Protein 1T7L (pdb70)

B-factor: mean 27.23, std 9.25, range [9.88, 67.85]

CATH classification: 3.20.20.210 (+1 more: 3.20.20.210)

InterPro domains:
  IPR002629 Cobalamin-independent methionine synthase MetE, C-terminal/archaeal [PF01717] (404-726)
  IPR002629 Cobalamin-independent methionine synthase MetE, C-terminal/archaeal [cd03311] (405-727)
  IPR006276 Cobalamin-independent methionine synthase [MF_00172] (1-731)
  IPR006276 Cobalamin-independent methionine synthase [PIRSF000382] (1-733)
  IPR006276 Cobalamin-independent methionine synthase [TIGR01371] (6-731)
  IPR013215 Cobalamin-independent methionine synthase MetE, N-terminal [PF08267] (4-302)
  IPR038071 UROD/MetE-like superfamily [G3DSA:3.20.20.210] (6-497)
  IPR038071 UROD/MetE-like superfamily [G3DSA:3.20.20.210] (364-729)
  IPR038071 UROD/MetE-like superfamily [SSF51726] (6-355)
  IPR038071 UROD/MetE-like superfamily [SSF51726] (371-730)

GO terms:
  GO:0008270 zinc ion binding (F, IDA)

Structure (mmCIF, N/CA/C/O backbone):
data_1T7L
#
_entry.id   1T7L
#
_cell.length_a   163.565
_cell.length_b   158.763
_cell.length_c   64.162
_cell.angle_alpha   90.00
_cell.angle_beta   90.00
_cell.angle_gamma   90.00
#
_symmetry.space_group_name_H-M   'P 21 21 2'
#
loop_
_entity.id
_entity.type
_entity.pdbx_description
1 polymer '5-methyltetrahydropteroyltriglutamate--homocysteine methyltransferase'
2 non-polymer 'SULFATE ION'
3 non-polymer MESO-ERYTHRITOL
4 water water
#
loop_
_atom_site.group_PDB
_atom_site.id
_atom_site.type_symbol
_atom_site.label_atom_id
_atom_site.label_alt_id
_atom_site.label_comp_id
_atom_site.label_asym_id
_atom_site.label_entity_id
_atom_site.label_seq_id
_atom_site.pdbx_PDB_ins_code
_atom_site.Cartn_x
_atom_site.Cartn_y
_atom_site.Cartn_z
_atom_site.occupancy
_atom_site.B_iso_or_equiv
_atom_site.auth_seq_id
_atom_site.auth_comp_id
_atom_site.auth_asym_id
_atom_site.auth_atom_id
_atom_site.pdbx_PDB_model_num
ATOM 1 N N . PHE A 1 32 ? 187.282 59.172 26.241 1.00 43.53 0 PHE A N 1
ATOM 2 C CA . PHE A 1 32 ? 186.398 58.159 26.888 1.00 44.40 0 PHE A CA 1
ATOM 3 C C . PHE A 1 32 ? 185.128 57.902 26.083 1.00 43.44 0 PHE A C 1
ATOM 4 O O . PHE A 1 32 ? 184.408 58.835 25.719 1.00 43.60 0 PHE A O 1
ATOM 12 N N . THR A 1 33 ? 184.863 56.631 25.802 1.00 41.01 1 THR A N 1
ATOM 13 C CA . THR A 1 33 ? 183.661 56.243 25.073 1.00 39.13 1 THR A CA 1
ATOM 14 C C . THR A 1 33 ? 182.842 55.341 25.982 1.00 37.27 1 THR A C 1
ATOM 15 O O . THR A 1 33 ? 183.221 54.195 26.237 1.00 37.74 1 THR A O 1
ATOM 19 N N . LYS A 1 34 ? 181.732 55.870 26.488 1.00 33.26 2 LYS A N 1
ATOM 20 C CA . LYS A 1 34 ? 180.859 55.105 27.367 1.00 29.56 2 LYS A CA 1
ATOM 21 C C . LYS A 1 34 ? 180.177 54.043 26.506 1.00 28.09 2 LYS A C 1
ATOM 22 O O . LYS A 1 34 ? 179.544 54.366 25.501 1.00 26.81 2 LYS A O 1
ATOM 28 N N . ALA A 1 35 ? 180.322 52.775 26.881 1.00 25.10 3 ALA A N 1
ATOM 29 C CA . ALA A 1 35 ? 179.702 51.699 26.111 1.00 22.64 3 ALA A CA 1
ATOM 30 C C . ALA A 1 35 ? 178.517 51.083 26.852 1.00 21.59 3 ALA A C 1
ATOM 31 O O . ALA A 1 35 ? 178.606 50.801 28.047 1.00 21.02 3 ALA A O 1
ATOM 33 N N . TYR A 1 36 ? 177.414 50.887 26.127 1.00 21.80 4 TYR A N 1
ATOM 34 C CA . TYR A 1 36 ? 176.186 50.290 26.671 1.00 19.47 4 TYR A CA 1
ATOM 35 C C . TYR A 1 36 ? 175.950 48.954 25.979 1.00 18.98 4 TYR A C 1
ATOM 36 O O . TYR A 1 36 ? 176.516 48.676 24.927 1.00 18.19 4 TYR A O 1
ATOM 45 N N . ALA A 1 37 ? 175.076 48.146 26.567 1.00 19.31 5 ALA A N 1
ATOM 46 C CA . ALA A 1 37 ? 174.692 46.868 25.993 1.00 17.22 5 ALA A CA 1
ATOM 47 C C . ALA A 1 37 ? 173.412 46.489 26.703 1.00 17.35 5 ALA A C 1
ATOM 48 O O . ALA A 1 37 ? 173.250 46.789 27.882 1.00 18.94 5 ALA A O 1
ATOM 50 N N . PHE A 1 38 ? 172.491 45.851 25.993 1.00 16.83 6 PHE A N 1
ATOM 51 C CA . PHE A 1 38 ? 171.241 45.459 26.624 1.00 17.59 6 PHE A CA 1
ATOM 52 C C . PHE A 1 38 ? 170.599 44.297 25.895 1.00 15.67 6 PHE A C 1
ATOM 53 O O . PHE A 1 38 ? 170.854 44.071 24.708 1.00 15.69 6 PHE A O 1
ATOM 61 N N . GLY A 1 39 ? 169.765 43.561 26.618 1.00 16.10 7 GLY A N 1
ATOM 62 C CA . GLY A 1 39 ? 169.087 42.424 26.030 1.00 15.85 7 GLY A CA 1
ATOM 63 C C . GLY A 1 39 ? 169.924 41.159 25.958 1.00 16.33 7 GLY A C 1
ATOM 64 O O . GLY A 1 39 ? 169.566 40.231 25.235 1.00 16.23 7 GLY A O 1
ATOM 65 N N . PHE A 1 40 ? 171.031 41.099 26.694 1.00 17.26 8 PHE A N 1
ATOM 66 C CA . PHE A 1 40 ? 171.849 39.890 26.656 1.00 17.69 8 PHE A CA 1
ATOM 67 C C . PHE A 1 40 ? 170.946 38.714 27.021 1.00 17.24 8 PHE A C 1
ATOM 68 O O . PHE A 1 40 ? 170.136 38.808 27.940 1.00 17.42 8 PHE A O 1
ATOM 76 N N . PRO A 1 41 ? 171.065 37.595 26.291 1.00 17.34 9 PRO A N 1
ATOM 77 C CA . PRO A 1 41 ? 170.246 36.403 26.542 1.00 17.91 9 PRO A CA 1
ATOM 78 C C . PRO A 1 41 ? 170.213 35.998 28.015 1.00 19.26 9 PRO A C 1
ATOM 79 O O . PRO A 1 41 ? 171.216 36.066 28.714 1.00 19.14 9 PRO A O 1
ATOM 83 N N . LYS A 1 42 ? 169.048 35.575 28.481 1.00 20.42 10 LYS A N 1
ATOM 84 C CA . LYS A 1 42 ? 168.890 35.178 29.874 1.00 22.58 10 LYS A CA 1
ATOM 85 C C . LYS A 1 42 ? 168.875 33.660 30.025 1.00 22.57 10 LYS A C 1
ATOM 86 O O . LYS A 1 42 ? 169.022 33.142 31.130 1.00 19.72 10 LYS A O 1
ATOM 92 N N . ILE A 1 43 ? 168.701 32.958 28.908 1.00 21.64 11 ILE A N 1
ATOM 93 C CA . ILE A 1 43 ? 168.601 31.503 28.933 1.00 23.16 11 ILE A CA 1
ATOM 94 C C . ILE A 1 43 ? 169.826 30.735 29.419 1.00 23.90 11 ILE A C 1
ATOM 95 O O . ILE A 1 43 ? 169.697 29.602 29.885 1.00 23.25 11 ILE A O 1
ATOM 100 N N . GLY A 1 44 ? 171.005 31.338 29.313 1.00 23.25 12 GLY A N 1
ATOM 101 C CA . GLY A 1 44 ? 172.208 30.665 29.770 1.00 23.84 12 GLY A CA 1
ATOM 102 C C . GLY A 1 44 ? 172.824 29.747 28.732 1.00 23.46 12 GLY A C 1
ATOM 103 O O . GLY A 1 44 ? 172.128 29.181 27.890 1.00 22.41 12 GLY A O 1
ATOM 104 N N . GLU A 1 45 ? 174.141 29.593 28.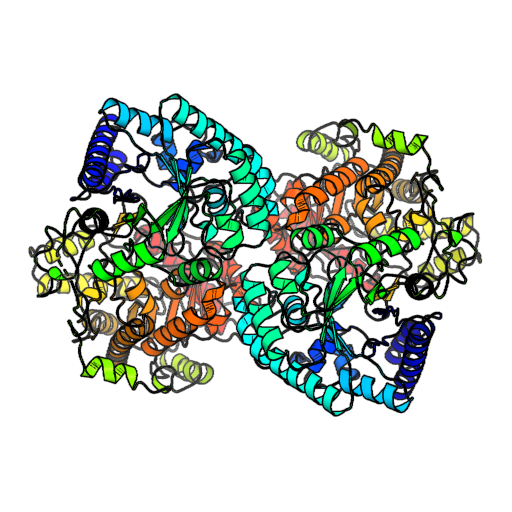810 1.00 25.77 13 GLU A N 1
ATOM 105 C CA . GLU A 1 45 ? 174.892 28.749 27.883 1.00 27.39 13 GLU A CA 1
ATOM 106 C C . GLU A 1 45 ? 174.458 27.294 27.926 1.00 28.74 13 GLU A C 1
ATOM 107 O O . GLU A 1 45 ? 174.584 26.566 26.938 1.00 28.47 13 GLU A O 1
ATOM 113 N N . LYS A 1 46 ? 173.949 26.869 29.073 1.00 28.27 14 LYS A N 1
ATOM 114 C CA . LYS A 1 46 ? 173.528 25.487 29.236 1.00 30.67 14 LYS A CA 1
ATOM 115 C C . LYS A 1 46 ? 172.016 25.401 29.317 1.00 30.07 14 LYS A C 1
ATOM 116 O O . LYS A 1 46 ? 171.458 24.388 29.738 1.00 27.76 14 LYS A O 1
ATOM 122 N N . ARG A 1 47 ? 171.359 26.475 28.892 1.00 29.41 15 ARG A N 1
ATOM 123 C CA . ARG A 1 47 ? 169.909 26.545 28.917 1.00 28.93 15 ARG A CA 1
ATOM 124 C C . ARG A 1 47 ? 169.408 26.283 30.340 1.00 26.85 15 ARG A C 1
ATOM 125 O O . ARG A 1 47 ? 168.405 25.602 30.548 1.00 28.63 15 ARG A O 1
ATOM 133 N N . GLU A 1 48 ? 170.126 26.829 31.315 1.00 25.04 16 GLU A N 1
ATOM 134 C CA . GLU A 1 48 ? 169.769 26.674 32.719 1.00 23.10 16 GLU A CA 1
ATOM 135 C C . GLU A 1 48 ? 168.385 27.267 32.990 1.00 23.40 16 GLU A C 1
ATOM 136 O O . GLU A 1 48 ? 167.635 26.768 33.834 1.00 19.94 16 GLU A O 1
ATOM 142 N N . PHE A 1 49 ? 168.047 28.328 32.262 1.00 21.61 17 PHE A N 1
ATOM 143 C CA . PHE A 1 49 ? 166.763 29.003 32.432 1.00 21.38 17 PHE A CA 1
ATOM 144 C C . PHE A 1 49 ? 165.579 28.105 32.097 1.00 20.54 17 PHE A C 1
ATOM 145 O O . PHE A 1 49 ? 164.610 28.026 32.857 1.00 20.77 17 PHE A O 1
ATOM 153 N N . LYS A 1 50 ? 165.665 27.433 30.955 1.00 21.84 18 LYS A N 1
ATOM 154 C CA . LYS A 1 50 ? 164.617 26.531 30.485 1.00 21.60 18 LYS A CA 1
ATOM 155 C C . LYS A 1 50 ? 164.390 25.365 31.453 1.00 23.10 18 LYS A C 1
ATOM 156 O O . LYS A 1 50 ? 163.251 24.995 31.749 1.00 23.52 18 LYS A O 1
ATOM 162 N N . LYS A 1 51 ? 165.483 24.782 31.930 1.00 22.59 19 LYS A N 1
ATOM 163 C CA . LYS A 1 51 ? 165.408 23.658 32.856 1.00 24.75 19 LYS A CA 1
ATOM 164 C C . LYS A 1 51 ? 164.846 24.100 34.209 1.00 25.17 19 LYS A C 1
ATOM 165 O O . LYS A 1 51 ? 164.065 23.385 34.836 1.00 25.95 19 LYS A O 1
ATOM 167 N N . ALA A 1 52 ? 165.243 25.282 34.659 1.00 26.53 20 ALA A N 1
ATOM 168 C CA . ALA A 1 52 ? 164.769 25.787 35.940 1.00 27.80 20 ALA A CA 1
ATOM 169 C C . ALA A 1 52 ? 163.256 25.993 35.887 1.00 28.75 20 ALA A C 1
ATOM 170 O O . ALA A 1 52 ? 162.519 25.540 36.765 1.00 29.55 20 ALA A O 1
ATOM 172 N N . LEU A 1 53 ? 162.801 26.672 34.843 1.00 28.01 21 LEU A N 1
ATOM 173 C CA . LEU A 1 53 ? 161.385 26.950 34.660 1.00 29.39 21 LEU A CA 1
ATOM 174 C C . LEU A 1 53 ? 160.589 25.642 34.573 1.00 30.03 21 LEU A C 1
ATOM 175 O O . LEU A 1 53 ? 159.573 25.473 35.257 1.00 29.00 21 LEU A O 1
ATOM 180 N N . GLU A 1 54 ? 161.058 24.713 33.743 1.00 29.01 22 GLU A N 1
ATOM 181 C CA . GLU A 1 54 ? 160.371 23.436 33.571 1.00 30.07 22 GLU A CA 1
ATOM 182 C C . GLU A 1 54 ? 160.426 22.525 34.801 1.00 31.50 22 GLU A C 1
ATOM 183 O O . GLU A 1 54 ? 159.438 21.863 35.117 1.00 32.61 22 GLU A O 1
ATOM 189 N N . ASP A 1 55 ? 161.560 22.486 35.497 1.00 31.71 23 ASP A N 1
ATOM 190 C CA . ASP A 1 55 ? 161.650 21.654 36.696 1.00 32.36 23 ASP A CA 1
ATOM 191 C C . ASP A 1 55 ? 160.684 22.191 37.744 1.00 33.58 23 ASP A C 1
ATOM 192 O O . ASP A 1 55 ? 160.003 21.424 38.425 1.00 32.79 23 ASP A O 1
ATOM 197 N N . PHE A 1 56 ? 160.627 23.513 37.868 1.00 32.84 24 PHE A N 1
ATOM 198 C CA . PHE A 1 56 ? 159.735 24.143 38.828 1.00 33.90 24 PHE A CA 1
ATOM 199 C C . PHE A 1 56 ? 158.264 23.871 38.504 1.00 34.77 24 PHE A C 1
ATOM 200 O O . PHE A 1 56 ? 157.470 23.599 39.406 1.00 34.13 24 PHE A O 1
ATOM 208 N N . TRP A 1 57 ? 157.897 23.951 37.224 1.00 35.82 25 TRP A N 1
ATOM 209 C CA . TRP A 1 57 ? 156.513 23.702 36.821 1.00 36.83 25 TRP A CA 1
ATOM 210 C C . TRP A 1 57 ? 156.105 22.257 37.061 1.00 38.51 25 TRP A C 1
ATOM 211 O O . TRP A 1 57 ? 154.947 21.975 37.370 1.00 38.63 25 TRP A O 1
ATOM 222 N N . LYS A 1 58 ? 157.059 21.345 36.904 1.00 39.22 26 LYS A N 1
ATOM 223 C CA . LYS A 1 58 ? 156.798 19.925 37.092 1.00 40.18 26 LYS A CA 1
ATOM 224 C C . LYS A 1 58 ? 156.820 19.540 38.570 1.00 40.46 26 LYS A C 1
ATOM 225 O O . LYS A 1 58 ? 156.436 18.428 38.936 1.00 41.08 26 LYS A O 1
ATOM 227 N N . GLY A 1 59 ? 157.269 20.465 39.413 1.00 39.75 27 GLY A N 1
ATOM 228 C CA . GLY A 1 59 ? 157.329 20.202 40.839 1.00 39.64 27 GLY A CA 1
ATOM 229 C C . GLY A 1 59 ? 158.642 19.587 41.286 1.00 40.29 27 GLY A C 1
ATOM 230 O O . GLY A 1 59 ? 158.788 19.223 42.453 1.00 40.83 27 GLY A O 1
ATOM 231 N N . LYS A 1 60 ? 159.597 19.477 40.362 1.00 39.33 28 LYS A N 1
ATOM 232 C CA . LYS A 1 60 ? 160.907 18.897 40.654 1.00 38.59 28 LYS A CA 1
ATOM 233 C C . LYS A 1 60 ? 161.708 19.730 41.655 1.00 37.97 28 LYS A C 1
ATOM 234 O O . LYS A 1 60 ? 162.420 19.183 42.491 1.00 37.21 28 LYS A O 1
ATOM 236 N N . ILE A 1 61 ? 161.602 21.052 41.562 1.00 37.06 29 ILE A N 1
ATOM 237 C CA . ILE A 1 61 ? 162.311 21.929 42.490 1.00 36.58 29 ILE A CA 1
ATOM 238 C C . ILE A 1 61 ? 161.324 22.888 43.144 1.00 36.64 29 ILE A C 1
ATOM 239 O O . ILE A 1 61 ? 160.196 23.050 42.674 1.00 37.47 29 ILE A O 1
ATOM 244 N N . THR A 1 62 ? 161.749 23.516 44.233 1.00 35.98 30 THR A N 1
ATOM 245 C CA . THR A 1 62 ? 160.896 24.453 44.950 1.00 36.89 30 THR A CA 1
ATOM 246 C C . THR A 1 62 ? 161.059 25.855 44.379 1.00 37.00 30 THR A C 1
ATOM 247 O O . THR A 1 62 ? 161.877 26.080 43.487 1.00 35.99 30 THR A O 1
ATOM 251 N N . GLU A 1 63 ? 160.278 26.796 44.902 1.00 37.54 31 GLU A N 1
ATOM 252 C CA . GLU A 1 63 ? 160.348 28.176 44.450 1.00 38.13 31 GLU A CA 1
ATOM 253 C C . GLU A 1 63 ? 161.677 28.761 44.899 1.00 38.72 31 GLU A C 1
ATOM 254 O O . GLU A 1 63 ? 162.277 29.574 44.197 1.00 37.22 31 GLU A O 1
ATOM 256 N N . GLU A 1 64 ? 162.140 28.332 46.071 1.00 39.89 32 GLU A N 1
ATOM 257 C CA . GLU A 1 64 ? 163.411 28.810 46.609 1.00 40.72 32 GLU A CA 1
ATOM 258 C C . GLU A 1 64 ? 164.549 28.318 45.726 1.00 39.86 32 GLU A C 1
ATOM 259 O O . GLU A 1 64 ? 165.524 29.032 45.501 1.00 38.92 32 GLU A O 1
ATOM 265 N N . GLN A 1 65 ? 164.421 27.090 45.234 1.00 39.40 33 GLN A N 1
ATOM 266 C CA . GLN A 1 65 ? 165.438 26.510 44.366 1.00 38.48 33 GLN A CA 1
ATOM 267 C C . GLN A 1 65 ? 165.377 27.188 43.003 1.00 37.29 33 GLN A C 1
ATOM 268 O O . GLN A 1 65 ? 166.406 27.457 42.387 1.00 36.52 33 GLN A O 1
ATOM 274 N N . PHE A 1 66 ? 164.162 27.455 42.537 1.00 36.60 34 PHE A N 1
ATOM 275 C CA . PHE A 1 66 ? 163.969 28.131 41.262 1.00 36.70 34 PHE A CA 1
ATOM 276 C C . PHE A 1 66 ? 164.704 29.470 41.349 1.00 36.79 34 PHE A C 1
ATOM 277 O O . PHE A 1 66 ? 165.512 29.805 40.484 1.00 36.27 34 PHE A O 1
ATOM 285 N N . GLU A 1 67 ? 164.427 30.218 42.413 1.00 37.62 35 GLU A N 1
ATOM 286 C CA . GLU A 1 67 ? 165.054 31.517 42.650 1.00 38.76 35 GLU A CA 1
ATOM 287 C C . GLU A 1 67 ? 166.579 31.463 42.655 1.00 39.48 35 GLU A C 1
ATOM 288 O O . GLU A 1 67 ? 167.237 32.294 42.023 1.00 38.86 35 GLU A O 1
ATOM 294 N N . GLU A 1 68 ? 167.141 30.497 43.379 1.00 39.43 36 GLU A N 1
ATOM 295 C CA . GLU A 1 68 ? 168.593 30.372 43.460 1.00 38.40 36 GLU A CA 1
ATOM 296 C C . GLU A 1 68 ? 169.199 30.212 42.077 1.00 36.17 36 GLU A C 1
ATOM 297 O O . GLU A 1 68 ? 170.236 30.797 41.777 1.00 34.84 36 GLU A O 1
ATOM 303 N N . GLU A 1 69 ? 168.548 29.422 41.232 1.00 34.13 37 GLU A N 1
ATOM 304 C CA . GLU A 1 69 ? 169.036 29.209 39.878 1.00 33.91 37 GLU A CA 1
ATOM 305 C C . GLU A 1 69 ? 168.979 30.522 39.093 1.00 33.06 37 GLU A C 1
ATOM 306 O O . GLU A 1 69 ? 169.899 30.849 38.342 1.00 32.05 37 GLU A O 1
ATOM 312 N N . MET A 1 70 ? 167.898 31.275 39.276 1.00 31.76 38 MET A N 1
ATOM 313 C CA . MET A 1 70 ? 167.745 32.551 38.589 1.00 31.92 38 MET A CA 1
ATOM 314 C C . MET A 1 70 ? 168.856 33.521 38.992 1.00 31.35 38 MET A C 1
ATOM 315 O O . MET A 1 70 ? 169.396 34.234 38.149 1.00 30.92 38 MET A O 1
ATOM 320 N N . ASN A 1 71 ? 169.208 33.549 40.276 1.00 30.40 39 ASN A N 1
ATOM 321 C CA . ASN A 1 71 ? 170.263 34.451 40.724 1.00 31.09 39 ASN A CA 1
ATOM 322 C C . ASN A 1 71 ? 171.619 34.094 40.118 1.00 32.35 39 ASN A C 1
ATOM 323 O O . ASN A 1 71 ? 172.459 34.970 39.901 1.00 30.82 39 ASN A O 1
ATOM 328 N N . LYS A 1 72 ? 171.839 32.810 39.851 1.00 31.77 40 LYS A N 1
ATOM 329 C CA . LYS A 1 72 ? 173.096 32.383 39.248 1.00 32.73 40 LYS A CA 1
ATOM 330 C C . LYS A 1 72 ? 173.139 33.008 37.854 1.00 31.49 40 LYS A C 1
ATOM 331 O O . LYS A 1 72 ? 174.155 33.559 37.434 1.00 30.80 40 LYS A O 1
ATOM 337 N N . LEU A 1 73 ? 172.020 32.923 37.145 1.00 31.82 41 LEU A N 1
ATOM 338 C CA . LEU A 1 73 ? 171.927 33.493 35.807 1.00 31.94 41 LEU A CA 1
ATOM 339 C C . LEU A 1 73 ? 172.137 35.003 35.865 1.00 32.54 41 LEU A C 1
ATOM 340 O O . LEU A 1 73 ? 172.812 35.574 35.009 1.00 33.53 41 LEU A O 1
ATOM 345 N N . ARG A 1 74 ? 171.571 35.645 36.883 1.00 32.89 42 ARG A N 1
ATOM 346 C CA . ARG A 1 74 ? 171.725 37.087 37.043 1.00 33.31 42 ARG A CA 1
ATOM 347 C C . ARG A 1 74 ? 173.199 37.447 37.056 1.00 34.22 42 ARG A C 1
ATOM 348 O O . ARG A 1 74 ? 173.629 38.357 36.347 1.00 33.89 42 ARG A O 1
ATOM 356 N N . MET A 1 75 ? 173.972 36.720 37.860 1.00 34.38 43 MET A N 1
ATOM 357 C CA . MET A 1 75 ? 175.402 36.971 37.964 1.00 34.35 43 MET A CA 1
ATOM 358 C C . MET A 1 75 ? 176.142 36.682 36.660 1.00 33.05 43 MET A C 1
ATOM 359 O O . MET A 1 75 ? 177.066 37.411 36.299 1.00 32.94 43 MET A O 1
ATOM 364 N N . TYR A 1 76 ? 175.741 35.630 35.951 1.00 33.14 44 TYR A N 1
ATOM 365 C CA . TYR A 1 76 ? 176.387 35.300 34.681 1.00 34.12 44 TYR A CA 1
ATOM 366 C C . TYR A 1 76 ? 176.184 36.448 33.697 1.00 32.08 44 TYR A C 1
ATOM 367 O O . TYR A 1 76 ? 177.095 36.830 32.961 1.00 31.39 44 TYR A O 1
ATOM 376 N N . MET A 1 77 ? 174.975 36.993 33.694 1.00 29.63 45 MET A N 1
ATOM 377 C CA . MET A 1 77 ? 174.635 38.093 32.810 1.00 25.74 45 MET A CA 1
ATOM 378 C C . MET A 1 77 ? 175.467 39.339 33.078 1.00 24.49 45 MET A C 1
ATOM 379 O O . MET A 1 77 ? 176.142 39.834 32.176 1.00 23.05 45 MET A O 1
ATOM 384 N N . VAL A 1 78 ? 175.434 39.848 34.307 1.00 25.14 46 VAL A N 1
ATOM 385 C CA . VAL A 1 78 ? 176.197 41.054 34.623 1.00 26.38 46 VAL A CA 1
ATOM 386 C C . VAL A 1 78 ? 177.696 40.811 34.515 1.00 27.28 46 VAL A C 1
ATOM 387 O O . VAL A 1 78 ? 178.469 41.749 34.320 1.00 28.47 46 VAL A O 1
ATOM 391 N N . GLU A 1 79 ? 178.105 39.552 34.638 1.00 29.27 47 GLU A N 1
ATOM 392 C CA . GLU A 1 79 ? 179.513 39.204 34.520 1.00 31.27 47 GLU A CA 1
ATOM 393 C C . GLU A 1 79 ? 179.917 39.443 33.066 1.00 29.75 47 GLU A C 1
ATOM 394 O O . GLU A 1 79 ? 180.940 40.073 32.792 1.00 29.32 47 GLU A O 1
ATOM 400 N N . ASN A 1 80 ? 179.105 38.939 32.137 1.00 26.16 48 ASN A N 1
ATOM 401 C CA . ASN A 1 80 ? 179.373 39.128 30.716 1.00 27.13 48 ASN A CA 1
ATOM 402 C C . ASN A 1 80 ? 179.412 40.620 30.384 1.00 25.81 48 ASN A C 1
ATOM 403 O O . ASN A 1 80 ? 180.299 41.080 29.664 1.00 25.01 48 ASN A O 1
ATOM 408 N N . TYR A 1 81 ? 178.452 41.372 30.917 1.00 24.04 49 TYR A N 1
ATOM 409 C CA . TYR A 1 81 ? 178.393 42.810 30.685 1.00 24.43 49 TYR A CA 1
ATOM 410 C C . TYR A 1 81 ? 179.625 43.532 31.241 1.00 25.53 49 TYR A C 1
ATOM 411 O O . TYR A 1 81 ? 180.272 44.309 30.538 1.00 26.21 49 TYR A O 1
ATOM 420 N N . ARG A 1 82 ? 179.941 43.278 32.507 1.00 27.10 50 ARG A N 1
ATOM 421 C CA . ARG A 1 82 ? 181.072 43.933 33.162 1.00 29.85 50 ARG A CA 1
ATOM 422 C C . ARG A 1 82 ? 182.388 43.801 32.406 1.00 29.91 50 ARG A C 1
ATOM 423 O O . ARG A 1 82 ? 183.173 44.747 32.351 1.00 29.44 50 ARG A O 1
ATOM 431 N N . LYS A 1 83 ? 182.624 42.637 31.814 1.00 29.05 51 LYS A N 1
ATOM 432 C CA . LYS A 1 83 ? 183.863 42.406 31.081 1.00 29.17 51 LYS A CA 1
ATOM 433 C C . LYS A 1 83 ? 183.959 43.183 29.778 1.00 28.25 51 LYS A C 1
ATOM 434 O O . LYS A 1 83 ? 185.056 43.375 29.254 1.00 29.78 51 LYS A O 1
ATOM 440 N N . ASN A 1 84 ? 182.828 43.660 29.266 1.00 26.20 52 ASN A N 1
ATOM 441 C CA . ASN A 1 84 ? 182.832 44.348 27.979 1.00 24.89 52 ASN A CA 1
ATOM 442 C C . ASN A 1 84 ? 182.320 45.776 27.872 1.00 24.23 52 ASN A C 1
ATOM 443 O O . ASN A 1 84 ? 182.806 46.545 27.038 1.00 23.24 52 ASN A O 1
ATOM 448 N N . VAL A 1 85 ? 181.335 46.138 28.685 1.00 24.14 53 VAL A N 1
ATOM 449 C CA . VAL A 1 85 ? 180.790 47.483 28.599 1.00 24.69 53 VAL A CA 1
ATOM 450 C C . VAL A 1 85 ? 180.822 48.213 29.930 1.00 26.06 53 VAL A C 1
ATOM 451 O O . VAL A 1 85 ? 181.107 47.615 30.971 1.00 26.23 53 VAL A O 1
ATOM 455 N N . ASP A 1 86 ? 180.520 49.505 29.886 1.00 25.19 54 ASP A N 1
ATOM 456 C CA . ASP A 1 86 ? 180.543 50.346 31.075 1.00 26.38 54 ASP A CA 1
ATOM 457 C C . ASP A 1 86 ? 179.261 50.347 31.895 1.00 26.19 54 ASP A C 1
ATOM 458 O O . ASP A 1 86 ? 179.310 50.301 33.119 1.00 27.47 54 ASP A O 1
ATOM 463 N N . VAL A 1 87 ? 178.117 50.406 31.222 1.00 25.29 55 VAL A N 1
ATOM 464 C CA . VAL A 1 87 ? 176.834 50.424 31.913 1.00 23.34 55 VAL A CA 1
ATOM 465 C C . VAL A 1 87 ? 176.259 49.019 32.003 1.00 22.04 55 VAL A C 1
ATOM 466 O O . VAL A 1 87 ? 176.055 48.350 30.988 1.00 19.41 55 VAL A O 1
ATOM 470 N N . ILE A 1 88 ? 175.995 48.589 33.233 1.00 21.67 56 ILE A N 1
ATOM 471 C CA . ILE A 1 88 ? 175.469 47.257 33.514 1.00 22.41 56 ILE A CA 1
ATOM 472 C C . ILE A 1 88 ? 173.962 47.277 33.764 1.00 20.69 56 ILE A C 1
ATOM 473 O O . ILE A 1 88 ? 173.505 47.830 34.758 1.00 21.58 56 ILE A O 1
ATOM 478 N N . PRO A 1 89 ? 173.173 46.659 32.871 1.00 20.46 57 PRO A N 1
ATOM 479 C CA . PRO A 1 89 ? 171.717 46.652 33.067 1.00 19.52 57 PRO A CA 1
ATOM 480 C C . PRO A 1 89 ? 171.259 45.664 34.141 1.00 18.22 57 PRO A C 1
ATOM 481 O O . PRO A 1 89 ? 171.937 44.676 34.415 1.00 19.86 57 PRO A O 1
ATOM 485 N N . SER A 1 90 ? 170.111 45.949 34.750 1.00 18.37 58 SER A N 1
ATOM 486 C CA . SER A 1 90 ? 169.500 45.054 35.732 1.00 19.52 58 SER A CA 1
ATOM 487 C C . SER A 1 90 ? 168.014 45.001 35.348 1.00 19.29 58 SER A C 1
ATOM 488 O O . SER A 1 90 ? 167.598 45.690 34.415 1.00 19.93 58 SER A O 1
ATOM 491 N N . ASN A 1 91 ? 167.225 44.186 36.044 1.00 17.84 59 ASN A N 1
ATOM 492 C CA . ASN A 1 91 ? 165.793 44.042 35.757 1.00 19.83 59 ASN A CA 1
ATOM 493 C C . ASN A 1 91 ? 165.549 43.362 34.400 1.00 19.83 59 ASN A C 1
ATOM 494 O O . ASN A 1 91 ? 164.473 43.493 33.812 1.00 20.20 59 ASN A O 1
ATOM 499 N N . GLU A 1 92 ? 166.539 42.619 33.913 1.00 19.30 60 GLU A N 1
ATOM 500 C CA . GLU A 1 92 ? 166.404 41.938 32.624 1.00 18.93 60 GLU A CA 1
ATOM 501 C C . GLU A 1 92 ? 166.003 40.477 32.730 1.00 19.78 60 GLU A C 1
ATOM 502 O O . GLU A 1 92 ? 165.412 39.920 31.800 1.00 18.44 60 GLU A O 1
ATOM 508 N N . LEU A 1 93 ? 166.331 39.844 33.851 1.00 20.90 61 LEU A N 1
ATOM 509 C CA . LEU A 1 93 ? 165.991 38.442 34.014 1.00 21.53 61 LEU A CA 1
ATOM 510 C C . LEU A 1 93 ? 164.521 38.235 34.365 1.00 22.32 61 LEU A C 1
ATOM 511 O O . LEU A 1 93 ? 164.147 38.119 35.538 1.00 23.35 61 LEU A O 1
ATOM 516 N N . SER A 1 94 ? 163.691 38.176 33.329 1.00 20.76 62 SER A N 1
ATOM 517 C CA . SER A 1 94 ? 162.265 37.969 33.493 1.00 21.19 62 SER A CA 1
ATOM 518 C C . SER A 1 94 ? 161.992 36.477 33.635 1.00 20.44 62 SER A C 1
ATOM 519 O O . SER A 1 94 ? 162.618 35.660 32.966 1.00 19.80 62 SER A O 1
ATOM 522 N N . TYR A 1 95 ? 161.051 36.118 34.501 1.00 19.41 63 TYR A N 1
ATOM 523 C CA . TYR A 1 95 ? 160.732 34.712 34.709 1.00 20.39 63 TYR A CA 1
ATOM 524 C C . TYR A 1 95 ? 159.803 34.140 33.643 1.00 19.23 63 TYR A C 1
ATOM 525 O O . TYR A 1 95 ? 159.492 32.954 33.649 1.00 19.00 63 TYR A O 1
ATOM 534 N N . TYR A 1 96 ? 159.350 34.992 32.729 1.00 17.83 64 TYR A N 1
ATOM 535 C CA . TYR A 1 96 ? 158.521 34.540 31.618 1.00 16.14 64 TYR A CA 1
ATOM 536 C C . TYR A 1 96 ? 158.471 35.608 30.532 1.00 16.76 64 TYR A C 1
ATOM 537 O O . TYR A 1 96 ? 158.814 35.341 29.386 1.00 15.99 64 TYR A O 1
ATOM 546 N N . ASP A 1 97 ? 158.053 36.818 30.893 1.00 15.12 65 ASP A N 1
ATOM 547 C CA . ASP A 1 97 ? 157.983 37.901 29.916 1.00 15.05 65 ASP A CA 1
ATOM 548 C C . ASP A 1 97 ? 158.156 39.255 30.580 1.00 13.50 65 ASP A C 1
ATOM 549 O O . ASP A 1 97 ? 157.542 39.528 31.611 1.00 13.74 65 ASP A O 1
ATOM 554 N N . PHE A 1 98 ? 158.981 40.109 29.983 1.00 13.17 66 PHE A N 1
ATOM 555 C CA . PHE A 1 98 ? 159.208 41.433 30.538 1.00 13.71 66 PHE A CA 1
ATOM 556 C C . PHE A 1 98 ? 158.005 42.375 30.401 1.00 13.82 66 PHE A C 1
ATOM 557 O O . PHE A 1 98 ? 157.855 43.296 31.200 1.00 16.50 66 PHE A O 1
ATOM 565 N N . VAL A 1 99 ? 157.139 42.159 29.412 1.00 13.53 67 VAL A N 1
ATOM 566 C CA . VAL A 1 99 ? 155.967 43.025 29.301 1.00 14.20 67 VAL A CA 1
ATOM 567 C C . VAL A 1 99 ? 155.016 42.627 30.438 1.00 15.49 67 VAL A C 1
ATOM 568 O O . VAL A 1 99 ? 154.422 43.484 31.087 1.00 15.08 67 VAL A O 1
ATOM 572 N N . LEU A 1 100 ? 154.881 41.327 30.684 1.00 15.91 68 LEU A N 1
ATOM 573 C CA . LEU A 1 100 ? 154.038 40.871 31.792 1.00 17.12 68 LEU A CA 1
ATOM 574 C C . LEU A 1 100 ? 154.609 41.469 33.081 1.00 16.44 68 LEU A C 1
ATOM 575 O O . LEU A 1 100 ? 153.855 41.940 33.931 1.00 17.85 68 LEU A O 1
ATOM 580 N N . ASP A 1 101 ? 155.939 41.461 33.219 1.00 17.37 69 ASP A N 1
ATOM 581 C CA . ASP A 1 101 ? 156.581 42.022 34.413 1.00 16.28 69 ASP A CA 1
ATOM 582 C C . ASP A 1 101 ? 156.178 43.477 34.594 1.00 16.47 69 ASP A C 1
ATOM 583 O O . ASP A 1 101 ? 155.972 43.935 35.720 1.00 16.25 69 ASP A O 1
ATOM 588 N N . THR A 1 102 ? 156.099 44.207 33.483 1.00 14.50 70 THR A N 1
ATOM 589 C CA . THR A 1 102 ? 155.737 45.621 33.529 1.00 15.98 70 THR A CA 1
ATOM 590 C C . THR A 1 102 ? 154.300 45.789 34.025 1.00 14.67 70 THR A C 1
ATOM 591 O O . THR A 1 102 ? 154.024 46.664 34.835 1.00 17.99 70 THR A O 1
ATOM 595 N N . ALA A 1 103 ? 153.394 44.945 33.536 1.00 15.55 71 ALA A N 1
ATOM 596 C CA . ALA A 1 103 ? 151.989 44.988 33.940 1.00 16.00 71 ALA A CA 1
ATOM 597 C C . ALA A 1 103 ? 151.866 44.720 35.444 1.00 17.04 71 ALA A C 1
ATOM 598 O O . ALA A 1 103 ? 151.152 45.430 36.161 1.00 17.13 71 ALA A O 1
ATOM 600 N N . VAL A 1 104 ? 152.565 43.697 35.922 1.00 17.36 72 VAL A N 1
ATOM 601 C CA . VAL A 1 104 ? 152.524 43.370 37.346 1.00 17.91 72 VAL A CA 1
ATOM 602 C C . VAL A 1 104 ? 153.024 44.558 38.156 1.00 18.10 72 VAL A C 1
ATOM 603 O O . VAL A 1 104 ? 152.476 44.879 39.208 1.00 22.03 72 VAL A O 1
ATOM 607 N N . MET A 1 105 ? 154.064 45.218 37.660 1.00 19.36 73 MET A N 1
ATOM 608 C CA . MET A 1 105 ? 154.624 46.371 38.352 1.00 19.37 73 MET A CA 1
ATOM 609 C C . MET A 1 105 ? 153.617 47.492 38.560 1.00 20.12 73 MET A C 1
ATOM 610 O O . MET A 1 105 ? 153.624 48.158 39.602 1.00 18.63 73 MET A O 1
ATOM 615 N N . VAL A 1 106 ? 152.759 47.711 37.570 1.00 17.50 74 VAL A N 1
ATOM 616 C CA . VAL A 1 106 ? 151.778 48.777 37.671 1.00 18.04 74 VAL A CA 1
ATOM 617 C C . VAL A 1 106 ? 150.382 48.305 38.069 1.00 18.33 74 VAL A C 1
ATOM 618 O O . VAL A 1 106 ? 149.405 49.027 37.907 1.00 17.13 74 VAL A O 1
ATOM 622 N N . GLY A 1 107 ? 150.303 47.090 38.601 1.00 20.32 75 GLY A N 1
ATOM 623 C CA . GLY A 1 107 ? 149.036 46.552 39.069 1.00 20.24 75 GLY A CA 1
ATOM 624 C C . GLY A 1 107 ? 148.043 46.050 38.044 1.00 21.08 75 GLY A C 1
ATOM 625 O O . GLY A 1 107 ? 146.910 45.726 38.391 1.00 22.74 75 GLY A O 1
ATOM 626 N N . ALA A 1 108 ? 148.453 45.972 36.786 1.00 19.50 76 ALA A N 1
ATOM 627 C CA . ALA A 1 108 ? 147.556 45.503 35.743 1.00 20.05 76 ALA A CA 1
ATOM 628 C C . ALA A 1 108 ? 147.391 43.982 35.776 1.00 19.42 76 ALA A C 1
ATOM 629 O O . ALA A 1 108 ? 147.938 43.259 34.941 1.00 16.70 76 ALA A O 1
ATOM 631 N N . VAL A 1 109 ? 146.631 43.504 36.758 1.00 19.15 77 VAL A N 1
ATOM 632 C CA . VAL A 1 109 ? 146.363 42.079 36.894 1.00 21.34 77 VAL A CA 1
ATOM 633 C C . VAL A 1 109 ? 144.854 41.877 36.793 1.00 21.39 77 VAL A C 1
ATOM 634 O O . VAL A 1 109 ? 144.105 42.300 37.674 1.00 21.62 77 VAL A O 1
ATOM 638 N N . PRO A 1 110 ? 144.389 41.245 35.706 1.00 20.62 78 PRO A N 1
ATOM 639 C CA . PRO A 1 110 ? 142.959 40.999 35.499 1.00 21.25 78 PRO A CA 1
ATOM 640 C C . PRO A 1 110 ? 142.269 40.373 36.710 1.00 23.48 78 PRO A C 1
ATOM 641 O O . PRO A 1 110 ? 142.867 39.597 37.456 1.00 21.66 78 PRO A O 1
ATOM 645 N N . GLU A 1 111 ? 141.003 40.727 36.894 1.00 24.26 79 GLU A N 1
ATOM 646 C CA . GLU A 1 111 ? 140.213 40.231 38.009 1.00 25.19 79 GLU A CA 1
ATOM 647 C C . GLU A 1 111 ? 140.132 38.706 38.087 1.00 25.84 79 GLU A C 1
ATOM 648 O O . GLU A 1 111 ? 140.060 38.139 39.180 1.00 25.42 79 GLU A O 1
ATOM 650 N N . ARG A 1 112 ? 140.151 38.036 36.941 1.00 26.10 80 ARG A N 1
ATOM 651 C CA . ARG A 1 112 ? 140.039 36.583 36.944 1.00 26.94 80 ARG A CA 1
ATOM 652 C C . ARG A 1 112 ? 141.166 35.865 37.679 1.00 27.57 80 ARG A C 1
ATOM 653 O O . ARG A 1 112 ? 141.077 34.661 37.942 1.00 27.55 80 ARG A O 1
ATOM 661 N N . PHE A 1 113 ? 142.214 36.601 38.025 1.00 27.27 81 PHE A N 1
ATOM 662 C CA . PHE A 1 113 ? 143.351 36.020 38.727 1.00 28.87 81 PHE A CA 1
ATOM 663 C C . PHE A 1 113 ? 143.274 36.209 40.231 1.00 29.46 81 PHE A C 1
ATOM 664 O O . PHE A 1 113 ? 144.066 35.632 40.975 1.00 30.43 81 PHE A O 1
ATOM 672 N N . GLY A 1 114 ? 142.319 37.013 40.679 1.00 29.96 82 GLY A N 1
ATOM 673 C CA . GLY A 1 114 ? 142.197 37.262 42.101 1.00 30.51 82 GLY A CA 1
ATOM 674 C C . GLY A 1 114 ? 143.392 38.072 42.561 1.00 31.53 82 GLY A C 1
ATOM 675 O O . GLY A 1 114 ? 144.108 38.640 41.735 1.00 32.82 82 GLY A O 1
ATOM 676 N N . GLU A 1 115 ? 143.618 38.131 43.870 1.00 31.87 83 GLU A N 1
ATOM 677 C CA . GLU A 1 115 ? 144.743 38.887 44.401 1.00 32.17 83 GLU A CA 1
ATOM 678 C C . GLU A 1 115 ? 146.042 38.281 43.908 1.00 31.05 83 GLU A C 1
ATOM 679 O O . GLU A 1 115 ? 146.184 37.057 43.847 1.00 32.68 83 GLU A O 1
ATOM 681 N N . TYR A 1 116 ? 146.983 39.144 43.546 1.00 29.50 84 TYR A N 1
ATOM 682 C CA . TYR A 1 116 ? 148.280 38.703 43.061 1.00 28.76 84 TYR A CA 1
ATOM 683 C C . TYR A 1 116 ? 149.038 38.103 44.243 1.00 29.69 84 TYR A C 1
ATOM 684 O O . TYR A 1 116 ? 149.261 38.776 45.251 1.00 30.44 84 TYR A O 1
ATOM 693 N N . ARG A 1 117 ? 149.422 36.837 44.118 1.00 29.58 85 ARG A N 1
ATOM 694 C CA . ARG A 1 117 ? 150.143 36.134 45.177 1.00 31.63 85 ARG A CA 1
ATOM 695 C C . ARG A 1 117 ? 151.654 36.180 44.975 1.00 33.68 85 ARG A C 1
ATOM 696 O O . ARG A 1 117 ? 152.424 36.300 45.934 1.00 34.82 85 ARG A O 1
ATOM 704 N N . GLY A 1 118 ? 152.063 36.079 43.716 1.00 32.66 86 GLY A N 1
ATOM 705 C CA . GLY A 1 118 ? 153.470 36.088 43.376 1.00 32.55 86 GLY A CA 1
ATOM 706 C C . GLY A 1 118 ? 153.671 35.161 42.196 1.00 31.89 86 GLY A C 1
ATOM 707 O O . GLY A 1 118 ? 152.873 35.178 41.257 1.00 33.38 86 GLY A O 1
ATOM 708 N N . LEU A 1 119 ? 154.717 34.341 42.243 1.00 30.63 87 LEU A N 1
ATOM 709 C CA . LEU A 1 119 ? 155.001 33.409 41.157 1.00 29.77 87 LEU A CA 1
ATOM 710 C C . LEU A 1 119 ? 153.786 32.602 40.721 1.00 28.76 87 LEU A C 1
ATOM 711 O O . LEU A 1 119 ? 153.524 32.465 39.522 1.00 27.21 87 LEU A O 1
ATOM 716 N N . SER A 1 120 ? 153.049 32.065 41.690 1.00 26.28 88 SER A N 1
ATOM 717 C CA . SER A 1 120 ? 151.861 31.275 41.389 1.00 25.98 88 SER A CA 1
ATOM 718 C C . SER A 1 120 ? 150.928 32.033 40.447 1.00 25.39 88 SER A C 1
ATOM 719 O O . SER A 1 120 ? 150.522 31.513 39.408 1.00 24.13 88 SER A O 1
ATOM 722 N N . THR A 1 121 ? 150.598 33.269 40.806 1.00 25.31 89 THR A N 1
ATOM 723 C CA . THR A 1 121 ? 149.715 34.083 39.978 1.00 24.62 89 THR A CA 1
ATOM 724 C C . THR A 1 121 ? 150.401 34.431 38.657 1.00 22.72 89 THR A C 1
ATOM 725 O O . THR A 1 121 ? 149.790 34.363 37.589 1.00 24.38 89 THR A O 1
ATOM 729 N N . TYR A 1 122 ? 151.674 34.801 38.747 1.00 22.93 90 TYR A N 1
ATOM 730 C CA . TYR A 1 122 ? 152.480 35.174 37.582 1.00 21.14 90 TYR A CA 1
ATOM 731 C C . TYR A 1 122 ? 152.410 34.117 36.477 1.00 21.48 90 TYR A C 1
ATOM 732 O O . TYR A 1 122 ? 152.092 34.424 35.329 1.00 19.09 90 TYR A O 1
ATOM 741 N N . PHE A 1 123 ? 152.687 32.865 36.821 1.00 20.65 91 PHE A N 1
ATOM 742 C CA . PHE A 1 123 ? 152.642 31.809 35.824 1.00 21.99 91 PHE A CA 1
ATOM 743 C C . PHE A 1 123 ? 151.223 31.503 35.350 1.00 23.68 91 PHE A C 1
ATOM 744 O O . PHE A 1 123 ? 151.034 30.978 34.248 1.00 23.82 91 PHE A O 1
ATOM 752 N N . ASP A 1 124 ? 150.220 31.833 36.162 1.00 23.95 92 ASP A N 1
ATOM 753 C CA . ASP A 1 124 ? 148.841 31.604 35.743 1.00 23.85 92 ASP A CA 1
ATOM 754 C C . ASP A 1 124 ? 148.502 32.635 34.675 1.00 22.87 92 ASP A C 1
ATOM 755 O O . ASP A 1 124 ? 147.738 32.364 33.753 1.00 22.13 92 ASP A O 1
ATOM 760 N N . MET A 1 125 ? 149.070 33.826 34.810 1.00 21.62 93 MET A N 1
ATOM 761 C CA . MET A 1 125 ? 148.837 34.881 33.825 1.00 22.99 93 MET A CA 1
ATOM 762 C C . MET A 1 125 ? 149.626 34.548 32.552 1.00 23.88 93 MET A C 1
ATOM 763 O O . MET A 1 125 ? 149.237 34.930 31.442 1.00 23.60 93 MET A O 1
ATOM 768 N N . ALA A 1 126 ? 150.726 33.816 32.728 1.00 23.04 94 ALA A N 1
ATOM 769 C CA . ALA A 1 126 ? 151.611 33.441 31.621 1.00 23.24 94 ALA A CA 1
ATOM 770 C C . ALA A 1 126 ? 151.181 32.218 30.819 1.00 24.63 94 ALA A C 1
ATOM 771 O O . ALA A 1 126 ? 151.219 32.229 29.586 1.00 23.92 94 ALA A O 1
ATOM 773 N N . ARG A 1 127 ? 150.783 31.160 31.514 1.00 24.83 95 ARG A N 1
ATOM 774 C CA . ARG A 1 127 ? 150.378 29.934 30.848 1.00 26.32 95 ARG A CA 1
ATOM 775 C C . ARG A 1 127 ? 149.157 29.325 31.529 1.00 28.48 95 ARG A C 1
ATOM 776 O O . ARG A 1 127 ? 148.884 29.592 32.697 1.00 29.46 95 ARG A O 1
ATOM 778 N N . GLY A 1 128 ? 148.416 28.502 30.801 1.00 30.71 96 GLY A N 1
ATOM 779 C CA . GLY A 1 128 ? 147.241 27.896 31.397 1.00 31.81 96 GLY A CA 1
ATOM 780 C C . GLY A 1 128 ? 145.947 28.376 30.775 1.00 32.51 96 GLY A C 1
ATOM 781 O O . GLY A 1 128 ? 145.954 29.209 29.870 1.00 31.34 96 GLY A O 1
ATOM 782 N N . GLY A 1 129 ? 144.832 27.857 31.280 1.00 31.96 97 GLY A N 1
ATOM 783 C CA . GLY A 1 129 ? 143.529 28.211 30.746 1.00 33.35 97 GLY A CA 1
ATOM 784 C C . GLY A 1 129 ? 143.025 29.629 30.937 1.00 32.28 97 GLY A C 1
ATOM 785 O O . GLY A 1 129 ? 142.030 30.007 30.325 1.00 34.35 97 GLY A O 1
ATOM 786 N N . LYS A 1 130 ? 143.689 30.420 31.772 1.00 31.22 98 LYS A N 1
ATOM 787 C CA . LYS A 1 130 ? 143.247 31.794 32.003 1.00 30.80 98 LYS A CA 1
ATOM 788 C C . LYS A 1 130 ? 144.312 32.818 31.603 1.00 29.64 98 LYS A C 1
ATOM 789 O O . LYS A 1 130 ? 144.108 34.023 31.744 1.00 28.27 98 LYS A O 1
ATOM 791 N N . ALA A 1 131 ? 145.436 32.321 31.094 1.00 26.08 99 ALA A N 1
ATOM 792 C CA . ALA A 1 131 ? 146.569 33.151 30.697 1.00 24.78 99 ALA A CA 1
ATOM 793 C C . ALA A 1 131 ? 146.256 34.290 29.741 1.00 23.49 99 ALA A C 1
ATOM 794 O O . ALA A 1 131 ? 145.291 34.242 28.978 1.00 23.07 99 ALA A O 1
ATOM 796 N N . LEU A 1 132 ? 147.096 35.318 29.792 1.00 23.76 100 LEU A N 1
ATOM 797 C CA . LEU A 1 132 ? 146.960 36.468 28.910 1.00 21.62 100 LEU A CA 1
ATOM 798 C C . LEU A 1 132 ? 147.245 35.983 27.496 1.00 22.10 100 LEU A C 1
ATOM 799 O O . LEU A 1 132 ? 147.830 34.916 27.308 1.00 19.39 100 LEU A O 1
ATOM 804 N N . GLU A 1 133 ? 146.821 36.764 26.508 1.00 22.73 101 GLU A N 1
ATOM 805 C CA . GLU A 1 133 ? 147.071 36.434 25.112 1.00 22.23 101 GLU A CA 1
ATOM 806 C C . GLU A 1 133 ? 148.576 36.582 24.863 1.00 22.62 101 GLU A C 1
ATOM 807 O O . GLU A 1 133 ? 149.231 37.442 25.460 1.00 21.85 101 GLU A O 1
ATOM 813 N N . MET A 1 134 ? 149.126 35.737 23.998 1.00 23.07 102 MET A N 1
ATOM 814 C CA . MET A 1 134 ? 150.543 35.815 23.657 1.00 22.53 102 MET A CA 1
ATOM 815 C C . MET A 1 134 ? 150.616 36.269 22.198 1.00 22.71 102 MET A C 1
ATOM 816 O O . MET A 1 134 ? 149.828 35.828 21.361 1.00 19.35 102 MET A O 1
ATOM 821 N N . THR A 1 135 ? 151.553 37.155 21.886 1.00 20.69 103 THR A N 1
ATOM 822 C CA . THR A 1 135 ? 151.657 37.636 20.517 1.00 20.27 103 THR A CA 1
ATOM 823 C C . THR A 1 135 ? 153.093 38.057 20.212 1.00 19.66 103 THR A C 1
ATOM 824 O O . THR A 1 135 ? 153.916 38.211 21.123 1.00 18.07 103 THR A O 1
ATOM 828 N N . LYS A 1 136 ? 153.403 38.234 18.934 1.00 18.64 104 LYS A N 1
ATOM 829 C CA . LYS A 1 136 ? 154.753 38.619 18.557 1.00 18.82 104 LYS A CA 1
ATOM 830 C C . LYS A 1 136 ? 155.140 40.008 19.048 1.00 16.65 104 LYS A C 1
ATOM 831 O O . LYS A 1 136 ? 154.335 40.943 19.041 1.00 14.84 104 LYS A O 1
ATOM 837 N N . PHE A 1 137 ? 156.380 40.112 19.514 1.00 15.42 105 PHE A N 1
ATOM 838 C CA . PHE A 1 137 ? 156.939 41.367 20.007 1.00 15.29 105 PHE A CA 1
ATOM 839 C C . PHE A 1 137 ? 157.469 42.083 18.769 1.00 16.25 105 PHE A C 1
ATOM 840 O O . PHE A 1 137 ? 158.526 41.728 18.238 1.00 15.55 105 PHE A O 1
ATOM 848 N N . PHE A 1 138 ? 156.716 43.071 18.300 1.00 18.01 106 PHE A N 1
ATOM 849 C CA . PHE A 1 138 ? 157.088 43.818 17.106 1.00 17.40 106 PHE A CA 1
ATOM 850 C C . PHE A 1 138 ? 157.307 42.859 15.929 1.00 18.87 106 PHE A C 1
ATOM 851 O O . PHE A 1 138 ? 156.522 41.936 15.736 1.00 19.68 106 PHE A O 1
ATOM 859 N N . ASN A 1 139 ? 158.351 43.051 15.139 1.00 20.00 107 ASN A N 1
ATOM 860 C CA . ASN A 1 139 ? 158.549 42.144 14.009 1.00 25.62 107 ASN A CA 1
ATOM 861 C C . ASN A 1 139 ? 159.602 41.086 14.320 1.00 25.46 107 ASN A C 1
ATOM 862 O O . ASN A 1 139 ? 160.403 40.737 13.450 1.00 27.10 107 ASN A O 1
ATOM 867 N N . THR A 1 140 ? 159.604 40.566 15.547 1.00 21.64 108 THR A N 1
ATOM 868 C CA . THR A 1 140 ? 160.617 39.581 15.912 1.00 19.34 108 THR A CA 1
ATOM 869 C C . THR A 1 140 ? 160.044 38.221 16.260 1.00 19.71 108 THR A C 1
ATOM 870 O O . THR A 1 140 ? 158.828 38.025 16.267 1.00 19.20 108 THR A O 1
ATOM 874 N N . ASN A 1 141 ? 160.931 37.279 16.550 1.00 17.92 109 ASN A N 1
ATOM 875 C CA . ASN A 1 141 ? 160.497 35.939 16.889 1.00 20.13 109 ASN A CA 1
ATOM 876 C C . ASN A 1 141 ? 160.298 35.715 18.383 1.00 19.97 109 ASN A C 1
ATOM 877 O O . ASN A 1 141 ? 160.106 34.584 18.828 1.00 20.05 109 ASN A O 1
ATOM 882 N N . TYR A 1 142 ? 160.349 36.794 19.156 1.00 18.45 110 TYR A N 1
ATOM 883 C CA . TYR A 1 142 ? 160.093 36.691 20.589 1.00 19.56 110 TYR A CA 1
ATOM 884 C C . TYR A 1 142 ? 158.617 37.044 20.769 1.00 19.17 110 TYR A C 1
ATOM 885 O O . TYR A 1 142 ? 158.105 37.945 20.097 1.00 17.11 110 TYR A O 1
ATOM 894 N N . HIS A 1 143 ? 157.936 36.343 21.672 1.00 17.03 111 HIS A N 1
ATOM 895 C CA . HIS A 1 143 ? 156.522 36.597 21.908 1.00 16.59 111 HIS A CA 1
ATOM 896 C C . HIS A 1 143 ? 156.284 37.061 23.336 1.00 15.68 111 HIS A C 1
ATOM 897 O O . HIS A 1 143 ? 156.804 36.470 24.281 1.00 16.21 111 HIS A O 1
ATOM 904 N N . TYR A 1 144 ? 155.507 38.133 23.485 1.00 16.91 112 TYR A N 1
ATOM 905 C CA . TYR A 1 144 ? 155.209 38.677 24.803 1.00 17.20 112 TYR A CA 1
ATOM 906 C C . TYR A 1 144 ? 153.752 38.426 25.156 1.00 17.74 112 TYR A C 1
ATOM 907 O O . TYR A 1 144 ? 152.968 37.955 24.329 1.00 17.96 112 TYR A O 1
ATOM 916 N N . LEU A 1 145 ? 153.397 38.748 26.395 1.00 18.20 113 LEU A N 1
ATOM 917 C CA . LEU A 1 145 ? 152.037 38.562 26.888 1.00 17.07 113 LEU A CA 1
ATOM 918 C C . LEU A 1 145 ? 151.315 39.909 26.896 1.00 15.97 113 LEU A C 1
ATOM 919 O O . LEU A 1 145 ? 151.807 40.893 27.453 1.00 16.98 113 LEU A O 1
ATOM 924 N N . VAL A 1 146 ? 150.147 39.940 26.265 1.00 17.77 114 VAL A N 1
ATOM 925 C CA . VAL A 1 146 ? 149.362 41.163 26.149 1.00 17.39 114 VAL A CA 1
ATOM 926 C C . VAL A 1 146 ? 148.621 41.558 27.417 1.00 17.68 114 VAL A C 1
ATOM 927 O O . VAL A 1 146 ? 147.683 40.874 27.837 1.00 17.66 114 VAL A O 1
ATOM 931 N N . PRO A 1 147 ? 149.034 42.673 28.046 1.00 16.13 115 PRO A N 1
ATOM 932 C CA . PRO A 1 147 ? 148.372 43.138 29.269 1.00 16.97 115 PRO A CA 1
ATOM 933 C C . PRO A 1 147 ? 146.930 43.519 28.926 1.00 17.72 115 PRO A C 1
ATOM 934 O O . PRO A 1 147 ? 146.669 44.055 27.847 1.00 17.40 115 PRO A O 1
ATOM 938 N N . GLU A 1 148 ? 146.010 43.221 29.839 1.00 17.98 116 GLU A N 1
ATOM 939 C CA . GLU A 1 148 ? 144.593 43.540 29.684 1.00 20.21 116 GLU A CA 1
ATOM 940 C C . GLU A 1 148 ? 144.287 44.612 30.727 1.00 21.94 116 GLU A C 1
ATOM 941 O O . GLU A 1 148 ? 144.316 44.341 31.927 1.00 23.16 116 GLU A O 1
ATOM 947 N N . ILE A 1 149 ? 144.007 45.828 30.272 1.00 21.22 117 ILE A N 1
ATOM 948 C CA . ILE A 1 149 ? 143.732 46.936 31.181 1.00 22.44 117 ILE A CA 1
ATOM 949 C C . ILE A 1 149 ? 142.254 46.991 31.558 1.00 23.33 117 ILE A C 1
ATOM 950 O O . ILE A 1 149 ? 141.421 47.428 30.766 1.00 23.95 117 ILE A O 1
ATOM 955 N N . GLU A 1 150 ? 141.932 46.554 32.772 1.00 24.24 118 GLU A N 1
ATOM 956 C CA . GLU A 1 150 ? 140.543 46.553 33.230 1.00 25.57 118 GLU A CA 1
ATOM 957 C C . GLU A 1 150 ? 140.169 47.782 34.055 1.00 28.23 118 GLU A C 1
ATOM 958 O O . GLU A 1 150 ? 138.991 48.127 34.161 1.00 30.56 118 GLU A O 1
ATOM 964 N N . THR A 1 151 ? 141.166 48.452 34.624 1.00 29.96 119 THR A N 1
ATOM 965 C CA . THR A 1 151 ? 140.920 49.641 35.437 1.00 33.11 119 THR A CA 1
ATOM 966 C C . THR A 1 151 ? 141.593 50.876 34.843 1.00 34.47 119 THR A C 1
ATOM 967 O O . THR A 1 151 ? 142.551 50.766 34.085 1.00 36.36 119 THR A O 1
ATOM 971 N N . GLU A 1 152 ? 141.099 52.054 35.203 1.00 35.06 120 GLU A N 1
ATOM 972 C CA . GLU A 1 152 ? 141.667 53.294 34.687 1.00 36.13 120 GLU A CA 1
ATOM 973 C C . GLU A 1 152 ? 142.749 53.850 35.605 1.00 35.26 120 GLU A C 1
ATOM 974 O O . GLU A 1 152 ? 143.372 54.860 35.289 1.00 37.91 120 GLU A O 1
ATOM 976 N N . GLU A 1 153 ? 142.976 53.188 36.734 1.00 33.20 121 GLU A N 1
ATOM 977 C CA . GLU A 1 153 ? 143.975 53.642 37.692 1.00 32.76 121 GLU A CA 1
ATOM 978 C C . GLU A 1 153 ? 145.055 52.603 37.985 1.00 32.23 121 GLU A C 1
ATOM 979 O O . GLU A 1 153 ? 144.777 51.525 38.504 1.00 33.61 121 GLU A O 1
ATOM 981 N N . PHE A 1 154 ? 146.295 52.943 37.651 1.00 29.37 122 PHE A N 1
ATOM 982 C CA . PHE A 1 154 ? 147.424 52.060 37.894 1.00 26.60 122 PHE A CA 1
ATOM 983 C C . PHE A 1 154 ? 147.967 52.351 39.296 1.00 25.34 122 PHE A C 1
ATOM 984 O O . PHE A 1 154 ? 147.713 53.415 39.855 1.00 24.38 122 PHE A O 1
ATOM 992 N N . TYR A 1 155 ? 148.697 51.403 39.867 1.00 24.28 123 TYR A N 1
ATOM 993 C CA . TYR A 1 155 ? 149.292 51.601 41.186 1.00 25.00 123 TYR A CA 1
ATOM 994 C C . TYR A 1 155 ? 150.542 50.732 41.305 1.00 24.61 123 TYR A C 1
ATOM 995 O O . TYR A 1 155 ? 150.688 49.749 40.578 1.00 24.37 123 TYR A O 1
ATOM 1004 N N . LEU A 1 156 ? 151.447 51.090 42.211 1.00 25.29 124 LEU A N 1
ATOM 1005 C CA . LEU A 1 156 ? 152.672 50.311 42.374 1.00 26.67 124 LEU A CA 1
ATOM 1006 C C . LEU A 1 156 ? 152.397 49.004 43.112 1.00 27.79 124 LEU A C 1
ATOM 1007 O O . LEU A 1 156 ? 152.361 48.971 44.345 1.00 29.02 124 LEU A O 1
ATOM 1012 N N . LEU A 1 157 ? 152.195 47.929 42.358 1.00 25.57 125 LEU A N 1
ATOM 1013 C CA . LEU A 1 157 ? 151.938 46.627 42.955 1.00 25.61 125 LEU A CA 1
ATOM 1014 C C . LEU A 1 157 ? 153.249 46.038 43.451 1.00 28.72 125 LEU A C 1
ATOM 1015 O O . LEU A 1 157 ? 153.367 45.675 44.619 1.00 28.54 125 LEU A O 1
ATOM 1020 N N . GLU A 1 158 ? 154.235 45.947 42.562 1.00 28.29 126 GLU A N 1
ATOM 1021 C CA . GLU A 1 158 ? 155.543 45.409 42.927 1.00 30.32 126 GLU A CA 1
ATOM 1022 C C . GLU A 1 158 ? 156.647 46.207 42.238 1.00 28.98 126 GLU A C 1
ATOM 1023 O O . GLU A 1 158 ? 156.553 46.509 41.048 1.00 27.17 126 GLU A O 1
ATOM 1029 N N . ASN A 1 159 ? 157.689 46.548 42.990 1.00 27.59 127 ASN A N 1
ATOM 1030 C CA . ASN A 1 159 ? 158.796 47.326 42.446 1.00 26.84 127 ASN A CA 1
ATOM 1031 C C . ASN A 1 159 ? 159.996 46.441 42.099 1.00 26.11 127 ASN A C 1
ATOM 1032 O O . ASN A 1 159 ? 161.044 46.524 42.740 1.00 23.93 127 ASN A O 1
ATOM 1037 N N . LYS A 1 160 ? 159.840 45.598 41.082 1.00 24.90 128 LYS A N 1
ATOM 1038 C CA . LYS A 1 160 ? 160.917 44.710 40.656 1.00 25.40 128 LYS A CA 1
ATOM 1039 C C . LYS A 1 160 ? 162.187 45.464 40.273 1.00 25.65 128 LYS A C 1
ATOM 1040 O O . LYS A 1 160 ? 163.290 45.002 40.555 1.00 25.67 128 LYS A O 1
ATOM 1046 N N . PRO A 1 161 ? 162.054 46.629 39.612 1.00 25.38 129 PRO A N 1
ATOM 1047 C CA . PRO A 1 161 ? 163.277 47.350 39.256 1.00 24.27 129 PRO A CA 1
ATOM 1048 C C . PRO A 1 161 ? 164.122 47.618 40.503 1.00 23.88 129 PRO A C 1
ATOM 1049 O O . PRO A 1 161 ? 165.330 47.409 40.493 1.00 21.82 129 PRO A O 1
ATOM 1053 N N . LEU A 1 162 ? 163.478 48.064 41.579 1.00 24.12 130 LEU A N 1
ATOM 1054 C CA . LEU A 1 162 ? 164.185 48.339 42.829 1.00 24.45 130 LEU A CA 1
ATOM 1055 C C . LEU A 1 162 ? 164.766 47.048 43.411 1.00 23.82 130 LEU A C 1
ATOM 1056 O O . LEU A 1 162 ? 165.904 47.020 43.875 1.00 20.95 130 LEU A O 1
ATOM 1061 N N . GLU A 1 163 ? 163.971 45.984 43.380 1.00 24.49 131 GLU A N 1
ATOM 1062 C CA . GLU A 1 163 ? 164.397 44.685 43.888 1.00 26.61 131 GLU A CA 1
ATOM 1063 C C . GLU A 1 163 ? 165.702 44.235 43.239 1.00 26.59 131 GLU A C 1
ATOM 1064 O O . GLU A 1 163 ? 166.638 43.825 43.923 1.00 25.76 131 GLU A O 1
ATOM 1070 N N . ASP A 1 164 ? 165.758 44.315 41.912 1.00 25.46 132 ASP A N 1
ATOM 1071 C CA . ASP A 1 164 ? 166.948 43.890 41.193 1.00 24.86 132 ASP A CA 1
ATOM 1072 C C . ASP A 1 164 ? 168.102 44.849 41.414 1.00 23.91 132 ASP A C 1
ATOM 1073 O O . ASP A 1 164 ? 169.255 44.430 41.510 1.00 23.43 132 ASP A O 1
ATOM 1078 N N . TYR A 1 165 ? 167.794 46.139 41.497 1.00 23.47 133 TYR A N 1
ATOM 1079 C CA . TYR A 1 165 ? 168.833 47.131 41.714 1.00 24.01 133 TYR A CA 1
ATOM 1080 C C . TYR A 1 165 ? 169.532 46.870 43.050 1.00 24.94 133 TYR A C 1
ATOM 1081 O O . TYR A 1 165 ? 170.760 46.891 43.137 1.00 24.57 133 TYR A O 1
ATOM 1090 N N . LEU A 1 166 ? 168.741 46.631 44.089 1.00 24.81 134 LEU A N 1
ATOM 1091 C CA . LEU A 1 166 ? 169.289 46.377 45.416 1.00 27.23 134 LEU A CA 1
ATOM 1092 C C . LEU A 1 166 ? 170.032 45.048 45.478 1.00 28.00 134 LEU A C 1
ATOM 1093 O O . LEU A 1 166 ? 171.064 44.945 46.142 1.00 30.21 134 LEU A O 1
ATOM 1098 N N . PHE A 1 167 ? 169.513 44.032 44.793 1.00 26.96 135 PHE A N 1
ATOM 1099 C CA . PHE A 1 167 ? 170.168 42.730 44.780 1.00 27.76 135 PHE A CA 1
ATOM 1100 C C . PHE A 1 167 ? 171.602 42.857 44.272 1.00 27.97 135 PHE A C 1
ATOM 1101 O O . PHE A 1 167 ? 172.529 42.315 44.875 1.00 28.57 135 PHE A O 1
ATOM 1109 N N . PHE A 1 168 ? 171.793 43.575 43.170 1.00 26.48 136 PHE A N 1
ATOM 1110 C CA . PHE A 1 168 ? 173.136 43.750 42.629 1.00 25.34 136 PHE A CA 1
ATOM 1111 C C . PHE A 1 168 ? 173.989 44.676 43.490 1.00 26.43 136 PHE A C 1
ATOM 1112 O O . PHE A 1 168 ? 175.198 44.482 43.607 1.00 27.28 136 PHE A O 1
ATOM 1120 N N . LYS A 1 169 ? 173.369 45.684 44.094 1.00 27.50 137 LYS A N 1
ATOM 1121 C CA . LYS A 1 169 ? 174.117 46.587 44.959 1.00 30.12 137 LYS A CA 1
ATOM 1122 C C . LYS A 1 169 ? 174.691 45.777 46.120 1.00 29.55 137 LYS A C 1
ATOM 1123 O O . LYS A 1 169 ? 175.819 46.008 46.550 1.00 31.46 137 LYS A O 1
ATOM 1129 N N . SER A 1 170 ? 173.913 44.819 46.615 1.00 29.61 138 SER A N 1
ATOM 1130 C CA . SER A 1 170 ? 174.356 43.983 47.726 1.00 31.16 138 SER A CA 1
ATOM 1131 C C . SER A 1 170 ? 175.537 43.101 47.316 1.00 31.65 138 SER A C 1
ATOM 1132 O O . SER A 1 170 ? 176.155 42.455 48.154 1.00 33.13 138 SER A O 1
ATOM 1135 N N . LYS A 1 171 ? 175.837 43.070 46.024 1.00 31.44 139 LYS A N 1
ATOM 1136 C CA . LYS A 1 171 ? 176.963 42.292 45.520 1.00 30.87 139 LYS A CA 1
ATOM 1137 C C . LYS A 1 171 ? 178.048 43.282 45.095 1.00 31.17 139 LYS A C 1
ATOM 1138 O O . LYS A 1 171 ? 179.049 42.905 44.486 1.00 30.57 139 LYS A O 1
ATOM 1140 N N . GLY A 1 172 ? 177.828 44.556 45.424 1.00 30.66 140 GLY A N 1
ATOM 1141 C CA . GLY A 1 172 ? 178.776 45.604 45.087 1.00 27.69 140 GLY A CA 1
ATOM 1142 C C . GLY A 1 172 ? 178.789 45.954 43.611 1.00 27.92 140 GLY A C 1
ATOM 1143 O O . GLY A 1 172 ? 179.814 46.381 43.072 1.00 25.38 140 GLY A O 1
ATOM 1144 N N . ILE A 1 173 ? 177.648 45.783 42.952 1.00 26.73 141 ILE A N 1
ATOM 1145 C CA . ILE A 1 173 ? 177.551 46.071 41.527 1.00 25.93 141 ILE A CA 1
ATOM 1146 C C . ILE A 1 173 ? 176.487 47.123 41.213 1.00 24.89 141 ILE A C 1
ATOM 1147 O O . ILE A 1 173 ? 175.305 46.925 41.491 1.00 23.87 141 ILE A O 1
ATOM 1152 N N . GLU A 1 174 ? 176.925 48.246 40.651 1.00 25.36 142 GLU A N 1
ATOM 1153 C CA . GLU A 1 174 ? 176.026 49.338 40.271 1.00 26.59 142 GLU A CA 1
ATOM 1154 C C . GLU A 1 174 ? 175.371 48.996 38.942 1.00 23.97 142 GLU A C 1
ATOM 1155 O O . GLU A 1 174 ? 176.069 48.762 37.956 1.00 21.97 142 GLU A O 1
ATOM 1161 N N . THR A 1 175 ? 174.040 48.984 38.910 1.00 24.13 143 THR A N 1
ATOM 1162 C CA . THR A 1 175 ? 173.322 48.664 37.681 1.00 22.93 143 THR A CA 1
ATOM 1163 C C . THR A 1 175 ? 172.300 49.722 37.266 1.00 22.65 143 THR A C 1
ATOM 1164 O O . THR A 1 175 ? 171.886 50.569 38.059 1.00 21.72 143 THR A O 1
ATOM 1168 N N . ALA A 1 176 ? 171.898 49.655 36.004 1.00 20.77 144 ALA A N 1
ATOM 1169 C CA . ALA A 1 176 ? 170.916 50.583 35.462 1.00 20.41 144 ALA A CA 1
ATOM 1170 C C . ALA A 1 176 ? 169.684 49.776 35.079 1.00 18.89 144 ALA A C 1
ATOM 1171 O O . ALA A 1 176 ? 169.698 49.031 34.101 1.00 17.86 144 ALA A O 1
ATOM 1173 N N . PRO A 1 177 ? 168.612 49.890 35.872 1.00 18.17 145 PRO A N 1
ATOM 1174 C CA . PRO A 1 177 ? 167.369 49.163 35.600 1.00 19.09 145 PRO A CA 1
ATOM 1175 C C . PRO A 1 177 ? 166.884 49.332 34.155 1.00 17.80 145 PRO A C 1
ATOM 1176 O O . PRO A 1 177 ? 166.825 50.440 33.629 1.00 18.53 145 PRO A O 1
ATOM 1180 N N . TRP A 1 178 ? 166.547 48.208 33.533 1.00 18.63 146 TRP A N 1
ATOM 1181 C CA . TRP A 1 178 ? 166.062 48.155 32.158 1.00 17.77 146 TRP A CA 1
ATOM 1182 C C . TRP A 1 178 ? 164.541 47.992 32.254 1.00 18.54 146 TRP A C 1
ATOM 1183 O O . TRP A 1 178 ? 164.051 46.965 32.733 1.00 19.26 146 TRP A O 1
ATOM 1194 N N . VAL A 1 179 ? 163.797 49.008 31.816 1.00 18.57 147 VAL A N 1
ATOM 1195 C CA . VAL A 1 179 ? 162.336 48.960 31.884 1.00 16.65 147 VAL A CA 1
ATOM 1196 C C . VAL A 1 179 ? 161.675 49.338 30.576 1.00 15.77 147 VAL A C 1
ATOM 1197 O O . VAL A 1 179 ? 162.257 50.049 29.758 1.00 17.27 147 VAL A O 1
ATOM 1201 N N . ILE A 1 180 ? 160.455 48.853 30.383 1.00 14.62 148 ILE A N 1
ATOM 1202 C CA . ILE A 1 180 ? 159.689 49.174 29.187 1.00 14.44 148 ILE A CA 1
ATOM 1203 C C . ILE A 1 180 ? 159.035 50.528 29.477 1.00 15.90 148 ILE A C 1
ATOM 1204 O O . ILE A 1 180 ? 158.382 50.694 30.505 1.00 15.93 148 ILE A O 1
ATOM 1209 N N . GLY A 1 181 ? 159.222 51.493 28.580 1.00 14.91 149 GLY A N 1
ATOM 1210 C CA . GLY A 1 181 ? 158.639 52.813 28.776 1.00 14.36 149 GLY A CA 1
ATOM 1211 C C . GLY A 1 181 ? 157.120 52.828 28.844 1.00 14.73 149 GLY A C 1
ATOM 1212 O O . GLY A 1 181 ? 156.467 51.914 28.344 1.00 14.48 149 GLY A O 1
ATOM 1213 N N . PRO A 1 182 ? 156.524 53.867 29.450 1.00 15.06 150 PRO A N 1
ATOM 1214 C CA . PRO A 1 182 ? 155.065 53.961 29.567 1.00 14.90 150 PRO A CA 1
ATOM 1215 C C . PRO A 1 182 ? 154.279 54.019 28.256 1.00 14.82 150 PRO A C 1
ATOM 1216 O O . PRO A 1 182 ? 153.174 53.475 28.170 1.00 14.31 150 PRO A O 1
ATOM 1220 N N . PHE A 1 183 ? 154.830 54.663 27.232 1.00 13.33 151 PHE A N 1
ATOM 1221 C CA . PHE A 1 183 ? 154.106 54.743 25.969 1.00 12.95 151 PHE A CA 1
ATOM 1222 C C . PHE A 1 183 ? 154.061 53.364 25.318 1.00 14.36 151 PHE A C 1
ATOM 1223 O O . PHE A 1 183 ? 152.993 52.880 24.935 1.00 13.74 151 PHE A O 1
ATOM 1231 N N . THR A 1 184 ? 155.223 52.728 25.208 1.00 13.76 152 THR A N 1
ATOM 1232 C CA . THR A 1 184 ? 155.299 51.405 24.604 1.00 14.22 152 THR A CA 1
ATOM 1233 C C . THR A 1 184 ? 154.459 50.400 25.390 1.00 13.72 152 THR A C 1
ATOM 1234 O O . THR A 1 184 ? 153.794 49.552 24.802 1.00 13.86 152 THR A O 1
ATOM 1238 N N . PHE A 1 185 ? 154.470 50.497 26.715 1.00 11.75 153 PHE A N 1
ATOM 1239 C CA . PHE A 1 185 ? 153.676 49.557 27.508 1.00 13.73 153 PHE A CA 1
ATOM 1240 C C . PHE A 1 185 ? 152.200 49.570 27.091 1.00 14.04 153 PHE A C 1
ATOM 1241 O O . PHE A 1 185 ? 151.607 48.528 26.807 1.00 15.28 153 PHE A O 1
ATOM 1249 N N . LEU A 1 186 ? 151.610 50.756 27.068 1.00 15.21 154 LEU A N 1
ATOM 1250 C CA . LEU A 1 186 ? 150.206 50.903 26.700 1.00 17.17 154 LEU A CA 1
ATOM 1251 C C . LEU A 1 186 ? 149.996 50.510 25.248 1.00 15.92 154 LEU A C 1
ATOM 1252 O O . LEU A 1 186 ? 148.974 49.923 24.893 1.00 16.21 154 LEU A O 1
ATOM 1257 N N . TYR A 1 187 ? 150.979 50.828 24.413 1.00 15.21 155 TYR A N 1
ATOM 1258 C CA . TYR A 1 187 ? 150.911 50.520 22.998 1.00 15.89 155 TYR A CA 1
ATOM 1259 C C . TYR A 1 187 ? 150.872 49.020 22.722 1.00 15.85 155 TYR A C 1
ATOM 1260 O O . TYR A 1 187 ? 150.351 48.592 21.690 1.00 15.19 155 TYR A O 1
ATOM 1269 N N . LEU A 1 188 ? 151.415 48.228 23.643 1.00 12.16 156 LEU A N 1
ATOM 1270 C CA . LEU A 1 188 ? 151.432 46.771 23.500 1.00 14.48 156 LEU A CA 1
ATOM 1271 C C . LEU A 1 188 ? 150.270 46.106 24.247 1.00 15.19 156 LEU A C 1
ATOM 1272 O O . LEU A 1 188 ? 150.126 44.884 24.220 1.00 14.59 156 LEU A O 1
ATOM 1277 N N . SER A 1 189 ? 149.440 46.921 24.895 1.00 14.25 157 SER A N 1
ATOM 1278 C CA . SER A 1 189 ? 148.312 46.425 25.679 1.00 15.19 157 SER A CA 1
ATOM 1279 C C . SER A 1 189 ? 146.938 46.576 25.031 1.00 17.43 157 SER A C 1
ATOM 1280 O O . SER A 1 189 ? 146.766 47.282 24.030 1.00 15.33 157 SER A O 1
ATOM 1283 N N . LYS A 1 190 ? 145.955 45.913 25.634 1.00 18.15 158 LYS A N 1
ATOM 1284 C CA . LYS A 1 190 ? 144.581 45.958 25.153 1.00 18.12 158 LYS A CA 1
ATOM 1285 C C . LYS A 1 190 ? 143.611 46.321 26.274 1.00 20.69 158 LYS A C 1
ATOM 1286 O O . LYS A 1 190 ? 143.854 46.034 27.455 1.00 16.34 158 LYS A O 1
ATOM 1292 N N . ARG A 1 191 ? 142.518 46.966 25.884 1.00 21.81 159 ARG A N 1
ATOM 1293 C CA . ARG A 1 191 ? 141.461 47.344 26.810 1.00 24.87 159 ARG A CA 1
ATOM 1294 C C . ARG A 1 191 ? 140.176 46.900 26.118 1.00 27.10 159 ARG A C 1
ATOM 1295 O O . ARG A 1 191 ? 139.888 47.316 24.990 1.00 26.20 159 ARG A O 1
ATOM 1303 N N . ASN A 1 192 ? 139.419 46.040 26.787 1.00 27.94 160 ASN A N 1
ATOM 1304 C CA . ASN A 1 192 ? 138.184 45.519 26.229 1.00 29.24 160 ASN A CA 1
ATOM 1305 C C . ASN A 1 192 ? 138.367 44.921 24.838 1.00 29.04 160 ASN A C 1
ATOM 1306 O O . ASN A 1 192 ? 137.582 45.183 23.926 1.00 29.65 160 ASN A O 1
ATOM 1311 N N . GLY A 1 193 ? 139.418 44.121 24.689 1.00 29.24 161 GLY A N 1
ATOM 1312 C CA . GLY A 1 193 ? 139.689 43.454 23.428 1.00 28.56 161 GLY A CA 1
ATOM 1313 C C . GLY A 1 193 ? 140.340 44.240 22.307 1.00 27.65 161 GLY A C 1
ATOM 1314 O O . GLY A 1 193 ? 140.648 43.667 21.266 1.00 29.40 161 GLY A O 1
ATOM 1315 N N . GLU A 1 194 ? 140.562 45.535 22.503 1.00 27.85 162 GLU A N 1
ATOM 1316 C CA . GLU A 1 194 ? 141.169 46.358 21.462 1.00 25.44 162 GLU A CA 1
ATOM 1317 C C . GLU A 1 194 ? 142.487 46.974 21.910 1.00 24.83 162 GLU A C 1
ATOM 1318 O O . GLU A 1 194 ? 142.693 47.214 23.097 1.00 22.99 162 GLU A O 1
ATOM 1320 N N . TRP A 1 195 ? 143.375 47.228 20.951 1.00 21.99 163 TRP A N 1
ATOM 1321 C CA . TRP A 1 195 ? 144.673 47.833 21.248 1.00 20.92 163 TRP A CA 1
ATOM 1322 C C . TRP A 1 195 ? 144.458 49.252 21.756 1.00 20.24 163 TRP A C 1
ATOM 1323 O O . TRP A 1 195 ? 143.574 49.950 21.276 1.00 21.28 163 TRP A O 1
ATOM 1334 N N . ILE A 1 196 ? 145.276 49.678 22.713 1.00 20.84 164 ILE A N 1
ATOM 1335 C CA . ILE A 1 196 ? 145.181 51.028 23.261 1.00 22.56 164 ILE A CA 1
ATOM 1336 C C . ILE A 1 196 ? 146.202 51.842 22.470 1.00 24.76 164 ILE A C 1
ATOM 1337 O O . ILE A 1 196 ? 147.247 52.225 23.008 1.00 25.21 164 ILE A O 1
ATOM 1342 N N . ARG A 1 197 ? 145.905 52.110 21.201 1.00 22.63 165 ARG A N 1
ATOM 1343 C CA . ARG A 1 197 ? 146.862 52.823 20.368 1.00 24.07 165 ARG A CA 1
ATOM 1344 C C . ARG A 1 197 ? 146.531 54.225 19.883 1.00 23.95 165 ARG A C 1
ATOM 1345 O O . ARG A 1 197 ? 147.432 54.954 19.479 1.00 26.90 165 ARG A O 1
ATOM 1353 N N . ARG A 1 198 ? 145.263 54.613 19.910 1.00 23.16 166 ARG A N 1
ATOM 1354 C CA . ARG A 1 198 ? 144.915 55.970 19.488 1.00 23.46 166 ARG A CA 1
ATOM 1355 C C . ARG A 1 198 ? 145.234 56.918 20.639 1.00 19.49 166 ARG A C 1
ATOM 1356 O O . ARG A 1 198 ? 145.127 56.540 21.808 1.00 19.89 166 ARG A O 1
ATOM 1364 N N . PRO A 1 199 ? 145.625 58.164 20.328 1.00 20.13 167 PRO A N 1
ATOM 1365 C CA . PRO A 1 199 ? 145.941 59.119 21.391 1.00 19.45 167 PRO A CA 1
ATOM 1366 C C . PRO A 1 199 ? 144.808 59.259 22.405 1.00 19.44 167 PRO A C 1
ATOM 1367 O O . PRO A 1 199 ? 145.050 59.253 23.615 1.00 18.98 167 PRO A O 1
ATOM 1371 N N . ASN A 1 200 ? 143.569 59.369 21.920 1.00 19.01 168 ASN A N 1
ATOM 1372 C CA . ASN A 1 200 ? 142.437 59.528 22.834 1.00 18.92 168 ASN A CA 1
ATOM 1373 C C . ASN A 1 200 ? 142.249 58.321 23.745 1.00 18.44 168 ASN A C 1
ATOM 1374 O O . ASN A 1 200 ? 141.740 58.462 24.844 1.00 19.98 168 ASN A O 1
ATOM 1379 N N . GLN A 1 201 ? 142.653 57.137 23.290 1.00 17.48 169 GLN A N 1
ATOM 1380 C CA . GLN A 1 201 ? 142.534 55.927 24.110 1.00 19.60 169 GLN A CA 1
ATOM 1381 C C . GLN A 1 201 ? 143.644 55.872 25.154 1.00 19.42 169 GLN A C 1
ATOM 1382 O O . GLN A 1 201 ? 143.474 55.295 26.225 1.00 21.35 169 GLN A O 1
ATOM 1388 N N . MET A 1 202 ? 144.784 56.473 24.824 1.00 19.34 170 MET A N 1
ATOM 1389 C CA . MET A 1 202 ? 145.952 56.481 25.698 1.00 20.82 170 MET A CA 1
ATOM 1390 C C . MET A 1 202 ? 146.024 57.630 26.703 1.00 21.02 170 MET A C 1
ATOM 1391 O O . MET A 1 202 ? 146.400 57.423 27.849 1.00 19.80 170 MET A O 1
ATOM 1396 N N . GLU A 1 203 ? 145.672 58.837 26.265 1.00 22.48 171 GLU A N 1
ATOM 1397 C CA . GLU A 1 203 ? 145.774 60.028 27.109 1.00 25.30 171 GLU A CA 1
ATOM 1398 C C . GLU A 1 203 ? 145.481 59.890 28.600 1.00 25.15 171 GLU A C 1
ATOM 1399 O O . GLU A 1 203 ? 146.373 60.101 29.425 1.00 26.73 171 GLU A O 1
ATOM 1405 N N . LYS A 1 204 ? 144.248 59.543 28.952 1.00 24.20 172 LYS A N 1
ATOM 1406 C CA . LYS A 1 204 ? 143.883 59.421 30.361 1.00 26.40 172 LYS A CA 1
ATOM 1407 C C . LYS A 1 204 ? 144.734 58.402 31.125 1.00 26.10 172 LYS A C 1
ATOM 1408 O O . LYS A 1 204 ? 145.335 58.726 32.156 1.00 24.98 172 LYS A O 1
ATOM 1410 N N . LEU A 1 205 ? 144.786 57.176 30.616 1.00 23.83 173 LEU A N 1
ATOM 1411 C CA . LEU A 1 205 ? 145.561 56.115 31.253 1.00 23.45 173 LEU A CA 1
ATOM 1412 C C . LEU A 1 205 ? 147.014 56.508 31.499 1.00 24.25 173 LEU A C 1
ATOM 1413 O O . LEU A 1 205 ? 147.595 56.140 32.518 1.00 24.17 173 LEU A O 1
ATOM 1418 N N . LEU A 1 206 ? 147.599 57.263 30.574 1.00 24.88 174 LEU A N 1
ATOM 1419 C CA . LEU A 1 206 ? 148.993 57.678 30.706 1.00 25.55 174 LEU A CA 1
ATOM 1420 C C . LEU A 1 206 ? 149.310 58.511 31.934 1.00 26.71 174 LEU A C 1
ATOM 1421 O O . LEU A 1 206 ? 150.331 58.288 32.582 1.00 28.58 174 LEU A O 1
ATOM 1426 N N . GLU A 1 207 ? 148.451 59.469 32.264 1.00 29.01 175 GLU A N 1
ATOM 1427 C CA . GLU A 1 207 ? 148.697 60.309 33.430 1.00 29.62 175 GLU A CA 1
ATOM 1428 C C . GLU A 1 207 ? 148.789 59.418 34.660 1.00 29.96 175 GLU A C 1
ATOM 1429 O O . GLU A 1 207 ? 149.667 59.593 35.510 1.00 30.76 175 GLU A O 1
ATOM 1431 N N . SER A 1 208 ? 147.883 58.451 34.741 1.00 27.46 176 SER A N 1
ATOM 1432 C CA . SER A 1 208 ? 147.855 57.520 35.859 1.00 25.48 176 SER A CA 1
ATOM 1433 C C . SER A 1 208 ? 149.079 56.596 35.814 1.00 24.14 176 SER A C 1
ATOM 1434 O O . SER A 1 208 ? 149.724 56.345 36.836 1.00 23.55 176 SER A O 1
ATOM 1437 N N . LEU A 1 209 ? 149.399 56.103 34.622 1.00 22.03 177 LEU A N 1
ATOM 1438 C CA . LEU A 1 209 ? 150.535 55.204 34.446 1.00 20.99 177 LEU A CA 1
ATOM 1439 C C . LEU A 1 209 ? 151.876 55.855 34.788 1.00 20.27 177 LEU A C 1
ATOM 1440 O O . LEU A 1 209 ? 152.688 55.272 35.503 1.00 21.88 177 LEU A O 1
ATOM 1445 N N . VAL A 1 210 ? 152.113 57.057 34.279 1.00 22.06 178 VAL A N 1
ATOM 1446 C CA . VAL A 1 210 ? 153.373 57.734 34.548 1.00 23.71 178 VAL A CA 1
ATOM 1447 C C . VAL A 1 210 ? 153.577 57.994 36.032 1.00 24.96 178 VAL A C 1
ATOM 1448 O O . VAL A 1 210 ? 154.709 57.969 36.509 1.00 25.05 178 VAL A O 1
ATOM 1452 N N . SER A 1 211 ? 152.489 58.231 36.764 1.00 23.96 179 SER A N 1
ATOM 1453 C CA . SER A 1 211 ? 152.590 58.478 38.199 1.00 25.73 179 SER A CA 1
ATOM 1454 C C . SER A 1 211 ? 153.283 57.305 38.877 1.00 25.21 179 SER A C 1
ATOM 1455 O O . SER A 1 211 ? 154.105 57.499 39.771 1.00 23.43 179 SER A O 1
ATOM 1458 N N . VAL A 1 212 ? 152.949 56.089 38.451 1.00 22.53 180 VAL A N 1
ATOM 1459 C CA . VAL A 1 212 ? 153.560 54.901 39.032 1.00 22.95 180 VAL A CA 1
ATOM 1460 C C . VAL A 1 212 ? 155.034 54.837 38.632 1.00 22.08 180 VAL A C 1
ATOM 1461 O O . VAL A 1 212 ? 155.897 54.526 39.456 1.00 22.23 180 VAL A O 1
ATOM 1465 N N . TYR A 1 213 ? 155.321 55.139 37.370 1.00 22.56 181 TYR A N 1
ATOM 1466 C CA . TYR A 1 213 ? 156.700 55.135 36.887 1.00 21.37 181 TYR A CA 1
ATOM 1467 C C . TYR A 1 213 ? 157.503 56.134 37.716 1.00 23.80 181 TYR A C 1
ATOM 1468 O O . TYR A 1 213 ? 158.648 55.877 38.088 1.00 24.18 181 TYR A O 1
ATOM 1477 N N . LYS A 1 214 ? 156.886 57.274 38.007 1.00 24.36 182 LYS A N 1
ATOM 1478 C CA . LYS A 1 214 ? 157.525 58.325 38.797 1.00 26.67 182 LYS A CA 1
ATOM 1479 C C . LYS A 1 214 ? 157.864 57.798 40.194 1.00 25.66 182 LYS A C 1
ATOM 1480 O O . LYS A 1 214 ? 158.921 58.100 40.743 1.00 25.73 182 LYS A O 1
ATOM 1486 N N . GLU A 1 215 ? 156.963 57.005 40.759 1.00 26.68 183 GLU A N 1
ATOM 1487 C CA . GLU A 1 215 ? 157.181 56.433 42.084 1.00 27.68 183 GLU A CA 1
ATOM 1488 C C . GLU A 1 215 ? 158.348 55.444 42.036 1.00 25.92 183 GLU A C 1
ATOM 1489 O O . GLU A 1 215 ? 159.232 55.465 42.894 1.00 25.47 183 GLU A O 1
ATOM 1495 N N . VAL A 1 216 ? 158.347 54.586 41.021 1.00 23.76 184 VAL A N 1
ATOM 1496 C CA . VAL A 1 216 ? 159.409 53.602 40.855 1.00 22.26 184 VAL A CA 1
ATOM 1497 C C . VAL A 1 216 ? 160.769 54.277 40.697 1.00 21.83 184 VAL A C 1
ATOM 1498 O O . VAL A 1 216 ? 161.738 53.895 41.358 1.00 20.91 184 VAL A O 1
ATOM 1502 N N . PHE A 1 217 ? 160.830 55.277 39.820 1.00 22.10 185 PHE A N 1
ATOM 1503 C CA . PHE A 1 217 ? 162.066 56.008 39.559 1.00 22.00 185 PHE A CA 1
ATOM 1504 C C . PHE A 1 217 ? 162.556 56.765 40.794 1.00 23.76 185 PHE A C 1
ATOM 1505 O O . PHE A 1 217 ? 163.756 56.789 41.082 1.00 21.84 185 PHE A O 1
ATOM 1513 N N . GLU A 1 218 ? 161.628 57.389 41.518 1.00 23.55 186 GLU A N 1
ATOM 1514 C CA . GLU A 1 218 ? 161.990 58.142 42.712 1.00 24.53 186 GLU A CA 1
ATOM 1515 C C . GLU A 1 218 ? 162.678 57.230 43.724 1.00 24.44 186 GLU A C 1
ATOM 1516 O O . GLU A 1 218 ? 163.719 57.585 44.278 1.00 25.33 186 GLU A O 1
ATOM 1518 N N . LYS A 1 219 ? 162.088 56.057 43.955 1.00 23.60 187 LYS A N 1
ATOM 1519 C CA . LYS A 1 219 ? 162.627 55.079 44.897 1.00 23.31 187 LYS A CA 1
ATOM 1520 C C . LYS A 1 219 ? 164.014 54.597 44.468 1.00 25.66 187 LYS A C 1
ATOM 1521 O O . LYS A 1 219 ? 164.901 54.391 45.307 1.00 23.72 187 LYS A O 1
ATOM 1523 N N . LEU A 1 220 ? 164.201 54.407 43.163 1.00 25.20 188 LEU A N 1
ATOM 1524 C CA . LEU A 1 220 ? 165.493 53.968 42.653 1.00 24.35 188 LEU A CA 1
ATOM 1525 C C . LEU A 1 220 ? 166.528 55.038 42.981 1.00 26.71 188 LEU A C 1
ATOM 1526 O O . LEU A 1 220 ? 167.558 54.747 43.589 1.00 27.29 188 LEU A O 1
ATOM 1531 N N . VAL A 1 221 ? 166.241 56.280 42.593 1.00 27.35 189 VAL A N 1
ATOM 1532 C CA . VAL A 1 221 ? 167.154 57.392 42.846 1.00 28.21 189 VAL A CA 1
ATOM 1533 C C . VAL A 1 221 ? 167.458 57.552 44.334 1.00 28.77 189 VAL A C 1
ATOM 1534 O O . VAL A 1 221 ? 168.604 57.790 44.715 1.00 29.99 189 VAL A O 1
ATOM 1538 N N . GLU A 1 222 ? 166.440 57.417 45.174 1.00 29.12 190 GLU A N 1
ATOM 1539 C CA . GLU A 1 222 ? 166.637 57.536 46.615 1.00 30.09 190 GLU A CA 1
ATOM 1540 C C . GLU A 1 222 ? 167.627 56.484 47.099 1.00 30.06 190 GLU A C 1
ATOM 1541 O O . GLU A 1 222 ? 168.296 56.669 48.115 1.00 29.41 190 GLU A O 1
ATOM 1547 N N . ASN A 1 223 ? 167.719 55.379 46.366 1.00 27.91 191 ASN A N 1
ATOM 1548 C CA . ASN A 1 223 ? 168.618 54.298 46.736 1.00 27.42 191 ASN A CA 1
ATOM 1549 C C . ASN A 1 223 ? 169.983 54.342 46.061 1.00 26.89 191 ASN A C 1
ATOM 1550 O O . ASN A 1 223 ? 170.776 53.412 46.193 1.00 25.39 191 ASN A O 1
ATOM 1555 N N . GLY A 1 224 ? 170.256 55.423 45.339 1.00 25.66 192 GLY A N 1
ATOM 1556 C CA . GLY A 1 224 ? 171.546 55.562 44.688 1.00 25.65 192 GLY A CA 1
ATOM 1557 C C . GLY A 1 224 ? 171.607 55.286 43.201 1.00 24.87 192 GLY A C 1
ATOM 1558 O O . GLY A 1 224 ? 172.660 55.462 42.588 1.00 25.07 192 GLY A O 1
ATOM 1559 N N . CYS A 1 225 ? 170.493 54.868 42.606 1.00 25.47 193 CYS A N 1
ATOM 1560 C CA . CYS A 1 225 ? 170.484 54.576 41.175 1.00 24.25 193 CYS A CA 1
ATOM 1561 C C . CYS A 1 225 ? 170.905 55.793 40.360 1.00 25.48 193 CYS A C 1
ATOM 1562 O O . CYS A 1 225 ? 170.307 56.865 40.473 1.00 26.29 193 CYS A O 1
ATOM 1565 N N . LYS A 1 226 ? 171.929 55.613 39.531 1.00 24.14 194 LYS A N 1
ATOM 1566 C CA . LYS A 1 226 ? 172.464 56.693 38.710 1.00 26.70 194 LYS A CA 1
ATOM 1567 C C . LYS A 1 226 ? 171.925 56.760 37.285 1.00 24.55 194 LYS A C 1
ATOM 1568 O O . LYS A 1 226 ? 172.005 57.805 36.644 1.00 25.20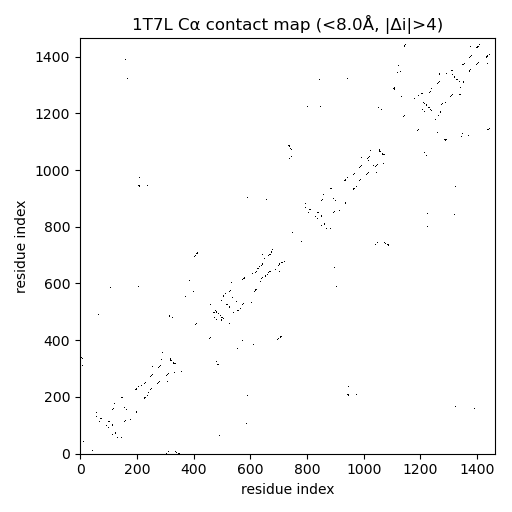 194 LYS A O 1
ATOM 1574 N N . GLU A 1 227 ? 171.393 55.657 36.774 1.00 23.19 195 GLU A N 1
ATOM 1575 C CA . GLU A 1 227 ? 170.881 55.665 35.405 1.00 22.78 195 GLU A CA 1
ATOM 1576 C C . GLU A 1 227 ? 169.790 54.621 35.224 1.00 21.36 195 GLU A C 1
ATOM 1577 O O . GLU A 1 227 ? 169.824 53.557 35.838 1.00 19.19 195 GLU A O 1
ATOM 1583 N N . ILE A 1 228 ? 168.815 54.947 34.382 1.00 21.07 196 ILE A N 1
ATOM 1584 C CA . ILE A 1 228 ? 167.687 54.068 34.113 1.00 18.96 196 ILE A CA 1
ATOM 1585 C C . ILE A 1 228 ? 167.524 53.936 32.607 1.00 19.13 196 ILE A C 1
ATOM 1586 O O . ILE A 1 228 ? 167.446 54.938 31.892 1.00 18.27 196 ILE A O 1
ATOM 1591 N N . LEU A 1 229 ? 167.481 52.698 32.125 1.00 18.10 197 LEU A N 1
ATOM 1592 C CA . LEU A 1 229 ? 167.352 52.453 30.697 1.00 18.58 197 LEU A CA 1
ATOM 1593 C C . LEU A 1 229 ? 165.886 52.217 30.348 1.00 17.60 197 LEU A C 1
ATOM 1594 O O . LEU A 1 229 ? 165.318 51.175 30.670 1.00 16.93 197 LEU A O 1
ATOM 1599 N N . VAL A 1 230 ? 165.286 53.204 29.692 1.00 16.29 198 VAL A N 1
ATOM 1600 C CA . VAL A 1 230 ? 163.881 53.146 29.308 1.00 16.17 198 VAL A CA 1
ATOM 1601 C C . VAL A 1 230 ? 163.726 52.763 27.840 1.00 16.24 198 VAL A C 1
ATOM 1602 O O . VAL A 1 230 ? 164.238 53.429 26.942 1.00 15.78 198 VAL A O 1
ATOM 1606 N N . ASN A 1 231 ? 163.005 51.676 27.607 1.00 14.75 199 ASN A N 1
ATOM 1607 C CA . ASN A 1 231 ? 162.808 51.165 26.264 1.00 15.35 199 ASN A CA 1
ATOM 1608 C C . ASN A 1 231 ? 161.494 51.631 25.639 1.00 14.93 199 ASN A C 1
ATOM 1609 O O . ASN A 1 231 ? 160.413 51.347 26.155 1.00 14.87 199 ASN A O 1
ATOM 1614 N N . GLU A 1 232 ? 161.596 52.350 24.525 1.00 15.13 200 GLU A N 1
ATOM 1615 C CA . GLU A 1 232 ? 160.410 52.854 23.839 1.00 13.11 200 GLU A CA 1
ATOM 1616 C C . GLU A 1 232 ? 160.392 52.481 22.359 1.00 14.29 200 GLU A C 1
ATOM 1617 O O . GLU A 1 232 ? 160.317 53.353 21.483 1.00 15.50 200 GLU A O 1
ATOM 1623 N N . PRO A 1 233 ? 160.455 51.177 22.052 1.00 13.64 201 PRO A N 1
ATOM 1624 C CA . PRO A 1 233 ? 160.439 50.773 20.646 1.00 12.24 201 PRO A CA 1
ATOM 1625 C C . PRO A 1 233 ? 159.175 51.185 19.890 1.00 13.03 201 PRO A C 1
ATOM 1626 O O . PRO A 1 233 ? 159.195 51.265 18.668 1.00 13.50 201 PRO A O 1
ATOM 1630 N N . ALA A 1 234 ? 158.082 51.446 20.607 1.00 12.59 202 ALA A N 1
ATOM 1631 C CA . ALA A 1 234 ? 156.843 51.851 19.938 1.00 13.67 202 ALA A CA 1
ATOM 1632 C C . ALA A 1 234 ? 157.048 53.156 19.161 1.00 13.27 202 ALA A C 1
ATOM 1633 O O . ALA A 1 234 ? 156.268 53.474 18.265 1.00 13.09 202 ALA A O 1
ATOM 1635 N N . PHE A 1 235 ? 158.098 53.899 19.505 1.00 13.30 203 PHE A N 1
ATOM 1636 C CA . PHE A 1 235 ? 158.420 55.155 18.816 1.00 15.04 203 PHE A CA 1
ATOM 1637 C C . PHE A 1 235 ? 158.720 54.928 17.331 1.00 15.33 203 PHE A C 1
ATOM 1638 O O . PHE A 1 235 ? 158.700 55.876 16.542 1.00 16.62 203 PHE A O 1
ATOM 1646 N N . VAL A 1 236 ? 159.016 53.686 16.953 1.00 14.49 204 VAL A N 1
ATOM 1647 C CA . VAL A 1 236 ? 159.342 53.385 15.562 1.00 13.60 204 VAL A CA 1
ATOM 1648 C C . VAL A 1 236 ? 158.131 52.965 14.732 1.00 15.61 204 VAL A C 1
ATOM 1649 O O . VAL A 1 236 ? 158.252 52.708 13.532 1.00 14.75 204 VAL A O 1
ATOM 1653 N N . CYS A 1 237 ? 156.965 52.887 15.373 1.00 15.68 205 CYS A N 1
ATOM 1654 C CA . CYS A 1 237 ? 155.732 52.554 14.663 1.00 16.47 205 CYS A CA 1
ATOM 1655 C C . CYS A 1 237 ? 155.312 53.827 13.913 1.00 16.15 205 CYS A C 1
ATOM 1656 O O . CYS A 1 237 ? 155.861 54.900 14.165 1.00 13.66 205 CYS A O 1
ATOM 1659 N N . ASP A 1 238 ? 154.356 53.701 12.994 1.00 16.34 206 ASP A N 1
ATOM 1660 C CA . ASP A 1 238 ? 153.844 54.843 12.228 1.00 19.06 206 ASP A CA 1
ATOM 1661 C C . ASP A 1 238 ? 152.975 55.689 13.153 1.00 17.33 206 ASP A C 1
ATOM 1662 O O . ASP A 1 238 ? 151.753 55.599 13.101 1.00 20.03 206 ASP A O 1
ATOM 1667 N N . LEU A 1 239 ? 153.588 56.517 13.985 1.00 16.34 207 LEU A N 1
ATOM 1668 C CA . LEU A 1 239 ? 152.798 57.315 14.916 1.00 14.89 207 LEU A CA 1
ATOM 1669 C C . LEU A 1 239 ? 152.257 58.609 14.324 1.00 15.60 207 LEU A C 1
ATOM 1670 O O . LEU A 1 239 ? 152.735 59.082 13.299 1.00 12.59 207 LEU A O 1
ATOM 1675 N N . GLU A 1 240 ? 151.247 59.162 14.991 1.00 14.56 208 GLU A N 1
ATOM 1676 C CA . GLU A 1 240 ? 150.622 60.418 14.585 1.00 17.43 208 GLU A CA 1
ATOM 1677 C C . GLU A 1 240 ? 151.332 61.529 15.346 1.00 16.75 208 GLU A C 1
ATOM 1678 O O . GLU A 1 240 ? 151.917 61.286 16.403 1.00 14.70 208 GLU A O 1
ATOM 1684 N N . LYS A 1 241 ? 151.307 62.741 14.810 1.00 15.52 209 LYS A N 1
ATOM 1685 C CA . LYS A 1 241 ? 151.932 63.848 15.512 1.00 16.29 209 LYS A CA 1
ATOM 1686 C C . LYS A 1 241 ? 151.255 63.934 16.884 1.00 15.02 209 LYS A C 1
ATOM 1687 O O . LYS A 1 241 ? 151.872 64.333 17.864 1.00 15.11 209 LYS A O 1
ATOM 1693 N N . ALA A 1 242 ? 149.979 63.544 16.945 1.00 16.37 210 ALA A N 1
ATOM 1694 C CA . ALA A 1 242 ? 149.217 63.591 18.197 1.00 16.02 210 ALA A CA 1
ATOM 1695 C C . ALA A 1 242 ? 149.810 62.645 19.244 1.00 15.25 210 ALA A C 1
ATOM 1696 O O . ALA A 1 242 ? 149.699 62.887 20.451 1.00 13.84 210 ALA A O 1
ATOM 1698 N N . HIS A 1 243 ? 150.426 61.562 18.777 1.00 13.60 211 HIS A N 1
ATOM 1699 C CA . HIS A 1 243 ? 151.069 60.609 19.676 1.00 14.95 211 HIS A CA 1
ATOM 1700 C C . HIS A 1 243 ? 152.267 61.312 20.309 1.00 15.18 211 HIS A C 1
ATOM 1701 O O . HIS A 1 243 ? 152.461 61.270 21.529 1.00 16.93 211 HIS A O 1
ATOM 1708 N N . TRP A 1 244 ? 153.061 61.970 19.470 1.00 14.87 212 TRP A N 1
ATOM 1709 C CA . TRP A 1 244 ? 154.243 62.667 19.951 1.00 16.83 212 TRP A CA 1
ATOM 1710 C C . TRP A 1 244 ? 153.914 63.786 20.935 1.00 17.72 212 TRP A C 1
ATOM 1711 O O . TRP A 1 244 ? 154.698 64.061 21.844 1.00 17.54 212 TRP A O 1
ATOM 1722 N N . ASP A 1 245 ? 152.759 64.428 20.771 1.00 18.14 213 ASP A N 1
ATOM 1723 C CA . ASP A 1 245 ? 152.373 65.473 21.716 1.00 19.13 213 ASP A CA 1
ATOM 1724 C C . ASP A 1 245 ? 152.209 64.827 23.091 1.00 19.06 213 ASP A C 1
ATOM 1725 O O . ASP A 1 245 ? 152.624 65.375 24.112 1.00 19.80 213 ASP A O 1
ATOM 1730 N N . LEU A 1 246 ? 151.599 63.646 23.094 1.00 18.75 214 LEU A N 1
ATOM 1731 C CA . LEU A 1 246 ? 151.346 62.888 24.315 1.00 19.69 214 LEU A CA 1
ATOM 1732 C C . LEU A 1 246 ? 152.660 62.410 24.940 1.00 19.67 214 LEU A C 1
ATOM 1733 O O . LEU A 1 246 ? 152.851 62.478 26.155 1.00 20.12 214 LEU A O 1
ATOM 1738 N N . ILE A 1 247 ? 153.564 61.931 24.094 1.00 18.52 215 ILE A N 1
ATOM 1739 C CA . ILE A 1 247 ? 154.863 61.437 24.539 1.00 17.03 215 ILE A CA 1
ATOM 1740 C C . ILE A 1 247 ? 155.701 62.553 25.177 1.00 18.21 215 ILE A C 1
ATOM 1741 O O . ILE A 1 247 ? 156.373 62.334 26.189 1.00 15.22 215 ILE A O 1
ATOM 1746 N N . LEU A 1 248 ? 155.658 63.743 24.583 1.00 17.08 216 LEU A N 1
ATOM 1747 C CA . LEU A 1 248 ? 156.388 64.891 25.115 1.00 18.42 216 LEU A CA 1
ATOM 1748 C C . LEU A 1 248 ? 155.901 65.201 26.537 1.00 20.97 216 LEU A C 1
ATOM 1749 O O . LEU A 1 248 ? 156.701 65.418 27.458 1.00 19.21 216 LEU A O 1
ATOM 1754 N N . ASN A 1 249 ? 154.585 65.217 26.717 1.00 22.16 217 ASN A N 1
ATOM 1755 C CA . ASN A 1 249 ? 154.027 65.491 28.034 1.00 24.49 217 ASN A CA 1
ATOM 1756 C C . ASN A 1 249 ? 154.408 64.408 29.029 1.00 23.50 217 ASN A C 1
ATOM 1757 O O . ASN A 1 249 ? 154.605 64.692 30.207 1.00 24.48 217 ASN A O 1
ATOM 1762 N N . VAL A 1 250 ? 154.521 63.168 28.559 1.00 23.75 218 VAL A N 1
ATOM 1763 C CA . VAL A 1 250 ? 154.888 62.064 29.443 1.00 22.87 218 VAL A CA 1
ATOM 1764 C C . VAL A 1 250 ? 156.294 62.255 29.997 1.00 22.56 218 VAL A C 1
ATOM 1765 O O . VAL A 1 250 ? 156.519 62.180 31.210 1.00 23.58 218 VAL A O 1
ATOM 1769 N N . TYR A 1 251 ? 157.244 62.495 29.107 1.00 19.75 219 TYR A N 1
ATOM 1770 C CA . TYR A 1 251 ? 158.616 62.664 29.535 1.00 21.35 219 TYR A CA 1
ATOM 1771 C C . TYR A 1 251 ? 158.915 63.972 30.261 1.00 22.41 219 TYR A C 1
ATOM 1772 O O . TYR A 1 251 ? 159.894 64.057 31.010 1.00 21.35 219 TYR A O 1
ATOM 1781 N N . ARG A 1 252 ? 158.069 64.979 30.071 1.00 22.51 220 ARG A N 1
ATOM 1782 C CA . ARG A 1 252 ? 158.264 66.239 30.780 1.00 25.28 220 ARG A CA 1
ATOM 1783 C C . ARG A 1 252 ? 158.016 65.947 32.259 1.00 24.79 220 ARG A C 1
ATOM 1784 O O . ARG A 1 252 ? 158.682 66.487 33.139 1.00 26.29 220 ARG A O 1
ATOM 1792 N N . GLU A 1 253 ? 157.062 65.065 32.522 1.00 25.80 221 GLU A N 1
ATOM 1793 C CA . GLU A 1 253 ? 156.717 64.699 33.889 1.00 27.54 221 GLU A CA 1
ATOM 1794 C C . GLU A 1 253 ? 157.773 63.810 34.533 1.00 27.19 221 GLU A C 1
ATOM 1795 O O . GLU A 1 253 ? 157.783 63.632 35.750 1.00 27.10 221 GLU A O 1
ATOM 1801 N N . LEU A 1 254 ? 158.666 63.261 33.715 1.00 25.99 222 LEU A N 1
ATOM 1802 C CA . LEU A 1 254 ? 159.724 62.378 34.209 1.00 25.11 222 LEU A CA 1
ATOM 1803 C C . LEU A 1 254 ? 161.105 62.990 33.994 1.00 24.16 222 LEU A C 1
ATOM 1804 O O . LEU A 1 254 ? 162.119 62.308 34.155 1.00 22.74 222 LEU A O 1
ATOM 1809 N N . SER A 1 255 ? 161.145 64.269 33.634 1.00 23.62 223 SER A N 1
ATOM 1810 C CA . SER A 1 255 ? 162.412 64.943 33.355 1.00 25.31 223 SER A CA 1
ATOM 1811 C C . SER A 1 255 ? 163.407 65.010 34.503 1.00 25.24 223 SER A C 1
ATOM 1812 O O . SER A 1 255 ? 164.599 65.184 34.267 1.00 27.54 223 SER A O 1
ATOM 1815 N N . GLU A 1 256 ? 162.934 64.863 35.734 1.00 26.93 224 GLU A N 1
ATOM 1816 C CA . GLU A 1 256 ? 163.817 64.939 36.897 1.00 29.13 224 GLU A CA 1
ATOM 1817 C C . GLU A 1 256 ? 164.601 63.658 37.160 1.00 29.58 224 GLU A C 1
ATOM 1818 O O . GLU A 1 256 ? 165.454 63.620 38.046 1.00 30.30 224 GLU A O 1
ATOM 1824 N N . PHE A 1 257 ? 164.318 62.610 36.398 1.00 28.17 225 PHE A N 1
ATOM 1825 C CA . PHE A 1 257 ? 165.006 61.342 36.599 1.00 26.15 225 PHE A CA 1
ATOM 1826 C C . PHE A 1 257 ? 166.114 61.119 35.571 1.00 24.80 225 PHE A C 1
ATOM 1827 O O . PHE A 1 257 ? 166.066 61.661 34.468 1.00 23.81 225 PHE A O 1
ATOM 1835 N N . PRO A 1 258 ? 167.136 60.321 35.933 1.00 24.16 226 PRO A N 1
ATOM 1836 C CA . PRO A 1 258 ? 168.289 59.991 35.087 1.00 23.78 226 PRO A CA 1
ATOM 1837 C C . PRO A 1 258 ? 167.934 58.943 34.037 1.00 24.00 226 PRO A C 1
ATOM 1838 O O . PRO A 1 258 ? 168.389 57.800 34.098 1.00 23.36 226 PRO A O 1
ATOM 1842 N N . LEU A 1 259 ? 167.124 59.349 33.068 1.00 22.15 227 LEU A N 1
ATOM 1843 C CA . LEU A 1 259 ? 166.676 58.451 32.017 1.00 21.83 227 LEU A CA 1
ATOM 1844 C C . LEU A 1 259 ? 167.498 58.477 30.738 1.00 21.20 227 LEU A C 1
ATOM 1845 O O . LEU A 1 259 ? 168.018 59.511 30.328 1.00 21.86 227 LEU A O 1
ATOM 1850 N N . THR A 1 260 ? 167.591 57.311 30.114 1.00 17.96 228 THR A N 1
ATOM 1851 C CA . THR A 1 260 ? 168.272 57.144 28.842 1.00 18.99 228 THR A CA 1
ATOM 1852 C C . THR A 1 260 ? 167.256 56.334 28.044 1.00 17.88 228 THR A C 1
ATOM 1853 O O . THR A 1 260 ? 166.987 55.183 28.369 1.00 18.65 228 THR A O 1
ATOM 1857 N N . VAL A 1 261 ? 166.673 56.948 27.018 1.00 19.80 229 VAL A N 1
ATOM 1858 C CA . VAL A 1 261 ? 165.651 56.292 26.198 1.00 16.83 229 VAL A CA 1
ATOM 1859 C C . VAL A 1 261 ? 166.225 55.575 24.983 1.00 18.74 229 VAL A C 1
ATOM 1860 O O . VAL A 1 261 ? 167.015 56.147 24.234 1.00 19.50 229 VAL A O 1
ATOM 1864 N N . PHE A 1 262 ? 165.805 54.326 24.794 1.00 15.80 230 PHE A N 1
ATOM 1865 C CA . PHE A 1 262 ? 166.247 53.507 23.671 1.00 16.79 230 PHE A CA 1
ATOM 1866 C C . PHE A 1 262 ? 165.110 53.248 22.688 1.00 16.10 230 PHE A C 1
ATOM 1867 O O . PHE A 1 262 ? 163.973 53.027 23.093 1.00 16.02 230 PHE A O 1
ATOM 1875 N N . THR A 1 263 ? 165.425 53.274 21.397 1.00 15.83 231 THR A N 1
ATOM 1876 C CA . THR A 1 263 ? 164.436 52.994 20.363 1.00 17.07 231 THR A CA 1
ATOM 1877 C C . THR A 1 263 ? 165.114 52.031 19.395 1.00 16.49 231 THR A C 1
ATOM 1878 O O . THR A 1 263 ? 166.309 52.161 19.130 1.00 17.84 231 THR A O 1
ATOM 1882 N N . TYR A 1 264 ? 164.370 51.058 18.880 1.00 15.02 232 TYR A N 1
ATOM 1883 C CA . TYR A 1 264 ? 164.962 50.095 17.965 1.00 16.35 232 TYR A CA 1
ATOM 1884 C C . TYR A 1 264 ? 163.973 49.301 17.127 1.00 15.84 232 TYR A C 1
ATOM 1885 O O . TYR A 1 264 ? 162.767 49.335 17.366 1.00 15.77 232 TYR A O 1
ATOM 1894 N N . TYR A 1 265 ? 164.530 48.595 16.141 1.00 15.77 233 TYR A N 1
ATOM 1895 C CA . TYR A 1 265 ? 163.823 47.759 15.182 1.00 15.09 233 TYR A CA 1
ATOM 1896 C C . TYR A 1 265 ? 163.549 48.546 13.908 1.00 15.83 233 TYR A C 1
ATOM 1897 O O . TYR A 1 265 ? 163.256 47.968 12.871 1.00 16.31 233 TYR A O 1
ATOM 1906 N N . ASP A 1 266 ? 163.646 49.870 13.999 1.00 16.34 234 ASP A N 1
ATOM 1907 C CA . ASP A 1 266 ? 163.466 50.751 12.844 1.00 16.77 234 ASP A CA 1
ATOM 1908 C C . ASP A 1 266 ? 163.700 52.208 13.256 1.00 17.63 234 ASP A C 1
ATOM 1909 O O . ASP A 1 266 ? 163.998 52.496 14.415 1.00 16.07 234 ASP A O 1
ATOM 1914 N N . SER A 1 267 ? 163.569 53.125 12.304 1.00 16.92 235 SER A N 1
ATOM 1915 C CA . SER A 1 267 ? 163.791 54.540 12.576 1.00 17.10 235 SER A CA 1
ATOM 1916 C C . SER A 1 267 ? 162.635 55.147 13.361 1.00 16.46 235 SER A C 1
ATOM 1917 O O . SER A 1 267 ? 161.489 54.737 13.191 1.00 17.25 235 SER A O 1
ATOM 1920 N N . VAL A 1 268 ? 162.925 56.126 14.215 1.00 16.76 236 VAL A N 1
ATOM 1921 C CA . VAL A 1 268 ? 161.854 56.767 14.969 1.00 18.23 236 VAL A CA 1
ATOM 1922 C C . VAL A 1 268 ? 160.953 57.503 13.976 1.00 19.57 236 VAL A C 1
ATOM 1923 O O . VAL A 1 268 ? 161.431 58.082 12.995 1.00 18.24 236 VAL A O 1
ATOM 1927 N N . SER A 1 269 ? 159.653 57.478 14.240 1.00 19.25 237 SER A N 1
ATOM 1928 C CA . SER A 1 269 ? 158.661 58.085 13.354 1.00 20.60 237 SER A CA 1
ATOM 1929 C C . SER A 1 269 ? 158.682 59.607 13.210 1.00 20.82 237 SER A C 1
ATOM 1930 O O . SER A 1 269 ? 158.241 60.133 12.193 1.00 25.22 237 SER A O 1
ATOM 1933 N N . ASP A 1 270 ? 159.172 60.316 14.218 1.00 20.98 238 ASP A N 1
ATOM 1934 C CA . ASP A 1 270 ? 159.261 61.778 14.149 1.00 20.26 238 ASP A CA 1
ATOM 1935 C C . ASP A 1 270 ? 160.578 62.178 14.800 1.00 17.73 238 ASP A C 1
ATOM 1936 O O . ASP A 1 270 ? 160.641 62.383 16.008 1.00 17.27 238 ASP A O 1
ATOM 1941 N N . TYR A 1 271 ? 161.630 62.292 13.998 1.00 19.94 239 TYR A N 1
ATOM 1942 C CA . TYR A 1 271 ? 162.945 62.627 14.539 1.00 18.67 239 TYR A CA 1
ATOM 1943 C C . TYR A 1 271 ? 162.999 63.909 15.361 1.00 19.01 239 TYR A C 1
ATOM 1944 O O . TYR A 1 271 ? 163.429 63.895 16.518 1.00 17.99 239 TYR A O 1
ATOM 1953 N N . GLU A 1 272 ? 162.570 65.018 14.769 1.00 18.07 240 GLU A N 1
ATOM 1954 C CA . GLU A 1 272 ? 162.592 66.290 15.475 1.00 19.88 240 GLU A CA 1
ATOM 1955 C C . GLU A 1 272 ? 161.831 66.201 16.799 1.00 19.15 240 GLU A C 1
ATOM 1956 O O . GLU A 1 272 ? 162.318 66.665 17.827 1.00 17.81 240 GLU A O 1
ATOM 1958 N N . ALA A 1 273 ? 160.647 65.591 16.791 1.00 17.65 241 ALA A N 1
ATOM 1959 C CA . ALA A 1 273 ? 159.884 65.473 18.033 1.00 16.24 241 ALA A CA 1
ATOM 1960 C C . ALA A 1 273 ? 160.638 64.612 19.039 1.00 15.88 241 ALA A C 1
ATOM 1961 O O . ALA A 1 273 ? 160.697 64.930 20.228 1.00 16.81 241 ALA A O 1
ATOM 1963 N N . CYS A 1 274 ? 161.220 63.518 18.562 1.00 16.81 242 CYS A N 1
ATOM 1964 C CA . CYS A 1 274 ? 161.950 62.617 19.448 1.00 17.45 242 CYS A CA 1
ATOM 1965 C C . CYS A 1 274 ? 163.159 63.284 20.114 1.00 18.39 242 CYS A C 1
ATOM 1966 O O . CYS A 1 274 ? 163.301 63.239 21.337 1.00 18.89 242 CYS A O 1
ATOM 1969 N N . VAL A 1 275 ? 164.027 63.915 19.324 1.00 19.72 243 VAL A N 1
ATOM 1970 C CA . VAL A 1 275 ? 165.206 64.550 19.906 1.00 22.14 243 VAL A CA 1
ATOM 1971 C C . VAL A 1 275 ? 164.873 65.768 20.752 1.00 23.86 243 VAL A C 1
ATOM 1972 O O . VAL A 1 275 ? 165.727 66.263 21.486 1.00 25.05 243 VAL A O 1
ATOM 1976 N N . SER A 1 276 ? 163.636 66.250 20.659 1.00 24.35 244 SER A N 1
ATOM 1977 C CA . SER A 1 276 ? 163.233 67.406 21.455 1.00 26.24 244 SER A CA 1
ATOM 1978 C C . SER A 1 276 ? 162.693 66.964 22.819 1.00 25.45 244 SER A C 1
ATOM 1979 O O . SER A 1 276 ? 162.358 67.789 23.657 1.00 25.60 244 SER A O 1
ATOM 1982 N N . LEU A 1 277 ? 162.617 65.657 23.037 1.00 25.62 245 LEU A N 1
ATOM 1983 C CA . LEU A 1 277 ? 162.134 65.124 24.305 1.00 25.38 245 LEU A CA 1
ATOM 1984 C C . LEU A 1 277 ? 163.096 65.525 25.431 1.00 25.30 245 LEU A C 1
ATOM 1985 O O . LEU A 1 277 ? 164.310 65.552 25.236 1.00 25.62 245 LEU A O 1
ATOM 1990 N N . PRO A 1 278 ? 162.561 65.846 26.622 1.00 23.39 246 PRO A N 1
ATOM 1991 C CA . PRO A 1 278 ? 163.387 66.249 27.763 1.00 23.14 246 PRO A CA 1
ATOM 1992 C C . PRO A 1 278 ? 164.116 65.123 28.495 1.00 22.03 246 PRO A C 1
ATOM 1993 O O . PRO A 1 278 ? 163.846 64.851 29.667 1.00 20.36 246 PRO A O 1
ATOM 1997 N N . VAL A 1 279 ? 165.034 64.470 27.790 1.00 22.33 247 VAL A N 1
ATOM 1998 C CA . VAL A 1 279 ? 165.843 63.399 28.364 1.00 23.16 247 VAL A CA 1
ATOM 1999 C C . VAL A 1 279 ? 167.286 63.775 28.043 1.00 23.37 247 VAL A C 1
ATOM 2000 O O . VAL A 1 279 ? 167.557 64.329 26.983 1.00 24.98 247 VAL A O 1
ATOM 2004 N N . LYS A 1 280 ? 168.204 63.488 28.961 1.00 24.65 248 LYS A N 1
ATOM 2005 C CA . LYS A 1 280 ? 169.610 63.835 28.775 1.00 24.06 248 LYS A CA 1
ATOM 2006 C C . LYS A 1 280 ? 170.356 62.920 27.802 1.00 25.08 248 LYS A C 1
ATOM 2007 O O . LYS A 1 280 ? 171.284 63.364 27.115 1.00 25.63 248 LYS A O 1
ATOM 2009 N N . ARG A 1 281 ? 169.953 61.652 27.739 1.00 22.83 249 ARG A N 1
ATOM 2010 C CA . ARG A 1 281 ? 170.587 60.686 26.843 1.00 21.64 249 ARG A CA 1
ATOM 2011 C C . ARG A 1 281 ? 169.541 60.004 25.965 1.00 20.59 249 ARG A C 1
ATOM 2012 O O . ARG A 1 281 ? 168.471 59.607 26.444 1.00 19.56 249 ARG A O 1
ATOM 2020 N N . LEU A 1 282 ? 169.858 59.860 24.683 1.00 19.95 250 LEU A N 1
ATOM 2021 C CA . LEU A 1 282 ? 168.934 59.252 23.731 1.00 21.60 250 LEU A CA 1
ATOM 2022 C C . LEU A 1 282 ? 169.652 58.278 22.799 1.00 21.40 250 LEU A C 1
ATOM 2023 O O . LEU A 1 282 ? 170.657 58.625 22.184 1.00 21.77 250 LEU A O 1
ATOM 2028 N N . HIS A 1 283 ? 169.123 57.062 22.689 1.00 20.76 251 HIS A N 1
ATOM 2029 C CA . HIS A 1 283 ? 169.715 56.036 21.830 1.00 18.63 251 HIS A CA 1
ATOM 2030 C C . HIS A 1 283 ? 168.914 55.837 20.551 1.00 19.76 251 HIS A C 1
ATOM 2031 O O . HIS A 1 283 ? 167.684 55.885 20.567 1.00 18.85 251 HIS A O 1
ATOM 2038 N N . PHE A 1 284 ? 169.622 55.618 19.447 1.00 18.51 252 PHE A N 1
ATOM 2039 C CA . PHE A 1 284 ? 168.993 55.357 18.159 1.00 20.37 252 PHE A CA 1
ATOM 2040 C C . PHE A 1 284 ? 169.569 54.082 17.557 1.00 19.86 252 PHE A C 1
ATOM 2041 O O . PHE A 1 284 ? 170.740 53.751 17.753 1.00 21.46 252 PHE A O 1
ATOM 2049 N N . ASP A 1 285 ? 168.732 53.375 16.820 1.00 18.58 253 ASP A N 1
ATOM 2050 C CA . ASP A 1 285 ? 169.132 52.163 16.136 1.00 20.01 253 ASP A CA 1
ATOM 2051 C C . ASP A 1 285 ? 169.611 52.646 14.761 1.00 19.80 253 ASP A C 1
ATOM 2052 O O . ASP A 1 285 ? 168.816 53.140 13.963 1.00 19.49 253 ASP A O 1
ATOM 2057 N N . PHE A 1 286 ? 170.913 52.539 14.503 1.00 19.60 254 PHE A N 1
ATOM 2058 C CA . PHE A 1 286 ? 171.472 52.964 13.221 1.00 19.54 254 PHE A CA 1
ATOM 2059 C C . PHE A 1 286 ? 171.758 51.770 12.316 1.00 21.04 254 PHE A C 1
ATOM 2060 O O . PHE A 1 286 ? 172.415 51.906 11.281 1.00 20.11 254 PHE A O 1
ATOM 2068 N N . VAL A 1 287 ? 171.244 50.603 12.693 1.00 18.28 255 VAL A N 1
ATOM 2069 C CA . VAL A 1 287 ? 171.479 49.380 11.935 1.00 18.60 255 VAL A CA 1
ATOM 2070 C C . VAL A 1 287 ? 170.331 48.891 11.053 1.00 19.10 255 VAL A C 1
ATOM 2071 O O . VAL A 1 287 ? 170.530 48.595 9.873 1.00 20.47 255 VAL A O 1
ATOM 2075 N N . SER A 1 288 ? 169.136 48.798 11.629 1.00 18.66 256 SER A N 1
ATOM 2076 C CA . SER A 1 288 ? 167.960 48.301 10.923 1.00 17.48 256 SER A CA 1
ATOM 2077 C C . SER A 1 288 ? 167.355 49.278 9.926 1.00 20.41 256 SER A C 1
ATOM 2078 O O . SER A 1 288 ? 166.406 48.939 9.215 1.00 19.35 256 SER A O 1
ATOM 2081 N N . ASN A 1 289 ? 167.898 50.481 9.858 1.00 19.69 257 ASN A N 1
ATOM 2082 C CA . ASN A 1 289 ? 167.319 51.475 8.974 1.00 22.78 257 ASN A CA 1
ATOM 2083 C C . ASN A 1 289 ? 168.346 52.532 8.647 1.00 23.51 257 ASN A C 1
ATOM 2084 O O . ASN A 1 289 ? 169.350 52.665 9.338 1.00 23.08 257 ASN A O 1
ATOM 2089 N N . GLU A 1 290 ? 168.058 53.300 7.605 1.00 25.56 258 GLU A N 1
ATOM 2090 C CA . GLU A 1 290 ? 168.935 54.370 7.165 1.00 27.42 258 GLU A CA 1
ATOM 2091 C C . GLU A 1 290 ? 168.325 55.740 7.483 1.00 26.92 258 GLU A C 1
ATOM 2092 O O . GLU A 1 290 ? 169.026 56.751 7.462 1.00 25.62 258 GLU A O 1
ATOM 2098 N N . GLU A 1 291 ? 167.028 55.774 7.794 1.00 25.05 259 GLU A N 1
ATOM 2099 C CA . GLU A 1 291 ? 166.360 57.042 8.089 1.00 25.87 259 GLU A CA 1
ATOM 2100 C C . GLU A 1 291 ? 166.856 57.791 9.329 1.00 23.19 259 GLU A C 1
ATOM 2101 O O . GLU A 1 291 ? 166.936 59.016 9.306 1.00 23.89 259 GLU A O 1
ATOM 2107 N N . ASN A 1 292 ? 167.167 57.084 10.415 1.00 22.51 260 ASN A N 1
ATOM 2108 C CA . ASN A 1 292 ? 167.656 57.771 11.613 1.00 20.03 260 ASN A CA 1
ATOM 2109 C C . ASN A 1 292 ? 168.908 58.588 11.293 1.00 21.85 260 ASN A C 1
ATOM 2110 O O . ASN A 1 292 ? 169.034 59.737 11.715 1.00 20.36 260 ASN A O 1
ATOM 2115 N N . LEU A 1 293 ? 169.835 57.987 10.552 1.00 22.02 261 LEU A N 1
ATOM 2116 C CA . LEU A 1 293 ? 171.078 58.670 10.195 1.00 23.71 261 LEU A CA 1
ATOM 2117 C C . LEU A 1 293 ? 170.810 59.854 9.272 1.00 22.02 261 LEU A C 1
ATOM 2118 O O . LEU A 1 293 ? 171.272 60.959 9.533 1.00 23.51 261 LEU A O 1
ATOM 2123 N N . LYS A 1 294 ? 170.068 59.621 8.196 1.00 23.08 262 LYS A N 1
ATOM 2124 C CA . LYS A 1 294 ? 169.756 60.700 7.262 1.00 25.37 262 LYS A CA 1
ATOM 2125 C C . LYS A 1 294 ? 169.117 61.868 8.011 1.00 24.52 262 LYS A C 1
ATOM 2126 O O . LYS A 1 294 ? 169.509 63.021 7.834 1.00 23.65 262 LYS A O 1
ATOM 2132 N N . ASN A 1 295 ? 168.140 61.568 8.862 1.00 23.94 263 ASN A N 1
ATOM 2133 C CA . ASN A 1 295 ? 167.477 62.613 9.628 1.00 23.02 263 ASN A CA 1
ATOM 2134 C C . ASN A 1 295 ? 168.427 63.353 10.564 1.00 23.32 263 ASN A C 1
ATOM 2135 O O . ASN A 1 295 ? 168.320 64.569 10.732 1.00 21.89 263 ASN A O 1
ATOM 2140 N N . LEU A 1 296 ? 169.351 62.625 11.183 1.00 22.24 264 LEU A N 1
ATOM 2141 C CA . LEU A 1 296 ? 170.301 63.255 12.088 1.00 22.63 264 LEU A CA 1
ATOM 2142 C C . LEU A 1 296 ? 171.263 64.149 11.311 1.00 23.62 264 LEU A C 1
ATOM 2143 O O . LEU A 1 296 ? 171.634 65.221 11.779 1.00 23.91 264 LEU A O 1
ATOM 2148 N N . GLU A 1 297 ? 171.662 63.712 10.123 1.00 24.20 265 GLU A N 1
ATOM 2149 C CA . GLU A 1 297 ? 172.589 64.509 9.329 1.00 28.14 265 GLU A CA 1
ATOM 2150 C C . GLU A 1 297 ? 171.905 65.775 8.834 1.00 30.37 265 GLU A C 1
ATOM 2151 O O . GLU A 1 297 ? 172.518 66.841 8.780 1.00 31.41 265 GLU A O 1
ATOM 2157 N N . LYS A 1 298 ? 170.622 65.659 8.504 1.00 32.62 266 LYS A N 1
ATOM 2158 C CA . LYS A 1 298 ? 169.854 66.793 8.009 1.00 32.17 266 LYS A CA 1
ATOM 2159 C C . LYS A 1 298 ? 169.397 67.787 9.072 1.00 31.61 266 LYS A C 1
ATOM 2160 O O . LYS A 1 298 ? 169.477 68.994 8.861 1.00 31.78 266 LYS A O 1
ATOM 2166 N N . HIS A 1 299 ? 168.923 67.294 10.211 1.00 29.18 267 HIS A N 1
ATOM 2167 C CA . HIS A 1 299 ? 168.432 68.184 11.254 1.00 28.96 267 HIS A CA 1
ATOM 2168 C C . HIS A 1 299 ? 169.351 68.333 12.453 1.00 27.69 267 HIS A C 1
ATOM 2169 O O . HIS A 1 299 ? 169.052 69.088 13.379 1.00 25.81 267 HIS A O 1
ATOM 2176 N N . GLY A 1 300 ? 170.469 67.615 12.434 1.00 27.48 268 GLY A N 1
ATOM 2177 C CA . GLY A 1 300 ? 171.404 67.687 13.539 1.00 24.94 268 GLY A CA 1
ATOM 2178 C C . GLY A 1 300 ? 170.881 66.980 14.773 1.00 24.98 268 GLY A C 1
ATOM 2179 O O . GLY A 1 300 ? 169.827 66.346 14.745 1.00 24.10 268 GLY A O 1
ATOM 2180 N N . PHE A 1 301 ? 171.629 67.088 15.861 1.00 24.87 269 PHE A N 1
ATOM 2181 C CA . PHE A 1 301 ? 171.260 66.471 17.125 1.00 25.67 269 PHE A CA 1
ATOM 2182 C C . PHE A 1 301 ? 171.516 67.527 18.192 1.00 25.99 269 PHE A C 1
ATOM 2183 O O . PHE A 1 301 ? 172.569 68.161 18.205 1.00 26.66 269 PHE A O 1
ATOM 2191 N N . PRO A 1 302 ? 170.551 67.729 19.101 1.00 26.84 270 PRO A N 1
ATOM 2192 C CA . PRO A 1 302 ? 170.629 68.712 20.185 1.00 28.29 270 PRO A CA 1
ATOM 2193 C C . PRO A 1 302 ? 171.903 68.686 21.022 1.00 30.57 270 PRO A C 1
ATOM 2194 O O . PRO A 1 302 ? 172.415 67.616 21.364 1.00 28.94 270 PRO A O 1
ATOM 2198 N N . GLU A 1 303 ? 172.398 69.879 21.351 1.00 30.94 271 GLU A N 1
ATOM 2199 C CA . GLU A 1 303 ? 173.592 70.036 22.174 1.00 32.99 271 GLU A CA 1
ATOM 2200 C C . GLU A 1 303 ? 173.250 69.746 23.637 1.00 33.32 271 GLU A C 1
ATOM 2201 O O . GLU A 1 303 ? 174.117 69.382 24.427 1.00 33.50 271 GLU A O 1
ATOM 2207 N N . ASP A 1 304 ? 171.982 69.912 23.998 1.00 34.03 272 ASP A N 1
ATOM 2208 C CA . ASP A 1 304 ? 171.559 69.677 25.375 1.00 35.37 272 ASP A CA 1
ATOM 2209 C C . ASP A 1 304 ? 171.424 68.202 25.770 1.00 33.82 272 ASP A C 1
ATOM 2210 O O . ASP A 1 304 ? 171.116 67.895 26.920 1.00 35.09 272 ASP A O 1
ATOM 2215 N N . LYS A 1 305 ? 171.654 67.289 24.831 1.00 31.74 273 LYS A N 1
ATOM 2216 C CA . LYS A 1 305 ? 171.562 65.863 25.145 1.00 30.84 273 LYS A CA 1
ATOM 2217 C C . LYS A 1 305 ? 172.676 65.050 24.484 1.00 30.31 273 LYS A C 1
ATOM 2218 O O . LYS A 1 305 ? 173.287 65.494 23.513 1.00 30.60 273 LYS A O 1
ATOM 2224 N N . LYS A 1 306 ? 172.944 63.865 25.025 1.00 28.59 274 LYS A N 1
ATOM 2225 C CA . LYS A 1 306 ? 173.994 63.002 24.497 1.00 28.69 274 LYS A CA 1
ATOM 2226 C C . LYS A 1 306 ? 173.431 61.866 23.660 1.00 27.45 274 LYS A C 1
ATOM 2227 O O . LYS A 1 306 ? 172.413 61.268 24.004 1.00 26.92 274 LYS A O 1
ATOM 2233 N N . LEU A 1 307 ? 174.117 61.557 22.567 1.00 25.52 275 LEU A N 1
ATOM 2234 C CA . LEU A 1 307 ? 173.689 60.490 21.677 1.00 25.98 275 LEU A CA 1
ATOM 2235 C C . LEU A 1 307 ? 174.348 59.163 22.037 1.00 25.86 275 LEU A C 1
ATOM 2236 O O . LEU A 1 307 ? 175.540 59.114 22.359 1.00 25.62 275 LEU A O 1
ATOM 2241 N N . VAL A 1 308 ? 173.557 58.095 21.999 1.00 23.30 276 VAL A N 1
ATOM 2242 C CA . VAL A 1 308 ? 174.062 56.748 22.259 1.00 22.80 276 VAL A CA 1
ATOM 2243 C C . VAL A 1 308 ? 173.838 56.043 20.930 1.00 21.61 276 VAL A C 1
ATOM 2244 O O . VAL A 1 308 ? 172.700 55.779 20.545 1.00 22.75 276 VAL A O 1
ATOM 2248 N N . ALA A 1 309 ? 174.921 55.756 20.219 1.00 21.46 277 ALA A N 1
ATOM 2249 C CA . ALA A 1 309 ? 174.810 55.129 18.912 1.00 20.80 277 ALA A CA 1
ATOM 2250 C C . ALA A 1 309 ? 174.661 53.609 18.906 1.00 20.85 277 ALA A C 1
ATOM 2251 O O . ALA A 1 309 ? 175.598 52.882 19.229 1.00 20.94 277 ALA A O 1
ATOM 2253 N N . GLY A 1 310 ? 173.469 53.138 18.543 1.00 19.88 278 GLY A N 1
ATOM 2254 C CA . GLY A 1 310 ? 173.235 51.706 18.455 1.00 19.48 278 GLY A CA 1
ATOM 2255 C C . GLY A 1 310 ? 173.829 51.277 17.122 1.00 19.58 278 GLY A C 1
ATOM 2256 O O . GLY A 1 310 ? 173.181 51.398 16.083 1.00 17.76 278 GLY A O 1
ATOM 2257 N N . VAL A 1 311 ? 175.062 50.777 17.146 1.00 19.65 279 VAL A N 1
ATOM 2258 C CA . VAL A 1 311 ? 175.743 50.390 15.912 1.00 19.06 279 VAL A CA 1
ATOM 2259 C C . VAL A 1 311 ? 176.119 48.926 15.710 1.00 20.58 279 VAL A C 1
ATOM 2260 O O . VAL A 1 311 ? 176.679 48.569 14.665 1.00 18.73 279 VAL A O 1
ATOM 2264 N N . ILE A 1 312 ? 175.839 48.080 16.696 1.00 20.73 280 ILE A N 1
ATOM 2265 C CA . ILE A 1 312 ? 176.138 46.651 16.572 1.00 21.24 280 ILE A CA 1
ATOM 2266 C C . ILE A 1 312 ? 174.803 45.919 16.553 1.00 20.84 280 ILE A C 1
ATOM 2267 O O . ILE A 1 312 ? 174.051 45.948 17.525 1.00 21.40 280 ILE A O 1
ATOM 2272 N N . ASN A 1 313 ? 174.516 45.274 15.430 1.00 20.31 281 ASN A N 1
ATOM 2273 C CA . ASN A 1 313 ? 173.258 44.569 15.231 1.00 20.82 281 ASN A CA 1
ATOM 2274 C C . ASN A 1 313 ? 172.951 43.480 16.264 1.00 21.44 281 ASN A C 1
ATOM 2275 O O . ASN A 1 313 ? 173.828 42.710 16.656 1.00 18.46 281 ASN A O 1
ATOM 2280 N N . GLY A 1 314 ? 171.693 43.427 16.696 1.00 20.62 282 GLY A N 1
ATOM 2281 C CA . GLY A 1 314 ? 171.275 42.414 17.650 1.00 21.47 282 GLY A CA 1
ATOM 2282 C C . GLY A 1 314 ? 170.369 41.380 16.997 1.00 22.03 282 GLY A C 1
ATOM 2283 O O . GLY A 1 314 ? 170.010 40.384 17.626 1.00 24.19 282 GLY A O 1
ATOM 2284 N N . ARG A 1 315 ? 170.017 41.610 15.731 1.00 22.57 283 ARG A N 1
ATOM 2285 C CA . ARG A 1 315 ? 169.120 40.729 14.967 1.00 22.90 283 ARG A CA 1
ATOM 2286 C C . ARG A 1 315 ? 169.852 39.742 14.048 1.00 21.28 283 ARG A C 1
ATOM 2287 O O . ARG A 1 315 ? 169.260 38.765 13.593 1.00 19.96 283 ARG A O 1
ATOM 2295 N N . GLN A 1 316 ? 171.117 40.017 13.740 1.00 20.45 284 GLN A N 1
ATOM 2296 C CA . GLN A 1 316 ? 171.887 39.147 12.846 1.00 18.25 284 GLN A CA 1
ATOM 2297 C C . GLN A 1 316 ? 173.228 38.766 13.481 1.00 16.29 284 GLN A C 1
ATOM 2298 O O . GLN A 1 316 ? 173.809 39.544 14.233 1.00 17.35 284 GLN A O 1
ATOM 2304 N N . PRO A 1 317 ? 173.746 37.569 13.158 1.00 17.14 285 PRO A N 1
ATOM 2305 C CA . PRO A 1 317 ? 175.006 37.050 13.701 1.00 16.55 285 PRO A CA 1
ATOM 2306 C C . PRO A 1 317 ? 176.280 37.253 12.892 1.00 19.63 285 PRO A C 1
ATOM 2307 O O . PRO A 1 317 ? 177.161 36.399 12.929 1.00 18.62 285 PRO A O 1
ATOM 2311 N N . TRP A 1 318 ? 176.401 38.361 12.171 1.00 19.68 286 TRP A N 1
ATOM 2312 C CA . TRP A 1 318 ? 177.606 38.556 11.376 1.00 21.34 286 TRP A CA 1
ATOM 2313 C C . TRP A 1 318 ? 178.637 39.475 12.007 1.00 22.44 286 TRP A C 1
ATOM 2314 O O . TRP A 1 318 ? 178.291 40.489 12.617 1.00 20.77 286 TRP A O 1
ATOM 2325 N N . LYS A 1 319 ? 179.909 39.107 11.878 1.00 23.94 287 LYS A N 1
ATOM 2326 C CA . LYS A 1 319 ? 180.977 39.960 12.382 1.00 26.66 287 LYS A CA 1
ATOM 2327 C C . LYS A 1 319 ? 180.915 41.182 11.480 1.00 26.96 287 LYS A C 1
ATOM 2328 O O . LYS A 1 319 ? 180.508 41.077 10.323 1.00 26.32 287 LYS A O 1
ATOM 2334 N N . VAL A 1 320 ? 181.315 42.335 11.999 1.00 28.01 288 VAL A N 1
ATOM 2335 C CA . VAL A 1 320 ? 181.302 43.555 11.205 1.00 30.89 288 VAL A CA 1
ATOM 2336 C C . VAL A 1 320 ? 182.681 44.205 11.240 1.00 30.92 288 VAL A C 1
ATOM 2337 O O . VAL A 1 320 ? 183.469 43.956 12.152 1.00 31.26 288 VAL A O 1
ATOM 2341 N N . ASP A 1 321 ? 182.976 45.024 10.236 1.00 32.67 289 ASP A N 1
ATOM 2342 C CA . ASP A 1 321 ? 184.253 45.723 10.177 1.00 31.77 289 ASP A CA 1
ATOM 2343 C C . ASP A 1 321 ? 184.139 46.861 11.179 1.00 31.45 289 ASP A C 1
ATOM 2344 O O . ASP A 1 321 ? 183.477 47.865 10.918 1.00 33.30 289 ASP A O 1
ATOM 2349 N N . LEU A 1 322 ? 184.775 46.697 12.332 1.00 30.59 290 LEU A N 1
ATOM 2350 C CA . LEU A 1 322 ? 184.699 47.698 13.383 1.00 31.45 290 LEU A CA 1
ATOM 2351 C C . LEU A 1 322 ? 185.343 49.034 13.031 1.00 33.60 290 LEU A C 1
ATOM 2352 O O . LEU A 1 322 ? 185.125 50.032 13.723 1.00 32.19 290 LEU A O 1
ATOM 2357 N N . ARG A 1 323 ? 186.134 49.057 11.960 1.00 33.19 291 ARG A N 1
ATOM 2358 C CA . ARG A 1 323 ? 186.771 50.295 11.523 1.00 33.29 291 ARG A CA 1
ATOM 2359 C C . ARG A 1 323 ? 185.690 51.127 10.837 1.00 32.85 291 ARG A C 1
ATOM 2360 O O . ARG A 1 323 ? 185.657 52.355 10.954 1.00 32.18 291 ARG A O 1
ATOM 2362 N N . LYS A 1 324 ? 184.806 50.442 10.118 1.00 32.07 292 LYS A N 1
ATOM 2363 C CA . LYS A 1 324 ? 183.707 51.100 9.430 1.00 31.45 292 LYS A CA 1
ATOM 2364 C C . LYS A 1 324 ? 182.724 51.623 10.475 1.00 30.20 292 LYS A C 1
ATOM 2365 O O . LYS A 1 324 ? 182.279 52.769 10.403 1.00 29.86 292 LYS A O 1
ATOM 2371 N N . VAL A 1 325 ? 182.384 50.779 11.444 1.00 27.16 293 VAL A N 1
ATOM 2372 C CA . VAL A 1 325 ? 181.471 51.185 12.506 1.00 24.88 293 VAL A CA 1
ATOM 2373 C C . VAL A 1 325 ? 182.091 52.381 13.207 1.00 24.87 293 VAL A C 1
ATOM 2374 O O . VAL A 1 325 ? 181.417 53.375 13.493 1.00 23.14 293 VAL A O 1
ATOM 2378 N N . ALA A 1 326 ? 183.389 52.274 13.467 1.00 23.28 294 ALA A N 1
ATOM 2379 C CA . ALA A 1 326 ? 184.138 53.326 14.138 1.00 24.95 294 ALA A CA 1
ATOM 2380 C C . ALA A 1 326 ? 184.015 54.658 13.414 1.00 23.39 294 ALA A C 1
ATOM 2381 O O . ALA A 1 326 ? 183.900 55.700 14.054 1.00 24.35 294 ALA A O 1
ATOM 2383 N N . SER A 1 327 ? 184.031 54.629 12.085 1.00 25.78 295 SER A N 1
ATOM 2384 C CA . SER A 1 327 ? 183.932 55.871 11.323 1.00 27.43 295 SER A CA 1
ATOM 2385 C C . SER A 1 327 ? 182.553 56.510 11.493 1.00 26.65 295 SER A C 1
ATOM 2386 O O . SER A 1 327 ? 182.433 57.733 11.545 1.00 25.30 295 SER A O 1
ATOM 2389 N N . LEU A 1 328 ? 181.517 55.684 11.596 1.00 25.40 296 LEU A N 1
ATOM 2390 C CA . LEU A 1 328 ? 180.167 56.202 11.778 1.00 24.73 296 LEU A CA 1
ATOM 2391 C C . LEU A 1 328 ? 180.080 56.921 13.117 1.00 23.77 296 LEU A C 1
ATOM 2392 O O . LEU A 1 328 ? 179.556 58.028 13.204 1.00 24.10 296 LEU A O 1
ATOM 2397 N N . VAL A 1 329 ? 180.611 56.283 14.155 1.00 23.06 297 VAL A N 1
ATOM 2398 C CA . VAL A 1 329 ? 180.604 56.839 15.499 1.00 23.66 297 VAL A CA 1
ATOM 2399 C C . VAL A 1 329 ? 181.388 58.150 15.554 1.00 25.93 297 VAL A C 1
ATOM 2400 O O . VAL A 1 329 ? 180.994 59.092 16.243 1.00 23.26 297 VAL A O 1
ATOM 2404 N N . GLU A 1 330 ? 182.495 58.202 14.818 1.00 25.93 298 GLU A N 1
ATOM 2405 C CA . GLU A 1 330 ? 183.337 59.389 14.788 1.00 27.40 298 GLU A CA 1
ATOM 2406 C C . GLU A 1 330 ? 182.651 60.536 14.047 1.00 26.66 298 GLU A C 1
ATOM 2407 O O . GLU A 1 330 ? 182.674 61.675 14.507 1.00 27.73 298 GLU A O 1
ATOM 2413 N N . LYS A 1 331 ? 182.030 60.236 12.913 1.00 27.64 299 LYS A N 1
ATOM 2414 C CA . LYS A 1 331 ? 181.331 61.267 12.155 1.00 30.34 299 LYS A CA 1
ATOM 2415 C C . LYS A 1 331 ? 180.221 61.846 13.021 1.00 30.45 299 LYS A C 1
ATOM 2416 O O . LYS A 1 331 ? 180.026 63.062 13.072 1.00 31.26 299 LYS A O 1
ATOM 2422 N N . LEU A 1 332 ? 179.490 60.960 13.693 1.00 29.54 300 LEU A N 1
ATOM 2423 C CA . LEU A 1 332 ? 178.388 61.357 14.565 1.00 29.20 300 LEU A CA 1
ATOM 2424 C C . LEU A 1 332 ? 178.891 62.049 15.823 1.00 29.33 300 LEU A C 1
ATOM 2425 O O . LEU A 1 332 ? 178.119 62.678 16.544 1.00 29.47 300 LEU A O 1
ATOM 2430 N N . GLY A 1 333 ? 180.187 61.933 16.088 1.00 27.19 301 GLY A N 1
ATOM 2431 C CA . GLY A 1 333 ? 180.731 62.547 17.280 1.00 28.69 301 GLY A CA 1
ATOM 2432 C C . GLY A 1 333 ? 179.989 62.036 18.504 1.00 28.94 301 GLY A C 1
ATOM 2433 O O . GLY A 1 333 ? 179.865 62.745 19.501 1.00 28.45 301 GLY A O 1
ATOM 2434 N N . ALA A 1 334 ? 179.499 60.800 18.422 1.00 28.45 302 ALA A N 1
ATOM 2435 C CA . ALA A 1 334 ? 178.751 60.179 19.513 1.00 29.09 302 ALA A CA 1
ATOM 2436 C C . ALA A 1 334 ? 179.632 59.870 20.714 1.00 29.64 302 ALA A C 1
ATOM 2437 O O . ALA A 1 334 ? 180.726 59.332 20.574 1.00 30.52 302 ALA A O 1
ATOM 2439 N N . SER A 1 335 ? 179.136 60.200 21.900 1.00 30.98 303 SER A N 1
ATOM 2440 C CA . SER A 1 335 ? 179.872 59.971 23.135 1.00 32.11 303 SER A CA 1
ATOM 2441 C C . SER A 1 335 ? 179.704 58.546 23.663 1.00 29.83 303 SER A C 1
ATOM 2442 O O . SER A 1 335 ? 180.441 58.109 24.548 1.00 27.43 303 SER A O 1
ATOM 2445 N N . ALA A 1 336 ? 178.730 57.823 23.125 1.00 28.73 304 ALA A N 1
ATOM 2446 C CA . ALA A 1 336 ? 178.482 56.463 23.579 1.00 26.51 304 ALA A CA 1
ATOM 2447 C C . ALA A 1 336 ? 178.067 55.544 22.446 1.00 25.55 304 ALA A C 1
ATOM 2448 O O . ALA A 1 336 ? 177.623 55.992 21.387 1.00 21.87 304 ALA A O 1
ATOM 2450 N N . ILE A 1 337 ? 178.212 54.247 22.688 1.00 23.83 305 ILE A N 1
ATOM 2451 C CA . ILE A 1 337 ? 177.859 53.234 21.710 1.00 22.43 305 ILE A CA 1
ATOM 2452 C C . ILE A 1 337 ? 177.115 52.103 22.413 1.00 21.16 305 ILE A C 1
ATOM 2453 O O . ILE A 1 337 ? 177.071 52.052 23.645 1.00 22.62 305 ILE A O 1
ATOM 2458 N N . SER A 1 338 ? 176.532 51.205 21.623 1.00 21.32 306 SER A N 1
ATOM 2459 C CA . SER A 1 338 ? 175.810 50.050 22.151 1.00 19.94 306 SER A CA 1
ATOM 2460 C C . SER A 1 338 ? 175.255 49.243 20.991 1.00 18.25 306 SER A C 1
ATOM 2461 O O . SER A 1 338 ? 175.422 49.612 19.828 1.00 18.25 306 SER A O 1
ATOM 2464 N N . ASN A 1 339 ? 174.608 48.127 21.303 1.00 17.92 307 ASN A N 1
ATOM 2465 C CA . ASN A 1 339 ? 174.011 47.330 20.253 1.00 16.70 307 ASN A CA 1
ATOM 2466 C C . ASN A 1 339 ? 172.793 48.120 19.768 1.00 17.46 307 ASN A C 1
ATOM 2467 O O . ASN A 1 339 ? 172.283 48.986 20.481 1.00 18.32 307 ASN A O 1
ATOM 2472 N N . SER A 1 340 ? 172.350 47.834 18.550 1.00 18.91 308 SER A N 1
ATOM 2473 C CA . SER A 1 340 ? 171.213 48.524 17.950 1.00 19.71 308 SER A CA 1
A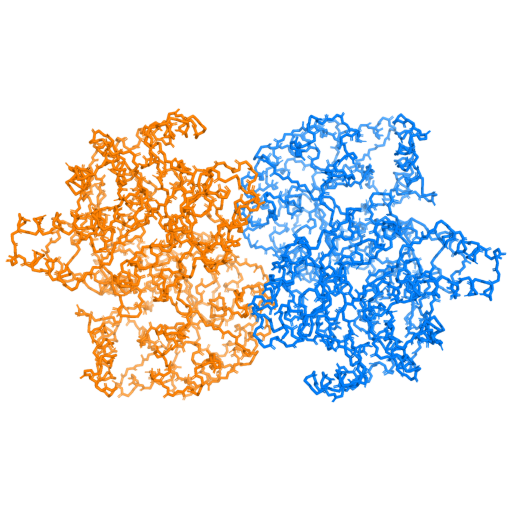TOM 2474 C C . SER A 1 340 ? 169.879 48.122 18.574 1.00 20.66 308 SER A C 1
ATOM 2475 O O . SER A 1 340 ? 169.064 48.981 18.912 1.00 21.59 308 SER A O 1
ATOM 2478 N N . CYS A 1 341 ? 169.660 46.818 18.711 1.00 19.32 309 CYS A N 1
ATOM 2479 C CA . CYS A 1 341 ? 168.433 46.293 19.300 1.00 18.81 309 CYS A CA 1
ATOM 2480 C C . CYS A 1 341 ? 168.822 45.204 20.295 1.00 18.81 309 CYS A C 1
ATOM 2481 O O . CYS A 1 341 ? 169.968 44.757 20.306 1.00 21.62 309 CYS A O 1
ATOM 2484 N N . PRO A 1 342 ? 167.874 44.760 21.140 1.00 18.43 310 PRO A N 1
ATOM 2485 C CA . PRO A 1 342 ? 168.144 43.720 22.141 1.00 17.07 310 PRO A CA 1
ATOM 2486 C C . PRO A 1 342 ? 168.926 42.527 21.609 1.00 16.97 310 PRO A C 1
ATOM 2487 O O . PRO A 1 342 ? 168.616 41.974 20.545 1.00 13.15 310 PRO A O 1
ATOM 2491 N N . LEU A 1 343 ? 169.947 42.136 22.363 1.00 15.33 311 LEU A N 1
ATOM 2492 C CA . LEU A 1 343 ? 170.780 41.009 21.976 1.00 17.25 311 LEU A CA 1
ATOM 2493 C C . LEU A 1 343 ? 170.081 39.658 22.144 1.00 16.53 311 LEU A C 1
ATOM 2494 O O . LEU A 1 343 ? 170.608 38.642 21.690 1.00 16.00 311 LEU A O 1
ATOM 2499 N N . PHE A 1 344 ? 168.907 39.625 22.781 1.00 16.46 312 PHE A N 1
ATOM 2500 C CA . PHE A 1 344 ? 168.258 38.330 22.980 1.00 16.33 312 PHE A CA 1
ATOM 2501 C C . PHE A 1 344 ? 167.680 37.672 21.730 1.00 17.22 312 PHE A C 1
ATOM 2502 O O . PHE A 1 344 ? 167.146 36.565 21.795 1.00 16.23 312 PHE A O 1
ATOM 2510 N N . HIS A 1 345 ? 167.824 38.338 20.584 1.00 15.08 313 HIS A N 1
ATOM 2511 C CA . HIS A 1 345 ? 167.367 37.774 19.314 1.00 14.46 313 HIS A CA 1
ATOM 2512 C C . HIS A 1 345 ? 168.504 36.906 18.749 1.00 13.53 313 HIS A C 1
ATOM 2513 O O . HIS A 1 345 ? 168.379 36.298 17.684 1.00 13.02 313 HIS A O 1
ATOM 2520 N N . LEU A 1 346 ? 169.608 36.839 19.487 1.00 13.11 314 LEU A N 1
ATOM 2521 C CA . LEU A 1 346 ? 170.771 36.041 19.077 1.00 14.01 314 LEU A CA 1
ATOM 2522 C C . LEU A 1 346 ? 171.069 34.956 20.107 1.00 14.39 314 LEU A C 1
ATOM 2523 O O . LEU A 1 346 ? 170.667 35.072 21.263 1.00 13.23 314 LEU A O 1
ATOM 2528 N N . PRO A 1 347 ? 171.784 33.887 19.699 1.00 14.41 315 PRO A N 1
ATOM 2529 C CA . PRO A 1 347 ? 172.129 32.807 20.631 1.00 15.27 315 PRO A CA 1
ATOM 2530 C C . PRO A 1 347 ? 173.161 33.376 21.605 1.00 17.40 315 PRO A C 1
ATOM 2531 O O . PRO A 1 347 ? 173.717 34.455 21.363 1.00 15.93 315 PRO A O 1
ATOM 2535 N N . VAL A 1 348 ? 173.440 32.657 22.690 1.00 18.47 316 VAL A N 1
ATOM 2536 C CA . VAL A 1 348 ? 174.401 33.143 23.679 1.00 19.15 316 VAL A CA 1
ATOM 2537 C C . VAL A 1 348 ? 175.868 33.184 23.234 1.00 19.93 316 VAL A C 1
ATOM 2538 O O . VAL A 1 348 ? 176.524 34.222 23.367 1.00 18.66 316 VAL A O 1
ATOM 2542 N N . THR A 1 349 ? 176.387 32.070 22.715 1.00 20.53 317 THR A N 1
ATOM 2543 C CA . THR A 1 349 ? 177.795 32.024 22.303 1.00 21.84 317 THR A CA 1
ATOM 2544 C C . THR A 1 349 ? 178.118 31.131 21.118 1.00 20.13 317 THR A C 1
ATOM 2545 O O . THR A 1 349 ? 177.603 30.029 20.993 1.00 19.27 317 THR A O 1
ATOM 2549 N N . LEU A 1 350 ? 179.027 31.611 20.282 1.00 21.30 318 LEU A N 1
ATOM 2550 C CA . LEU A 1 350 ? 179.466 30.891 19.098 1.00 23.36 318 LEU A CA 1
ATOM 2551 C C . LEU A 1 350 ? 180.586 29.909 19.458 1.00 22.28 318 LEU A C 1
ATOM 2552 O O . LEU A 1 350 ? 180.893 29.002 18.691 1.00 22.58 318 LEU A O 1
ATOM 2557 N N . GLU A 1 351 ? 181.168 30.093 20.640 1.00 22.78 319 GLU A N 1
ATOM 2558 C CA . GLU A 1 351 ? 182.289 29.285 21.127 1.00 24.44 319 GLU A CA 1
ATOM 2559 C C . GLU A 1 351 ? 182.371 27.805 20.738 1.00 25.48 319 GLU A C 1
ATOM 2560 O O . GLU A 1 351 ? 183.360 27.373 20.141 1.00 25.47 319 GLU A O 1
ATOM 2562 N N . LEU A 1 352 ? 181.349 27.030 21.079 1.00 24.11 320 LEU A N 1
ATOM 2563 C CA . LEU A 1 352 ? 181.359 25.597 20.796 1.00 24.82 320 LEU A CA 1
ATOM 2564 C C . LEU A 1 352 ? 180.814 25.157 19.432 1.00 24.44 320 LEU A C 1
ATOM 2565 O O . LEU A 1 352 ? 180.687 23.962 19.175 1.00 24.55 320 LEU A O 1
ATOM 2570 N N . GLU A 1 353 ? 180.499 26.105 18.556 1.00 24.00 321 GLU A N 1
ATOM 2571 C CA . GLU A 1 353 ? 179.963 25.758 17.241 1.00 23.71 321 GLU A CA 1
ATOM 2572 C C . GLU A 1 353 ? 181.086 25.355 16.290 1.00 26.47 321 GLU A C 1
ATOM 2573 O O . GLU A 1 353 ? 181.466 26.111 15.391 1.00 24.15 321 GLU A O 1
ATOM 2579 N N . ASN A 1 354 ? 181.600 24.144 16.487 1.00 26.95 322 ASN A N 1
ATOM 2580 C CA . ASN A 1 354 ? 182.700 23.645 15.677 1.00 29.04 322 ASN A CA 1
ATOM 2581 C C . ASN A 1 354 ? 182.344 22.643 14.582 1.00 29.37 322 ASN A C 1
ATOM 2582 O O . ASN A 1 354 ? 183.224 21.944 14.068 1.00 31.28 322 ASN A O 1
ATOM 2587 N N . ASN A 1 355 ? 181.071 22.567 14.210 1.00 28.93 323 ASN A N 1
ATOM 2588 C CA . ASN A 1 355 ? 180.668 21.650 13.152 1.00 28.13 323 ASN A CA 1
ATOM 2589 C C . ASN A 1 355 ? 179.961 22.378 12.007 1.00 26.44 323 ASN A C 1
ATOM 2590 O O . ASN A 1 355 ? 179.211 21.769 11.244 1.00 23.60 323 ASN A O 1
ATOM 2595 N N . LEU A 1 356 ? 180.196 23.682 11.904 1.00 23.80 324 LEU A N 1
ATOM 2596 C CA . LEU A 1 356 ? 179.602 24.500 10.843 1.00 23.41 324 LEU A CA 1
ATOM 2597 C C . LEU A 1 356 ? 180.410 24.328 9.554 1.00 23.02 324 LEU A C 1
ATOM 2598 O O . LEU A 1 356 ? 181.572 23.938 9.597 1.00 20.27 324 LEU A O 1
ATOM 2603 N N . PRO A 1 357 ? 179.800 24.611 8.391 1.00 23.31 325 PRO A N 1
ATOM 2604 C CA . PRO A 1 357 ? 180.539 24.468 7.131 1.00 24.43 325 PRO A CA 1
ATOM 2605 C C . PRO A 1 357 ? 181.854 25.245 7.193 1.00 24.86 325 PRO A C 1
ATOM 2606 O O . PRO A 1 357 ? 181.954 26.258 7.888 1.00 24.58 325 PRO A O 1
ATOM 2610 N N . GLY A 1 358 ? 182.861 24.763 6.472 1.00 25.02 326 GLY A N 1
ATOM 2611 C CA . GLY A 1 358 ? 184.149 25.430 6.472 1.00 23.85 326 GLY A CA 1
ATOM 2612 C C . GLY A 1 358 ? 184.087 26.929 6.245 1.00 23.30 326 GLY A C 1
ATOM 2613 O O . GLY A 1 358 ? 183.400 27.406 5.343 1.00 24.96 326 GLY A O 1
ATOM 2614 N N . GLY A 1 359 ? 184.799 27.675 7.084 1.00 22.89 327 GLY A N 1
ATOM 2615 C CA . GLY A 1 359 ? 184.841 29.120 6.951 1.00 24.34 327 GLY A CA 1
ATOM 2616 C C . GLY A 1 359 ? 183.716 29.924 7.580 1.00 23.13 327 GLY A C 1
ATOM 2617 O O . GLY A 1 359 ? 183.885 31.115 7.824 1.00 24.40 327 GLY A O 1
ATOM 2618 N N . LEU A 1 360 ? 182.577 29.301 7.854 1.00 23.09 328 LEU A N 1
ATOM 2619 C CA . LEU A 1 360 ? 181.459 30.049 8.434 1.00 22.02 328 LEU A CA 1
ATOM 2620 C C . LEU A 1 360 ? 181.682 30.586 9.847 1.00 22.68 328 LEU A C 1
ATOM 2621 O O . LEU A 1 360 ? 181.417 31.757 10.108 1.00 22.98 328 LEU A O 1
ATOM 2626 N N . LYS A 1 361 ? 182.177 29.750 10.757 1.00 23.01 329 LYS A N 1
ATOM 2627 C CA . LYS A 1 361 ? 182.388 30.184 12.139 1.00 24.05 329 LYS A CA 1
ATOM 2628 C C . LYS A 1 361 ? 183.171 31.485 12.304 1.00 25.09 329 LYS A C 1
ATOM 2629 O O . LYS A 1 361 ? 182.844 32.311 13.166 1.00 24.04 329 LYS A O 1
ATOM 2635 N N . GLU A 1 362 ? 184.206 31.661 11.485 1.00 24.52 330 GLU A N 1
ATOM 2636 C CA . GLU A 1 362 ? 185.053 32.850 11.556 1.00 25.24 330 GLU A CA 1
ATOM 2637 C C . GLU A 1 362 ? 184.358 34.137 11.123 1.00 23.64 330 GLU A C 1
ATOM 2638 O O . GLU A 1 362 ? 184.859 35.236 11.372 1.00 23.73 330 GLU A O 1
ATOM 2644 N N . LYS A 1 363 ? 183.207 34.002 10.477 1.00 20.44 331 LYS A N 1
ATOM 2645 C CA . LYS A 1 363 ? 182.470 35.172 10.013 1.00 21.51 331 LYS A CA 1
ATOM 2646 C C . LYS A 1 363 ? 181.257 35.463 10.897 1.00 20.79 331 LYS A C 1
ATOM 2647 O O . LYS A 1 363 ? 180.524 36.427 10.663 1.00 19.97 331 LYS A O 1
ATOM 2653 N N . LEU A 1 364 ? 181.071 34.640 11.926 1.00 19.44 332 LEU A N 1
ATOM 2654 C CA . LEU A 1 364 ? 179.942 34.788 12.836 1.00 19.75 332 LEU A CA 1
ATOM 2655 C C . LEU A 1 364 ? 180.283 35.414 14.182 1.00 21.44 332 LEU A C 1
ATOM 2656 O O . LEU A 1 364 ? 181.454 35.520 14.576 1.00 20.40 332 LEU A O 1
ATOM 2661 N N . ALA A 1 365 ? 179.233 35.826 14.887 1.00 20.48 333 ALA A N 1
ATOM 2662 C CA . ALA A 1 365 ? 179.366 36.437 16.198 1.00 18.31 333 ALA A CA 1
ATOM 2663 C C . ALA A 1 365 ? 178.003 36.407 16.876 1.00 18.49 333 ALA A C 1
ATOM 2664 O O . ALA A 1 365 ? 177.047 37.007 16.378 1.00 16.51 333 ALA A O 1
ATOM 2666 N N . PHE A 1 366 ? 177.900 35.690 17.993 1.00 18.36 334 PHE A N 1
ATOM 2667 C CA . PHE A 1 366 ? 176.635 35.631 18.721 1.00 16.74 334 PHE A CA 1
ATOM 2668 C C . PHE A 1 366 ? 176.627 36.668 19.847 1.00 16.69 334 PHE A C 1
ATOM 2669 O O . PHE A 1 366 ? 177.482 37.565 19.878 1.00 15.00 334 PHE A O 1
ATOM 2677 N N . ALA A 1 367 ? 175.666 36.564 20.763 1.00 17.89 335 ALA A N 1
ATOM 2678 C CA . ALA A 1 367 ? 175.538 37.550 21.838 1.00 17.99 335 ALA A CA 1
ATOM 2679 C C . ALA A 1 367 ? 176.822 37.903 22.577 1.00 18.60 335 ALA A C 1
ATOM 2680 O O . ALA A 1 367 ? 177.170 39.076 22.698 1.00 18.79 335 ALA A O 1
ATOM 2682 N N . LYS A 1 368 ? 177.525 36.895 23.077 1.00 19.01 336 LYS A N 1
ATOM 2683 C CA . LYS A 1 368 ? 178.760 37.142 23.814 1.00 18.12 336 LYS A CA 1
ATOM 2684 C C . LYS A 1 368 ? 179.793 37.854 22.954 1.00 17.46 336 LYS A C 1
ATOM 2685 O O . LYS A 1 368 ? 180.474 38.769 23.419 1.00 18.27 336 LYS A O 1
ATOM 2691 N N . GLU A 1 369 ? 179.907 37.431 21.700 1.00 20.33 337 GLU A N 1
ATOM 2692 C CA . GLU A 1 369 ? 180.855 38.035 20.770 1.00 21.16 337 GLU A CA 1
ATOM 2693 C C . GLU A 1 369 ? 180.441 39.463 20.377 1.00 22.49 337 GLU A C 1
ATOM 2694 O O . GLU A 1 369 ? 181.289 40.289 20.035 1.00 22.31 337 GLU A O 1
ATOM 2700 N N . LYS A 1 370 ? 179.140 39.752 20.414 1.00 20.90 338 LYS A N 1
ATOM 2701 C CA . LYS A 1 370 ? 178.661 41.095 20.087 1.00 20.53 338 LYS A CA 1
ATOM 2702 C C . LYS A 1 370 ? 179.129 42.041 21.191 1.00 20.40 338 LYS A C 1
ATOM 2703 O O . LYS A 1 370 ? 179.538 43.173 20.930 1.00 21.05 338 LYS A O 1
ATOM 2709 N N . LEU A 1 371 ? 179.066 41.560 22.428 1.00 19.72 339 LEU A N 1
ATOM 2710 C CA . LEU A 1 371 ? 179.510 42.322 23.591 1.00 20.23 339 LEU A CA 1
ATOM 2711 C C . LEU A 1 371 ? 181.017 42.597 23.465 1.00 22.11 339 LEU A C 1
ATOM 2712 O O . LEU A 1 371 ? 181.500 43.692 23.772 1.00 21.85 339 LEU A O 1
ATOM 2717 N N . GLU A 1 372 ? 181.758 41.588 23.021 1.00 21.19 340 GLU A N 1
ATOM 2718 C CA . GLU A 1 372 ? 183.198 41.724 22.849 1.00 22.50 340 GLU A CA 1
ATOM 2719 C C . GLU A 1 372 ? 183.501 42.701 21.722 1.00 22.90 340 GLU A C 1
ATOM 2720 O O . GLU A 1 372 ? 184.505 43.409 21.758 1.00 24.80 340 GLU A O 1
ATOM 2726 N N . GLU A 1 373 ? 182.625 42.756 20.727 1.00 22.98 341 GLU A N 1
ATOM 2727 C CA . GLU A 1 373 ? 182.821 43.694 19.631 1.00 24.20 341 GLU A CA 1
ATOM 2728 C C . GLU A 1 373 ? 182.678 45.119 20.170 1.00 24.20 341 GLU A C 1
ATOM 2729 O O . GLU A 1 373 ? 183.431 46.017 19.792 1.00 24.36 341 GLU A O 1
ATOM 2735 N N . LEU A 1 374 ? 181.707 45.325 21.053 1.00 22.43 342 LEU A N 1
ATOM 2736 C CA . LEU A 1 374 ? 181.500 46.640 21.640 1.00 21.71 342 LEU A CA 1
ATOM 2737 C C . LEU A 1 374 ? 182.750 47.023 22.434 1.00 23.50 342 LEU A C 1
ATOM 2738 O O . LEU A 1 374 ? 183.153 48.184 22.446 1.00 24.23 342 LEU A O 1
ATOM 2743 N N . LYS A 1 375 ? 183.371 46.047 23.089 1.00 23.14 343 LYS A N 1
ATOM 2744 C CA . LYS A 1 375 ? 184.581 46.331 23.859 1.00 24.21 343 LYS A CA 1
ATOM 2745 C C . LYS A 1 375 ? 185.727 46.741 22.935 1.00 24.22 343 LYS A C 1
ATOM 2746 O O . LYS A 1 375 ? 186.465 47.680 23.235 1.00 23.95 343 LYS A O 1
ATOM 2752 N N . MET A 1 376 ? 185.872 46.037 21.813 1.00 25.42 344 MET A N 1
ATOM 2753 C CA . MET A 1 376 ? 186.922 46.344 20.845 1.00 27.84 344 MET A CA 1
ATOM 2754 C C . MET A 1 376 ? 186.728 47.764 20.318 1.00 29.24 344 MET A C 1
ATOM 2755 O O . MET A 1 376 ? 187.671 48.561 20.247 1.00 28.08 344 MET A O 1
ATOM 2760 N N . LEU A 1 377 ? 185.489 48.065 19.946 1.00 27.84 345 LEU A N 1
ATOM 2761 C CA . LEU A 1 377 ? 185.130 49.373 19.418 1.00 27.20 345 LEU A CA 1
ATOM 2762 C C . LEU A 1 377 ? 185.405 50.456 20.454 1.00 27.15 345 LEU A C 1
ATOM 2763 O O . LEU A 1 377 ? 185.937 51.519 20.130 1.00 27.56 345 LEU A O 1
ATOM 2768 N N . LYS A 1 378 ? 185.044 50.188 21.702 1.00 26.67 346 LYS A N 1
ATOM 2769 C CA . LYS A 1 378 ? 185.280 51.150 22.767 1.00 29.29 346 LYS A CA 1
ATOM 2770 C C . LYS A 1 378 ? 186.782 51.416 22.898 1.00 30.97 346 LYS A C 1
ATOM 2771 O O . LYS A 1 378 ? 187.224 52.564 22.881 1.00 31.43 346 LYS A O 1
ATOM 2777 N N . ASP A 1 379 ? 187.566 50.349 23.022 1.00 33.25 347 ASP A N 1
ATOM 2778 C CA . ASP A 1 379 ? 189.012 50.493 23.167 1.00 34.03 347 ASP A CA 1
ATOM 2779 C C . ASP A 1 379 ? 189.644 51.229 21.993 1.00 34.17 347 ASP A C 1
ATOM 2780 O O . ASP A 1 379 ? 190.485 52.108 22.184 1.00 35.39 347 ASP A O 1
ATOM 2785 N N . PHE A 1 380 ? 189.240 50.879 20.778 1.00 33.15 348 PHE A N 1
ATOM 2786 C CA . PHE A 1 380 ? 189.782 51.542 19.605 1.00 34.77 348 PHE A CA 1
ATOM 2787 C C . PHE A 1 380 ? 189.441 53.032 19.630 1.00 36.44 348 PHE A C 1
ATOM 2788 O O . PHE A 1 380 ? 190.320 53.882 19.474 1.00 36.93 348 PHE A O 1
ATOM 2796 N N . LEU A 1 381 ? 188.163 53.343 19.836 1.00 35.73 349 LEU A N 1
ATOM 2797 C CA . LEU A 1 381 ? 187.706 54.729 19.870 1.00 35.53 349 LEU A CA 1
ATOM 2798 C C . LEU A 1 381 ? 188.402 55.581 20.931 1.00 37.29 349 LEU A C 1
ATOM 2799 O O . LEU A 1 381 ? 188.452 56.803 20.806 1.00 38.15 349 LEU A O 1
ATOM 2804 N N . GLU A 1 382 ? 188.936 54.949 21.972 1.00 38.74 350 GLU A N 1
ATOM 2805 C CA . GLU A 1 382 ? 189.616 55.695 23.027 1.00 40.28 350 GLU A CA 1
ATOM 2806 C C . GLU A 1 382 ? 191.130 55.734 22.833 1.00 41.50 350 GLU A C 1
ATOM 2807 O O . GLU A 1 382 ? 191.858 56.188 23.713 1.00 40.41 350 GLU A O 1
ATOM 2813 N N . GLY A 1 383 ? 191.597 55.253 21.687 1.00 43.06 351 GLY A N 1
ATOM 2814 C CA . GLY A 1 383 ? 193.023 55.255 21.415 1.00 46.00 351 GLY A CA 1
ATOM 2815 C C . GLY A 1 383 ? 193.826 54.253 22.228 1.00 48.44 351 GLY A C 1
ATOM 2816 O O . GLY A 1 383 ? 195.057 54.305 22.235 1.00 49.01 351 GLY A O 1
ATOM 2817 N N . LYS A 1 384 ? 193.146 53.343 22.919 1.00 49.48 352 LYS A N 1
ATOM 2818 C CA . LYS A 1 384 ? 193.838 52.333 23.716 1.00 49.66 352 LYS A CA 1
ATOM 2819 C C . LYS A 1 384 ? 194.404 51.252 22.797 1.00 50.01 352 LYS A C 1
ATOM 2820 O O . LYS A 1 384 ? 195.309 50.506 23.175 1.00 50.29 352 LYS A O 1
ATOM 2826 N N . THR A 1 385 ? 193.857 51.179 21.587 1.00 49.10 353 THR A N 1
ATOM 2827 C CA . THR A 1 385 ? 194.305 50.230 20.576 1.00 49.83 353 THR A CA 1
ATOM 2828 C C . THR A 1 385 ? 194.250 50.977 19.249 1.00 51.13 353 THR A C 1
ATOM 2829 O O . THR A 1 385 ? 193.462 51.909 19.093 1.00 52.74 353 THR A O 1
ATOM 2833 N N . PHE A 1 386 ? 195.086 50.585 18.295 1.00 52.32 354 PHE A N 1
ATOM 2834 C CA . PHE A 1 386 ? 195.108 51.264 17.004 1.00 53.14 354 PHE A CA 1
ATOM 2835 C C . PHE A 1 386 ? 194.818 50.318 15.849 1.00 53.68 354 PHE A C 1
ATOM 2836 O O . PHE A 1 386 ? 194.945 50.693 14.683 1.00 53.99 354 PHE A O 1
ATOM 2838 N N . ASP A 1 387 ? 194.425 49.093 16.174 1.00 54.14 355 ASP A N 1
ATOM 2839 C CA . ASP A 1 387 ? 194.122 48.106 15.148 1.00 54.43 355 ASP A CA 1
ATOM 2840 C C . ASP A 1 387 ? 192.805 47.387 15.419 1.00 54.14 355 ASP A C 1
ATOM 2841 O O . ASP A 1 387 ? 192.411 47.193 16.570 1.00 54.54 355 ASP A O 1
ATOM 2843 N N . LEU A 1 388 ? 192.129 47.004 14.341 1.00 53.61 356 LEU A N 1
ATOM 2844 C CA . LEU A 1 388 ? 190.863 46.284 14.419 1.00 52.22 356 LEU A CA 1
ATOM 2845 C C . LEU A 1 388 ? 190.872 45.206 13.344 1.00 52.19 356 LEU A C 1
ATOM 2846 O O . LEU A 1 388 ? 191.258 45.461 12.201 1.00 52.93 356 LEU A O 1
ATOM 2851 N N . PRO A 1 389 ? 190.452 43.980 13.695 1.00 51.70 357 PRO A N 1
ATOM 2852 C CA . PRO A 1 389 ? 190.426 42.879 12.730 1.00 50.60 357 PRO A CA 1
ATOM 2853 C C . PRO A 1 389 ? 189.731 43.277 11.433 1.00 49.89 357 PRO A C 1
ATOM 2854 O O . PRO A 1 389 ? 188.747 44.012 11.450 1.00 49.78 357 PRO A O 1
ATOM 2858 N N . ASN A 1 390 ? 190.258 42.801 10.310 1.00 49.49 358 ASN A N 1
ATOM 2859 C CA . ASN A 1 390 ? 189.676 43.103 9.006 1.00 48.74 358 ASN A CA 1
ATOM 2860 C C . ASN A 1 390 ? 188.498 42.161 8.782 1.00 47.90 358 ASN A C 1
ATOM 2861 O O . ASN A 1 390 ? 188.566 40.985 9.141 1.00 47.49 358 ASN A O 1
ATOM 2863 N N . VAL A 1 391 ? 187.419 42.674 8.198 1.00 46.23 359 VAL A N 1
ATOM 2864 C CA . VAL A 1 391 ? 186.240 41.850 7.950 1.00 45.16 359 VAL A CA 1
ATOM 2865 C C . VAL A 1 391 ? 185.664 42.093 6.559 1.00 45.23 359 VAL A C 1
ATOM 2866 O O . VAL A 1 391 ? 185.209 43.195 6.253 1.00 46.28 359 VAL A O 1
ATOM 2870 N N . SER A 1 392 ? 185.683 41.057 5.723 1.00 44.65 360 SER A N 1
ATOM 2871 C CA . SER A 1 392 ? 185.163 41.154 4.360 1.00 44.01 360 SER A CA 1
ATOM 2872 C C . SER A 1 392 ? 185.019 39.771 3.737 1.00 43.09 360 SER A C 1
ATOM 2873 O O . SER A 1 392 ? 186.012 39.069 3.538 1.00 44.49 360 SER A O 1
ATOM 2875 N N . PHE A 1 393 ? 183.784 39.383 3.425 1.00 41.33 361 PHE A N 1
ATOM 2876 C CA . PHE A 1 393 ? 183.529 38.075 2.829 1.00 38.61 361 PHE A CA 1
ATOM 2877 C C . PHE A 1 393 ? 182.398 38.069 1.805 1.00 36.67 361 PHE A C 1
ATOM 2878 O O . PHE A 1 393 ? 181.608 37.130 1.752 1.00 35.56 361 PHE A O 1
ATOM 2886 N N . GLU A 1 394 ? 182.338 39.104 0.973 1.00 35.72 362 GLU A N 1
ATOM 2887 C CA . GLU A 1 394 ? 181.284 39.212 -0.032 1.00 35.36 362 GLU A CA 1
ATOM 2888 C C . GLU A 1 394 ? 181.161 38.015 -0.976 1.00 35.26 362 GLU A C 1
ATOM 2889 O O . GLU A 1 394 ? 180.052 37.656 -1.370 1.00 35.45 362 GLU A O 1
ATOM 2891 N N . ASP A 1 395 ? 182.284 37.402 -1.345 1.00 34.58 363 ASP A N 1
ATOM 2892 C CA . ASP A 1 395 ? 182.258 36.257 -2.261 1.00 33.15 363 ASP A CA 1
ATOM 2893 C C . ASP A 1 395 ? 182.038 34.912 -1.565 1.00 32.17 363 ASP A C 1
ATOM 2894 O O . ASP A 1 395 ? 181.785 33.894 -2.217 1.00 29.85 363 ASP A O 1
ATOM 2899 N N . PHE A 1 396 ? 182.134 34.910 -0.242 1.00 31.46 364 PHE A N 1
ATOM 2900 C CA . PHE A 1 396 ? 181.969 33.683 0.529 1.00 31.17 364 PHE A CA 1
ATOM 2901 C C . PHE A 1 396 ? 180.676 32.921 0.253 1.00 30.61 364 PHE A C 1
ATOM 2902 O O . PHE A 1 396 ? 179.574 33.474 0.344 1.00 29.55 364 PHE A O 1
ATOM 2910 N N . ALA A 1 397 ? 180.830 31.642 -0.075 1.00 27.78 365 ALA A N 1
ATOM 2911 C CA . ALA A 1 397 ? 179.708 30.754 -0.352 1.00 29.27 365 ALA A CA 1
ATOM 2912 C C . ALA A 1 397 ? 178.743 31.291 -1.406 1.00 29.68 365 ALA A C 1
ATOM 2913 O O . ALA A 1 397 ? 177.565 30.939 -1.407 1.00 29.67 365 ALA A O 1
ATOM 2915 N N . VAL A 1 398 ? 179.245 32.131 -2.307 1.00 29.79 366 VAL A N 1
ATOM 2916 C CA . VAL A 1 398 ? 178.413 32.693 -3.366 1.00 32.26 366 VAL A CA 1
ATOM 2917 C C . VAL A 1 398 ? 178.489 31.846 -4.638 1.00 33.03 366 VAL A C 1
ATOM 2918 O O . VAL A 1 398 ? 179.566 31.655 -5.205 1.00 34.43 366 VAL A O 1
ATOM 2922 N N . ASP A 1 399 ? 177.338 31.342 -5.073 1.00 33.78 367 ASP A N 1
ATOM 2923 C CA . ASP A 1 399 ? 177.239 30.521 -6.279 1.00 35.80 367 ASP A CA 1
ATOM 2924 C C . ASP A 1 399 ? 176.687 31.366 -7.435 1.00 37.59 367 ASP A C 1
ATOM 2925 O O . ASP A 1 399 ? 175.481 31.370 -7.704 1.00 37.10 367 ASP A O 1
ATOM 2930 N N . LEU A 1 400 ? 177.590 32.068 -8.118 1.00 39.22 368 LEU A N 1
ATOM 2931 C CA . LEU A 1 400 ? 177.242 32.953 -9.229 1.00 40.09 368 LEU A CA 1
ATOM 2932 C C . LEU A 1 400 ? 176.252 32.376 -10.233 1.00 40.43 368 LEU A C 1
ATOM 2933 O O . LEU A 1 400 ? 175.300 33.048 -10.630 1.00 39.71 368 LEU A O 1
ATOM 2938 N N . GLN A 1 401 ? 176.478 31.136 -10.647 1.00 41.04 369 GLN A N 1
ATOM 2939 C CA . GLN A 1 401 ? 175.601 30.494 -11.617 1.00 41.21 369 GLN A CA 1
ATOM 2940 C C . GLN A 1 401 ? 174.154 30.445 -11.121 1.00 40.15 369 GLN A C 1
ATOM 2941 O O . GLN A 1 401 ? 173.219 30.597 -11.908 1.00 40.87 369 GLN A O 1
ATOM 2947 N N . ALA A 1 402 ? 173.964 30.244 -9.818 1.00 37.33 370 ALA A N 1
ATOM 2948 C CA . ALA A 1 402 ? 172.616 30.192 -9.250 1.00 33.99 370 ALA A CA 1
ATOM 2949 C C . ALA A 1 402 ? 172.096 31.612 -9.014 1.00 31.31 370 ALA A C 1
ATOM 2950 O O . ALA A 1 402 ? 170.899 31.880 -9.126 1.00 28.67 370 ALA A O 1
ATOM 2952 N N . VAL A 1 403 ? 173.014 32.517 -8.691 1.00 29.53 371 VAL A N 1
ATOM 2953 C CA . VAL A 1 403 ? 172.680 33.915 -8.451 1.00 29.97 371 VAL A CA 1
ATOM 2954 C C . VAL A 1 403 ? 172.090 34.553 -9.703 1.00 31.54 371 VAL A C 1
ATOM 2955 O O . VAL A 1 403 ? 171.011 35.138 -9.664 1.00 30.81 371 VAL A O 1
ATOM 2959 N N . GLU A 1 404 ? 172.806 34.448 -10.815 1.00 33.64 372 GLU A N 1
ATOM 2960 C CA . GLU A 1 404 ? 172.314 35.027 -12.051 1.00 36.37 372 GLU A CA 1
ATOM 2961 C C . GLU A 1 404 ? 171.051 34.305 -12.492 1.00 37.65 372 GLU A C 1
ATOM 2962 O O . GLU A 1 404 ? 170.176 34.899 -13.126 1.00 36.31 372 GLU A O 1
ATOM 2968 N N . ARG A 1 405 ? 170.949 33.028 -12.136 1.00 39.36 373 ARG A N 1
ATOM 2969 C CA . ARG A 1 405 ? 169.769 32.248 -12.480 1.00 43.28 373 ARG A CA 1
ATOM 2970 C C . ARG A 1 405 ? 168.558 32.983 -11.926 1.00 43.01 373 ARG A C 1
ATOM 2971 O O . ARG A 1 405 ? 167.458 32.873 -12.459 1.00 44.50 373 ARG A O 1
ATOM 2979 N N . VAL A 1 406 ? 168.784 33.751 -10.862 1.00 42.61 374 VAL A N 1
ATOM 2980 C CA . VAL A 1 406 ? 167.732 34.522 -10.209 1.00 41.26 374 VAL A CA 1
ATOM 2981 C C . VAL A 1 406 ? 167.740 35.998 -10.617 1.00 41.23 374 VAL A C 1
ATOM 2982 O O . VAL A 1 406 ? 166.695 36.647 -10.642 1.00 41.09 374 VAL A O 1
ATOM 2986 N N . ARG A 1 407 ? 168.916 36.525 -10.938 1.00 40.40 375 ARG A N 1
ATOM 2987 C CA . ARG A 1 407 ? 169.043 37.931 -11.314 1.00 39.98 375 ARG A CA 1
ATOM 2988 C C . ARG A 1 407 ? 168.417 38.283 -12.666 1.00 41.08 375 ARG A C 1
ATOM 2989 O O . ARG A 1 407 ? 167.962 39.412 -12.868 1.00 40.16 375 ARG A O 1
ATOM 2991 N N . ASN A 1 408 ? 168.396 37.323 -13.585 1.00 40.44 376 ASN A N 1
ATOM 2992 C CA . ASN A 1 408 ? 167.838 37.554 -14.915 1.00 42.04 376 ASN A CA 1
ATOM 2993 C C . ASN A 1 408 ? 166.391 37.098 -14.995 1.00 42.87 376 ASN A C 1
ATOM 2994 O O . ASN A 1 408 ? 165.858 36.870 -16.082 1.00 41.82 376 ASN A O 1
ATOM 2999 N N . LEU A 1 409 ? 165.761 36.976 -13.832 1.00 44.09 377 LEU A N 1
ATOM 3000 C CA . LEU A 1 409 ? 164.378 36.523 -13.735 1.00 45.27 377 LEU A CA 1
ATOM 3001 C C . LEU A 1 409 ? 163.394 37.196 -14.688 1.00 46.04 377 LEU A C 1
ATOM 3002 O O . LEU A 1 409 ? 163.164 38.405 -14.618 1.00 44.61 377 LEU A O 1
ATOM 3004 N N . PRO A 1 410 ? 162.822 36.417 -15.617 1.00 47.45 378 PRO A N 1
ATOM 3005 C CA . PRO A 1 410 ? 161.848 36.947 -16.575 1.00 49.13 378 PRO A CA 1
ATOM 3006 C C . PRO A 1 410 ? 160.463 36.795 -15.939 1.00 49.78 378 PRO A C 1
ATOM 3007 O O . PRO A 1 410 ? 160.191 35.788 -15.279 1.00 51.22 378 PRO A O 1
ATOM 3011 N N . GLU A 1 411 ? 159.601 37.787 -16.133 1.00 50.27 379 GLU A N 1
ATOM 3012 C CA . GLU A 1 411 ? 158.250 37.779 -15.568 1.00 50.57 379 GLU A CA 1
ATOM 3013 C C . GLU A 1 411 ? 157.559 36.412 -15.467 1.00 50.40 379 GLU A C 1
ATOM 3014 O O . GLU A 1 411 ? 157.005 36.068 -14.425 1.00 50.02 379 GLU A O 1
ATOM 3016 N N . ASP A 1 412 ? 157.598 35.637 -16.546 1.00 50.98 380 ASP A N 1
ATOM 3017 C CA . ASP A 1 412 ? 156.943 34.330 -16.583 1.00 50.91 380 ASP A CA 1
ATOM 3018 C C . ASP A 1 412 ? 157.177 33.395 -15.399 1.00 49.50 380 ASP A C 1
ATOM 3019 O O . ASP A 1 412 ? 156.405 32.457 -15.185 1.00 47.49 380 ASP A O 1
ATOM 3024 N N . SER A 1 413 ? 158.237 33.637 -14.636 1.00 47.62 381 SER A N 1
ATOM 3025 C CA . SER A 1 413 ? 158.523 32.795 -13.481 1.00 45.17 381 SER A CA 1
ATOM 3026 C C . SER A 1 413 ? 157.736 33.291 -12.270 1.00 42.01 381 SER A C 1
ATOM 3027 O O . SER A 1 413 ? 157.713 32.638 -11.228 1.00 42.84 381 SER A O 1
ATOM 3029 N N . PHE A 1 414 ? 157.087 34.443 -12.418 1.00 38.58 382 PHE A N 1
ATOM 3030 C CA . PHE A 1 414 ? 156.302 35.032 -11.336 1.00 35.81 382 PHE A CA 1
ATOM 3031 C C . PHE A 1 414 ? 154.796 34.901 -11.536 1.00 33.72 382 PHE A C 1
ATOM 3032 O O . PHE A 1 414 ? 154.019 35.098 -10.601 1.00 31.71 382 PHE A O 1
ATOM 3040 N N . ARG A 1 415 ? 154.384 34.569 -12.754 1.00 31.19 383 ARG A N 1
ATOM 3041 C CA . ARG A 1 415 ? 152.966 34.412 -13.049 1.00 28.90 383 ARG A CA 1
ATOM 3042 C C . ARG A 1 415 ? 152.718 33.057 -13.698 1.00 26.82 383 ARG A C 1
ATOM 3043 O O . ARG A 1 415 ? 153.379 32.692 -14.669 1.00 26.50 383 ARG A O 1
ATOM 3045 N N . ARG A 1 416 ? 151.761 32.315 -13.157 1.00 24.88 384 ARG A N 1
ATOM 3046 C CA . ARG A 1 416 ? 151.424 30.999 -13.682 1.00 24.36 384 ARG A CA 1
ATOM 3047 C C . ARG A 1 416 ? 150.861 31.079 -15.098 1.00 25.20 384 ARG A C 1
ATOM 3048 O O . ARG A 1 416 ? 150.226 32.062 -15.472 1.00 23.93 384 ARG A O 1
ATOM 3056 N N . GLU A 1 417 ? 151.107 30.022 -15.863 1.00 26.09 385 GLU A N 1
ATOM 3057 C CA . GLU A 1 417 ? 150.700 29.896 -17.258 1.00 29.66 385 GLU A CA 1
ATOM 3058 C C . GLU A 1 417 ? 149.290 30.350 -17.618 1.00 29.51 385 GLU A C 1
ATOM 3059 O O . GLU A 1 417 ? 149.102 31.051 -18.615 1.00 31.29 385 GLU A O 1
ATOM 3065 N N . LYS A 1 418 ? 148.306 29.929 -16.832 1.00 25.80 386 LYS A N 1
ATOM 3066 C CA . LYS A 1 418 ? 146.913 30.290 -17.076 1.00 26.29 386 LYS A CA 1
ATOM 3067 C C . LYS A 1 418 ? 146.301 30.943 -15.841 1.00 25.96 386 LYS A C 1
ATOM 3068 O O . LYS A 1 418 ? 146.762 30.716 -14.720 1.00 25.08 386 LYS A O 1
ATOM 3074 N N . GLU A 1 419 ? 145.264 31.749 -16.050 1.00 25.77 387 GLU A N 1
ATOM 3075 C CA . GLU A 1 419 ? 144.600 32.434 -14.946 1.00 26.29 387 GLU A CA 1
ATOM 3076 C C . GLU A 1 419 ? 143.729 31.472 -14.148 1.00 24.90 387 GLU A C 1
ATOM 3077 O O . GLU A 1 419 ? 143.362 30.397 -14.629 1.00 22.81 387 GLU A O 1
ATOM 3083 N N . TYR A 1 420 ? 143.392 31.876 -12.929 1.00 22.75 388 TYR A N 1
ATOM 3084 C CA . TYR A 1 420 ? 142.598 31.043 -12.039 1.00 23.53 388 TYR A CA 1
ATOM 3085 C C . TYR A 1 420 ? 141.401 30.322 -12.655 1.00 23.69 388 TYR A C 1
ATOM 3086 O O . TYR A 1 420 ? 141.313 29.101 -12.576 1.00 24.74 388 TYR A O 1
ATOM 3095 N N . THR A 1 421 ? 140.476 31.069 -13.246 1.00 24.16 389 THR A N 1
ATOM 3096 C CA . THR A 1 421 ? 139.285 30.461 -13.832 1.00 26.62 389 THR A CA 1
ATOM 3097 C C . THR A 1 421 ? 139.610 29.278 -14.740 1.00 26.24 389 THR A C 1
ATOM 3098 O O . THR A 1 421 ? 138.944 28.247 -14.677 1.00 26.23 389 THR A O 1
ATOM 3102 N N . GLU A 1 422 ? 140.631 29.424 -15.579 1.00 25.95 390 GLU A N 1
ATOM 3103 C CA . GLU A 1 422 ? 141.033 28.343 -16.477 1.00 26.62 390 GLU A CA 1
ATOM 3104 C C . GLU A 1 422 ? 141.642 27.191 -15.684 1.00 24.37 390 GLU A C 1
ATOM 3105 O O . GLU A 1 422 ? 141.338 26.029 -15.932 1.00 25.66 390 GLU A O 1
ATOM 3111 N N . ARG A 1 423 ? 142.501 27.515 -14.725 1.00 22.54 391 ARG A N 1
ATOM 3112 C CA . ARG A 1 423 ? 143.134 26.490 -13.904 1.00 22.62 391 ARG A CA 1
ATOM 3113 C C . ARG A 1 423 ? 142.079 25.728 -13.111 1.00 22.89 391 ARG A C 1
ATOM 3114 O O . ARG A 1 423 ? 142.140 24.506 -13.000 1.00 21.70 391 ARG A O 1
ATOM 3122 N N . ASP A 1 424 ? 141.126 26.473 -12.554 1.00 23.65 392 ASP A N 1
ATOM 3123 C CA . ASP A 1 424 ? 140.043 25.915 -11.750 1.00 23.28 392 ASP A CA 1
ATOM 3124 C C . ASP A 1 424 ? 139.300 24.836 -12.531 1.00 24.58 392 ASP A C 1
ATOM 3125 O O . ASP A 1 424 ? 139.068 23.735 -12.021 1.00 24.41 392 ASP A O 1
ATOM 3130 N N . ARG A 1 425 ? 138.927 25.155 -13.768 1.00 24.61 393 ARG A N 1
ATOM 3131 C CA . ARG A 1 425 ? 138.212 24.207 -14.618 1.00 25.95 393 ARG A CA 1
ATOM 3132 C C . ARG A 1 425 ? 139.002 22.908 -14.752 1.00 26.53 393 ARG A C 1
ATOM 3133 O O . ARG A 1 425 ? 138.469 21.819 -14.539 1.00 26.32 393 ARG A O 1
ATOM 3135 N N . ILE A 1 426 ? 140.281 23.038 -15.093 1.00 26.62 394 ILE A N 1
ATOM 3136 C CA . ILE A 1 426 ? 141.169 21.897 -15.273 1.00 26.66 394 ILE A CA 1
ATOM 3137 C C . ILE A 1 426 ? 141.382 21.077 -14.005 1.00 27.26 394 ILE A C 1
ATOM 3138 O O . ILE A 1 426 ? 141.350 19.844 -14.035 1.00 24.83 394 ILE A O 1
ATOM 3143 N N . GLN A 1 427 ? 141.606 21.765 -12.891 1.00 26.67 395 GLN A N 1
ATOM 3144 C CA . GLN A 1 427 ? 141.831 21.087 -11.619 1.00 25.22 395 GLN A CA 1
ATOM 3145 C C . GLN A 1 427 ? 140.610 20.302 -11.147 1.00 25.12 395 GLN A C 1
ATOM 3146 O O . GLN A 1 427 ? 140.724 19.139 -10.772 1.00 23.33 395 GLN A O 1
ATOM 3152 N N . ARG A 1 428 ? 139.442 20.931 -11.172 1.00 25.87 396 ARG A N 1
ATOM 3153 C CA . ARG A 1 428 ? 138.232 20.258 -10.718 1.00 27.91 396 ARG A CA 1
ATOM 3154 C C . ARG A 1 428 ? 137.922 18.987 -11.525 1.00 28.46 396 ARG A C 1
ATOM 3155 O O . ARG A 1 428 ? 137.509 17.975 -10.961 1.00 26.73 396 ARG A O 1
ATOM 3163 N N . GLU A 1 429 ? 138.132 19.034 -12.838 1.00 27.50 397 GLU A N 1
ATOM 3164 C CA . GLU A 1 429 ? 137.876 17.867 -13.672 1.00 28.41 397 GLU A CA 1
ATOM 3165 C C . GLU A 1 429 ? 138.903 16.784 -13.357 1.00 28.79 397 GLU A C 1
ATOM 3166 O O . GLU A 1 429 ? 138.649 15.599 -13.548 1.00 29.54 397 GLU A O 1
ATOM 3168 N N . ARG A 1 430 ? 140.064 17.200 -12.863 1.00 28.21 398 ARG A N 1
ATOM 3169 C CA . ARG A 1 430 ? 141.126 16.260 -12.536 1.00 28.20 398 ARG A CA 1
ATOM 3170 C C . ARG A 1 430 ? 140.953 15.650 -11.146 1.00 28.51 398 ARG A C 1
ATOM 3171 O O . ARG A 1 430 ? 141.173 14.455 -10.957 1.00 27.37 398 ARG A O 1
ATOM 3179 N N . LEU A 1 431 ? 140.558 16.476 -10.181 1.00 26.77 399 LEU A N 1
ATOM 3180 C CA . LEU A 1 431 ? 140.387 16.032 -8.799 1.00 26.97 399 LEU A CA 1
ATOM 3181 C C . LEU A 1 431 ? 139.107 15.238 -8.521 1.00 26.63 399 LEU A C 1
ATOM 3182 O O . LEU A 1 431 ? 139.105 14.344 -7.676 1.00 25.15 399 LEU A O 1
ATOM 3187 N N . ASN A 1 432 ? 138.023 15.571 -9.216 1.00 26.14 400 ASN A N 1
ATOM 3188 C CA . ASN A 1 432 ? 136.753 14.862 -9.028 1.00 28.29 400 ASN A CA 1
ATOM 3189 C C . ASN A 1 432 ? 136.333 14.835 -7.560 1.00 26.83 400 ASN A C 1
ATOM 3190 O O . ASN A 1 432 ? 136.061 13.771 -7.004 1.00 26.22 400 ASN A O 1
ATOM 3195 N N . LEU A 1 433 ? 136.280 16.012 -6.943 1.00 24.91 401 LEU A N 1
ATOM 3196 C CA . LEU A 1 433 ? 135.912 16.137 -5.538 1.00 25.08 401 LEU A CA 1
ATOM 3197 C C . LEU A 1 433 ? 134.451 16.530 -5.361 1.00 23.80 401 LEU A C 1
ATOM 3198 O O . LEU A 1 433 ? 133.855 17.146 -6.239 1.00 24.58 401 LEU A O 1
ATOM 3203 N N . PRO A 1 434 ? 133.854 16.174 -4.214 1.00 23.64 402 PRO A N 1
ATOM 3204 C CA . PRO A 1 434 ? 132.452 16.508 -3.946 1.00 24.66 402 PRO A CA 1
ATOM 3205 C C . PRO A 1 434 ? 132.328 17.959 -3.496 1.00 25.16 402 PRO A C 1
ATOM 3206 O O . PRO A 1 434 ? 133.337 18.659 -3.348 1.00 24.79 402 PRO A O 1
ATOM 3210 N N . LEU A 1 435 ? 131.096 18.409 -3.285 1.00 23.26 403 LEU A N 1
ATOM 3211 C CA . LEU A 1 435 ? 130.873 19.765 -2.800 1.00 24.83 403 LEU A CA 1
ATOM 3212 C C . LEU A 1 435 ? 131.419 19.710 -1.376 1.00 23.62 403 LEU A C 1
ATOM 3213 O O . LEU A 1 435 ? 131.417 18.648 -0.751 1.00 23.98 403 LEU A O 1
ATOM 3218 N N . PHE A 1 436 ? 131.888 20.840 -0.865 1.00 22.66 404 PHE A N 1
ATOM 3219 C CA . PHE A 1 436 ? 132.435 20.890 0.484 1.00 21.22 404 PHE A CA 1
ATOM 3220 C C . PHE A 1 436 ? 133.428 19.766 0.765 1.00 21.30 404 PHE A C 1
ATOM 3221 O O . PHE A 1 436 ? 133.210 18.946 1.660 1.00 21.08 404 PHE A O 1
ATOM 3229 N N . PRO A 1 437 ? 134.533 19.705 0.002 1.00 20.61 405 PRO A N 1
ATOM 3230 C CA . PRO A 1 437 ? 135.530 18.653 0.229 1.00 20.18 405 PRO A CA 1
ATOM 3231 C C . PRO A 1 437 ? 136.246 18.847 1.570 1.00 20.77 405 PRO A C 1
ATOM 3232 O O . PRO A 1 437 ? 136.496 19.976 1.997 1.00 19.51 405 PRO A O 1
ATOM 3236 N N . THR A 1 438 ? 136.579 17.742 2.227 1.00 18.38 406 THR A N 1
ATOM 3237 C CA . THR A 1 438 ? 137.260 17.797 3.511 1.00 19.40 406 THR A CA 1
ATOM 3238 C C . THR A 1 438 ? 138.732 17.451 3.381 1.00 20.74 406 THR A C 1
ATOM 3239 O O . THR A 1 438 ? 139.134 16.701 2.487 1.00 21.64 406 THR A O 1
ATOM 3243 N N . THR A 1 439 ? 139.534 17.998 4.284 1.00 20.13 407 THR A N 1
ATOM 3244 C CA . THR A 1 439 ? 140.965 17.731 4.299 1.00 18.84 407 THR A CA 1
ATOM 3245 C C . THR A 1 439 ? 141.523 18.255 5.614 1.00 18.01 407 THR A C 1
ATOM 3246 O O . THR A 1 439 ? 140.774 18.733 6.458 1.00 17.34 407 THR A O 1
ATOM 3250 N N . THR A 1 440 ? 142.830 18.131 5.799 1.00 19.00 408 THR A N 1
ATOM 3251 C CA . THR A 1 440 ? 143.481 18.637 6.998 1.00 18.78 408 THR A CA 1
ATOM 3252 C C . THR A 1 440 ? 144.609 19.510 6.477 1.00 20.80 408 THR A C 1
ATOM 3253 O O . THR A 1 440 ? 144.991 19.413 5.307 1.00 18.56 408 THR A O 1
ATOM 3257 N N . ILE A 1 441 ? 145.167 20.358 7.325 1.00 24.41 409 ILE A N 1
ATOM 3258 C CA . ILE A 1 441 ? 146.174 21.265 6.808 1.00 28.37 409 ILE A CA 1
ATOM 3259 C C . ILE A 1 441 ? 147.502 21.350 7.535 1.00 30.47 409 ILE A C 1
ATOM 3260 O O . ILE A 1 441 ? 148.167 22.387 7.486 1.00 30.99 409 ILE A O 1
ATOM 3265 N N . GLY A 1 442 ? 147.899 20.265 8.191 1.00 31.12 410 GLY A N 1
ATOM 3266 C CA . GLY A 1 442 ? 149.160 20.277 8.911 1.00 32.38 410 GLY A CA 1
ATOM 3267 C C . GLY A 1 442 ? 149.620 18.915 9.401 1.00 32.22 410 GLY A C 1
ATOM 3268 O O . GLY A 1 442 ? 149.142 17.875 8.945 1.00 31.59 410 GLY A O 1
ATOM 3269 N N . SER A 1 443 ? 150.561 18.930 10.338 1.00 31.47 411 SER A N 1
ATOM 3270 C CA . SER A 1 443 ? 151.104 17.711 10.906 1.00 30.82 411 SER A CA 1
ATOM 3271 C C . SER A 1 443 ? 150.039 16.961 11.695 1.00 30.01 411 SER A C 1
ATOM 3272 O O . SER A 1 443 ? 148.993 17.513 12.029 1.00 29.91 411 SER A O 1
ATOM 3275 N N . PHE A 1 444 ? 150.312 15.695 11.982 1.00 27.64 412 PHE A N 1
ATOM 3276 C CA . PHE A 1 444 ? 149.403 14.878 12.774 1.00 27.72 412 PHE A CA 1
ATOM 3277 C C . PHE A 1 444 ? 150.074 14.728 14.134 1.00 26.43 412 PHE A C 1
ATOM 3278 O O . PHE A 1 444 ? 151.251 15.054 14.285 1.00 25.64 412 PHE A O 1
ATOM 3286 N N . PRO A 1 445 ? 149.331 14.264 15.148 1.00 26.99 413 PRO A N 1
ATOM 3287 C CA . PRO A 1 445 ? 149.949 14.102 16.468 1.00 27.33 413 PRO A CA 1
ATOM 3288 C C . PRO A 1 445 ? 151.159 13.167 16.387 1.00 28.73 413 PRO A C 1
ATOM 3289 O O . PRO A 1 445 ? 151.221 12.302 15.515 1.00 28.38 413 PRO A O 1
ATOM 3293 N N . GLN A 1 446 ? 152.120 13.349 17.288 1.00 30.57 414 GLN A N 1
ATOM 3294 C CA . GLN A 1 446 ? 153.315 12.510 17.312 1.00 32.52 414 GLN A CA 1
ATOM 3295 C C . GLN A 1 446 ? 153.441 11.777 18.648 1.00 33.79 414 GLN A C 1
ATOM 3296 O O . GLN A 1 446 ? 153.738 12.386 19.679 1.00 33.61 414 GLN A O 1
ATOM 3302 N N . THR A 1 447 ? 153.203 10.469 18.626 1.00 33.54 415 THR A N 1
ATOM 3303 C CA . THR A 1 447 ? 153.293 9.655 19.834 1.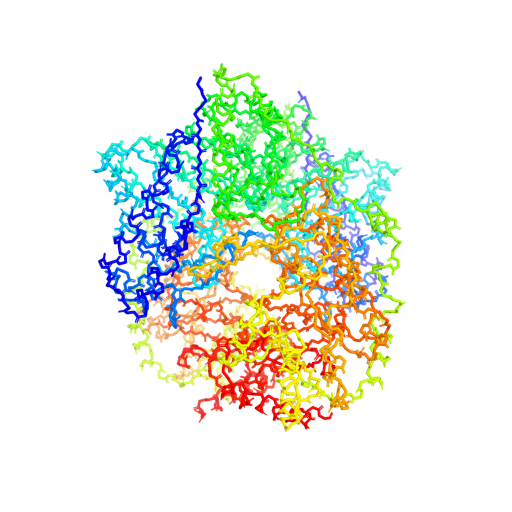00 34.79 415 THR A CA 1
ATOM 3304 C C . THR A 1 447 ? 154.706 9.681 20.402 1.00 34.68 415 THR A C 1
ATOM 3305 O O . THR A 1 447 ? 155.655 10.067 19.719 1.00 32.89 415 THR A O 1
ATOM 3309 N N . PRO A 1 448 ? 154.865 9.270 21.671 1.00 35.53 416 PRO A N 1
ATOM 3310 C CA . PRO A 1 448 ? 156.211 9.275 22.251 1.00 36.10 416 PRO A CA 1
ATOM 3311 C C . PRO A 1 448 ? 157.156 8.439 21.387 1.00 35.74 416 PRO A C 1
ATOM 3312 O O . PRO A 1 448 ? 158.337 8.751 21.259 1.00 34.63 416 PRO A O 1
ATOM 3316 N N . GLU A 1 449 ? 156.616 7.384 20.784 1.00 36.60 417 GLU A N 1
ATOM 3317 C CA . GLU A 1 449 ? 157.407 6.508 19.928 1.00 37.73 417 GLU A CA 1
ATOM 3318 C C . GLU A 1 449 ? 157.962 7.278 18.733 1.00 37.61 417 GLU A C 1
ATOM 3319 O O . GLU A 1 449 ? 159.149 7.174 18.422 1.00 38.53 417 GLU A O 1
ATOM 3321 N N . VAL A 1 450 ? 157.103 8.045 18.063 1.00 36.55 418 VAL A N 1
ATOM 3322 C CA . VAL A 1 450 ? 157.534 8.833 16.909 1.00 35.47 418 VAL A CA 1
ATOM 3323 C C . VAL A 1 450 ? 158.668 9.773 17.307 1.00 35.45 418 VAL A C 1
ATOM 3324 O O . VAL A 1 450 ? 159.644 9.930 16.573 1.00 35.97 418 VAL A O 1
ATOM 3328 N N . ARG A 1 451 ? 158.534 10.389 18.477 1.00 36.33 419 ARG A N 1
ATOM 3329 C CA . ARG A 1 451 ? 159.541 11.318 18.977 1.00 37.50 419 ARG A CA 1
ATOM 3330 C C . ARG A 1 451 ? 160.865 10.617 19.270 1.00 38.73 419 ARG A C 1
ATOM 3331 O O . ARG A 1 451 ? 161.936 11.124 18.929 1.00 38.58 419 ARG A O 1
ATOM 3333 N N . LYS A 1 452 ? 160.784 9.451 19.902 1.00 39.71 420 LYS A N 1
ATOM 3334 C CA . LYS A 1 452 ? 161.974 8.681 20.243 1.00 40.82 420 LYS A CA 1
ATOM 3335 C C . LYS A 1 452 ? 162.737 8.248 18.994 1.00 41.44 420 LYS A C 1
ATOM 3336 O O . LYS A 1 452 ? 163.960 8.364 18.937 1.00 41.39 420 LYS A O 1
ATOM 3338 N N . MET A 1 453 ? 162.012 7.749 17.994 1.00 42.47 421 MET A N 1
ATOM 3339 C CA . MET A 1 453 ? 162.634 7.305 16.749 1.00 42.60 421 MET A CA 1
ATOM 3340 C C . MET A 1 453 ? 163.378 8.444 16.071 1.00 43.03 421 MET A C 1
ATOM 3341 O O . MET A 1 453 ? 164.472 8.251 15.539 1.00 42.48 421 MET A O 1
ATOM 3346 N N . ARG A 1 454 ? 162.779 9.631 16.086 1.00 43.74 422 ARG A N 1
ATOM 3347 C CA . ARG A 1 454 ? 163.410 10.798 15.487 1.00 44.16 422 ARG A CA 1
ATOM 3348 C C . ARG A 1 454 ? 164.669 11.096 16.289 1.00 45.28 422 ARG A C 1
ATOM 3349 O O . ARG A 1 454 ? 165.704 11.465 15.731 1.00 44.66 422 ARG A O 1
ATOM 3351 N N . SER A 1 455 ? 164.574 10.923 17.604 1.00 46.28 423 SER A N 1
ATOM 3352 C CA . SER A 1 455 ? 165.708 11.165 18.489 1.00 49.00 423 SER A CA 1
ATOM 3353 C C . SER A 1 455 ? 166.831 10.174 18.189 1.00 49.31 423 SER A C 1
ATOM 3354 O O . SER A 1 455 ? 167.942 10.572 17.838 1.00 49.46 423 SER A O 1
ATOM 3357 N N . LYS A 1 456 ? 166.532 8.885 18.327 1.00 49.80 424 LYS A N 1
ATOM 3358 C CA . LYS A 1 456 ? 167.514 7.839 18.067 1.00 50.55 424 LYS A CA 1
ATOM 3359 C C . LYS A 1 456 ? 168.172 8.073 16.710 1.00 51.38 424 LYS A C 1
ATOM 3360 O O . LYS A 1 456 ? 169.374 7.860 16.544 1.00 51.21 424 LYS A O 1
ATOM 3362 N N . TYR A 1 457 ? 167.375 8.523 15.745 1.00 51.91 425 TYR A N 1
ATOM 3363 C CA . TYR A 1 457 ? 167.869 8.790 14.399 1.00 53.29 425 TYR A CA 1
ATOM 3364 C C . TYR A 1 457 ? 168.895 9.917 14.391 1.00 54.12 425 TYR A C 1
ATOM 3365 O O . TYR A 1 457 ? 169.975 9.775 13.820 1.00 54.81 425 TYR A O 1
ATOM 3374 N N . ARG A 1 458 ? 168.549 11.035 15.024 1.00 55.19 426 ARG A N 1
ATOM 3375 C CA . ARG A 1 458 ? 169.437 12.192 15.084 1.00 55.32 426 ARG A CA 1
ATOM 3376 C C . ARG A 1 458 ? 170.719 11.874 15.844 1.00 55.57 426 ARG A C 1
ATOM 3377 O O . ARG A 1 458 ? 171.780 12.416 15.534 1.00 54.70 426 ARG A O 1
ATOM 3379 N N . LYS A 1 459 ? 170.616 10.997 16.840 1.00 55.88 427 LYS A N 1
ATOM 3380 C CA . LYS A 1 459 ? 171.774 10.605 17.635 1.00 55.68 427 LYS A CA 1
ATOM 3381 C C . LYS A 1 459 ? 172.556 9.501 16.929 1.00 55.25 427 LYS A C 1
ATOM 3382 O O . LYS A 1 459 ? 173.604 9.065 17.407 1.00 55.18 427 LYS A O 1
ATOM 3388 N N . GLY A 1 460 ? 172.037 9.051 15.791 1.00 54.61 428 GLY A N 1
ATOM 3389 C CA . GLY A 1 460 ? 172.705 8.009 15.033 1.00 53.36 428 GLY A CA 1
ATOM 3390 C C . GLY A 1 460 ? 172.527 6.622 15.621 1.00 52.20 428 GLY A C 1
ATOM 3391 O O . GLY A 1 460 ? 173.231 5.686 15.244 1.00 52.31 428 GLY A O 1
ATOM 3392 N N . GLU A 1 461 ? 171.584 6.488 16.548 1.00 51.02 429 GLU A N 1
ATOM 3393 C CA . GLU A 1 461 ? 171.319 5.202 17.181 1.00 48.96 429 GLU A CA 1
ATOM 3394 C C . GLU A 1 461 ? 170.809 4.206 16.144 1.00 47.54 429 GLU A C 1
ATOM 3395 O O . GLU A 1 461 ? 171.065 3.006 16.244 1.00 46.97 429 GLU A O 1
ATOM 3397 N N . ILE A 1 462 ? 170.085 4.709 15.149 1.00 45.64 430 ILE A N 1
ATOM 3398 C CA . ILE A 1 462 ? 169.551 3.858 14.094 1.00 43.39 430 ILE A CA 1
ATOM 3399 C C . ILE A 1 462 ? 169.954 4.396 12.727 1.00 43.38 430 ILE A C 1
ATOM 3400 O O . ILE A 1 462 ? 170.328 5.564 12.595 1.00 44.45 430 ILE A O 1
ATOM 3405 N N . SER A 1 463 ? 169.876 3.543 11.711 1.00 41.77 431 SER A N 1
ATOM 3406 C CA . SER A 1 463 ? 170.250 3.935 10.359 1.00 40.35 431 SER A CA 1
ATOM 3407 C C . SER A 1 463 ? 169.181 4.769 9.666 1.00 39.87 431 SER A C 1
ATOM 3408 O O . SER A 1 463 ? 168.041 4.862 10.123 1.00 40.11 431 SER A O 1
ATOM 3411 N N . LYS A 1 464 ? 169.568 5.369 8.548 1.00 39.40 432 LYS A N 1
ATOM 3412 C CA . LYS A 1 464 ? 168.671 6.193 7.758 1.00 39.04 432 LYS A CA 1
ATOM 3413 C C . LYS A 1 464 ? 167.582 5.308 7.159 1.00 37.66 432 LYS A C 1
ATOM 3414 O O . LYS A 1 464 ? 166.407 5.679 7.134 1.00 36.91 432 LYS A O 1
ATOM 3420 N N . GLU A 1 465 ? 167.981 4.130 6.689 1.00 36.34 433 GLU A N 1
ATOM 3421 C CA . GLU A 1 465 ? 167.044 3.182 6.095 1.00 35.71 433 GLU A CA 1
ATOM 3422 C C . GLU A 1 465 ? 166.041 2.716 7.144 1.00 33.99 433 GLU A C 1
ATOM 3423 O O . GLU A 1 465 ? 164.863 2.535 6.851 1.00 33.95 433 GLU A O 1
ATOM 3425 N N . GLU A 1 466 ? 166.517 2.527 8.368 1.00 33.62 434 GLU A N 1
ATOM 3426 C CA . GLU A 1 466 ? 165.653 2.088 9.457 1.00 34.08 434 GLU A CA 1
ATOM 3427 C C . GLU A 1 466 ? 164.629 3.168 9.793 1.00 32.86 434 GLU A C 1
ATOM 3428 O O . GLU A 1 466 ? 163.432 2.888 9.899 1.00 31.88 434 GLU A O 1
ATOM 3434 N N . TYR A 1 467 ? 165.103 4.403 9.946 1.00 32.07 435 TYR A N 1
ATOM 3435 C CA . TYR A 1 467 ? 164.219 5.518 10.268 1.00 30.48 435 TYR A CA 1
ATOM 3436 C C . TYR A 1 467 ? 163.140 5.656 9.200 1.00 29.40 435 TYR A C 1
ATOM 3437 O O . TYR A 1 467 ? 161.950 5.749 9.510 1.00 29.11 435 TYR A O 1
ATOM 3446 N N . GLU A 1 468 ? 163.566 5.665 7.942 1.00 27.32 436 GLU A N 1
ATOM 3447 C CA . GLU A 1 468 ? 162.644 5.779 6.827 1.00 29.29 436 GLU A CA 1
ATOM 3448 C C . GLU A 1 468 ? 161.574 4.694 6.864 1.00 28.50 436 GLU A C 1
ATOM 3449 O O . GLU A 1 468 ? 160.404 4.967 6.608 1.00 28.57 436 GLU A O 1
ATOM 3455 N N . ALA A 1 469 ? 161.975 3.465 7.182 1.00 27.94 437 ALA A N 1
ATOM 3456 C CA . ALA A 1 469 ? 161.029 2.356 7.254 1.00 26.21 437 ALA A CA 1
ATOM 3457 C C . ALA A 1 469 ? 159.983 2.658 8.320 1.00 25.67 437 ALA A C 1
ATOM 3458 O O . ALA A 1 469 ? 158.801 2.370 8.144 1.00 26.48 437 ALA A O 1
ATOM 3460 N N . PHE A 1 470 ? 160.429 3.228 9.435 1.00 26.35 438 PHE A N 1
ATOM 3461 C CA . PHE A 1 470 ? 159.523 3.579 10.520 1.00 26.49 438 PHE A CA 1
ATOM 3462 C C . PHE A 1 470 ? 158.544 4.638 10.029 1.00 26.27 438 PHE A C 1
ATOM 3463 O O . PHE A 1 470 ? 157.337 4.520 10.219 1.00 25.05 438 PHE A O 1
ATOM 3471 N N . ILE A 1 471 ? 159.081 5.678 9.398 1.00 27.69 439 ILE A N 1
ATOM 3472 C CA . ILE A 1 471 ? 158.252 6.753 8.881 1.00 27.28 439 ILE A CA 1
ATOM 3473 C C . ILE A 1 471 ? 157.215 6.151 7.941 1.00 26.64 439 ILE A C 1
ATOM 3474 O O . ILE A 1 471 ? 156.029 6.458 8.049 1.00 26.68 439 ILE A O 1
ATOM 3479 N N . LYS A 1 472 ? 157.658 5.284 7.030 1.00 26.84 440 LYS A N 1
ATOM 3480 C CA . LYS A 1 472 ? 156.741 4.644 6.089 1.00 27.95 440 LYS A CA 1
ATOM 3481 C C . LYS A 1 472 ? 155.566 4.008 6.814 1.00 26.85 440 LYS A C 1
ATOM 3482 O O . LYS A 1 472 ? 154.433 4.062 6.341 1.00 27.99 440 LYS A O 1
ATOM 3488 N N . GLU A 1 473 ? 155.845 3.394 7.958 1.00 28.62 441 GLU A N 1
ATOM 3489 C CA . GLU A 1 473 ? 154.806 2.748 8.753 1.00 29.67 441 GLU A CA 1
ATOM 3490 C C . GLU A 1 473 ? 153.800 3.753 9.286 1.00 27.68 441 GLU A C 1
ATOM 3491 O O . GLU A 1 473 ? 152.590 3.532 9.222 1.00 27.77 441 GLU A O 1
ATOM 3497 N N . GLN A 1 474 ? 154.304 4.857 9.822 1.00 26.75 442 GLN A N 1
ATOM 3498 C CA . GLN A 1 474 ? 153.429 5.880 10.375 1.00 27.82 442 GLN A CA 1
ATOM 3499 C C . GLN A 1 474 ? 152.559 6.471 9.273 1.00 26.03 442 GLN A C 1
ATOM 3500 O O . GLN A 1 474 ? 151.368 6.701 9.463 1.00 26.61 442 GLN A O 1
ATOM 3506 N N . ILE A 1 475 ? 153.164 6.705 8.114 1.00 24.73 443 ILE A N 1
ATOM 3507 C CA . ILE A 1 475 ? 152.439 7.263 6.986 1.00 24.17 443 ILE A CA 1
ATOM 3508 C C . ILE A 1 475 ? 151.308 6.332 6.557 1.00 24.52 443 ILE A C 1
ATOM 3509 O O . ILE A 1 475 ? 150.187 6.778 6.331 1.00 22.83 443 ILE A O 1
ATOM 3514 N N . LYS A 1 476 ? 151.606 5.040 6.447 1.00 25.15 444 LYS A N 1
ATOM 3515 C CA . LYS A 1 476 ? 150.600 4.059 6.046 1.00 24.21 444 LYS A CA 1
ATOM 3516 C C . LYS A 1 476 ? 149.421 4.074 7.019 1.00 24.23 444 LYS A C 1
ATOM 3517 O O . LYS A 1 476 ? 148.268 4.144 6.604 1.00 25.28 444 LYS A O 1
ATOM 3519 N N . LYS A 1 477 ? 149.717 4.000 8.313 1.00 24.71 445 LYS A N 1
ATOM 3520 C CA . LYS A 1 477 ? 148.676 4.006 9.337 1.00 25.66 445 LYS A CA 1
ATOM 3521 C C . LYS A 1 477 ? 147.841 5.282 9.263 1.00 25.71 445 LYS A C 1
ATOM 3522 O O . LYS A 1 477 ? 146.616 5.242 9.378 1.00 24.50 445 LYS A O 1
ATOM 3524 N N . ALA A 1 478 ? 148.513 6.414 9.075 1.00 25.13 446 ALA A N 1
ATOM 3525 C CA . ALA A 1 478 ? 147.830 7.699 8.980 1.00 23.59 446 ALA A CA 1
ATOM 3526 C C . ALA A 1 478 ? 146.948 7.731 7.737 1.00 23.48 446 ALA A C 1
ATOM 3527 O O . ALA A 1 478 ? 145.811 8.200 7.785 1.00 23.20 446 ALA A O 1
ATOM 3529 N N . ILE A 1 479 ? 147.472 7.228 6.623 1.00 23.42 447 ILE A N 1
ATOM 3530 C CA . ILE A 1 479 ? 146.709 7.211 5.381 1.00 24.04 447 ILE A CA 1
ATOM 3531 C C . ILE A 1 479 ? 145.462 6.339 5.524 1.00 24.63 447 ILE A C 1
ATOM 3532 O O . ILE A 1 479 ? 144.372 6.726 5.112 1.00 24.97 447 ILE A O 1
ATOM 3537 N N . GLU A 1 480 ? 145.627 5.164 6.113 1.00 26.10 448 GLU A N 1
ATOM 3538 C CA . GLU A 1 480 ? 144.504 4.249 6.291 1.00 26.61 448 GLU A CA 1
ATOM 3539 C C . GLU A 1 480 ? 143.464 4.846 7.235 1.00 24.64 448 GLU A C 1
ATOM 3540 O O . GLU A 1 480 ? 142.265 4.688 7.021 1.00 25.10 448 GLU A O 1
ATOM 3546 N N . LEU A 1 481 ? 143.926 5.545 8.268 1.00 23.97 449 LEU A N 1
ATOM 3547 C CA . LEU A 1 481 ? 143.025 6.182 9.226 1.00 23.69 449 LEU A CA 1
ATOM 3548 C C . LEU A 1 481 ? 142.175 7.250 8.531 1.00 24.10 449 LEU A C 1
ATOM 3549 O O . LEU A 1 481 ? 140.964 7.316 8.724 1.00 24.89 449 LEU A O 1
ATOM 3554 N N . GLN A 1 482 ? 142.810 8.089 7.721 1.00 24.79 450 GLN A N 1
ATOM 3555 C CA . GLN A 1 482 ? 142.078 9.125 7.002 1.00 25.22 450 GLN A CA 1
ATOM 3556 C C . GLN A 1 482 ? 141.092 8.461 6.038 1.00 26.19 450 GLN A C 1
ATOM 3557 O O . GLN A 1 482 ? 139.976 8.944 5.849 1.00 25.56 450 GLN A O 1
ATOM 3563 N N . GLU A 1 483 ? 141.505 7.351 5.431 1.00 27.41 451 GLU A N 1
ATOM 3564 C CA . GLU A 1 483 ? 140.632 6.623 4.513 1.00 30.54 451 GLU A CA 1
ATOM 3565 C C . GLU A 1 483 ? 139.387 6.198 5.283 1.00 29.42 451 GLU A C 1
ATOM 3566 O O . GLU A 1 483 ? 138.262 6.470 4.867 1.00 29.88 451 GLU A O 1
ATOM 3572 N N . GLU A 1 484 ? 139.607 5.528 6.411 1.00 29.39 452 GLU A N 1
ATOM 3573 C CA . GLU A 1 484 ? 138.521 5.045 7.257 1.00 30.04 452 GLU A CA 1
ATOM 3574 C C . GLU A 1 484 ? 137.618 6.189 7.703 1.00 29.22 452 GLU A C 1
ATOM 3575 O O . GLU A 1 484 ? 136.394 6.110 7.580 1.00 26.43 452 GLU A O 1
ATOM 3581 N N . ILE A 1 485 ? 138.225 7.255 8.216 1.00 28.40 453 ILE A N 1
ATOM 3582 C CA . ILE A 1 485 ? 137.467 8.413 8.671 1.00 27.27 453 ILE A CA 1
ATOM 3583 C C . ILE A 1 485 ? 136.652 9.016 7.522 1.00 27.27 453 ILE A C 1
ATOM 3584 O O . ILE A 1 485 ? 135.548 9.534 7.732 1.00 25.33 453 ILE A O 1
ATOM 3589 N N . GLY A 1 486 ? 137.188 8.942 6.306 1.00 24.70 454 GLY A N 1
ATOM 3590 C CA . GLY A 1 486 ? 136.460 9.459 5.159 1.00 22.88 454 GLY A CA 1
ATOM 3591 C C . GLY A 1 486 ? 136.819 10.849 4.660 1.00 22.59 454 GLY A C 1
ATOM 3592 O O . GLY A 1 486 ? 135.959 11.554 4.132 1.00 21.75 454 GLY A O 1
ATOM 3593 N N . LEU A 1 487 ? 138.077 11.248 4.814 1.00 21.39 455 LEU A N 1
ATOM 3594 C CA . LEU A 1 487 ? 138.513 12.565 4.352 1.00 22.41 455 LEU A CA 1
ATOM 3595 C C . LEU A 1 487 ? 138.671 12.550 2.828 1.00 21.93 455 LEU A C 1
ATOM 3596 O O . LEU A 1 487 ? 138.981 11.508 2.244 1.00 20.59 455 LEU A O 1
ATOM 3601 N N . ASP A 1 488 ? 138.467 13.703 2.191 1.00 21.24 456 ASP A N 1
ATOM 3602 C CA . ASP A 1 488 ? 138.566 13.806 0.735 1.00 20.04 456 ASP A CA 1
ATOM 3603 C C . ASP A 1 488 ? 139.975 13.983 0.189 1.00 21.19 456 ASP A C 1
ATOM 3604 O O . ASP A 1 488 ? 140.338 13.350 -0.802 1.00 21.19 456 ASP A O 1
ATOM 3609 N N . VAL A 1 489 ? 140.764 14.848 0.822 1.00 18.94 457 VAL A N 1
ATOM 3610 C CA . VAL A 1 489 ? 142.138 15.097 0.399 1.00 19.76 457 VAL A CA 1
ATOM 3611 C C . VAL A 1 489 ? 143.017 14.773 1.601 1.00 19.89 457 VAL A C 1
ATOM 3612 O O . VAL A 1 489 ? 142.808 15.307 2.694 1.00 21.76 457 VAL A O 1
ATOM 3616 N N . LEU A 1 490 ? 143.995 13.896 1.395 1.00 19.50 458 LEU A N 1
ATOM 3617 C CA . LEU A 1 490 ? 144.851 13.443 2.481 1.00 21.15 458 LEU A CA 1
ATOM 3618 C C . LEU A 1 490 ? 146.238 14.056 2.583 1.00 21.15 458 LEU A C 1
ATOM 3619 O O . LEU A 1 490 ? 146.747 14.654 1.635 1.00 21.58 458 LEU A O 1
ATOM 3624 N N . VAL A 1 491 ? 146.844 13.867 3.756 1.00 19.89 459 VAL A N 1
ATOM 3625 C CA . VAL A 1 491 ? 148.182 14.361 4.058 1.00 20.23 459 VAL A CA 1
ATOM 3626 C C . VAL A 1 491 ? 149.008 13.202 4.610 1.00 22.36 459 VAL A C 1
ATOM 3627 O O . VAL A 1 491 ? 148.447 12.259 5.170 1.00 21.83 459 VAL A O 1
ATOM 3631 N N . HIS A 1 492 ? 150.331 13.266 4.466 1.00 21.89 460 HIS A N 1
ATOM 3632 C CA . HIS A 1 492 ? 151.178 12.181 4.952 1.00 23.77 460 HIS A CA 1
ATOM 3633 C C . HIS A 1 492 ? 151.488 12.239 6.443 1.00 24.14 460 HIS A C 1
ATOM 3634 O O . HIS A 1 492 ? 152.062 11.298 6.990 1.00 23.17 460 HIS A O 1
ATOM 3641 N N . GLY A 1 493 ? 151.121 13.336 7.100 1.00 23.97 461 GLY A N 1
ATOM 3642 C CA . GLY A 1 493 ? 151.352 13.434 8.532 1.00 23.60 461 GLY A CA 1
ATOM 3643 C C . GLY A 1 493 ? 152.587 14.176 9.013 1.00 24.06 461 GLY A C 1
ATOM 3644 O O . GLY A 1 493 ? 152.619 14.627 10.159 1.00 23.89 461 GLY A O 1
ATOM 3645 N N . GLU A 1 494 ? 153.608 14.288 8.168 1.00 21.98 462 GLU A N 1
ATOM 3646 C CA . GLU A 1 494 ? 154.835 14.995 8.549 1.00 24.00 462 GLU A CA 1
ATOM 3647 C C . GLU A 1 494 ? 155.477 14.464 9.835 1.00 24.38 462 GLU A C 1
ATOM 3648 O O . GLU A 1 494 ? 156.032 15.236 10.623 1.00 23.44 462 GLU A O 1
ATOM 3654 N N . PHE A 1 495 ? 155.409 13.150 10.043 1.00 23.79 463 PHE A N 1
ATOM 3655 C CA . PHE A 1 495 ? 155.983 12.534 11.236 1.00 24.06 463 PHE A CA 1
ATOM 3656 C C . PHE A 1 495 ? 157.506 12.594 11.205 1.00 25.26 463 PHE A C 1
ATOM 3657 O O . PHE A 1 495 ? 158.161 12.378 12.224 1.00 25.71 463 PHE A O 1
ATOM 3665 N N . GLU A 1 496 ? 158.066 12.895 10.036 1.00 25.70 464 GLU A N 1
ATOM 3666 C CA . GLU A 1 496 ? 159.513 12.964 9.883 1.00 26.45 464 GLU A CA 1
ATOM 3667 C C . GLU A 1 496 ? 160.076 14.360 10.129 1.00 27.80 464 GLU A C 1
ATOM 3668 O O . GLU A 1 496 ? 161.280 14.577 9.993 1.00 26.83 464 GLU A O 1
ATOM 3674 N N . ARG A 1 497 ? 159.210 15.297 10.504 1.00 27.26 465 ARG A N 1
ATOM 3675 C CA . ARG A 1 497 ? 159.633 16.674 10.730 1.00 28.79 465 ARG A CA 1
ATOM 3676 C C . ARG A 1 497 ? 159.341 17.162 12.147 1.00 29.98 465 ARG A C 1
ATOM 3677 O O . ARG A 1 497 ? 158.374 16.742 12.775 1.00 29.71 465 ARG A O 1
ATOM 3685 N N . THR A 1 498 ? 160.189 18.052 12.646 1.00 32.86 466 THR A N 1
ATOM 3686 C CA . THR A 1 498 ? 159.982 18.641 13.962 1.00 35.61 466 THR A CA 1
ATOM 3687 C C . THR A 1 498 ? 159.618 20.087 13.653 1.00 36.47 466 THR A C 1
ATOM 3688 O O . THR A 1 498 ? 158.443 20.436 13.574 1.00 39.43 466 THR A O 1
ATOM 3692 N N . ASP A 1 499 ? 160.629 20.917 13.444 1.00 37.54 467 ASP A N 1
ATOM 3693 C CA . ASP A 1 499 ? 160.421 22.319 13.103 1.00 37.67 467 ASP A CA 1
ATOM 3694 C C . ASP A 1 499 ? 160.309 22.376 11.576 1.00 37.41 467 ASP A C 1
ATOM 3695 O O . ASP A 1 499 ? 161.161 21.830 10.873 1.00 36.35 467 ASP A O 1
ATOM 3700 N N . MET A 1 500 ? 159.262 23.016 11.060 1.00 35.38 468 MET A N 1
ATOM 3701 C CA . MET A 1 500 ? 159.085 23.099 9.612 1.00 34.82 468 MET A CA 1
ATOM 3702 C C . MET A 1 500 ? 160.257 23.755 8.896 1.00 32.86 468 MET A C 1
ATOM 3703 O O . MET A 1 500 ? 160.710 23.262 7.862 1.00 33.30 468 MET A O 1
ATOM 3708 N N . VAL A 1 501 ? 160.761 24.857 9.437 1.00 28.75 469 VAL A N 1
ATOM 3709 C CA . VAL A 1 501 ? 161.883 25.518 8.793 1.00 25.78 469 VAL A CA 1
ATOM 3710 C C . VAL A 1 501 ? 163.174 24.703 8.906 1.00 25.82 469 VAL A C 1
ATOM 3711 O O . VAL A 1 501 ? 163.917 24.580 7.928 1.00 23.05 469 VAL A O 1
ATOM 3715 N N . GLU A 1 502 ? 163.446 24.135 10.079 1.00 22.61 470 GLU A N 1
ATOM 3716 C CA . GLU A 1 502 ? 164.672 23.353 10.228 1.00 23.51 470 GLU A CA 1
ATOM 3717 C C . GLU A 1 502 ? 164.697 22.193 9.237 1.00 21.22 470 GLU A C 1
ATOM 3718 O O . GLU A 1 502 ? 165.744 21.868 8.672 1.00 20.65 470 GLU A O 1
ATOM 3724 N N . PHE A 1 503 ? 163.544 21.568 9.030 1.00 19.61 471 PHE A N 1
ATOM 3725 C CA . PHE A 1 503 ? 163.451 20.443 8.110 1.00 20.64 471 PHE A CA 1
ATOM 3726 C C . PHE A 1 503 ? 164.009 20.785 6.731 1.00 21.06 471 PHE A C 1
ATOM 3727 O O . PHE A 1 503 ? 164.782 20.018 6.150 1.00 19.43 471 PHE A O 1
ATOM 3735 N N . PHE A 1 504 ? 163.614 21.935 6.197 1.00 20.77 472 PHE A N 1
ATOM 3736 C CA . PHE A 1 504 ? 164.091 22.322 4.880 1.00 21.21 472 PHE A CA 1
ATOM 3737 C C . PHE A 1 504 ? 165.487 22.932 4.902 1.00 20.90 472 PHE A C 1
ATOM 3738 O O . PHE A 1 504 ? 166.258 22.755 3.960 1.00 22.92 472 PHE A O 1
ATOM 3746 N N . ALA A 1 505 ? 165.820 23.632 5.980 1.00 20.65 473 ALA A N 1
ATOM 3747 C CA . ALA A 1 505 ? 167.135 24.248 6.103 1.00 21.22 473 ALA A CA 1
ATOM 3748 C C . ALA A 1 505 ? 168.210 23.174 5.986 1.00 23.08 473 ALA A C 1
ATOM 3749 O O . ALA A 1 505 ? 169.235 23.370 5.324 1.00 22.20 473 ALA A O 1
ATOM 3751 N N . GLU A 1 506 ? 167.970 22.036 6.627 1.00 22.56 474 GLU A N 1
ATOM 3752 C CA . GLU A 1 506 ? 168.929 20.937 6.593 1.00 26.25 474 GLU A CA 1
ATOM 3753 C C . GLU A 1 506 ? 169.055 20.311 5.208 1.00 26.03 474 GLU A C 1
ATOM 3754 O O . GLU A 1 506 ? 169.993 19.564 4.953 1.00 27.96 474 GLU A O 1
ATOM 3760 N N . LYS A 1 507 ? 168.122 20.619 4.312 1.00 27.21 475 LYS A N 1
ATOM 3761 C CA . LYS A 1 507 ? 168.152 20.050 2.965 1.00 26.63 475 LYS A CA 1
ATOM 3762 C C . LYS A 1 507 ? 168.511 21.053 1.874 1.00 27.20 475 LYS A C 1
ATOM 3763 O O . LYS A 1 507 ? 168.503 20.716 0.687 1.00 28.71 475 LYS A O 1
ATOM 3769 N N . LEU A 1 508 ? 168.831 22.278 2.270 1.00 24.35 476 LEU A N 1
ATOM 3770 C CA . LEU A 1 508 ? 169.173 23.314 1.305 1.00 21.91 476 LEU A CA 1
ATOM 3771 C C . LEU A 1 508 ? 170.611 23.783 1.414 1.00 20.77 476 LEU A C 1
ATOM 3772 O O . LEU A 1 508 ? 171.099 24.067 2.507 1.00 20.33 476 LEU A O 1
ATOM 3777 N N . ASN A 1 509 ? 171.296 23.861 0.279 1.00 20.16 477 ASN A N 1
ATOM 3778 C CA . ASN A 1 509 ? 172.666 24.353 0.288 1.00 20.87 477 ASN A CA 1
ATOM 3779 C C . ASN A 1 509 ? 172.630 25.862 0.538 1.00 18.97 477 ASN A C 1
ATOM 3780 O O . ASN A 1 509 ? 171.688 26.547 0.122 1.00 17.79 477 ASN A O 1
ATOM 3785 N N . GLY A 1 510 ? 173.655 26.368 1.213 1.00 15.84 478 GLY A N 1
ATOM 3786 C CA . GLY A 1 510 ? 173.727 27.784 1.513 1.00 21.07 478 GLY A CA 1
ATOM 3787 C C . GLY A 1 510 ? 173.146 28.084 2.880 1.00 21.06 478 GLY A C 1
ATOM 3788 O O . GLY A 1 510 ? 173.185 29.223 3.353 1.00 20.03 478 GLY A O 1
ATOM 3789 N N . ILE A 1 511 ? 172.609 27.050 3.519 1.00 21.80 479 ILE A N 1
ATOM 3790 C CA . ILE A 1 511 ? 172.009 27.197 4.840 1.00 20.77 479 ILE A CA 1
ATOM 3791 C C . ILE A 1 511 ? 172.635 26.203 5.808 1.00 22.20 479 ILE A C 1
ATOM 3792 O O . ILE A 1 511 ? 172.738 25.011 5.516 1.00 23.10 479 ILE A O 1
ATOM 3797 N N . ALA A 1 512 ? 173.061 26.704 6.959 1.00 21.22 480 ALA A N 1
ATOM 3798 C CA . ALA A 1 512 ? 173.667 25.865 7.983 1.00 21.16 480 ALA A CA 1
ATOM 3799 C C . ALA A 1 512 ? 172.792 25.860 9.236 1.00 21.21 480 ALA A C 1
ATOM 3800 O O . ALA A 1 512 ? 171.957 26.749 9.427 1.00 19.19 480 ALA A O 1
ATOM 3802 N N . THR A 1 513 ? 172.969 24.841 10.070 1.00 21.87 481 THR A N 1
ATOM 3803 C CA . THR A 1 513 ? 172.236 24.737 11.325 1.00 21.20 481 THR A CA 1
ATOM 3804 C C . THR A 1 513 ? 173.285 24.590 12.414 1.00 21.11 481 THR A C 1
ATOM 3805 O O . THR A 1 513 ? 174.331 23.970 12.200 1.00 18.39 481 THR A O 1
ATOM 3809 N N . THR A 1 514 ? 173.015 25.186 13.570 1.00 20.73 482 THR A N 1
ATOM 3810 C CA . THR A 1 514 ? 173.942 25.149 14.692 1.00 19.96 482 THR A CA 1
ATOM 3811 C C . THR A 1 514 ? 173.621 23.992 15.622 1.00 20.73 482 THR A C 1
ATOM 3812 O O . THR A 1 514 ? 172.597 23.325 15.471 1.00 18.51 482 THR A O 1
ATOM 3816 N N . GLN A 1 515 ? 174.497 23.770 16.593 1.00 21.57 483 GLN A N 1
ATOM 3817 C CA . GLN A 1 515 ? 174.287 22.702 17.559 1.00 23.76 483 GLN A CA 1
ATOM 3818 C C . GLN A 1 515 ? 173.615 23.262 18.810 1.00 23.92 483 GLN A C 1
ATOM 3819 O O . GLN A 1 515 ? 172.663 22.676 19.330 1.00 23.71 483 GLN A O 1
ATOM 3825 N N . ASN A 1 516 ? 174.105 24.405 19.283 1.00 24.11 484 ASN A N 1
ATOM 3826 C CA . ASN A 1 516 ? 173.572 25.002 20.506 1.00 24.31 484 ASN A CA 1
ATOM 3827 C C . ASN A 1 516 ? 173.144 26.466 20.360 1.00 22.21 484 ASN A C 1
ATOM 3828 O O . ASN A 1 516 ? 173.024 27.176 21.362 1.00 19.35 484 ASN A O 1
ATOM 3833 N N . GLY A 1 517 ? 172.918 26.913 19.128 1.00 20.24 485 GLY A N 1
ATOM 3834 C CA . GLY A 1 517 ? 172.532 28.296 18.905 1.00 18.94 485 GLY A CA 1
ATOM 3835 C C . GLY A 1 517 ? 171.094 28.583 19.280 1.00 18.11 485 GLY A C 1
ATOM 3836 O O . GLY A 1 517 ? 170.310 29.030 18.442 1.00 17.34 485 GLY A O 1
ATOM 3837 N N . TRP A 1 518 ? 170.758 28.350 20.545 1.00 16.76 486 TRP A N 1
ATOM 3838 C CA . TRP A 1 518 ? 169.396 28.547 21.043 1.00 18.55 486 TRP A CA 1
ATOM 3839 C C . TRP A 1 518 ? 168.964 29.993 21.267 1.00 17.79 486 TRP A C 1
ATOM 3840 O O . TRP A 1 518 ? 169.716 30.805 21.803 1.00 17.99 486 TRP A O 1
ATOM 3851 N N . VAL A 1 519 ? 167.732 30.290 20.864 1.00 19.58 487 VAL A N 1
ATOM 3852 C CA . VAL A 1 519 ? 167.157 31.625 21.011 1.00 16.85 487 VAL A CA 1
ATOM 3853 C C . VAL A 1 519 ? 165.754 31.512 21.596 1.00 17.52 487 VAL A C 1
ATOM 3854 O O . VAL A 1 519 ? 164.919 30.750 21.103 1.00 17.16 487 VAL A O 1
ATOM 3858 N N . LEU A 1 520 ? 165.500 32.278 22.646 1.00 16.50 488 LEU A N 1
ATOM 3859 C CA . LEU A 1 520 ? 164.201 32.255 23.311 1.00 18.11 488 LEU A CA 1
ATOM 3860 C C . LEU A 1 520 ? 163.053 32.740 22.427 1.00 18.74 488 LEU A C 1
ATOM 3861 O O . LEU A 1 520 ? 163.124 33.829 21.854 1.00 18.49 488 LEU A O 1
ATOM 3866 N N . SER A 1 521 ? 161.997 31.936 22.323 1.00 16.74 489 SER A N 1
ATOM 3867 C CA . SER A 1 521 ? 160.817 32.321 21.556 1.00 17.89 489 SER A CA 1
ATOM 3868 C C . SER A 1 521 ? 159.808 32.911 22.546 1.00 18.43 489 SER A C 1
ATOM 3869 O O . SER A 1 521 ? 159.228 33.972 22.305 1.00 16.93 489 SER A O 1
ATOM 3872 N N . TYR A 1 522 ? 159.611 32.210 23.662 1.00 17.97 490 TYR A N 1
ATOM 3873 C CA . TYR A 1 522 ? 158.705 32.649 24.723 1.00 19.34 490 TYR A CA 1
ATOM 3874 C C . TYR A 1 522 ? 158.767 31.641 25.864 1.00 18.61 490 TYR A C 1
ATOM 3875 O O . TYR A 1 522 ? 159.113 30.479 25.646 1.00 18.69 490 TYR A O 1
ATOM 3884 N N . GLY A 1 523 ? 158.433 32.091 27.069 1.00 16.96 491 GLY A N 1
ATOM 3885 C CA . GLY A 1 523 ? 158.437 31.215 28.229 1.00 20.24 491 GLY A CA 1
ATOM 3886 C C . GLY A 1 523 ? 159.689 30.366 28.343 1.00 20.76 491 GLY A C 1
ATOM 3887 O O . GLY A 1 523 ? 160.777 30.892 28.541 1.00 21.18 491 GLY A O 1
ATOM 3888 N N . SER A 1 524 ? 159.536 29.051 28.223 1.00 22.38 492 SER A N 1
ATOM 3889 C CA . SER A 1 524 ? 160.672 28.141 28.303 1.00 22.02 492 SER A CA 1
ATOM 3890 C C . SER A 1 524 ? 161.002 27.598 26.908 1.00 23.90 492 SER A C 1
ATOM 3891 O O . SER A 1 524 ? 161.925 26.800 26.744 1.00 24.92 492 SER A O 1
ATOM 3894 N N . ARG A 1 525 ? 160.242 28.053 25.914 1.00 21.96 493 ARG A N 1
ATOM 3895 C CA . ARG A 1 525 ? 160.394 27.646 24.518 1.00 23.87 493 ARG A CA 1
ATOM 3896 C C . ARG A 1 525 ? 161.546 28.323 23.780 1.00 22.91 493 ARG A C 1
ATOM 3897 O O . ARG A 1 525 ? 161.575 29.545 23.642 1.00 20.09 493 ARG A O 1
ATOM 3905 N N . CYS A 1 526 ? 162.475 27.517 23.279 1.00 22.41 494 CYS A N 1
ATOM 3906 C CA . CYS A 1 526 ? 163.617 28.026 22.528 1.00 22.94 494 CYS A CA 1
ATOM 3907 C C . CYS A 1 526 ? 163.657 27.355 21.162 1.00 24.56 494 CYS A C 1
ATOM 3908 O O . CYS A 1 526 ? 163.100 26.276 20.985 1.00 24.33 494 CYS A O 1
ATOM 3911 N N . TYR A 1 527 ? 164.307 28.000 20.197 1.00 25.73 495 TYR A N 1
ATOM 3912 C CA . TYR A 1 527 ? 164.459 27.437 18.856 1.00 25.61 495 TYR A CA 1
ATOM 3913 C C . TYR A 1 527 ? 165.861 27.809 18.374 1.00 23.57 495 TYR A C 1
ATOM 3914 O O . TYR A 1 527 ? 166.455 28.761 18.874 1.00 21.58 495 TYR A O 1
ATOM 3923 N N . ARG A 1 528 ? 166.399 27.040 17.432 1.00 22.20 496 ARG A N 1
ATOM 3924 C CA . ARG A 1 528 ? 167.729 27.315 16.892 1.00 21.17 496 ARG A CA 1
ATOM 3925 C C . ARG A 1 528 ? 167.566 27.797 15.464 1.00 19.67 496 ARG A C 1
ATOM 3926 O O . ARG A 1 528 ? 167.358 27.001 14.547 1.00 19.21 496 ARG A O 1
ATOM 3934 N N . PRO A 1 529 ? 167.656 29.114 15.256 1.00 19.06 497 PRO A N 1
ATOM 3935 C CA . PRO A 1 529 ? 167.502 29.647 13.904 1.00 18.15 497 PRO A CA 1
ATOM 3936 C C . PRO A 1 529 ? 168.600 29.159 12.966 1.00 17.09 497 PRO A C 1
ATOM 3937 O O . PRO A 1 529 ? 169.773 29.148 13.336 1.00 17.12 497 PRO A O 1
ATOM 3941 N N . PRO A 1 530 ? 168.232 28.727 11.751 1.00 17.09 498 PRO A N 1
ATOM 3942 C CA . PRO A 1 530 ? 169.265 28.276 10.812 1.00 17.50 498 PRO A CA 1
ATOM 3943 C C . PRO A 1 530 ? 170.029 29.533 10.399 1.00 17.95 498 PRO A C 1
ATOM 3944 O O . PRO A 1 530 ? 169.650 30.647 10.787 1.00 15.94 498 PRO A O 1
ATOM 3948 N N . ILE A 1 531 ? 171.096 29.363 9.629 1.00 15.76 499 ILE A N 1
ATOM 3949 C CA . ILE A 1 531 ? 171.875 30.496 9.157 1.00 17.36 499 ILE A CA 1
ATOM 3950 C C . ILE A 1 531 ? 172.056 30.379 7.653 1.00 18.90 499 ILE A C 1
ATOM 3951 O O . ILE A 1 531 ? 172.723 29.463 7.168 1.00 20.31 499 ILE A O 1
ATOM 3956 N N . ILE A 1 532 ? 171.429 31.289 6.915 1.00 19.11 500 ILE A N 1
ATOM 3957 C CA . ILE A 1 532 ? 171.549 31.313 5.464 1.00 20.29 500 ILE A CA 1
ATOM 3958 C C . ILE A 1 532 ? 172.836 32.089 5.221 1.00 20.01 500 ILE A C 1
ATOM 3959 O O . ILE A 1 532 ? 172.833 33.319 5.215 1.00 20.30 500 ILE A O 1
ATOM 3964 N N . TYR A 1 533 ? 173.938 31.368 5.036 1.00 19.04 501 TYR A N 1
ATOM 3965 C CA . TYR A 1 533 ? 175.236 32.013 4.856 1.00 19.58 501 TYR A CA 1
ATOM 3966 C C . TYR A 1 533 ? 175.682 32.246 3.421 1.00 20.23 501 TYR A C 1
ATOM 3967 O O . TYR A 1 533 ? 176.695 32.908 3.190 1.00 21.01 501 TYR A O 1
ATOM 3976 N N . GLY A 1 534 ? 174.943 31.703 2.458 1.00 21.29 502 GLY A N 1
ATOM 3977 C CA . GLY A 1 534 ? 175.324 31.887 1.069 1.00 23.25 502 GLY A CA 1
ATOM 3978 C C . GLY A 1 534 ? 174.197 31.633 0.087 1.00 22.83 502 GLY A C 1
ATOM 3979 O O . GLY A 1 534 ? 173.033 31.530 0.473 1.00 22.32 502 GLY A O 1
ATOM 3980 N N . THR A 1 535 ? 174.546 31.534 -1.189 1.00 22.24 503 THR A N 1
ATOM 3981 C CA . THR A 1 535 ? 173.554 31.291 -2.223 1.00 21.98 503 THR A CA 1
ATOM 3982 C C . THR A 1 535 ? 172.762 30.036 -1.883 1.00 22.26 503 THR A C 1
ATOM 3983 O O . THR A 1 535 ? 173.337 28.999 -1.561 1.00 22.66 503 THR A O 1
ATOM 3987 N N . VAL A 1 536 ? 171.440 30.131 -1.959 1.00 21.44 504 VAL A N 1
ATOM 3988 C CA . VAL A 1 536 ? 170.593 28.995 -1.637 1.00 21.25 504 VAL A CA 1
ATOM 3989 C C . VAL A 1 536 ? 170.156 28.221 -2.871 1.00 21.82 504 VAL A C 1
ATOM 3990 O O . VAL A 1 536 ? 169.663 28.798 -3.839 1.00 21.61 504 VAL A O 1
ATOM 3994 N N . THR A 1 537 ? 170.352 26.907 -2.825 1.00 21.41 505 THR A N 1
ATOM 3995 C CA . THR A 1 537 ? 169.965 26.021 -3.913 1.00 22.72 505 THR A CA 1
ATOM 3996 C C . THR A 1 537 ? 169.490 24.702 -3.317 1.00 22.60 505 THR A C 1
ATOM 3997 O O . THR A 1 537 ? 169.784 24.395 -2.158 1.00 24.10 505 THR A O 1
ATOM 4001 N N . ARG A 1 538 ? 168.751 23.933 -4.107 1.00 21.21 506 ARG A N 1
ATOM 4002 C CA . ARG A 1 538 ? 168.236 22.641 -3.667 1.00 23.78 506 ARG A CA 1
ATOM 4003 C C . ARG A 1 538 ? 168.962 21.534 -4.440 1.00 25.70 506 ARG A C 1
ATOM 4004 O O . ARG A 1 538 ? 168.652 21.274 -5.602 1.00 26.13 506 ARG A O 1
ATOM 4012 N N . PRO A 1 539 ? 169.930 20.863 -3.800 1.00 26.84 507 PRO A N 1
ATOM 4013 C CA . PRO A 1 539 ? 170.688 19.792 -4.457 1.00 28.34 507 PRO A CA 1
ATOM 4014 C C . PRO A 1 539 ? 169.887 18.551 -4.841 1.00 29.39 507 PRO A C 1
ATOM 4015 O O . PRO A 1 539 ? 170.055 18.016 -5.937 1.00 28.59 507 PRO A O 1
ATOM 4019 N N . GLU A 1 540 ? 169.013 18.097 -3.947 1.00 27.92 508 GLU A N 1
ATOM 4020 C CA . GLU A 1 540 ? 168.213 16.913 -4.222 1.00 28.65 508 GLU A CA 1
ATOM 4021 C C . GLU A 1 540 ? 166.771 17.082 -3.759 1.00 28.89 508 GLU A C 1
ATOM 4022 O O . GLU A 1 540 ? 166.454 18.016 -3.021 1.00 27.85 508 GLU A O 1
ATOM 4024 N N . PRO A 1 541 ? 165.873 16.188 -4.207 1.00 28.82 509 PRO A N 1
ATOM 4025 C CA . PRO A 1 541 ? 164.470 16.276 -3.800 1.00 28.58 509 PRO A CA 1
ATOM 4026 C C . PRO A 1 541 ? 164.418 16.265 -2.275 1.00 27.87 509 PRO A C 1
ATOM 4027 O O . PRO A 1 541 ? 165.144 15.509 -1.629 1.00 27.46 509 PRO A O 1
ATOM 4031 N N . MET A 1 542 ? 163.568 17.101 -1.694 1.00 25.90 510 MET A N 1
ATOM 4032 C CA . MET A 1 542 ? 163.497 17.176 -0.243 1.00 26.09 510 MET A CA 1
ATOM 4033 C C . MET A 1 542 ? 162.354 16.411 0.414 1.00 24.56 510 MET A C 1
ATOM 4034 O O . MET A 1 542 ? 162.472 16.022 1.576 1.00 23.78 510 MET A O 1
ATOM 4039 N N . THR A 1 543 ? 161.262 16.191 -0.316 1.00 23.89 511 THR A N 1
ATOM 4040 C CA . THR A 1 543 ? 160.093 15.517 0.259 1.00 23.25 511 THR A CA 1
ATOM 4041 C C . THR A 1 543 ? 159.447 14.438 -0.618 1.00 24.57 511 THR A C 1
ATOM 4042 O O . THR A 1 543 ? 158.442 13.842 -0.226 1.00 22.31 511 THR A O 1
ATOM 4046 N N . LEU A 1 544 ? 160.016 14.190 -1.792 1.00 25.20 512 LEU A N 1
ATOM 4047 C CA . LEU A 1 544 ? 159.458 13.210 -2.725 1.00 27.19 512 LEU A CA 1
ATOM 4048 C C . LEU A 1 544 ? 159.174 11.813 -2.193 1.00 26.54 512 LEU A C 1
ATOM 4049 O O . LEU A 1 544 ? 158.086 11.276 -2.413 1.00 27.22 512 LEU A O 1
ATOM 4054 N N . LYS A 1 545 ? 160.139 11.215 -1.506 1.00 27.07 513 LYS A N 1
ATOM 4055 C CA . LYS A 1 545 ? 159.938 9.862 -1.013 1.00 28.22 513 LYS A CA 1
ATOM 4056 C C . LYS A 1 545 ? 158.726 9.723 -0.098 1.00 27.71 513 LYS A C 1
ATOM 4057 O O . LYS A 1 545 ? 157.956 8.775 -0.243 1.00 29.29 513 LYS A O 1
ATOM 4063 N N . GLU A 1 546 ? 158.527 10.663 0.823 1.00 24.80 514 GLU A N 1
ATOM 4064 C CA . GLU A 1 546 ? 157.372 10.563 1.711 1.00 23.96 514 GLU A CA 1
ATOM 4065 C C . GLU A 1 546 ? 156.058 10.799 0.979 1.00 23.41 514 GLU A C 1
ATOM 4066 O O . GLU A 1 546 ? 155.109 10.031 1.131 1.00 23.10 514 GLU A O 1
ATOM 4072 N N . ILE A 1 547 ? 155.995 11.856 0.177 1.00 23.19 515 ILE A N 1
ATOM 4073 C CA . ILE A 1 547 ? 154.756 12.165 -0.525 1.00 23.54 515 ILE A CA 1
ATOM 4074 C C . ILE A 1 547 ? 154.385 11.089 -1.543 1.00 24.38 515 ILE A C 1
ATOM 4075 O O . ILE A 1 547 ? 153.244 10.619 -1.570 1.00 22.60 515 ILE A O 1
ATOM 4080 N N . THR A 1 548 ? 155.342 10.699 -2.381 1.00 25.50 516 THR A N 1
ATOM 4081 C CA . THR A 1 548 ? 155.069 9.687 -3.390 1.00 26.66 516 THR A CA 1
ATOM 4082 C C . THR A 1 548 ? 154.615 8.385 -2.732 1.00 27.89 516 THR A C 1
ATOM 4083 O O . THR A 1 548 ? 153.682 7.736 -3.213 1.00 29.48 516 THR A O 1
ATOM 4087 N N . TYR A 1 549 ? 155.254 8.019 -1.624 1.00 28.46 517 TYR A N 1
ATOM 4088 C CA . TYR A 1 549 ? 154.888 6.804 -0.907 1.00 30.03 517 TYR A CA 1
ATOM 4089 C C . TYR A 1 549 ? 153.444 6.880 -0.421 1.00 29.91 517 TYR A C 1
ATOM 4090 O O . TYR A 1 549 ? 152.648 5.972 -0.657 1.00 30.06 517 TYR A O 1
ATOM 4099 N N . ALA A 1 550 ? 153.111 7.967 0.268 1.00 28.31 518 ALA A N 1
ATOM 4100 C CA . ALA A 1 550 ? 151.760 8.160 0.783 1.00 26.08 518 ALA A CA 1
ATOM 4101 C C . ALA A 1 550 ? 150.716 8.074 -0.329 1.00 25.29 518 ALA A C 1
ATOM 4102 O O . ALA A 1 550 ? 149.660 7.461 -0.162 1.00 24.68 518 ALA A O 1
ATOM 4104 N N . GLN A 1 551 ? 151.017 8.691 -1.466 1.00 24.84 519 GLN A N 1
ATOM 4105 C CA . GLN A 1 551 ? 150.100 8.697 -2.599 1.00 26.60 519 GLN A CA 1
ATOM 4106 C C . GLN A 1 551 ? 149.929 7.311 -3.220 1.00 26.98 519 GLN A C 1
ATOM 4107 O O . GLN A 1 551 ? 148.876 6.998 -3.773 1.00 27.34 519 GLN A O 1
ATOM 4113 N N . SER A 1 552 ? 150.965 6.485 -3.125 1.00 28.10 520 SER A N 1
ATOM 4114 C CA . SER A 1 552 ? 150.911 5.142 -3.691 1.00 30.39 520 SER A CA 1
ATOM 4115 C C . SER A 1 552 ? 149.961 4.238 -2.914 1.00 31.17 520 SER A C 1
ATOM 4116 O O . SER A 1 552 ? 149.548 3.196 -3.413 1.00 31.78 520 SER A O 1
ATOM 4119 N N . LEU A 1 553 ? 149.608 4.650 -1.700 1.00 33.35 521 LEU A N 1
ATOM 4120 C CA . LEU A 1 553 ? 148.724 3.864 -0.840 1.00 33.19 521 LEU A CA 1
ATOM 4121 C C . LEU A 1 553 ? 147.244 4.183 -0.992 1.00 33.04 521 LEU A C 1
ATOM 4122 O O . LEU A 1 553 ? 146.399 3.485 -0.431 1.00 35.12 521 LEU A O 1
ATOM 4127 N N . THR A 1 554 ? 146.919 5.227 -1.746 1.00 32.54 522 THR A N 1
ATOM 4128 C CA . THR A 1 554 ? 145.523 5.619 -1.904 1.00 29.43 522 THR A CA 1
ATOM 4129 C C . THR A 1 554 ? 145.206 6.213 -3.265 1.00 29.26 522 THR A C 1
ATOM 4130 O O . THR A 1 554 ? 146.094 6.667 -3.979 1.00 29.75 522 THR A O 1
ATOM 4134 N N . GLU A 1 555 ? 143.924 6.207 -3.615 1.00 29.42 523 GLU A N 1
ATOM 4135 C CA . GLU A 1 555 ? 143.470 6.768 -4.876 1.00 29.82 523 GLU A CA 1
ATOM 4136 C C . GLU A 1 555 ? 143.077 8.217 -4.605 1.00 29.57 523 GLU A C 1
ATOM 4137 O O . GLU A 1 555 ? 142.895 9.010 -5.529 1.00 31.18 523 GLU A O 1
ATOM 4139 N N . LYS A 1 556 ? 142.948 8.549 -3.323 1.00 28.71 524 LYS A N 1
ATOM 4140 C CA . LYS A 1 556 ? 142.594 9.903 -2.902 1.00 28.78 524 LYS A CA 1
ATOM 4141 C C . LYS A 1 556 ? 143.792 10.818 -3.143 1.00 26.81 524 LYS A C 1
ATOM 4142 O O . LYS A 1 556 ? 144.941 10.380 -3.067 1.00 26.17 524 LYS A O 1
ATOM 4148 N N . PRO A 1 557 ? 143.545 12.099 -3.443 1.00 25.48 525 PRO A N 1
ATOM 4149 C CA . PRO A 1 557 ? 144.713 12.956 -3.656 1.00 25.35 525 PRO A CA 1
ATOM 4150 C C . PRO A 1 557 ? 145.422 13.206 -2.323 1.00 24.74 525 PRO A C 1
ATOM 4151 O O . PRO A 1 557 ? 144.778 13.403 -1.288 1.00 23.57 525 PRO A O 1
ATOM 4155 N N . VAL A 1 558 ? 146.749 13.151 -2.355 1.00 22.82 526 VAL A N 1
ATOM 4156 C CA . VAL A 1 558 ? 147.561 13.376 -1.171 1.00 23.46 526 VAL A CA 1
ATOM 4157 C C . VAL A 1 558 ? 148.365 14.648 -1.400 1.00 23.40 526 VAL A C 1
ATOM 4158 O O . VAL A 1 558 ? 149.014 14.804 -2.431 1.00 21.37 526 VAL A O 1
ATOM 4162 N N . LYS A 1 559 ? 148.308 15.551 -0.431 1.00 22.15 527 LYS A N 1
ATOM 4163 C CA . LYS A 1 559 ? 148.995 16.840 -0.514 1.00 22.69 527 LYS A CA 1
ATOM 4164 C C . LYS A 1 559 ? 150.507 16.858 -0.399 1.00 23.15 527 LYS A C 1
ATOM 4165 O O . LYS A 1 559 ? 151.092 16.186 0.451 1.00 22.01 527 LYS A O 1
ATOM 4171 N N . GLY A 1 560 ? 151.135 17.659 -1.250 1.00 23.57 528 GLY A N 1
ATOM 4172 C CA . GLY A 1 560 ? 152.564 17.851 -1.132 1.00 21.86 528 GLY A CA 1
ATOM 4173 C C . GLY A 1 560 ? 152.559 18.915 -0.041 1.00 22.49 528 GLY A C 1
ATOM 4174 O O . GLY A 1 560 ? 151.642 19.741 -0.006 1.00 21.79 528 GLY A O 1
ATOM 4175 N N . MET A 1 561 ? 153.532 18.909 0.862 1.00 21.96 529 MET A N 1
ATOM 4176 C CA . MET A 1 561 ? 153.546 19.902 1.932 1.00 23.66 529 MET A CA 1
ATOM 4177 C C . MET A 1 561 ? 154.890 20.623 2.004 1.00 22.20 529 MET A C 1
ATOM 4178 O O . MET A 1 561 ? 155.915 20.010 2.286 1.00 22.90 529 MET A O 1
ATOM 4183 N N . LEU A 1 562 ? 154.880 21.930 1.759 1.00 20.62 530 LEU A N 1
ATOM 4184 C CA . LEU A 1 562 ? 156.115 22.713 1.778 1.00 19.20 530 LEU A CA 1
ATOM 4185 C C . LEU A 1 562 ? 155.981 23.994 2.580 1.00 18.58 530 LEU A C 1
ATOM 4186 O O . LEU A 1 562 ? 154.875 24.427 2.897 1.00 19.50 530 LEU A O 1
ATOM 4191 N N . THR A 1 563 ? 157.122 24.592 2.905 1.00 18.35 531 THR A N 1
ATOM 4192 C CA . THR A 1 563 ? 157.155 25.849 3.648 1.00 18.65 531 THR A CA 1
ATOM 4193 C C . THR A 1 563 ? 157.628 26.951 2.701 1.00 19.24 531 THR A C 1
ATOM 4194 O O . THR A 1 563 ? 158.624 26.782 1.987 1.00 17.72 531 THR A O 1
ATOM 4198 N N . GLY A 1 564 ? 156.903 28.071 2.697 1.00 18.88 532 GLY A N 1
ATOM 4199 C CA . GLY A 1 564 ? 157.225 29.194 1.825 1.00 16.37 532 GLY A CA 1
ATOM 4200 C C . GLY A 1 564 ? 158.590 29.832 2.005 1.00 14.43 532 GLY A C 1
ATOM 4201 O O . GLY A 1 564 ? 159.215 29.689 3.053 1.00 15.32 532 GLY A O 1
ATOM 4202 N N . PRO A 1 565 ? 159.067 30.574 0.990 1.00 15.30 533 PRO A N 1
ATOM 4203 C CA . PRO A 1 565 ? 160.370 31.243 1.013 1.00 14.60 533 PRO A CA 1
ATOM 4204 C C . PRO A 1 565 ? 160.555 32.300 2.092 1.00 16.48 533 PRO A C 1
ATOM 4205 O O . PRO A 1 565 ? 161.594 32.345 2.750 1.00 16.79 533 PRO A O 1
ATOM 4209 N N . VAL A 1 566 ? 159.557 33.156 2.275 1.00 16.10 534 VAL A N 1
ATOM 4210 C CA . VAL A 1 566 ? 159.661 34.202 3.281 1.00 16.04 534 VAL A CA 1
ATOM 4211 C C . VAL A 1 566 ? 159.665 33.619 4.695 1.00 15.77 534 VAL A C 1
ATOM 4212 O O . VAL A 1 566 ? 160.302 34.160 5.602 1.00 17.92 534 VAL A O 1
ATOM 4216 N N . THR A 1 567 ? 158.968 32.510 4.889 1.00 15.43 535 THR A N 1
ATOM 4217 C CA . THR A 1 567 ? 158.934 31.888 6.218 1.00 16.27 535 THR A CA 1
ATOM 4218 C C . THR A 1 567 ? 160.298 31.278 6.558 1.00 15.22 535 THR A C 1
ATOM 4219 O O . THR A 1 567 ? 160.785 31.396 7.687 1.00 15.61 535 THR A O 1
ATOM 4223 N N . ILE A 1 568 ? 160.919 30.629 5.580 1.00 16.93 536 ILE A N 1
ATOM 4224 C CA . ILE A 1 568 ? 162.232 30.048 5.808 1.00 17.12 536 ILE A CA 1
ATOM 4225 C C . ILE A 1 568 ? 163.230 31.141 6.201 1.00 19.26 536 ILE A C 1
ATOM 4226 O O . ILE A 1 568 ? 164.008 30.963 7.136 1.00 19.47 536 ILE A O 1
ATOM 4231 N N . MET A 1 569 ? 163.214 32.289 5.530 1.00 19.87 537 MET A N 1
ATOM 4232 C CA . MET A 1 569 ? 164.176 33.306 5.939 1.00 22.24 537 MET A CA 1
ATOM 4233 C C . MET A 1 569 ? 163.722 34.091 7.163 1.00 22.34 537 MET A C 1
ATOM 4234 O O . MET A 1 569 ? 164.545 34.638 7.895 1.00 23.79 537 MET A O 1
ATOM 4239 N N . SER A 1 570 ? 162.418 34.105 7.420 1.00 22.50 538 SER A N 1
ATOM 4240 C CA . SER A 1 570 ? 161.885 34.813 8.580 1.00 23.11 538 SER A CA 1
ATOM 4241 C C . SER A 1 570 ? 162.366 34.172 9.886 1.00 22.65 538 SER A C 1
ATOM 4242 O O . SER A 1 570 ? 162.591 34.860 10.877 1.00 19.05 538 SER A O 1
ATOM 4245 N N . TRP A 1 571 ? 162.527 32.850 9.871 1.00 22.02 539 TRP A N 1
ATOM 4246 C CA . TRP A 1 571 ? 162.968 32.110 11.049 1.00 22.04 539 TRP A CA 1
ATOM 4247 C C . TRP A 1 571 ? 164.464 31.834 11.075 1.00 21.12 539 TRP A C 1
ATOM 4248 O O . TRP A 1 571 ? 164.962 31.173 11.987 1.00 21.34 539 TRP A O 1
ATOM 4259 N N . SER A 1 572 ? 165.181 32.341 10.080 1.00 19.18 540 SER A N 1
ATOM 4260 C CA . SER A 1 572 ? 166.618 32.126 10.000 1.00 18.59 540 SER A CA 1
ATOM 4261 C C . SER A 1 572 ? 167.377 33.444 9.973 1.00 20.91 540 SER A C 1
ATOM 4262 O O . SER A 1 572 ? 166.791 34.508 9.744 1.00 20.02 540 SER A O 1
ATOM 4265 N N . TYR A 1 573 ? 168.682 33.364 10.221 1.00 18.94 541 TYR A N 1
ATOM 4266 C CA . TYR A 1 573 ? 169.547 34.533 10.138 1.00 17.84 541 TYR A CA 1
ATOM 4267 C C . TYR A 1 573 ? 169.944 34.483 8.675 1.00 18.01 541 TYR A C 1
ATOM 4268 O O . TYR A 1 573 ? 169.844 33.426 8.047 1.00 16.52 541 TYR A O 1
ATOM 4277 N N . TYR A 1 574 ? 170.369 35.608 8.111 1.00 19.28 542 TYR A N 1
ATOM 4278 C CA . TYR A 1 574 ? 170.761 35.611 6.712 1.00 18.81 542 TYR A CA 1
ATOM 4279 C C . TYR A 1 574 ? 171.718 36.744 6.383 1.00 20.88 542 TYR A C 1
ATOM 4280 O O . TYR A 1 574 ? 171.812 37.726 7.122 1.00 21.69 542 TYR A O 1
ATOM 4289 N N . ARG A 1 575 ? 172.448 36.582 5.281 1.00 22.94 543 ARG A N 1
ATOM 4290 C CA . ARG A 1 575 ? 173.422 37.570 4.825 1.00 25.12 543 ARG A CA 1
ATOM 4291 C C . ARG A 1 575 ? 172.785 38.944 4.662 1.00 25.79 543 ARG A C 1
ATOM 4292 O O . ARG A 1 575 ? 171.645 39.060 4.205 1.00 24.80 543 ARG A O 1
ATOM 4300 N N . GLU A 1 576 ? 173.528 39.984 5.029 1.00 27.75 544 GLU A N 1
ATOM 4301 C CA . GLU A 1 576 ? 173.025 41.350 4.932 1.00 29.79 544 GLU A CA 1
ATOM 4302 C C . GLU A 1 576 ? 173.648 42.117 3.774 1.00 29.69 544 GLU A C 1
ATOM 4303 O O . GLU A 1 576 ? 173.270 43.258 3.510 1.00 29.27 544 GLU A O 1
ATOM 4309 N N . ASP A 1 577 ? 174.599 41.494 3.087 1.00 30.03 545 ASP A N 1
ATOM 4310 C CA . ASP A 1 577 ? 175.273 42.144 1.970 1.00 30.73 545 ASP A CA 1
ATOM 4311 C C . ASP A 1 577 ? 174.579 41.861 0.641 1.00 30.91 545 ASP A C 1
ATOM 4312 O O . ASP A 1 577 ? 175.147 42.054 -0.434 1.00 31.16 545 ASP A O 1
ATOM 4317 N N . ILE A 1 578 ? 173.332 41.415 0.729 1.00 29.74 546 ILE A N 1
ATOM 4318 C CA . ILE A 1 578 ? 172.530 41.105 -0.445 1.00 29.13 546 ILE A CA 1
ATOM 4319 C C . ILE A 1 578 ? 171.100 41.512 -0.113 1.00 27.48 546 ILE A C 1
ATOM 4320 O O . ILE A 1 578 ? 170.647 41.321 1.010 1.00 28.49 546 ILE A O 1
ATOM 4325 N N . PRO A 1 579 ? 170.371 42.092 -1.077 1.00 27.17 547 PRO A N 1
ATOM 4326 C CA . PRO A 1 579 ? 168.992 42.492 -0.777 1.00 26.28 547 PRO A CA 1
ATOM 4327 C C . PRO A 1 579 ? 168.138 41.313 -0.324 1.00 25.71 547 PRO A C 1
ATOM 4328 O O . PRO A 1 579 ? 168.262 40.205 -0.847 1.00 25.40 547 PRO A O 1
ATOM 4332 N N . GLU A 1 580 ? 167.271 41.562 0.650 1.00 25.26 548 GLU A N 1
ATOM 4333 C CA . GLU A 1 580 ? 166.398 40.525 1.181 1.00 25.14 548 GLU A CA 1
ATOM 4334 C C . GLU A 1 580 ? 165.622 39.794 0.100 1.00 24.01 548 GLU A C 1
ATOM 4335 O O . GLU A 1 580 ? 165.523 38.571 0.124 1.00 21.68 548 GLU A O 1
ATOM 4341 N N . ARG A 1 581 ? 165.062 40.538 -0.848 1.00 23.09 549 ARG A N 1
ATOM 4342 C CA . ARG A 1 581 ? 164.272 39.901 -1.891 1.00 22.47 549 ARG A CA 1
ATOM 4343 C C . ARG A 1 581 ? 165.055 38.915 -2.746 1.00 21.44 549 ARG A C 1
ATOM 4344 O O . ARG A 1 581 ? 164.476 37.974 -3.284 1.00 20.62 549 ARG A O 1
ATOM 4352 N N . GLU A 1 582 ? 166.363 39.114 -2.867 1.00 20.65 550 GLU A N 1
ATOM 4353 C CA . GLU A 1 582 ? 167.175 38.205 -3.671 1.00 22.29 550 GLU A CA 1
ATOM 4354 C C . GLU A 1 582 ? 167.273 36.862 -2.944 1.00 20.92 550 GLU A C 1
ATOM 4355 O O . GLU A 1 582 ? 167.120 35.803 -3.544 1.00 19.96 550 GLU A O 1
ATOM 4361 N N . ILE A 1 583 ? 167.533 36.921 -1.645 1.00 19.62 551 ILE A N 1
ATOM 4362 C CA . ILE A 1 583 ? 167.622 35.716 -0.835 1.00 19.05 551 ILE A CA 1
ATOM 4363 C C . ILE A 1 583 ? 166.286 35.004 -0.955 1.00 19.52 551 ILE A C 1
ATOM 4364 O O . ILE A 1 583 ? 166.230 33.793 -1.182 1.00 20.13 551 ILE A O 1
ATOM 4369 N N . ALA A 1 584 ? 165.206 35.771 -0.818 1.00 17.33 552 ALA A N 1
ATOM 4370 C CA . ALA A 1 584 ? 163.864 35.215 -0.902 1.00 17.76 552 ALA A CA 1
ATOM 4371 C C . ALA A 1 584 ? 163.608 34.522 -2.240 1.00 17.65 552 ALA A C 1
ATOM 4372 O O . ALA A 1 584 ? 163.030 33.439 -2.276 1.00 18.94 552 ALA A O 1
ATOM 4374 N N . TYR A 1 585 ? 164.030 35.140 -3.341 1.00 18.37 553 TYR A N 1
ATOM 4375 C CA . TYR A 1 585 ? 163.826 34.539 -4.657 1.00 19.05 553 TYR A CA 1
ATOM 4376 C C . TYR A 1 585 ? 164.701 33.288 -4.808 1.00 18.04 553 TYR A C 1
ATOM 4377 O O . TYR A 1 585 ? 164.283 32.303 -5.419 1.00 19.07 553 TYR A O 1
ATOM 4386 N N . GLN A 1 586 ? 165.910 33.325 -4.257 1.00 17.68 554 GLN A N 1
ATOM 4387 C CA . GLN A 1 586 ? 166.791 32.158 -4.325 1.00 18.60 554 GLN A CA 1
ATOM 4388 C C . GLN A 1 586 ? 166.070 30.983 -3.683 1.00 18.57 554 GLN A C 1
ATOM 4389 O O . GLN A 1 586 ? 165.945 29.909 -4.276 1.00 17.51 554 GLN A O 1
ATOM 4395 N N . ILE A 1 587 ? 165.585 31.200 -2.464 1.00 17.57 555 ILE A N 1
ATOM 4396 C CA . ILE A 1 587 ? 164.869 30.161 -1.744 1.00 15.84 555 ILE A CA 1
ATOM 4397 C C . ILE A 1 587 ? 163.628 29.730 -2.520 1.00 15.77 555 ILE A C 1
ATOM 4398 O O . ILE A 1 587 ? 163.349 28.537 -2.646 1.00 16.43 555 ILE A O 1
ATOM 4403 N N . ALA A 1 588 ? 162.894 30.703 -3.055 1.00 15.67 556 ALA A N 1
ATOM 4404 C CA . ALA A 1 588 ? 161.674 30.420 -3.814 1.00 17.36 556 ALA A CA 1
ATOM 4405 C C . ALA A 1 588 ? 161.930 29.537 -5.026 1.00 16.89 556 ALA A C 1
ATOM 4406 O O . ALA A 1 588 ? 161.136 28.650 -5.348 1.00 17.72 556 ALA A O 1
ATOM 4408 N N . LEU A 1 589 ? 163.033 29.797 -5.713 1.00 19.63 557 LEU A N 1
ATOM 4409 C CA . LEU A 1 589 ? 163.396 29.012 -6.880 1.00 20.62 557 LEU A CA 1
ATOM 4410 C C . LEU A 1 589 ? 163.656 27.577 -6.430 1.00 19.07 557 LEU A C 1
ATOM 4411 O O . LEU A 1 589 ? 163.217 26.626 -7.072 1.00 18.95 557 LEU A O 1
ATOM 4416 N N . ALA A 1 590 ? 164.371 27.428 -5.317 1.00 17.76 558 ALA A N 1
ATOM 4417 C CA . ALA A 1 590 ? 164.675 26.105 -4.780 1.00 18.25 558 ALA A CA 1
ATOM 4418 C C . ALA A 1 590 ? 163.376 25.378 -4.437 1.00 20.39 558 ALA A C 1
ATOM 4419 O O . ALA A 1 590 ? 163.237 24.176 -4.678 1.00 19.72 558 ALA A O 1
ATOM 4421 N N . ILE A 1 591 ? 162.417 26.112 -3.879 1.00 20.17 559 ILE A N 1
ATOM 4422 C CA . ILE A 1 591 ? 161.127 25.525 -3.532 1.00 18.99 559 ILE A CA 1
ATOM 4423 C C . ILE A 1 591 ? 160.366 25.146 -4.804 1.00 19.13 559 ILE A C 1
ATOM 4424 O O . ILE A 1 591 ? 159.701 24.116 -4.856 1.00 20.04 559 ILE A O 1
ATOM 4429 N N . ASN A 1 592 ? 160.464 25.973 -5.840 1.00 21.09 560 ASN A N 1
ATOM 4430 C CA . ASN A 1 592 ? 159.756 25.662 -7.071 1.00 21.43 560 ASN A CA 1
ATOM 4431 C C . ASN A 1 592 ? 160.291 24.394 -7.729 1.00 21.45 560 ASN A C 1
ATOM 4432 O O . ASN A 1 592 ? 159.538 23.685 -8.398 1.00 22.12 560 ASN A O 1
ATOM 4437 N N . GLU A 1 593 ? 161.578 24.102 -7.543 1.00 22.61 561 GLU A N 1
ATOM 4438 C CA . GLU A 1 593 ? 162.154 22.884 -8.115 1.00 24.49 561 GLU A CA 1
ATOM 4439 C C . GLU A 1 593 ? 161.490 21.684 -7.436 1.00 24.05 561 GLU A C 1
ATOM 4440 O O . GLU A 1 593 ? 161.214 20.668 -8.074 1.00 22.60 561 GLU A O 1
ATOM 4446 N N . GLU A 1 594 ? 161.235 21.813 -6.137 1.00 22.73 562 GLU A N 1
ATOM 4447 C CA . GLU A 1 594 ? 160.578 20.753 -5.379 1.00 21.54 562 GLU A CA 1
ATOM 4448 C C . GLU A 1 594 ? 159.162 20.595 -5.939 1.00 21.93 562 GLU A C 1
ATOM 4449 O O . GLU A 1 594 ? 158.713 19.483 -6.220 1.00 20.93 562 GLU A O 1
ATOM 4455 N N . VAL A 1 595 ? 158.473 21.721 -6.127 1.00 23.45 563 VAL A N 1
ATOM 4456 C CA . VAL A 1 595 ? 157.115 21.723 -6.666 1.00 21.24 563 VAL A CA 1
ATOM 4457 C C . VAL A 1 595 ? 157.055 20.996 -8.011 1.00 24.89 563 VAL A C 1
ATOM 4458 O O . VAL A 1 595 ? 156.121 20.227 -8.280 1.00 25.02 563 VAL A O 1
ATOM 4462 N N . LYS A 1 596 ? 158.052 21.252 -8.853 1.00 25.22 564 LYS A N 1
ATOM 4463 C CA . LYS A 1 596 ? 158.120 20.630 -10.165 1.00 25.86 564 LYS A CA 1
ATOM 4464 C C . LYS A 1 596 ? 158.399 19.131 -10.070 1.00 24.59 564 LYS A C 1
ATOM 4465 O O . LYS A 1 596 ? 157.864 18.352 -10.857 1.00 25.46 564 LYS A O 1
ATOM 4471 N N . ASP A 1 597 ? 159.223 18.720 -9.111 1.00 24.70 565 ASP A N 1
ATOM 4472 C CA . ASP A 1 597 ? 159.497 17.293 -8.944 1.00 24.72 565 ASP A CA 1
ATOM 4473 C C . ASP A 1 597 ? 158.222 16.604 -8.454 1.00 24.49 565 ASP A C 1
ATOM 4474 O O . ASP A 1 597 ? 157.906 15.496 -8.879 1.00 22.66 565 ASP A O 1
ATOM 4479 N N . LEU A 1 598 ? 157.483 17.266 -7.569 1.00 23.41 566 LEU A N 1
ATOM 4480 C CA . LEU A 1 598 ? 156.234 16.699 -7.062 1.00 23.96 566 LEU A CA 1
ATOM 4481 C C . LEU A 1 598 ? 155.252 16.507 -8.216 1.00 22.95 566 LEU A C 1
ATOM 4482 O O . LEU A 1 598 ? 154.627 15.455 -8.341 1.00 25.43 566 LEU A O 1
ATOM 4487 N N . GLU A 1 599 ? 155.125 17.523 -9.063 1.00 23.54 567 GLU A N 1
ATOM 4488 C CA . GLU A 1 599 ? 154.226 17.457 -10.213 1.00 24.80 567 GLU A CA 1
ATOM 4489 C C . GLU A 1 599 ? 154.615 16.285 -11.114 1.00 27.12 567 GLU A C 1
ATOM 4490 O O . GLU A 1 599 ? 153.767 15.510 -11.556 1.00 27.17 567 GLU A O 1
ATOM 4496 N N . GLU A 1 600 ? 155.908 16.172 -11.391 1.00 28.04 568 GLU A N 1
ATOM 4497 C CA . GLU A 1 600 ? 156.413 15.107 -12.246 1.00 30.75 568 GLU A CA 1
ATOM 4498 C C . GLU A 1 600 ? 156.068 13.747 -11.655 1.00 30.48 568 GLU A C 1
ATOM 4499 O O . GLU A 1 600 ? 155.743 12.810 -12.383 1.00 29.38 568 GLU A O 1
ATOM 4505 N N . ALA A 1 601 ? 156.135 13.655 -10.329 1.00 29.52 569 ALA A N 1
ATOM 4506 C CA . ALA A 1 601 ? 155.834 12.418 -9.619 1.00 28.52 569 ALA A CA 1
ATOM 4507 C C . ALA A 1 601 ? 154.332 12.148 -9.558 1.00 27.66 569 ALA A C 1
ATOM 4508 O O . ALA A 1 601 ? 153.896 11.193 -8.926 1.00 28.18 569 ALA A O 1
ATOM 4510 N N . GLY A 1 602 ? 153.542 12.995 -10.209 1.00 26.51 570 GLY A N 1
ATOM 4511 C CA . GLY A 1 602 ? 152.103 12.798 -10.216 1.00 26.10 570 GLY A CA 1
ATOM 4512 C C . GLY A 1 602 ? 151.320 13.365 -9.039 1.00 26.26 570 GLY A C 1
ATOM 4513 O O . GLY A 1 602 ? 150.163 13.006 -8.847 1.00 27.21 570 GLY A O 1
ATOM 4514 N N . ILE A 1 603 ? 151.928 14.242 -8.247 1.00 25.47 571 ILE A N 1
ATOM 4515 C CA . ILE A 1 603 ? 151.225 14.835 -7.107 1.00 25.23 571 ILE A CA 1
ATOM 4516 C C . ILE A 1 603 ? 150.328 15.950 -7.641 1.00 25.60 571 ILE A C 1
ATOM 4517 O O . ILE A 1 603 ? 150.802 16.875 -8.303 1.00 26.48 571 ILE A O 1
ATOM 4522 N N . LYS A 1 604 ? 149.035 15.851 -7.341 1.00 23.96 572 LYS A N 1
ATOM 4523 C CA . LYS A 1 604 ? 148.027 16.783 -7.833 1.00 24.15 572 LYS A CA 1
ATOM 4524 C C . LYS A 1 604 ? 147.770 18.051 -7.027 1.00 23.33 572 LYS A C 1
ATOM 4525 O O . LYS A 1 604 ? 147.246 19.032 -7.560 1.00 22.66 572 LYS A O 1
ATOM 4531 N N . ILE A 1 605 ? 148.121 18.027 -5.749 1.00 21.76 573 ILE A N 1
ATOM 4532 C CA . ILE A 1 605 ? 147.904 19.174 -4.875 1.00 21.46 573 ILE A CA 1
ATOM 4533 C C . ILE A 1 605 ? 149.148 19.468 -4.060 1.00 22.23 573 ILE A C 1
ATOM 4534 O O . ILE A 1 605 ? 149.727 18.564 -3.453 1.00 23.14 573 ILE A O 1
ATOM 4539 N N . VAL A 1 606 ? 149.555 20.734 -4.047 1.00 20.20 574 VAL A N 1
ATOM 4540 C CA . VAL A 1 606 ? 150.722 21.140 -3.289 1.00 17.26 574 VAL A CA 1
ATOM 4541 C C . VAL A 1 606 ? 150.398 22.318 -2.390 1.00 18.72 574 VAL A C 1
ATOM 4542 O O . VAL A 1 606 ? 149.986 23.377 -2.862 1.00 18.60 574 VAL A O 1
ATOM 4546 N N . GLN A 1 607 ? 150.596 22.127 -1.092 1.00 20.15 575 GLN A N 1
ATOM 4547 C CA . GLN A 1 607 ? 150.347 23.171 -0.112 1.00 20.14 575 GLN A CA 1
ATOM 4548 C C . GLN A 1 607 ? 151.664 23.845 0.261 1.00 20.94 575 GLN A C 1
ATOM 4549 O O . GLN A 1 607 ? 152.689 23.179 0.467 1.00 21.47 575 GLN A O 1
ATOM 4555 N N . ILE A 1 608 ? 151.632 25.170 0.341 1.00 18.99 576 ILE A N 1
ATOM 4556 C CA . ILE A 1 608 ? 152.812 25.943 0.700 1.00 18.16 576 ILE A CA 1
ATOM 4557 C C . ILE A 1 608 ? 152.422 26.822 1.875 1.00 19.37 576 ILE A C 1
ATOM 4558 O O . ILE A 1 608 ? 151.614 27.737 1.728 1.00 19.74 576 ILE A O 1
ATOM 4563 N N . ASP A 1 609 ? 152.976 26.528 3.047 1.00 19.41 577 ASP A N 1
ATOM 4564 C CA . ASP A 1 609 ? 152.657 27.306 4.236 1.00 20.65 577 ASP A CA 1
ATOM 4565 C C . ASP A 1 609 ? 153.556 28.534 4.298 1.00 19.05 577 ASP A C 1
ATOM 4566 O O . ASP A 1 609 ? 154.779 28.412 4.354 1.00 18.20 577 ASP A O 1
ATOM 4571 N N . GLU A 1 610 ? 152.945 29.712 4.300 1.00 18.64 578 GLU A N 1
ATOM 4572 C CA . GLU A 1 610 ? 153.701 30.958 4.356 1.00 18.98 578 GLU A CA 1
ATOM 4573 C C . GLU A 1 610 ? 153.194 31.858 5.483 1.00 20.06 578 GLU A C 1
ATOM 4574 O O . GLU A 1 610 ? 152.662 32.936 5.232 1.00 20.44 578 GLU A O 1
ATOM 4580 N N . PRO A 1 611 ? 153.352 31.419 6.743 1.00 19.24 579 PRO A N 1
ATOM 4581 C CA . PRO A 1 611 ? 152.900 32.209 7.893 1.00 19.87 579 PRO A CA 1
ATOM 4582 C C . PRO A 1 611 ? 153.651 33.535 8.025 1.00 20.48 579 PRO A C 1
ATOM 4583 O O . PRO A 1 611 ? 153.146 34.486 8.615 1.00 20.06 579 PRO A O 1
ATOM 4587 N N . ALA A 1 612 ? 154.848 33.607 7.458 1.00 19.02 580 ALA A N 1
ATOM 4588 C CA . ALA A 1 612 ? 155.637 34.837 7.541 1.00 19.78 580 ALA A CA 1
ATOM 4589 C C . ALA A 1 612 ? 155.174 35.936 6.586 1.00 18.21 580 ALA A C 1
ATOM 4590 O O . ALA A 1 612 ? 155.668 37.057 6.656 1.00 18.91 580 ALA A O 1
ATOM 4592 N N . PHE A 1 613 ? 154.230 35.619 5.704 1.00 17.33 581 PHE A N 1
ATOM 4593 C CA . PHE A 1 613 ? 153.727 36.596 4.734 1.00 18.16 581 PHE A CA 1
ATOM 4594 C C . PHE A 1 613 ? 153.402 37.919 5.438 1.00 17.57 581 PHE A C 1
ATOM 4595 O O . PHE A 1 613 ? 153.830 38.989 5.010 1.00 17.91 581 PHE A O 1
ATOM 4603 N N . ARG A 1 614 ? 152.656 37.838 6.529 1.00 19.28 582 ARG A N 1
ATOM 4604 C CA . ARG A 1 614 ? 152.312 39.028 7.291 1.00 20.77 582 ARG A CA 1
ATOM 4605 C C . ARG A 1 614 ? 153.285 39.217 8.458 1.00 21.28 582 ARG A C 1
ATOM 4606 O O . ARG A 1 614 ? 153.673 40.340 8.781 1.00 20.88 582 ARG A O 1
ATOM 4614 N N . GLU A 1 615 ? 153.694 38.109 9.070 1.00 20.48 583 GLU A N 1
ATOM 4615 C CA . GLU A 1 615 ? 154.586 38.157 10.226 1.00 21.92 583 GLU A CA 1
ATOM 4616 C C . GLU A 1 615 ? 155.970 38.740 9.989 1.00 21.67 583 GLU A C 1
ATOM 4617 O O . GLU A 1 615 ? 156.613 39.206 10.930 1.00 21.76 583 GLU A O 1
ATOM 4623 N N . LYS A 1 616 ? 156.423 38.731 8.740 1.00 20.68 584 LYS A N 1
ATOM 4624 C CA . LYS A 1 616 ? 157.737 39.270 8.403 1.00 22.38 584 LYS A CA 1
ATOM 4625 C C . LYS A 1 616 ? 157.622 40.711 7.890 1.00 22.83 584 LYS A C 1
ATOM 4626 O O . LYS A 1 616 ? 158.627 41.334 7.539 1.00 22.94 584 LYS A O 1
ATOM 4632 N N . ALA A 1 617 ? 156.404 41.243 7.850 1.00 20.15 585 ALA A N 1
ATOM 4633 C CA . ALA A 1 617 ? 156.203 42.607 7.357 1.00 18.96 585 ALA A CA 1
ATOM 4634 C C . ALA A 1 617 ? 156.806 43.638 8.298 1.00 18.35 585 ALA A C 1
ATOM 4635 O O . ALA A 1 617 ? 156.871 43.427 9.509 1.00 16.16 585 ALA A O 1
ATOM 4637 N N . PRO A 1 618 ? 157.277 44.767 7.742 1.00 18.59 586 PRO A N 1
ATOM 4638 C CA . PRO A 1 618 ? 157.879 45.845 8.529 1.00 17.60 586 PRO A CA 1
ATOM 4639 C C . PRO A 1 618 ? 156.955 46.307 9.651 1.00 16.40 586 PRO A C 1
ATOM 4640 O O . PRO A 1 618 ? 155.734 46.184 9.551 1.00 17.29 586 PRO A O 1
ATOM 4644 N N . ILE A 1 619 ? 157.543 46.830 10.720 1.00 16.18 587 ILE A N 1
ATOM 4645 C CA . ILE A 1 619 ? 156.761 47.339 11.839 1.00 16.56 587 ILE A CA 1
ATOM 4646 C C . ILE A 1 619 ? 155.935 48.509 11.303 1.00 17.72 587 ILE A C 1
ATOM 4647 O O . ILE A 1 619 ? 154.768 48.669 11.654 1.00 17.74 587 ILE A O 1
ATOM 4652 N N . LYS A 1 620 ? 156.548 49.310 10.432 1.00 17.47 588 LYS A N 1
ATOM 4653 C CA . LYS A 1 620 ? 155.871 50.450 9.815 1.00 18.82 588 LYS A CA 1
ATOM 4654 C C . LYS A 1 620 ? 154.987 49.978 8.660 1.00 19.14 588 LYS A C 1
ATOM 4655 O O . LYS A 1 620 ? 155.485 49.515 7.624 1.00 18.25 588 LYS A O 1
ATOM 4661 N N . LYS A 1 621 ? 153.677 50.097 8.824 1.00 17.91 589 LYS A N 1
ATOM 4662 C CA . LYS A 1 621 ? 152.778 49.682 7.760 1.00 18.59 589 LYS A CA 1
ATOM 4663 C C . LYS A 1 621 ? 153.005 50.564 6.537 1.00 16.64 589 LYS A C 1
ATOM 4664 O O . LYS A 1 621 ? 152.648 50.187 5.421 1.00 16.80 589 LYS A O 1
ATOM 4670 N N . SER A 1 622 ? 153.612 51.733 6.747 1.00 16.34 590 SER A N 1
ATOM 4671 C CA . SER A 1 622 ? 153.895 52.637 5.635 1.00 18.14 590 SER A CA 1
ATOM 4672 C C . SER A 1 622 ? 154.971 52.049 4.717 1.00 18.38 590 SER A C 1
ATOM 4673 O O . SER A 1 622 ? 155.149 52.511 3.588 1.00 18.81 590 SER A O 1
ATOM 4676 N N . LYS A 1 623 ? 155.685 51.034 5.206 1.00 18.08 591 LYS A N 1
ATOM 4677 C CA . LYS A 1 623 ? 156.736 50.372 4.421 1.00 18.21 591 LYS A CA 1
ATOM 4678 C C . LYS A 1 623 ? 156.240 49.068 3.809 1.00 17.05 591 LYS A C 1
ATOM 4679 O O . LYS A 1 623 ? 156.985 48.366 3.124 1.00 19.06 591 LYS A O 1
ATOM 4685 N N . TRP A 1 624 ? 154.975 48.749 4.045 1.00 16.15 592 TRP A N 1
ATOM 4686 C CA . TRP A 1 624 ? 154.399 47.520 3.516 1.00 17.20 592 TRP A CA 1
ATOM 4687 C C . TRP A 1 624 ? 154.387 47.384 1.993 1.00 17.74 592 TRP A C 1
ATOM 4688 O O . TRP A 1 624 ? 154.624 46.295 1.464 1.00 17.88 592 TRP A O 1
ATOM 4699 N N . PRO A 1 625 ? 154.113 48.477 1.262 1.00 19.08 593 PRO A N 1
ATOM 4700 C CA . PRO A 1 625 ? 154.094 48.369 -0.199 1.00 20.17 593 PRO A CA 1
ATOM 4701 C C . PRO A 1 625 ? 155.352 47.709 -0.773 1.00 20.65 593 PRO A C 1
ATOM 4702 O O . PRO A 1 625 ? 155.260 46.761 -1.550 1.00 19.31 593 PRO A O 1
ATOM 4706 N N . GLU A 1 626 ? 156.520 48.210 -0.385 1.00 20.37 594 GLU A N 1
ATOM 4707 C CA . GLU A 1 626 ? 157.776 47.661 -0.884 1.00 21.96 594 GLU A CA 1
ATOM 4708 C C . GLU A 1 626 ? 157.971 46.221 -0.414 1.00 21.19 594 GLU A C 1
ATOM 4709 O O . GLU A 1 626 ? 158.403 45.362 -1.180 1.00 20.63 594 GLU A O 1
ATOM 4711 N N . TYR A 1 627 ? 157.655 45.960 0.849 1.00 20.19 595 TYR A N 1
ATOM 4712 C CA . TYR A 1 627 ? 157.802 44.614 1.393 1.00 19.39 595 TYR A CA 1
ATOM 4713 C C . TYR A 1 627 ? 156.930 43.606 0.657 1.00 18.31 595 TYR A C 1
ATOM 4714 O O . TYR A 1 627 ? 157.429 42.612 0.127 1.00 18.77 595 TYR A O 1
ATOM 4723 N N . PHE A 1 628 ? 155.626 43.860 0.619 1.00 17.80 596 PHE A N 1
ATOM 4724 C CA . PHE A 1 628 ? 154.729 42.926 -0.039 1.00 19.51 596 PHE A CA 1
ATOM 4725 C C . PHE A 1 628 ? 154.999 42.716 -1.511 1.00 20.11 596 PHE A C 1
ATOM 4726 O O . PHE A 1 628 ? 154.634 41.681 -2.064 1.00 20.77 596 PHE A O 1
ATOM 4734 N N . GLU A 1 629 ? 155.652 43.677 -2.151 1.00 21.00 597 GLU A N 1
ATOM 4735 C CA . GLU A 1 629 ? 155.954 43.517 -3.563 1.00 21.77 597 GLU A CA 1
ATOM 4736 C C . GLU A 1 629 ? 156.837 42.280 -3.747 1.00 19.92 597 GLU A C 1
ATOM 4737 O O . GLU A 1 629 ? 156.585 41.463 -4.630 1.00 19.80 597 GLU A O 1
ATOM 4743 N N . TRP A 1 630 ? 157.868 42.131 -2.919 1.00 17.42 598 TRP A N 1
ATOM 4744 C CA . TRP A 1 630 ? 158.728 40.965 -3.075 1.00 18.22 598 TRP A CA 1
ATOM 4745 C C . TRP A 1 630 ? 158.225 39.731 -2.340 1.00 17.21 598 TRP A C 1
ATOM 4746 O O . TRP A 1 630 ? 158.457 38.612 -2.793 1.00 18.02 598 TRP A O 1
ATOM 4757 N N . ALA A 1 631 ? 157.524 39.919 -1.223 1.00 16.27 599 ALA A N 1
ATOM 4758 C CA . ALA A 1 631 ? 156.990 38.769 -0.498 1.00 16.13 599 ALA A CA 1
ATOM 4759 C C . ALA A 1 631 ? 156.000 38.076 -1.432 1.00 16.42 599 ALA A C 1
ATOM 4760 O O . ALA A 1 631 ? 155.933 36.852 -1.489 1.00 17.10 599 ALA A O 1
ATOM 4762 N N . ILE A 1 632 ? 155.233 38.877 -2.165 1.00 15.47 600 ILE A N 1
ATOM 4763 C CA . ILE A 1 632 ? 154.261 38.354 -3.111 1.00 16.12 600 ILE A CA 1
ATOM 4764 C C . ILE A 1 632 ? 154.986 37.653 -4.256 1.00 16.16 600 ILE A C 1
ATOM 4765 O O . ILE A 1 632 ? 154.647 36.521 -4.613 1.00 17.79 600 ILE A O 1
ATOM 4770 N N . ASN A 1 633 ? 155.989 38.317 -4.824 1.00 16.00 601 ASN A N 1
ATOM 4771 C CA . ASN A 1 633 ? 156.761 37.714 -5.911 1.00 17.88 601 ASN A CA 1
ATOM 4772 C C . ASN A 1 633 ? 157.442 36.407 -5.468 1.00 16.67 601 ASN A C 1
ATOM 4773 O O . ASN A 1 633 ? 157.458 35.430 -6.215 1.00 19.22 601 ASN A O 1
ATOM 4778 N N . ALA A 1 634 ? 157.994 36.391 -4.257 1.00 15.67 602 ALA A N 1
ATOM 4779 C CA . ALA A 1 634 ? 158.670 35.197 -3.742 1.00 16.03 602 ALA A CA 1
ATOM 4780 C C . ALA A 1 634 ? 157.711 34.008 -3.680 1.00 15.63 602 ALA A C 1
ATOM 4781 O O . ALA A 1 634 ? 158.027 32.913 -4.153 1.00 14.76 602 ALA A O 1
ATOM 4783 N N . PHE A 1 635 ? 156.535 34.226 -3.101 1.00 16.63 603 PHE A N 1
ATOM 4784 C CA . PHE A 1 635 ? 155.538 33.165 -3.005 1.00 17.84 603 PHE A CA 1
ATOM 4785 C C . PHE A 1 635 ? 155.124 32.684 -4.398 1.00 17.02 603 PHE A C 1
ATOM 4786 O O . PHE A 1 635 ? 155.050 31.482 -4.659 1.00 17.32 603 PHE A O 1
ATOM 4794 N N . ASN A 1 636 ? 154.842 33.624 -5.293 1.00 17.63 604 ASN A N 1
ATOM 4795 C CA . ASN A 1 636 ? 154.417 33.250 -6.632 1.00 17.71 604 ASN A CA 1
ATOM 4796 C C . ASN A 1 636 ? 155.513 32.503 -7.385 1.00 18.93 604 ASN A C 1
ATOM 4797 O O . ASN A 1 636 ? 155.232 31.596 -8.165 1.00 17.81 604 ASN A O 1
ATOM 4802 N N . LEU A 1 637 ? 156.764 32.873 -7.138 1.00 20.33 605 LEU A N 1
ATOM 4803 C CA . LEU A 1 637 ? 157.875 32.193 -7.787 1.00 21.61 605 LEU A CA 1
ATOM 4804 C C . LEU A 1 637 ? 157.871 30.742 -7.286 1.00 21.94 605 LEU A C 1
ATOM 4805 O O . LEU A 1 637 ? 157.981 29.797 -8.073 1.00 21.92 605 LEU A O 1
ATOM 4810 N N . ALA A 1 638 ? 157.717 30.570 -5.976 1.00 20.32 606 ALA A N 1
ATOM 4811 C CA . ALA A 1 638 ? 157.697 29.237 -5.380 1.00 21.74 606 ALA A CA 1
ATOM 4812 C C . ALA A 1 638 ? 156.491 28.421 -5.841 1.00 23.43 606 ALA A C 1
ATOM 4813 O O . ALA A 1 638 ? 156.600 27.213 -6.066 1.00 23.86 606 ALA A O 1
ATOM 4815 N N . ALA A 1 639 ? 155.349 29.092 -5.994 1.00 23.87 607 ALA A N 1
ATOM 4816 C CA . ALA A 1 639 ? 154.101 28.450 -6.398 1.00 23.15 607 ALA A CA 1
ATOM 4817 C C . ALA A 1 639 ? 153.819 28.462 -7.899 1.00 24.14 607 ALA A C 1
ATOM 4818 O O . ALA A 1 639 ? 152.694 28.180 -8.323 1.00 22.74 607 ALA A O 1
ATOM 4820 N N . ASN A 1 640 ? 154.828 28.783 -8.699 1.00 24.40 608 ASN A N 1
ATOM 4821 C CA . ASN A 1 640 ? 154.671 28.813 -10.148 1.00 24.50 608 ASN A CA 1
ATOM 4822 C C . ASN A 1 640 ? 154.545 27.372 -10.659 1.00 24.89 608 ASN A C 1
ATOM 4823 O O . ASN A 1 640 ? 155.504 26.788 -11.177 1.00 22.09 608 ASN A O 1
ATOM 4828 N N . ALA A 1 641 ? 153.350 26.809 -10.510 1.00 23.74 609 ALA A N 1
ATOM 4829 C CA . ALA A 1 641 ? 153.081 25.434 -10.916 1.00 24.92 609 ALA A CA 1
ATOM 4830 C C . ALA A 1 641 ? 152.226 25.339 -12.171 1.00 25.27 609 ALA A C 1
ATOM 4831 O O . ALA A 1 641 ? 151.627 26.323 -12.605 1.00 25.25 609 ALA A O 1
ATOM 4833 N N . ARG A 1 642 ? 152.166 24.140 -12.743 1.00 25.50 610 ARG A N 1
ATOM 4834 C CA . ARG A 1 642 ? 151.382 23.899 -13.948 1.00 25.56 610 ARG A CA 1
ATOM 4835 C C . ARG A 1 642 ? 149.907 24.145 -13.649 1.00 24.81 610 ARG A C 1
ATOM 4836 O O . ARG A 1 642 ? 149.465 23.991 -12.509 1.00 24.26 610 ARG A O 1
ATOM 4844 N N . PRO A 1 643 ? 149.124 24.532 -14.670 1.00 23.65 611 PRO A N 1
ATOM 4845 C CA . PRO A 1 643 ? 147.694 24.800 -14.501 1.00 22.96 611 PRO A CA 1
ATOM 4846 C C . PRO A 1 643 ? 146.929 23.680 -13.797 1.00 24.57 611 PRO A C 1
ATOM 4847 O O . PRO A 1 643 ? 146.030 23.944 -12.994 1.00 22.73 611 PRO A O 1
ATOM 4851 N N . GLU A 1 644 ? 147.283 22.434 -14.101 1.00 23.40 612 GLU A N 1
ATOM 4852 C CA . GLU A 1 644 ? 146.606 21.285 -13.502 1.00 25.12 612 GLU A CA 1
ATOM 4853 C C . GLU A 1 644 ? 146.995 21.014 -12.050 1.00 24.00 612 GLU A C 1
ATOM 4854 O O . GLU A 1 644 ? 146.415 20.142 -11.401 1.00 25.00 612 GLU A O 1
ATOM 4860 N N . THR A 1 645 ? 147.976 21.750 -11.538 1.00 22.92 613 THR A N 1
ATOM 4861 C CA . THR A 1 645 ? 148.420 21.565 -10.158 1.00 22.90 613 THR A CA 1
ATOM 4862 C C . THR A 1 645 ? 147.722 22.545 -9.214 1.00 22.21 613 THR A C 1
ATOM 4863 O O . THR A 1 645 ? 147.890 23.758 -9.330 1.00 23.56 613 THR A O 1
ATOM 4867 N N . GLN A 1 646 ? 146.942 22.016 -8.276 1.00 21.85 614 GLN A N 1
ATOM 4868 C CA . GLN A 1 646 ? 146.218 22.858 -7.330 1.00 18.78 614 GLN A CA 1
ATOM 4869 C C . GLN A 1 646 ? 147.136 23.320 -6.196 1.00 19.55 614 GLN A C 1
ATOM 4870 O O . GLN A 1 646 ? 147.698 22.504 -5.458 1.00 17.84 614 GLN A O 1
ATOM 4876 N N . ILE A 1 647 ? 147.284 24.636 -6.069 1.00 17.12 615 ILE A N 1
ATOM 4877 C CA . ILE A 1 647 ? 148.140 25.226 -5.041 1.00 16.53 615 ILE A CA 1
ATOM 4878 C C . ILE A 1 647 ? 147.323 25.731 -3.856 1.00 17.65 615 ILE A C 1
ATOM 4879 O O . ILE A 1 647 ? 146.426 26.560 -4.018 1.00 17.43 615 ILE A O 1
ATOM 4884 N N . HIS A 1 648 ? 147.639 25.226 -2.667 1.00 17.73 616 HIS A N 1
ATOM 4885 C CA . HIS A 1 648 ? 146.950 25.643 -1.450 1.00 19.24 616 HIS A CA 1
ATOM 4886 C C . HIS A 1 648 ? 147.883 26.502 -0.616 1.00 18.36 616 HIS A C 1
ATOM 4887 O O . HIS A 1 648 ? 149.007 26.098 -0.321 1.00 18.46 616 HIS A O 1
ATOM 4894 N N . ALA A 1 649 ? 147.425 27.698 -0.260 1.00 19.24 617 ALA A N 1
ATOM 4895 C CA . ALA A 1 649 ? 148.214 28.591 0.577 1.00 18.15 617 ALA A CA 1
ATOM 4896 C C . ALA A 1 649 ? 147.607 28.449 1.966 1.00 20.91 617 ALA A C 1
ATOM 4897 O O . ALA A 1 649 ? 146.389 28.388 2.105 1.00 20.84 617 ALA A O 1
ATOM 4899 N N . HIS A 1 650 ? 148.446 28.387 2.991 1.00 21.72 618 HIS A N 1
ATOM 4900 C CA . HIS A 1 650 ? 147.935 28.239 4.345 1.00 25.19 618 HIS A CA 1
ATOM 4901 C C . HIS A 1 650 ? 148.512 29.272 5.308 1.00 26.58 618 HIS A C 1
ATOM 4902 O O . HIS A 1 650 ? 149.728 29.451 5.382 1.00 27.91 618 HIS A O 1
ATOM 4909 N N . MET A 1 651 ? 147.626 29.938 6.042 1.00 28.91 619 MET A N 1
ATOM 4910 C CA . MET A 1 651 ? 148.010 30.964 7.013 1.00 32.87 619 MET A CA 1
ATOM 4911 C C . MET A 1 651 ? 147.000 30.996 8.155 1.00 34.85 619 MET A C 1
ATOM 4912 O O . MET A 1 651 ? 145.810 31.237 7.928 1.00 34.81 619 MET A O 1
ATOM 4917 N N . CYS A 1 652 ? 147.466 30.773 9.381 1.00 37.08 620 CYS A N 1
ATOM 4918 C CA . CYS A 1 652 ? 146.560 30.789 10.522 1.00 39.46 620 CYS A CA 1
ATOM 4919 C C . CYS A 1 652 ? 146.504 32.163 11.204 1.00 38.82 620 CYS A C 1
ATOM 4920 O O . CYS A 1 652 ? 146.775 32.295 12.398 1.00 41.59 620 CYS A O 1
ATOM 4923 N N . TYR A 1 653 ? 146.142 33.180 10.420 1.00 36.04 621 TYR A N 1
ATOM 4924 C CA . TYR A 1 653 ? 146.008 34.558 10.903 1.00 34.68 621 TYR A CA 1
ATOM 4925 C C . TYR A 1 653 ? 144.602 34.739 11.481 1.00 34.04 621 TYR A C 1
ATOM 4926 O O . TYR A 1 653 ? 143.655 34.111 11.021 1.00 32.78 621 TYR A O 1
ATOM 4935 N N . SER A 1 654 ? 144.464 35.610 12.474 1.00 33.95 622 SER A N 1
ATOM 4936 C CA . SER A 1 654 ? 143.162 35.837 13.093 1.00 34.21 622 SER A CA 1
ATOM 4937 C C . SER A 1 654 ? 142.264 36.760 12.274 1.00 33.88 622 SER A C 1
ATOM 4938 O O . SER A 1 654 ? 141.049 36.778 12.474 1.00 32.36 622 SER A O 1
ATOM 4941 N N . ASP A 1 655 ? 142.856 37.521 11.355 1.00 32.31 623 ASP A N 1
ATOM 4942 C CA . ASP A 1 655 ? 142.087 38.442 10.523 1.00 33.97 623 ASP A CA 1
ATOM 4943 C C . ASP A 1 655 ? 142.878 38.843 9.281 1.00 32.72 623 ASP A C 1
ATOM 4944 O O . ASP A 1 655 ? 144.097 38.987 9.340 1.00 34.65 623 ASP A O 1
ATOM 4949 N N . PHE A 1 656 ? 142.182 39.039 8.164 1.00 29.78 624 PHE A N 1
ATOM 4950 C CA . PHE A 1 656 ? 142.839 39.406 6.909 1.00 29.22 624 PHE A CA 1
ATOM 4951 C C . PHE A 1 656 ? 142.483 40.794 6.380 1.00 28.34 624 PHE A C 1
ATOM 4952 O O . PHE A 1 656 ? 142.865 41.146 5.264 1.00 26.92 624 PHE A O 1
ATOM 4960 N N . ASN A 1 657 ? 141.762 41.586 7.168 1.00 28.61 625 ASN A N 1
ATOM 4961 C CA . ASN A 1 657 ? 141.346 42.914 6.718 1.00 27.91 625 ASN A CA 1
ATOM 4962 C C . ASN A 1 657 ? 142.447 43.854 6.242 1.00 27.46 625 ASN A C 1
ATOM 4963 O O . ASN A 1 657 ? 142.279 44.542 5.230 1.00 24.74 625 ASN A O 1
ATOM 4968 N N . GLU A 1 658 ? 143.573 43.886 6.945 1.00 23.83 626 GLU A N 1
ATOM 4969 C CA . GLU A 1 658 ? 144.652 44.781 6.542 1.00 24.08 626 GLU A CA 1
ATOM 4970 C C . GLU A 1 658 ? 145.575 44.245 5.461 1.00 21.55 626 GLU A C 1
ATOM 4971 O O . GLU A 1 658 ? 146.450 44.971 4.990 1.00 19.04 626 GLU A O 1
ATOM 4977 N N . ILE A 1 659 ? 145.394 42.989 5.064 1.00 20.63 627 ILE A N 1
ATOM 4978 C CA . ILE A 1 659 ? 146.261 42.411 4.042 1.00 19.90 627 ILE A CA 1
ATOM 4979 C C . ILE A 1 659 ? 145.539 41.744 2.884 1.00 20.43 627 ILE A C 1
ATOM 4980 O O . ILE A 1 659 ? 146.184 41.232 1.969 1.00 18.25 627 ILE A O 1
ATOM 4985 N N . ILE A 1 660 ? 144.209 41.748 2.906 1.00 20.16 628 ILE A N 1
ATOM 4986 C CA . ILE A 1 660 ? 143.452 41.088 1.845 1.00 20.68 628 ILE A CA 1
ATOM 4987 C C . ILE A 1 660 ? 143.893 41.474 0.427 1.00 20.87 628 ILE A C 1
ATOM 4988 O O . ILE A 1 660 ? 143.866 40.640 -0.491 1.00 18.05 628 ILE A O 1
ATOM 4993 N N . GLU A 1 661 ? 144.309 42.723 0.242 1.00 19.40 629 GLU A N 1
ATOM 4994 C CA . GLU A 1 661 ? 144.727 43.170 -1.085 1.00 22.34 629 GLU A CA 1
ATOM 4995 C C . GLU A 1 661 ? 146.026 42.497 -1.525 1.00 21.95 629 GLU A C 1
ATOM 4996 O O . GLU A 1 661 ? 146.241 42.261 -2.715 1.00 21.89 629 GLU A O 1
ATOM 5002 N N . TYR A 1 662 ? 146.894 42.184 -0.570 1.00 20.14 630 TYR A N 1
ATOM 5003 C CA . TYR A 1 662 ? 148.152 41.527 -0.897 1.00 20.00 630 TYR A CA 1
ATOM 5004 C C . TYR A 1 662 ? 147.886 40.041 -1.120 1.00 19.05 630 TYR A C 1
ATOM 5005 O O . TYR A 1 662 ? 148.398 39.442 -2.066 1.00 17.05 630 TYR A O 1
ATOM 5014 N N . ILE A 1 663 ? 147.068 39.464 -0.245 1.00 18.66 631 ILE A N 1
ATOM 5015 C CA . ILE A 1 663 ? 146.683 38.062 -0.344 1.00 19.27 631 ILE A CA 1
ATOM 5016 C C . ILE A 1 663 ? 146.111 37.774 -1.729 1.00 20.63 631 ILE A C 1
ATOM 5017 O O . ILE A 1 663 ? 146.407 36.742 -2.333 1.00 21.08 631 ILE A O 1
ATOM 5022 N N . HIS A 1 664 ? 145.283 38.696 -2.219 1.00 19.97 632 HIS A N 1
ATOM 5023 C CA . HIS A 1 664 ? 144.634 38.560 -3.517 1.00 19.83 632 HIS A CA 1
ATOM 5024 C C . HIS A 1 664 ? 145.614 38.449 -4.690 1.00 19.90 632 HIS A C 1
ATOM 5025 O O . HIS A 1 664 ? 145.257 37.934 -5.752 1.00 18.31 632 HIS A O 1
ATOM 5032 N N . GLN A 1 665 ? 146.840 38.931 -4.494 1.00 17.60 633 GLN A N 1
ATOM 5033 C CA . GLN A 1 665 ? 147.871 38.888 -5.532 1.00 17.59 633 GLN A CA 1
ATOM 5034 C C . GLN A 1 665 ? 148.667 37.577 -5.544 1.00 18.97 633 GLN A C 1
ATOM 5035 O O . GLN A 1 665 ? 149.501 37.364 -6.427 1.00 14.78 633 GLN A O 1
ATOM 5041 N N . LEU A 1 666 ? 148.426 36.718 -4.556 1.00 17.59 634 LEU A N 1
ATOM 5042 C CA . LEU A 1 666 ? 149.116 35.432 -4.473 1.00 18.07 634 LEU A CA 1
ATOM 5043 C C . LEU A 1 666 ? 148.421 34.456 -5.418 1.00 18.49 634 LEU A C 1
ATOM 5044 O O . LEU A 1 666 ? 147.199 34.316 -5.385 1.00 16.71 634 LEU A O 1
ATOM 5049 N N . GLU A 1 667 ? 149.191 33.765 -6.247 1.00 18.13 635 GLU A N 1
ATOM 5050 C CA . GLU A 1 667 ? 148.585 32.847 -7.201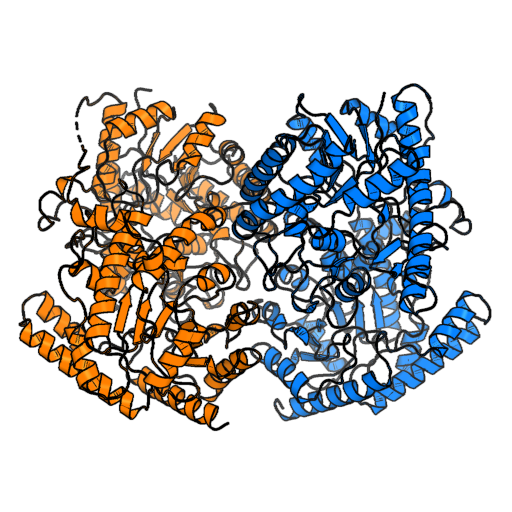 1.00 20.02 635 GLU A CA 1
ATOM 5051 C C . GLU A 1 667 ? 148.258 31.439 -6.714 1.00 20.16 635 GLU A C 1
ATOM 5052 O O . GLU A 1 667 ? 148.559 30.453 -7.395 1.00 20.13 635 GLU A O 1
ATOM 5058 N N . PHE A 1 668 ? 147.633 31.344 -5.542 1.00 18.99 636 PHE A N 1
ATOM 5059 C CA . PHE A 1 668 ? 147.220 30.049 -5.008 1.00 17.35 636 PHE A CA 1
ATOM 5060 C C . PHE A 1 668 ? 145.866 29.748 -5.636 1.00 17.90 636 PHE A C 1
ATOM 5061 O O . PHE A 1 668 ? 145.284 30.607 -6.300 1.00 16.17 636 PHE A O 1
ATOM 5069 N N . ASP A 1 669 ? 145.366 28.536 -5.437 1.00 17.07 637 ASP A N 1
ATOM 5070 C CA . ASP A 1 669 ? 144.062 28.178 -5.979 1.00 17.32 637 ASP A CA 1
ATOM 5071 C C . ASP A 1 669 ? 143.088 28.038 -4.824 1.00 17.28 637 ASP A C 1
ATOM 5072 O O . ASP A 1 669 ? 141.886 28.264 -4.969 1.00 16.73 637 ASP A O 1
ATOM 5077 N N . VAL A 1 670 ? 143.630 27.661 -3.673 1.00 17.54 638 VAL A N 1
ATOM 5078 C CA . VAL A 1 670 ? 142.847 27.491 -2.459 1.00 17.66 638 VAL A CA 1
ATOM 5079 C C . VAL A 1 670 ? 143.627 28.104 -1.300 1.00 17.32 638 VAL A C 1
ATOM 5080 O O . VAL A 1 670 ? 144.849 27.969 -1.224 1.00 19.00 638 VAL A O 1
ATOM 5084 N N . ILE A 1 671 ? 142.933 28.791 -0.402 1.00 17.88 639 ILE A N 1
ATOM 5085 C CA . ILE A 1 671 ? 143.606 29.357 0.761 1.00 18.33 639 ILE A CA 1
ATOM 5086 C C . ILE A 1 671 ? 142.832 28.910 1.994 1.00 18.75 639 ILE A C 1
ATOM 5087 O O . ILE A 1 671 ? 141.624 29.115 2.080 1.00 18.93 639 ILE A O 1
ATOM 5092 N N . SER A 1 672 ? 143.524 28.268 2.930 1.00 17.79 640 SER A N 1
ATOM 5093 C CA . SER A 1 672 ? 142.875 27.802 4.150 1.00 19.84 640 SER A CA 1
ATOM 5094 C C . SER A 1 672 ? 143.101 28.819 5.261 1.00 21.62 640 SER A C 1
ATOM 5095 O O . SER A 1 672 ? 144.197 29.372 5.389 1.00 23.00 640 SER A O 1
ATOM 5098 N N . ILE A 1 673 ? 142.059 29.052 6.058 1.00 22.02 641 ILE A N 1
ATOM 5099 C CA . ILE A 1 673 ? 142.105 30.013 7.162 1.00 24.47 641 ILE A CA 1
ATOM 5100 C C . ILE A 1 673 ? 141.481 29.421 8.433 1.00 25.99 641 ILE A C 1
ATOM 5101 O O . ILE A 1 673 ? 140.779 28.409 8.370 1.00 25.69 641 ILE A O 1
ATOM 5106 N N . GLU A 1 674 ? 141.752 30.047 9.579 1.00 26.02 642 GLU A N 1
ATOM 5107 C CA . GLU A 1 674 ? 141.199 29.604 10.862 1.00 28.70 642 GLU A CA 1
ATOM 5108 C C . GLU A 1 674 ? 139.927 30.401 11.094 1.00 28.27 642 GLU A C 1
ATOM 5109 O O . GLU A 1 674 ? 139.980 31.616 11.269 1.00 28.71 642 GLU A O 1
ATOM 5115 N N . ALA A 1 675 ? 138.786 29.726 11.119 1.00 26.51 643 ALA A N 1
ATOM 5116 C CA . ALA A 1 675 ? 137.524 30.426 11.301 1.00 25.55 643 ALA A CA 1
ATOM 5117 C C . ALA A 1 675 ? 136.733 30.067 12.554 1.00 25.48 643 ALA A C 1
ATOM 5118 O O . ALA A 1 675 ? 135.654 30.612 12.770 1.00 26.16 643 ALA A O 1
ATOM 5120 N N . SER A 1 676 ? 137.251 29.170 13.389 1.00 25.57 644 SER A N 1
ATOM 5121 C CA . SER A 1 676 ? 136.501 28.779 14.580 1.00 26.87 644 SER A CA 1
ATOM 5122 C C . SER A 1 676 ? 136.381 29.886 15.619 1.00 27.31 644 SER A C 1
ATOM 5123 O O . SER A 1 676 ? 135.292 30.143 16.126 1.00 27.86 644 SER A O 1
ATOM 5126 N N . ARG A 1 677 ? 137.493 30.542 15.934 1.00 26.96 645 ARG A N 1
ATOM 5127 C CA . ARG A 1 677 ? 137.492 31.613 16.930 1.00 26.27 645 ARG A CA 1
ATOM 5128 C C . ARG A 1 677 ? 136.429 32.685 16.667 1.00 25.74 645 ARG A C 1
ATOM 5129 O O . ARG A 1 677 ? 135.676 33.058 17.570 1.00 24.67 645 ARG A O 1
ATOM 5131 N N . SER A 1 678 ? 136.367 33.178 15.434 1.00 24.07 646 SER A N 1
ATOM 5132 C CA . SER A 1 678 ? 135.399 34.210 15.069 1.00 22.01 646 SER A CA 1
ATOM 5133 C C . SER A 1 678 ? 134.059 33.618 14.650 1.00 22.32 646 SER A C 1
ATOM 5134 O O . SER A 1 678 ? 133.146 34.344 14.242 1.00 19.61 646 SER A O 1
ATOM 5137 N N . LYS A 1 679 ? 133.939 32.301 14.753 1.00 22.64 647 LYS A N 1
ATOM 5138 C CA . LYS A 1 679 ? 132.717 31.621 14.343 1.00 24.02 647 LYS A CA 1
ATOM 5139 C C . LYS A 1 679 ? 132.359 31.996 12.904 1.00 22.90 647 LYS A C 1
ATOM 5140 O O . LYS A 1 679 ? 131.191 32.172 12.564 1.00 22.52 647 LYS A O 1
ATOM 5146 N N . GLY A 1 680 ? 133.384 32.126 12.068 1.00 22.85 648 GLY A N 1
ATOM 5147 C CA . GLY A 1 680 ? 133.173 32.461 10.670 1.00 22.17 648 GLY A CA 1
ATOM 5148 C C . GLY A 1 680 ? 133.198 33.933 10.295 1.00 23.04 648 GLY A C 1
ATOM 5149 O O . GLY A 1 680 ? 133.228 34.251 9.107 1.00 21.59 648 GLY A O 1
ATOM 5150 N N . GLU A 1 681 ? 133.199 34.837 11.277 1.00 21.15 649 GLU A N 1
ATOM 5151 C CA . GLU A 1 681 ? 133.194 36.264 10.958 1.00 23.02 649 GLU A CA 1
ATOM 5152 C C . GLU A 1 681 ? 134.468 36.722 10.244 1.00 22.04 649 GLU A C 1
ATOM 5153 O O . GLU A 1 681 ? 134.479 37.758 9.576 1.00 23.81 649 GLU A O 1
ATOM 5159 N N . ILE A 1 682 ? 135.539 35.951 10.385 1.00 21.54 650 ILE A N 1
ATOM 5160 C CA . ILE A 1 682 ? 136.802 36.269 9.731 1.00 21.59 650 ILE A CA 1
ATOM 5161 C C . ILE A 1 682 ? 136.584 36.275 8.207 1.00 22.80 650 ILE A C 1
ATOM 5162 O O . ILE A 1 682 ? 137.402 36.786 7.440 1.00 21.50 650 ILE A O 1
ATOM 5167 N N . ILE A 1 683 ? 135.459 35.719 7.771 1.00 23.19 651 ILE A N 1
ATOM 5168 C CA . ILE A 1 683 ? 135.150 35.660 6.346 1.00 23.24 651 ILE A CA 1
ATOM 5169 C C . ILE A 1 683 ? 134.803 37.036 5.773 1.00 24.07 651 ILE A C 1
ATOM 5170 O O . ILE A 1 683 ? 134.824 37.232 4.555 1.00 23.90 651 ILE A O 1
ATOM 5175 N N . SER A 1 684 ? 134.495 37.990 6.649 1.00 23.84 652 SER A N 1
ATOM 5176 C CA . SER A 1 684 ? 134.118 39.330 6.212 1.00 23.99 652 SER A CA 1
ATOM 5177 C C . SER A 1 684 ? 135.097 39.965 5.226 1.00 23.80 652 SER A C 1
ATOM 5178 O O . SER A 1 684 ? 134.678 40.549 4.232 1.00 20.66 652 SER A O 1
ATOM 5181 N N . ALA A 1 685 ? 136.394 39.851 5.493 1.00 24.33 653 ALA A N 1
ATOM 5182 C CA . ALA A 1 685 ? 137.396 40.429 4.601 1.00 24.77 653 ALA A CA 1
ATOM 5183 C C . ALA A 1 685 ? 137.300 39.843 3.190 1.00 25.25 653 ALA A C 1
ATOM 5184 O O . ALA A 1 685 ? 137.633 40.504 2.208 1.00 23.83 653 ALA A O 1
ATOM 5186 N N . PHE A 1 686 ? 136.838 38.601 3.096 1.00 23.45 654 PHE A N 1
ATOM 5187 C CA . PHE A 1 686 ? 136.716 37.923 1.812 1.00 23.26 654 PHE A CA 1
ATOM 5188 C C . PHE A 1 686 ? 135.419 38.246 1.074 1.00 24.44 654 PHE A C 1
ATOM 5189 O O . PHE A 1 686 ? 135.437 38.500 -0.137 1.00 22.47 654 PHE A O 1
ATOM 5197 N N . GLU A 1 687 ? 134.296 38.244 1.788 1.00 24.92 655 GLU A N 1
ATOM 5198 C CA . GLU A 1 687 ? 133.024 38.554 1.146 1.00 26.69 655 GLU A CA 1
ATOM 5199 C C . GLU A 1 687 ? 132.962 40.011 0.702 1.00 26.08 655 GLU A C 1
ATOM 5200 O O . GLU A 1 687 ? 132.206 40.355 -0.206 1.00 26.57 655 GLU A O 1
ATOM 5206 N N . ASN A 1 688 ? 133.765 40.866 1.328 1.00 25.97 656 ASN A N 1
ATOM 5207 C CA . ASN A 1 688 ? 133.776 42.283 0.968 1.00 25.16 656 ASN A CA 1
ATOM 5208 C C . ASN A 1 688 ? 134.805 42.629 -0.103 1.00 23.50 656 ASN A C 1
ATOM 5209 O O . ASN A 1 688 ? 134.904 43.780 -0.521 1.00 22.71 656 ASN A O 1
ATOM 5214 N N . PHE A 1 689 ? 135.582 41.643 -0.538 1.00 23.06 657 PHE A N 1
ATOM 5215 C CA . PHE A 1 689 ? 136.575 41.898 -1.576 1.00 22.63 657 PHE A CA 1
ATOM 5216 C C . PHE A 1 689 ? 135.902 41.679 -2.933 1.00 23.36 657 PHE A C 1
ATOM 5217 O O . PHE A 1 689 ? 135.623 40.546 -3.335 1.00 21.07 657 PHE A O 1
ATOM 5225 N N . LYS A 1 690 ? 135.631 42.777 -3.628 1.00 22.83 658 LYS A N 1
ATOM 5226 C CA . LYS A 1 690 ? 134.972 42.713 -4.925 1.00 24.06 658 LYS A CA 1
ATOM 5227 C C . LYS A 1 690 ? 135.741 41.851 -5.908 1.00 22.03 658 LYS A C 1
ATOM 5228 O O . LYS A 1 690 ? 136.915 42.090 -6.169 1.00 23.76 658 LYS A O 1
ATOM 5230 N N . GLY A 1 691 ? 135.069 40.842 -6.443 1.00 23.09 659 GLY A N 1
ATOM 5231 C CA . GLY A 1 691 ? 135.702 39.973 -7.412 1.00 25.83 659 GLY A CA 1
ATOM 5232 C C . GLY A 1 691 ? 136.408 38.749 -6.859 1.00 25.73 659 GLY A C 1
ATOM 5233 O O . GLY A 1 691 ? 137.084 38.049 -7.615 1.00 26.25 659 GLY A O 1
ATOM 5234 N N . TRP A 1 692 ? 136.272 38.478 -5.562 1.00 24.71 660 TRP A N 1
ATOM 5235 C CA . TRP A 1 692 ? 136.927 37.301 -4.992 1.00 23.23 660 TRP A CA 1
ATOM 5236 C C . TRP A 1 692 ? 136.284 36.048 -5.566 1.00 22.22 660 TRP A C 1
ATOM 5237 O O . TRP A 1 692 ? 135.073 35.874 -5.474 1.00 23.21 660 TRP A O 1
ATOM 5248 N N . ILE A 1 693 ? 137.092 35.169 -6.147 1.00 21.28 661 ILE A N 1
ATOM 5249 C CA . ILE A 1 693 ? 136.553 33.948 -6.733 1.00 21.69 661 ILE A CA 1
ATOM 5250 C C . ILE A 1 693 ? 137.312 32.677 -6.372 1.00 20.91 661 ILE A C 1
ATOM 5251 O O . ILE A 1 693 ? 136.921 31.586 -6.793 1.00 22.71 661 ILE A O 1
ATOM 5256 N N . LYS A 1 694 ? 138.384 32.800 -5.589 1.00 19.43 662 LYS A N 1
ATOM 5257 C CA . LYS A 1 694 ? 139.170 31.627 -5.222 1.00 16.79 662 LYS A CA 1
ATOM 5258 C C . LYS A 1 694 ? 138.582 30.831 -4.065 1.00 18.49 662 LYS A C 1
ATOM 5259 O O . LYS A 1 694 ? 137.827 31.363 -3.251 1.00 16.94 662 LYS A O 1
ATOM 5265 N N . GLN A 1 695 ? 138.939 29.550 -4.008 1.00 17.17 663 GLN A N 1
ATOM 5266 C CA . GLN A 1 695 ? 138.459 28.649 -2.967 1.00 17.90 663 GLN A CA 1
ATOM 5267 C C . GLN A 1 695 ? 139.041 28.973 -1.606 1.00 18.12 663 GLN A C 1
ATOM 5268 O O . GLN A 1 695 ? 140.167 29.456 -1.492 1.00 19.17 663 GLN A O 1
ATOM 5274 N N . ILE A 1 696 ? 138.257 28.696 -0.573 1.00 20.39 664 ILE A N 1
ATOM 5275 C CA . ILE A 1 696 ? 138.663 28.970 0.797 1.00 20.87 664 ILE A CA 1
ATOM 5276 C C . ILE A 1 696 ? 138.470 27.748 1.684 1.00 20.87 664 ILE A C 1
ATOM 5277 O O . ILE A 1 696 ? 137.374 27.190 1.759 1.00 19.84 664 ILE A O 1
ATOM 5282 N N . GLY A 1 697 ? 139.551 27.325 2.335 1.00 21.20 665 GLY A N 1
ATOM 5283 C CA . GLY A 1 697 ? 139.476 26.185 3.227 1.00 21.00 665 GLY A CA 1
ATOM 5284 C C . GLY A 1 697 ? 139.115 26.720 4.597 1.00 21.85 665 GLY A C 1
ATOM 5285 O O . GLY A 1 697 ? 139.955 27.290 5.292 1.00 22.12 665 GLY A O 1
ATOM 5286 N N . VAL A 1 698 ? 137.861 26.532 4.989 1.00 22.24 666 VAL A N 1
ATOM 5287 C CA . VAL A 1 698 ? 137.376 27.035 6.268 1.00 22.37 666 VAL A CA 1
ATOM 5288 C C . VAL A 1 698 ? 137.678 26.155 7.480 1.00 22.34 666 VAL A C 1
ATOM 5289 O O . VAL A 1 698 ? 137.218 25.017 7.567 1.00 20.89 666 VAL A O 1
ATOM 5293 N N . GLY A 1 699 ? 138.456 26.698 8.413 1.00 21.79 667 GLY A N 1
ATOM 5294 C CA . GLY A 1 699 ? 138.788 25.969 9.624 1.00 21.21 667 GLY A CA 1
ATOM 5295 C C . GLY A 1 699 ? 137.586 26.044 10.545 1.00 22.68 667 GLY A C 1
ATOM 5296 O O . GLY A 1 699 ? 137.129 27.137 10.886 1.00 22.96 667 GLY A O 1
ATOM 5297 N N . VAL A 1 700 ? 137.070 24.887 10.945 1.00 23.65 668 VAL A N 1
ATOM 5298 C CA . VAL A 1 700 ? 135.895 24.824 11.807 1.00 25.10 668 VAL A CA 1
ATOM 5299 C C . VAL A 1 700 ? 136.187 24.201 13.168 1.00 27.45 668 VAL A C 1
ATOM 5300 O O . VAL A 1 700 ? 135.265 23.887 13.919 1.00 27.62 668 VAL A O 1
ATOM 5304 N N . TRP A 1 701 ? 137.464 24.038 13.490 1.00 27.54 669 TRP A N 1
ATOM 5305 C CA . TRP A 1 701 ? 137.850 23.419 14.752 1.00 30.45 669 TRP A CA 1
ATOM 5306 C C . TRP A 1 701 ? 139.136 24.020 15.323 1.00 30.86 669 TRP A C 1
ATOM 5307 O O . TRP A 1 701 ? 140.188 24.004 14.684 1.00 28.51 669 TRP A O 1
ATOM 5318 N N . ASP A 1 702 ? 139.030 24.571 16.528 1.00 33.34 670 ASP A N 1
ATOM 5319 C CA . ASP A 1 702 ? 140.173 25.182 17.203 1.00 35.38 670 ASP A CA 1
ATOM 5320 C C . ASP A 1 702 ? 141.125 24.103 17.713 1.00 36.62 670 ASP A C 1
ATOM 5321 O O . ASP A 1 702 ? 140.840 23.435 18.705 1.00 37.06 670 ASP A O 1
ATOM 5326 N N . ILE A 1 703 ? 142.260 23.940 17.034 1.00 38.54 671 ILE A N 1
ATOM 5327 C CA . ILE A 1 703 ? 143.229 22.916 17.414 1.00 40.82 671 ILE A CA 1
ATOM 5328 C C . ILE A 1 703 ? 144.083 23.278 18.623 1.00 41.66 671 ILE A C 1
ATOM 5329 O O . ILE A 1 703 ? 145.087 22.619 18.897 1.00 40.67 671 ILE A O 1
ATOM 5334 N N . HIS A 1 704 ? 143.689 24.325 19.340 1.00 43.26 672 HIS A N 1
ATOM 5335 C CA . HIS A 1 704 ? 144.418 24.736 20.536 1.00 45.29 672 HIS A CA 1
ATOM 5336 C C . HIS A 1 704 ? 143.607 24.326 21.756 1.00 46.13 672 HIS A C 1
ATOM 5337 O O . HIS A 1 704 ? 143.954 24.652 22.892 1.00 46.80 672 HIS A O 1
ATOM 5344 N N . SER A 1 705 ? 142.522 23.602 21.503 1.00 45.77 673 SER A N 1
ATOM 5345 C CA . SER A 1 705 ? 141.652 23.115 22.563 1.00 45.97 673 SER A CA 1
ATOM 5346 C C . SER A 1 705 ? 141.517 21.598 22.434 1.00 45.87 673 SER A C 1
ATOM 5347 O O . SER A 1 705 ? 141.351 21.073 21.331 1.00 44.20 673 SER A O 1
ATOM 5350 N N . PRO A 1 706 ? 141.606 20.874 23.562 1.00 45.83 674 PRO A N 1
ATOM 5351 C CA . PRO A 1 706 ? 141.490 19.411 23.565 1.00 45.36 674 PRO A CA 1
ATOM 5352 C C . PRO A 1 706 ? 140.052 18.978 23.309 1.00 44.43 674 PRO A C 1
ATOM 5353 O O . PRO A 1 706 ? 139.784 17.819 22.984 1.00 44.67 674 PRO A O 1
ATOM 5357 N N . ALA A 1 707 ? 139.133 19.925 23.460 1.00 43.28 675 ALA A N 1
ATOM 5358 C CA . ALA A 1 707 ? 137.715 19.666 23.267 1.00 42.58 675 ALA A CA 1
ATOM 5359 C C . ALA A 1 707 ? 137.377 19.190 21.858 1.00 41.78 675 ALA A C 1
ATOM 5360 O O . ALA A 1 707 ? 138.012 19.588 20.878 1.00 41.00 675 ALA A O 1
ATOM 5362 N N . VAL A 1 708 ? 136.364 18.334 21.776 1.00 40.91 676 VAL A N 1
ATOM 5363 C CA . VAL A 1 708 ? 135.896 17.792 20.507 1.00 40.27 676 VAL A CA 1
ATOM 5364 C C . VAL A 1 708 ? 134.735 18.645 20.003 1.00 39.50 676 VAL A C 1
ATOM 5365 O O . VAL A 1 708 ? 133.658 18.657 20.599 1.00 40.12 676 VAL A O 1
ATOM 5369 N N . PRO A 1 709 ? 134.942 19.376 18.899 1.00 38.69 677 PRO A N 1
ATOM 5370 C CA . PRO A 1 709 ? 133.874 20.219 18.357 1.00 37.44 677 PRO A CA 1
ATOM 5371 C C . PRO A 1 709 ? 132.660 19.382 17.999 1.00 36.34 677 PRO A C 1
ATOM 5372 O O . PRO A 1 709 ? 132.794 18.289 17.448 1.00 34.71 677 PRO A O 1
ATOM 5376 N N . SER A 1 710 ? 131.477 19.892 18.317 1.00 34.87 678 SER A N 1
ATOM 5377 C CA . SER A 1 710 ? 130.254 19.179 17.991 1.00 34.05 678 SER A CA 1
ATOM 5378 C C . SER A 1 710 ? 129.907 19.538 16.553 1.00 33.47 678 SER A C 1
ATOM 5379 O O . SER A 1 710 ? 130.375 20.547 16.028 1.00 30.06 678 SER A O 1
ATOM 5382 N N . ILE A 1 711 ? 129.089 18.712 15.915 1.00 33.24 679 ILE A N 1
ATOM 5383 C CA . ILE A 1 711 ? 128.699 18.970 14.541 1.00 33.50 679 ILE A CA 1
ATOM 5384 C C . ILE A 1 711 ? 127.989 20.316 14.435 1.00 34.40 679 ILE A C 1
ATOM 5385 O O . ILE A 1 711 ? 128.178 21.055 13.464 1.00 33.01 679 ILE A O 1
ATOM 5390 N N . ASN A 1 712 ? 127.184 20.637 15.443 1.00 33.86 680 ASN A N 1
ATOM 5391 C CA . ASN A 1 712 ? 126.443 21.889 15.451 1.00 35.00 680 ASN A CA 1
ATOM 5392 C C . ASN A 1 712 ? 127.361 23.096 15.512 1.00 34.46 680 ASN A C 1
ATOM 5393 O O . ASN A 1 712 ? 127.104 24.104 14.858 1.00 34.50 680 ASN A O 1
ATOM 5398 N N . GLU A 1 713 ? 128.424 22.996 16.302 1.00 33.48 681 GLU A N 1
ATOM 5399 C CA . GLU A 1 713 ? 129.373 24.092 16.427 1.00 33.69 681 GLU A CA 1
ATOM 5400 C C . GLU A 1 713 ? 129.987 24.392 15.068 1.00 31.80 681 GLU A C 1
ATOM 5401 O O . GLU A 1 713 ? 130.011 25.538 14.626 1.00 29.67 681 GLU A O 1
ATOM 5407 N N . MET A 1 714 ? 130.478 23.348 14.411 1.00 30.04 682 MET A N 1
ATOM 5408 C CA . MET A 1 714 ? 131.100 23.490 13.101 1.00 30.27 682 MET A CA 1
ATOM 5409 C C . MET A 1 714 ? 130.101 24.011 12.070 1.00 28.28 682 MET A C 1
ATOM 5410 O O . MET A 1 714 ? 130.449 24.821 11.214 1.00 28.31 682 MET A O 1
ATOM 5415 N N . ARG A 1 715 ? 128.857 23.547 12.160 1.00 28.62 683 ARG A N 1
ATOM 5416 C CA . ARG A 1 715 ? 127.811 23.962 11.233 1.00 27.61 683 ARG A CA 1
ATOM 5417 C C . ARG A 1 715 ? 127.625 25.478 11.259 1.00 27.43 683 ARG A C 1
ATOM 5418 O O . ARG A 1 715 ? 127.477 26.115 10.212 1.00 25.98 683 ARG A O 1
ATOM 5426 N N . GLU A 1 716 ? 127.625 26.053 12.455 1.00 26.71 684 GLU A N 1
ATOM 5427 C CA . GLU A 1 716 ? 127.467 27.493 12.587 1.00 26.91 684 GLU A CA 1
ATOM 5428 C C . GLU A 1 716 ? 128.514 28.215 11.747 1.00 25.62 684 GLU A C 1
ATOM 5429 O O . GLU A 1 716 ? 128.204 29.172 11.043 1.00 25.09 684 GLU A O 1
ATOM 5435 N N . ILE A 1 717 ? 129.752 27.740 11.815 1.00 25.78 685 ILE A N 1
ATOM 5436 C CA . ILE A 1 717 ? 130.844 28.349 11.068 1.00 24.42 685 ILE A CA 1
ATOM 5437 C C . ILE A 1 717 ? 130.630 28.256 9.557 1.00 25.32 685 ILE A C 1
ATOM 5438 O O . ILE A 1 717 ? 130.674 29.265 8.860 1.00 25.73 685 ILE A O 1
ATOM 5443 N N . VAL A 1 718 ? 130.381 27.052 9.053 1.00 25.22 686 VAL A N 1
ATOM 5444 C CA . VAL A 1 718 ? 130.176 26.876 7.618 1.00 24.84 686 VAL A CA 1
ATOM 5445 C C . VAL A 1 718 ? 129.002 27.715 7.125 1.00 24.22 686 VAL A C 1
ATOM 5446 O O . VAL A 1 718 ? 129.103 28.387 6.097 1.00 24.62 686 VAL A O 1
ATOM 5450 N N . GLU A 1 719 ? 127.895 27.689 7.864 1.00 23.55 687 GLU A N 1
ATOM 5451 C CA . GLU A 1 719 ? 126.717 28.459 7.484 1.00 24.79 687 GLU A CA 1
ATOM 5452 C C . GLU A 1 719 ? 127.034 29.951 7.400 1.00 23.72 687 GLU A C 1
ATOM 5453 O O . GLU A 1 719 ? 126.544 30.645 6.513 1.00 23.59 687 GLU A O 1
ATOM 5459 N N . ARG A 1 720 ? 127.854 30.445 8.322 1.00 23.93 688 ARG A N 1
ATOM 5460 C CA . ARG A 1 720 ? 128.229 31.856 8.303 1.00 24.15 688 ARG A CA 1
ATOM 5461 C C . ARG A 1 720 ? 128.996 32.168 7.023 1.00 24.10 688 ARG A C 1
ATOM 5462 O O . ARG A 1 720 ? 128.709 33.144 6.329 1.00 24.89 688 ARG A O 1
ATOM 5470 N N . VAL A 1 721 ? 129.975 31.328 6.722 1.00 23.55 689 VAL A N 1
ATOM 5471 C CA . VAL A 1 721 ? 130.809 31.504 5.538 1.00 24.60 689 VAL A CA 1
ATOM 5472 C C . VAL A 1 721 ? 130.006 31.451 4.237 1.00 24.39 689 VAL A C 1
ATOM 5473 O O . VAL A 1 721 ? 130.368 32.086 3.248 1.00 26.26 689 VAL A O 1
ATOM 5477 N N . LEU A 1 722 ? 128.906 30.710 4.250 1.00 24.68 690 LEU A N 1
ATOM 5478 C CA . LEU A 1 722 ? 128.061 30.572 3.067 1.00 25.68 690 LEU A CA 1
ATOM 5479 C C . LEU A 1 722 ? 127.068 31.715 2.884 1.00 24.96 690 LEU A C 1
ATOM 5480 O O . LEU A 1 722 ? 126.265 31.698 1.954 1.00 26.44 690 LEU A O 1
ATOM 5485 N N . ARG A 1 723 ? 127.118 32.708 3.763 1.00 24.91 691 ARG A N 1
ATOM 5486 C CA . ARG A 1 723 ? 126.196 33.835 3.667 1.00 25.75 691 ARG A CA 1
ATOM 5487 C C . ARG A 1 723 ? 126.260 34.543 2.317 1.00 26.65 691 ARG A C 1
ATOM 5488 O O . ARG A 1 723 ? 125.229 34.804 1.702 1.00 26.99 691 ARG A O 1
ATOM 5496 N N . VAL A 1 724 ? 127.468 34.853 1.857 1.00 27.16 692 VAL A N 1
ATOM 5497 C CA . VAL A 1 724 ? 127.630 35.546 0.584 1.00 28.44 692 VAL A CA 1
ATOM 5498 C C . VAL A 1 724 ? 128.363 34.718 -0.475 1.00 27.96 692 VAL A C 1
ATOM 5499 O O . VAL A 1 724 ? 127.864 34.539 -1.583 1.00 29.29 692 VAL A O 1
ATOM 5503 N N . LEU A 1 725 ? 129.542 34.217 -0.127 1.00 26.04 693 LEU A N 1
ATOM 5504 C CA . LEU A 1 725 ? 130.358 33.423 -1.046 1.00 24.87 693 LEU A CA 1
ATOM 5505 C C . LEU A 1 725 ? 129.678 32.154 -1.566 1.00 23.84 693 LEU A C 1
ATOM 5506 O O . LEU A 1 725 ? 129.001 31.446 -0.819 1.00 21.05 693 LEU A O 1
ATOM 5511 N N . PRO A 1 726 ? 129.858 31.848 -2.863 1.00 24.94 694 PRO A N 1
ATOM 5512 C CA . PRO A 1 726 ? 129.251 30.647 -3.457 1.00 23.84 694 PRO A CA 1
ATOM 5513 C C . PRO A 1 726 ? 129.749 29.376 -2.768 1.00 23.30 694 PRO A C 1
ATOM 5514 O O . PRO A 1 726 ? 130.913 29.288 -2.376 1.00 22.03 694 PRO A O 1
ATOM 5518 N N . LYS A 1 727 ? 128.866 28.392 -2.642 1.00 23.77 695 LYS A N 1
ATOM 5519 C CA . LYS A 1 727 ? 129.187 27.129 -1.984 1.00 24.12 695 LYS A CA 1
ATOM 5520 C C . LYS A 1 727 ? 130.351 26.347 -2.593 1.00 24.89 695 LYS A C 1
ATOM 5521 O O . LYS A 1 727 ? 131.075 25.651 -1.879 1.00 21.98 695 LYS A O 1
ATOM 5527 N N . GLU A 1 728 ? 130.543 26.455 -3.904 1.00 25.21 696 GLU A N 1
ATOM 5528 C CA . GLU A 1 728 ? 131.627 25.715 -4.542 1.00 25.45 696 GLU A CA 1
ATOM 5529 C C . GLU A 1 728 ? 133.037 26.180 -4.165 1.00 24.01 696 GLU A C 1
ATOM 5530 O O . GLU A 1 728 ? 134.023 25.528 -4.511 1.00 22.52 696 GLU A O 1
ATOM 5536 N N . LEU A 1 729 ? 133.142 27.294 -3.449 1.00 22.81 697 LEU A N 1
ATOM 5537 C CA . LEU A 1 729 ? 134.457 27.792 -3.049 1.00 22.26 697 LEU A CA 1
ATOM 5538 C C . LEU A 1 729 ? 134.912 27.169 -1.738 1.00 21.55 697 LEU A C 1
ATOM 5539 O O . LEU A 1 729 ? 136.111 27.089 -1.455 1.00 21.51 697 LEU A O 1
ATOM 5544 N N . ILE A 1 730 ? 133.948 26.713 -0.947 1.00 21.31 698 ILE A N 1
ATOM 5545 C CA . ILE A 1 730 ? 134.229 26.176 0.381 1.00 20.14 698 ILE A CA 1
ATOM 5546 C C . ILE A 1 730 ? 134.747 24.748 0.568 1.00 20.28 698 ILE A C 1
ATOM 5547 O O . ILE A 1 730 ? 134.222 23.791 -0.009 1.00 20.68 698 ILE A O 1
ATOM 5552 N N . TRP A 1 731 ? 135.788 24.639 1.394 1.00 20.26 699 TRP A N 1
ATOM 5553 C CA . TRP A 1 731 ? 136.405 23.372 1.792 1.00 18.66 699 TRP A CA 1
ATOM 5554 C C . TRP A 1 731 ? 136.233 23.356 3.313 1.00 19.99 699 TRP A C 1
ATOM 5555 O O . TRP A 1 731 ? 136.100 24.413 3.934 1.00 19.05 699 TRP A O 1
ATOM 5566 N N . ILE A 1 732 ? 136.251 22.176 3.919 1.00 20.04 700 ILE A N 1
ATOM 5567 C CA . ILE A 1 732 ? 136.120 22.081 5.371 1.00 19.23 700 ILE A CA 1
ATOM 5568 C C . ILE A 1 732 ? 137.361 21.379 5.924 1.00 21.64 700 ILE A C 1
ATOM 5569 O O . ILE A 1 732 ? 137.718 20.276 5.495 1.00 21.15 700 ILE A O 1
ATOM 5574 N N . ASN A 1 733 ? 138.030 22.041 6.862 1.00 18.81 701 ASN A N 1
ATOM 5575 C CA . ASN A 1 733 ? 139.242 21.511 7.464 1.00 18.71 701 ASN A CA 1
ATOM 5576 C C . ASN A 1 733 ? 139.410 22.056 8.879 1.00 18.51 701 ASN A C 1
ATOM 5577 O O . ASN A 1 733 ? 138.605 22.865 9.338 1.00 19.98 701 ASN A O 1
ATOM 5582 N N . PRO A 1 734 ? 140.446 21.595 9.599 1.00 19.39 702 PRO A N 1
ATOM 5583 C CA . PRO A 1 734 ? 140.702 22.066 10.963 1.00 20.67 702 PRO A CA 1
ATOM 5584 C C . PRO A 1 734 ? 141.322 23.452 10.858 1.00 22.83 702 PRO A C 1
ATOM 5585 O O . PRO A 1 734 ? 141.727 23.875 9.768 1.00 21.05 702 PRO A O 1
ATOM 5589 N N . ASP A 1 735 ? 141.411 24.158 11.979 1.00 25.17 703 ASP A N 1
ATOM 5590 C CA . ASP A 1 735 ? 141.993 25.496 11.963 1.00 28.39 703 ASP A CA 1
ATOM 5591 C C . ASP A 1 735 ? 143.448 25.504 11.508 1.00 30.39 703 ASP A C 1
ATOM 5592 O O . ASP A 1 735 ? 143.794 26.178 10.532 1.00 29.68 703 ASP A O 1
ATOM 5597 N N . CYS A 1 736 ? 144.299 24.756 12.204 1.00 32.51 704 CYS A N 1
ATOM 5598 C CA . CYS A 1 736 ? 145.712 24.716 11.850 1.00 34.93 704 CYS A CA 1
ATOM 5599 C C . CYS A 1 736 ? 146.296 23.299 12.015 1.00 35.88 704 CYS A C 1
ATOM 5600 O O . CYS A 1 736 ? 145.554 22.304 11.979 1.00 32.61 704 CYS A O 1
ATOM 5603 N N . GLY A 1 737 ? 147.616 23.199 12.164 1.00 35.66 705 GLY A N 1
ATOM 5604 C CA . GLY A 1 737 ? 148.236 21.895 12.340 1.00 36.10 705 GLY A CA 1
ATOM 5605 C C . GLY A 1 737 ? 147.626 21.151 13.521 1.00 36.19 705 GLY A C 1
ATOM 5606 O O . GLY A 1 737 ? 146.945 21.755 14.350 1.00 34.44 705 GLY A O 1
ATOM 5607 N N . LEU A 1 738 ? 147.871 19.846 13.613 1.00 35.93 706 LEU A N 1
ATOM 5608 C CA . LEU A 1 738 ? 147.308 19.047 14.707 1.00 36.00 706 LEU A CA 1
ATOM 5609 C C . LEU A 1 738 ? 148.342 18.429 15.637 1.00 35.22 706 LEU A C 1
ATOM 5610 O O . LEU A 1 738 ? 147.986 17.745 16.596 1.00 36.64 706 LEU A O 1
ATOM 5615 N N . LYS A 1 739 ? 149.616 18.682 15.365 1.00 36.23 707 LYS A N 1
ATOM 5616 C CA . LYS A 1 739 ? 150.696 18.104 16.152 1.00 37.82 707 LYS A CA 1
ATOM 5617 C C . LYS A 1 739 ? 150.680 18.375 17.656 1.00 38.08 707 LYS A C 1
ATOM 5618 O O . LYS A 1 739 ? 151.387 17.702 18.407 1.00 38.72 707 LYS A O 1
ATOM 5624 N N . THR A 1 740 ? 149.892 19.345 18.110 1.00 37.28 708 THR A N 1
ATOM 5625 C CA . THR A 1 740 ? 149.853 19.641 19.539 1.00 37.24 708 THR A CA 1
ATOM 5626 C C . THR A 1 740 ? 148.719 18.918 20.257 1.00 35.98 708 THR A C 1
ATOM 5627 O O . THR A 1 740 ? 148.583 19.020 21.473 1.00 34.82 708 THR A O 1
ATOM 5631 N N . ARG A 1 741 ? 147.913 18.184 19.499 1.00 35.27 709 ARG A N 1
ATOM 5632 C CA . ARG A 1 741 ? 146.785 17.444 20.057 1.00 34.96 709 ARG A CA 1
ATOM 5633 C C . ARG A 1 741 ? 147.105 15.951 20.145 1.00 35.05 709 ARG A C 1
ATOM 5634 O O . ARG A 1 741 ? 148.138 15.500 19.648 1.00 33.68 709 ARG A O 1
ATOM 5642 N N . ASN A 1 742 ? 146.221 15.192 20.787 1.00 35.01 710 ASN A N 1
ATOM 5643 C CA . ASN A 1 742 ? 146.402 13.746 20.918 1.00 34.82 710 ASN A CA 1
ATOM 5644 C C . ASN A 1 742 ? 145.463 13.046 19.946 1.00 32.70 710 ASN A C 1
ATOM 5645 O O . ASN A 1 742 ? 144.438 13.604 19.555 1.00 31.67 710 ASN A O 1
ATOM 5650 N N . TRP A 1 743 ? 145.808 11.825 19.559 1.00 31.52 711 TRP A N 1
ATOM 5651 C CA . TRP A 1 743 ? 144.973 11.080 18.626 1.00 31.81 711 TRP A CA 1
ATOM 5652 C C . TRP A 1 743 ? 143.542 10.886 19.133 1.00 32.11 711 TRP A C 1
ATOM 5653 O O . TRP A 1 743 ? 142.590 10.949 18.356 1.00 29.69 711 TRP A O 1
ATOM 5664 N N . ASP A 1 744 ? 143.388 10.670 20.436 1.00 34.60 712 ASP A N 1
ATOM 5665 C CA . ASP A 1 744 ? 142.063 10.457 21.005 1.00 37.75 712 ASP A CA 1
ATOM 5666 C C . ASP A 1 744 ? 141.159 11.681 20.905 1.00 36.89 712 ASP A C 1
ATOM 5667 O O . ASP A 1 744 ? 139.956 11.587 21.130 1.00 37.48 712 ASP A O 1
ATOM 5672 N N . GLU A 1 745 ? 141.738 12.825 20.557 1.00 37.21 713 GLU A N 1
ATOM 5673 C CA . GLU A 1 745 ? 140.976 14.065 20.416 1.00 36.10 713 GLU A CA 1
ATOM 5674 C C . GLU A 1 745 ? 140.742 14.328 18.932 1.00 35.14 713 GLU A C 1
ATOM 5675 O O . GLU A 1 745 ? 139.649 14.715 18.515 1.00 35.21 713 GLU A O 1
ATOM 5681 N N . VAL A 1 746 ? 141.791 14.098 18.148 1.00 33.05 714 VAL A N 1
ATOM 5682 C CA . VAL A 1 746 ? 141.784 14.292 16.704 1.00 29.93 714 VAL A CA 1
ATOM 5683 C C . VAL A 1 746 ? 140.768 13.415 15.960 1.00 29.74 714 VAL A C 1
ATOM 5684 O O . VAL A 1 746 ? 139.942 13.922 15.199 1.00 28.58 714 VAL A O 1
ATOM 5688 N N . ILE A 1 747 ? 140.830 12.106 16.183 1.00 27.02 715 ILE A N 1
ATOM 5689 C CA . ILE A 1 747 ? 139.930 11.178 15.507 1.00 27.48 715 ILE A CA 1
ATOM 5690 C C . ILE A 1 747 ? 138.446 11.542 15.625 1.00 27.53 715 ILE A C 1
ATOM 5691 O O . ILE A 1 747 ? 137.775 11.737 14.608 1.00 27.85 715 ILE A O 1
ATOM 5696 N N . PRO A 1 748 ? 137.910 11.642 16.855 1.00 27.86 716 PRO A N 1
ATOM 5697 C CA . PRO A 1 748 ? 136.490 11.996 16.980 1.00 27.65 716 PRO A CA 1
ATOM 5698 C C . PRO A 1 748 ? 136.132 13.360 16.375 1.00 26.35 716 PRO A C 1
ATOM 5699 O O . PRO A 1 748 ? 135.021 13.552 15.881 1.00 25.87 716 PRO A O 1
ATOM 5703 N N . SER A 1 749 ? 137.067 14.307 16.415 1.00 24.85 717 SER A N 1
ATOM 5704 C CA . SER A 1 749 ? 136.813 15.628 15.849 1.00 24.51 717 SER A CA 1
ATOM 5705 C C . SER A 1 749 ? 136.781 15.519 14.330 1.00 23.82 717 SER A C 1
ATOM 5706 O O . SER A 1 749 ? 135.940 16.125 13.671 1.00 22.76 717 SER A O 1
ATOM 5709 N N . LEU A 1 750 ? 137.707 14.743 13.780 1.00 22.74 718 LEU A N 1
ATOM 5710 C CA . LEU A 1 750 ? 137.769 14.552 12.339 1.00 25.00 718 LEU A CA 1
ATOM 5711 C C . LEU A 1 750 ? 136.489 13.873 11.837 1.00 24.80 718 LEU A C 1
ATOM 5712 O O . LEU A 1 750 ? 135.922 14.269 10.811 1.00 22.84 718 LEU A O 1
ATOM 5717 N N . ARG A 1 751 ? 136.023 12.861 12.563 1.00 24.26 719 ARG A N 1
ATOM 5718 C CA . ARG A 1 751 ? 134.796 12.175 12.162 1.00 26.22 719 ARG A CA 1
ATOM 5719 C C . ARG A 1 751 ? 133.629 13.154 12.163 1.00 24.49 719 ARG A C 1
ATOM 5720 O O . ARG A 1 751 ? 132.788 13.127 11.261 1.00 24.70 719 ARG A O 1
ATOM 5728 N N . ASN A 1 752 ? 133.575 14.024 13.169 1.00 25.53 720 ASN A N 1
ATOM 5729 C CA . ASN A 1 752 ? 132.491 14.999 13.238 1.00 26.75 720 ASN A CA 1
ATOM 5730 C C . ASN A 1 752 ? 132.576 15.972 12.072 1.00 25.58 720 ASN A C 1
ATOM 5731 O O . ASN A 1 752 ? 131.558 16.438 11.560 1.00 26.86 720 ASN A O 1
ATOM 5736 N N . MET A 1 753 ? 133.796 16.273 11.650 1.00 23.98 721 MET A N 1
ATOM 5737 C CA . MET A 1 753 ? 134.002 17.193 10.546 1.00 23.69 721 MET A CA 1
ATOM 5738 C C . MET A 1 753 ? 133.479 16.559 9.254 1.00 23.13 721 MET A C 1
ATOM 5739 O O . MET A 1 753 ? 132.841 17.218 8.434 1.00 22.70 721 MET A O 1
ATOM 5744 N N . VAL A 1 754 ? 133.753 15.273 9.075 1.00 23.00 722 VAL A N 1
ATOM 5745 C CA . VAL A 1 754 ? 133.288 14.566 7.893 1.00 23.64 722 VAL A CA 1
ATOM 5746 C C . VAL A 1 754 ? 131.758 14.490 7.918 1.00 24.82 722 VAL A C 1
ATOM 5747 O O . VAL A 1 754 ? 131.096 14.756 6.910 1.00 25.14 722 VAL A O 1
ATOM 5751 N N . ALA A 1 755 ? 131.200 14.142 9.075 1.00 23.93 723 ALA A N 1
ATOM 5752 C CA . ALA A 1 755 ? 129.751 14.055 9.226 1.00 25.88 723 ALA A CA 1
ATOM 5753 C C . ALA A 1 755 ? 129.104 15.388 8.858 1.00 25.73 723 ALA A C 1
ATOM 5754 O O . ALA A 1 755 ? 128.106 15.434 8.142 1.00 25.00 723 ALA A O 1
ATOM 5756 N N . LEU A 1 756 ? 129.679 16.475 9.354 1.00 26.07 724 LEU A N 1
ATOM 5757 C CA . LEU A 1 756 ? 129.154 17.801 9.070 1.00 27.46 724 LEU A CA 1
ATOM 5758 C C . LEU A 1 756 ? 129.151 18.078 7.570 1.00 28.03 724 LEU A C 1
ATOM 5759 O O . LEU A 1 756 ? 128.128 18.467 7.004 1.00 29.16 724 LEU A O 1
ATOM 5764 N N . ALA A 1 757 ? 130.292 17.869 6.923 1.00 28.18 725 ALA A N 1
ATOM 5765 C CA . ALA A 1 757 ? 130.396 18.103 5.489 1.00 28.06 725 ALA A CA 1
ATOM 5766 C C . ALA A 1 757 ? 129.317 17.311 4.745 1.00 28.70 725 ALA A C 1
ATOM 5767 O O . ALA A 1 757 ? 128.668 17.836 3.837 1.00 26.49 725 ALA A O 1
ATOM 5769 N N . LYS A 1 758 ? 129.127 16.051 5.131 1.00 27.39 726 LYS A N 1
ATOM 5770 C CA . LYS A 1 758 ? 128.112 15.210 4.501 1.00 29.48 726 LYS A CA 1
ATOM 5771 C C . LYS A 1 758 ? 126.732 15.861 4.643 1.00 30.50 726 LYS A C 1
ATOM 5772 O O . LYS A 1 758 ? 125.950 15.905 3.688 1.00 30.48 726 LYS A O 1
ATOM 5774 N N . GLU A 1 759 ? 126.441 16.368 5.839 1.00 30.44 727 GLU A N 1
ATOM 5775 C CA . GLU A 1 759 ? 125.169 17.030 6.103 1.00 31.87 727 GLU A CA 1
ATOM 5776 C C . GLU A 1 759 ? 124.986 18.243 5.202 1.00 32.89 727 GLU A C 1
ATOM 5777 O O . GLU A 1 759 ? 123.939 18.406 4.573 1.00 32.28 727 GLU A O 1
ATOM 5783 N N . MET A 1 760 ? 126.007 19.096 5.152 1.00 32.29 728 MET A N 1
ATOM 5784 C CA . MET A 1 760 ? 125.953 20.302 4.332 1.00 33.11 728 MET A CA 1
ATOM 5785 C C . MET A 1 760 ? 125.667 20.003 2.868 1.00 33.00 728 MET A C 1
ATOM 5786 O O . MET A 1 760 ? 124.924 20.737 2.218 1.00 33.38 728 MET A O 1
ATOM 5791 N N . ARG A 1 761 ? 126.251 18.928 2.350 1.00 32.97 729 ARG A N 1
ATOM 5792 C CA . ARG A 1 761 ? 126.037 18.548 0.959 1.00 35.26 729 ARG A CA 1
ATOM 5793 C C . ARG A 1 761 ? 124.567 18.227 0.694 1.00 37.00 729 ARG A C 1
ATOM 5794 O O . ARG A 1 761 ? 124.021 18.599 -0.345 1.00 35.71 729 ARG A O 1
ATOM 5802 N N . GLU A 1 762 ? 123.925 17.543 1.638 1.00 39.40 730 GLU A N 1
ATOM 5803 C CA . GLU A 1 762 ? 122.516 17.199 1.488 1.00 42.27 730 GLU A CA 1
ATOM 5804 C C . GLU A 1 762 ? 121.672 18.466 1.495 1.00 43.65 730 GLU A C 1
ATOM 5805 O O . GLU A 1 762 ? 120.742 18.608 0.703 1.00 43.24 730 GLU A O 1
ATOM 5811 N N . LYS A 1 763 ? 122.003 19.386 2.396 1.00 45.55 731 LYS A N 1
ATOM 5812 C CA . LYS A 1 763 ? 121.274 20.644 2.508 1.00 48.12 731 LYS A CA 1
ATOM 5813 C C . LYS A 1 763 ? 121.412 21.474 1.237 1.00 49.74 731 LYS A C 1
ATOM 5814 O O . LYS A 1 763 ? 120.422 21.759 0.562 1.00 49.53 731 LYS A O 1
ATOM 5816 N N . PHE A 1 764 ? 122.645 21.856 0.912 1.00 51.82 732 PHE A N 1
ATOM 5817 C CA . PHE A 1 764 ? 122.908 22.660 -0.278 1.00 54.24 732 PHE A CA 1
ATOM 5818 C C . PHE A 1 764 ? 123.153 21.808 -1.519 1.00 55.59 732 PHE A C 1
ATOM 5819 O O . PHE A 1 764 ? 123.998 22.140 -2.348 1.00 56.17 732 PHE A O 1
ATOM 5827 N N . GLU A 1 765 ? 122.406 20.715 -1.648 1.00 57.04 733 GLU A N 1
ATOM 5828 C CA . GLU A 1 765 ? 122.546 19.822 -2.794 1.00 57.69 733 GLU A CA 1
ATOM 5829 C C . GLU A 1 765 ? 121.969 20.469 -4.048 1.00 58.09 733 GLU A C 1
ATOM 5830 O O . GLU A 1 765 ? 122.518 21.443 -4.565 1.00 58.50 733 GLU A O 1
ATOM 5832 N N . ASP B 1 30 ? 152.534 96.650 1.076 1.00 45.60 -2 ASP B N 1
ATOM 5833 C CA . ASP B 1 30 ? 151.574 95.922 0.255 1.00 45.14 -2 ASP B CA 1
ATOM 5834 C C . ASP B 1 30 ? 150.229 96.656 0.190 1.00 44.41 -2 ASP B C 1
ATOM 5835 O O . ASP B 1 30 ? 149.312 96.358 0.955 1.00 44.72 -2 ASP B O 1
ATOM 5837 N N . PRO B 1 31 ? 150.101 97.618 -0.739 1.00 43.66 -1 PRO B N 1
ATOM 5838 C CA . PRO B 1 31 ? 148.878 98.404 -0.924 1.00 41.20 -1 PRO B CA 1
ATOM 5839 C C . PRO B 1 31 ? 147.757 97.583 -1.560 1.00 39.03 -1 PRO B C 1
ATOM 5840 O O . PRO B 1 31 ? 146.728 98.124 -1.975 1.00 38.26 -1 PRO B O 1
ATOM 5844 N N . PHE B 1 32 ? 147.970 96.276 -1.644 1.00 35.77 0 PHE B N 1
ATOM 5845 C CA . PHE B 1 32 ? 146.982 95.382 -2.226 1.00 33.19 0 PHE B CA 1
ATOM 5846 C C . PHE B 1 32 ? 146.797 94.126 -1.391 1.00 31.02 0 PHE B C 1
ATOM 5847 O O . PHE B 1 32 ? 147.745 93.385 -1.141 1.00 31.24 0 PHE B O 1
ATOM 5855 N N . THR B 1 33 ? 145.566 93.910 -0.944 1.00 28.41 1 THR B N 1
ATOM 5856 C CA . THR B 1 33 ? 145.229 92.730 -0.159 1.00 26.42 1 THR B CA 1
ATOM 5857 C C . THR B 1 33 ? 144.321 91.876 -1.027 1.00 25.12 1 THR B C 1
ATOM 5858 O O . THR B 1 33 ? 143.187 92.257 -1.316 1.00 25.51 1 THR B O 1
ATOM 5862 N N . LYS B 1 34 ? 144.832 90.726 -1.450 1.00 24.04 2 LYS B N 1
ATOM 5863 C CA . LYS B 1 34 ? 144.082 89.816 -2.309 1.00 23.03 2 LYS B CA 1
ATOM 5864 C C . LYS B 1 34 ? 143.005 89.087 -1.517 1.00 22.63 2 LYS B C 1
ATOM 5865 O O . LYS B 1 34 ? 143.304 88.360 -0.570 1.00 24.01 2 LYS B O 1
ATOM 5871 N N . ALA B 1 35 ? 141.752 89.281 -1.916 1.00 21.82 3 ALA B N 1
ATOM 5872 C CA . ALA B 1 35 ? 140.624 88.657 -1.236 1.00 20.60 3 ALA B CA 1
ATOM 5873 C C . ALA B 1 35 ? 140.108 87.415 -1.943 1.00 20.77 3 ALA B C 1
ATOM 5874 O O . ALA B 1 35 ? 139.830 87.441 -3.144 1.00 22.08 3 ALA B O 1
ATOM 5876 N N . TYR B 1 36 ? 139.986 86.330 -1.180 1.00 18.81 4 TYR B N 1
ATOM 5877 C CA . TYR B 1 36 ? 139.478 85.051 -1.675 1.00 18.26 4 TYR B CA 1
ATOM 5878 C C . TYR B 1 36 ? 138.172 84.735 -0.953 1.00 18.48 4 TYR B C 1
ATOM 5879 O O . TYR B 1 36 ? 137.886 85.278 0.110 1.00 19.10 4 TYR B O 1
ATOM 5888 N N . ALA B 1 37 ? 137.404 83.821 -1.530 1.00 19.23 5 ALA B N 1
ATOM 5889 C CA . ALA B 1 37 ? 136.163 83.340 -0.934 1.00 17.30 5 ALA B CA 1
ATOM 5890 C C . ALA B 1 37 ? 135.827 82.026 -1.630 1.00 16.88 5 ALA B C 1
ATOM 5891 O O . ALA B 1 37 ? 136.105 81.851 -2.820 1.00 16.77 5 ALA B O 1
ATOM 5893 N N . PHE B 1 38 ? 135.248 81.086 -0.896 1.00 16.37 6 PHE B N 1
ATOM 5894 C CA . PHE B 1 38 ? 134.889 79.817 -1.506 1.00 17.06 6 PHE B CA 1
ATOM 5895 C C . PHE B 1 38 ? 133.712 79.192 -0.786 1.00 14.56 6 PHE B C 1
ATOM 5896 O O . PHE B 1 38 ? 133.429 79.526 0.363 1.00 16.69 6 PHE B O 1
ATOM 5904 N N . GLY B 1 39 ? 133.013 78.302 -1.478 1.00 13.99 7 GLY B N 1
ATOM 5905 C CA . GLY B 1 39 ? 131.873 77.631 -0.879 1.00 15.38 7 GLY B CA 1
ATOM 5906 C C . GLY B 1 39 ? 130.595 78.445 -0.755 1.00 15.48 7 GLY B C 1
ATOM 5907 O O . GLY B 1 39 ? 129.715 78.101 0.036 1.00 14.31 7 GLY B O 1
ATOM 5908 N N . PHE B 1 40 ? 130.477 79.532 -1.508 1.00 14.81 8 PHE B N 1
ATOM 5909 C CA . PHE B 1 40 ? 129.249 80.316 -1.445 1.00 16.75 8 PHE B CA 1
ATOM 5910 C C . PHE B 1 40 ? 128.120 79.344 -1.795 1.00 17.27 8 PHE B C 1
ATOM 5911 O O . PHE B 1 40 ? 128.245 78.568 -2.739 1.00 16.76 8 PHE B O 1
ATOM 5919 N N . PRO B 1 41 ? 127.006 79.375 -1.040 1.00 17.29 9 PRO B N 1
ATOM 5920 C CA . PRO B 1 41 ? 125.875 78.469 -1.290 1.00 18.96 9 PRO B CA 1
ATOM 5921 C C . PRO B 1 41 ? 125.410 78.458 -2.743 1.00 19.14 9 PRO B C 1
ATOM 5922 O O . PRO B 1 41 ? 125.384 79.490 -3.404 1.00 18.90 9 PRO B O 1
ATOM 5926 N N . LYS B 1 42 ? 125.029 77.283 -3.224 1.00 20.70 10 LYS B N 1
ATOM 5927 C CA . LYS B 1 42 ? 124.568 77.141 -4.603 1.00 21.35 10 LYS B CA 1
ATOM 5928 C C . LYS B 1 42 ? 123.039 77.057 -4.721 1.00 20.52 10 LYS B C 1
ATOM 5929 O O . LYS B 1 42 ? 122.493 77.195 -5.810 1.00 20.46 10 LYS B O 1
ATOM 5935 N N . ILE B 1 43 ? 122.350 76.859 -3.604 1.00 17.92 11 ILE B N 1
ATOM 5936 C CA . ILE B 1 43 ? 120.901 76.684 -3.636 1.00 17.55 11 ILE B CA 1
ATOM 5937 C C . ILE B 1 43 ? 119.993 77.801 -4.152 1.00 18.43 11 ILE B C 1
ATOM 5938 O O . ILE B 1 43 ? 118.854 77.530 -4.523 1.00 18.52 11 ILE B O 1
ATOM 5943 N N . GLY B 1 44 ? 120.476 79.040 -4.187 1.00 19.02 12 GLY B N 1
ATOM 5944 C CA . GLY B 1 44 ? 119.641 80.132 -4.665 1.00 19.27 12 GLY B CA 1
ATOM 5945 C C . GLY B 1 44 ? 118.825 80.748 -3.540 1.00 21.15 12 GLY B C 1
ATOM 5946 O O . GLY B 1 44 ? 118.415 80.045 -2.617 1.00 20.41 12 GLY B O 1
ATOM 5947 N N . GLU B 1 45 ? 118.575 82.055 -3.618 1.00 20.48 13 GLU B N 1
ATOM 5948 C CA . GLU B 1 45 ? 117.822 82.753 -2.576 1.00 22.10 13 GLU B CA 1
ATOM 5949 C C . GLU B 1 45 ? 116.431 82.185 -2.309 1.00 23.31 13 GLU B C 1
ATOM 5950 O O . GLU B 1 45 ? 115.861 82.407 -1.240 1.00 23.26 13 GLU B O 1
ATOM 5956 N N . LYS B 1 46 ? 115.892 81.446 -3.274 1.00 24.38 14 LYS B N 1
ATOM 5957 C CA . LYS B 1 46 ? 114.573 80.850 -3.124 1.00 25.24 14 LYS B CA 1
ATOM 5958 C C . LYS B 1 46 ? 114.628 79.338 -3.324 1.00 25.01 14 LYS B C 1
ATOM 5959 O O . LYS B 1 46 ? 113.625 78.704 -3.655 1.00 23.46 14 LYS B O 1
ATOM 5965 N N . ARG B 1 47 ? 115.806 78.765 -3.099 1.00 22.85 15 ARG B N 1
ATOM 5966 C CA . ARG B 1 47 ? 116.014 77.332 -3.257 1.00 22.46 15 ARG B CA 1
ATOM 5967 C C . ARG B 1 47 ? 115.675 76.855 -4.661 1.00 22.32 15 ARG B C 1
ATOM 5968 O O . ARG B 1 47 ? 115.068 75.796 -4.845 1.00 22.24 15 ARG B O 1
ATOM 5976 N N . GLU B 1 48 ? 116.082 77.644 -5.652 1.00 21.93 16 GLU B N 1
ATOM 5977 C CA . GLU B 1 48 ? 115.843 77.306 -7.046 1.00 22.96 16 GLU B CA 1
ATOM 5978 C C . GLU B 1 48 ? 116.564 76.007 -7.414 1.00 22.35 16 GLU B C 1
ATOM 5979 O O . GLU B 1 48 ? 116.130 75.277 -8.305 1.00 20.38 16 GLU B O 1
ATOM 5985 N N . PHE B 1 49 ? 117.666 75.724 -6.723 1.00 21.56 17 PHE B N 1
ATOM 5986 C CA . PHE B 1 49 ? 118.441 74.507 -6.976 1.00 22.02 17 PHE B CA 1
ATOM 5987 C C . PHE B 1 49 ? 117.626 73.281 -6.587 1.00 21.93 17 PHE B C 1
ATOM 5988 O O . PHE B 1 49 ? 117.600 72.281 -7.309 1.00 23.39 17 PHE B O 1
ATOM 5996 N N . LYS B 1 50 ? 116.961 73.372 -5.443 1.00 20.70 18 LYS B N 1
ATOM 5997 C CA . LYS B 1 50 ? 116.120 72.295 -4.941 1.00 22.73 18 LYS B CA 1
ATOM 5998 C C . LYS B 1 50 ? 114.961 72.055 -5.920 1.00 23.54 18 LYS B C 1
ATOM 5999 O O . LYS B 1 50 ? 114.677 70.917 -6.298 1.00 21.30 18 LYS B O 1
ATOM 6005 N N . LYS B 1 51 ? 114.306 73.139 -6.328 1.00 24.41 19 LYS B N 1
ATOM 6006 C CA . LYS B 1 51 ? 113.182 73.056 -7.257 1.00 25.37 19 LYS B CA 1
ATOM 6007 C C . LYS B 1 51 ? 113.602 72.474 -8.606 1.00 25.38 19 LYS B C 1
ATOM 6008 O O . LYS B 1 51 ? 112.861 71.701 -9.214 1.00 26.31 19 LYS B O 1
ATOM 6014 N N . ALA B 1 52 ? 114.789 72.851 -9.071 1.00 25.22 20 ALA B N 1
ATOM 6015 C CA . ALA B 1 52 ? 115.296 72.360 -10.348 1.00 25.48 20 ALA B CA 1
ATOM 6016 C C . ALA B 1 52 ? 115.607 70.863 -10.299 1.00 25.76 20 ALA B C 1
ATOM 6017 O O . ALA B 1 52 ? 115.312 70.138 -11.249 1.00 25.96 20 ALA B O 1
ATOM 6019 N N . LEU B 1 53 ? 116.203 70.400 -9.200 1.00 24.46 21 LEU B N 1
ATOM 6020 C CA . LEU B 1 53 ? 116.523 68.981 -9.063 1.00 22.87 21 LEU B CA 1
ATOM 6021 C C . LEU B 1 53 ? 115.259 68.146 -9.052 1.00 23.71 21 LEU B C 1
ATOM 6022 O O . LEU B 1 53 ? 115.114 67.190 -9.814 1.00 23.36 21 LEU B O 1
ATOM 6027 N N . GLU B 1 54 ? 114.345 68.506 -8.166 1.00 22.38 22 GLU B N 1
ATOM 6028 C CA . GLU B 1 54 ? 113.100 67.781 -8.051 1.00 26.37 22 GLU B CA 1
ATOM 6029 C C . GLU B 1 54 ? 112.299 67.843 -9.355 1.00 27.06 22 GLU B C 1
ATOM 6030 O O . GLU B 1 54 ? 111.821 66.815 -9.829 1.00 27.73 22 GLU B O 1
ATOM 6036 N N . ASP B 1 55 ? 112.179 69.025 -9.959 1.00 29.26 23 ASP B N 1
ATOM 6037 C CA . ASP B 1 55 ? 111.440 69.132 -11.218 1.00 29.79 23 ASP B CA 1
ATOM 6038 C C . ASP B 1 55 ? 112.015 68.168 -12.246 1.00 31.51 23 ASP B C 1
ATOM 6039 O O . ASP B 1 55 ? 111.275 67.421 -12.893 1.00 32.74 23 ASP B O 1
ATOM 6044 N N . PHE B 1 56 ? 113.337 68.180 -12.391 1.00 31.37 24 PHE B N 1
ATOM 6045 C CA . PHE B 1 56 ? 113.994 67.295 -13.339 1.00 31.17 24 PHE B CA 1
ATOM 6046 C C . PHE B 1 56 ? 113.739 65.825 -13.015 1.00 31.94 24 PHE B C 1
ATOM 6047 O O . PHE B 1 56 ? 113.416 65.038 -13.909 1.00 31.16 24 PHE B O 1
ATOM 6055 N N . TRP B 1 57 ? 113.888 65.451 -11.745 1.00 31.78 25 TRP B N 1
ATOM 6056 C CA . TRP B 1 57 ? 113.667 64.060 -11.349 1.00 32.87 25 TRP B CA 1
ATOM 6057 C C . TRP B 1 57 ? 112.224 63.656 -11.602 1.00 33.18 25 TRP B C 1
ATOM 6058 O O . TRP B 1 57 ? 111.946 62.506 -11.929 1.00 35.01 25 TRP B O 1
ATOM 6069 N N . LYS B 1 58 ? 111.309 64.604 -11.442 1.00 33.55 26 LYS B N 1
ATOM 6070 C CA . LYS B 1 58 ? 109.893 64.334 -11.643 1.00 34.27 26 LYS B CA 1
ATOM 6071 C C . LYS B 1 58 ? 109.561 64.295 -13.130 1.00 34.53 26 LYS B C 1
ATOM 6072 O O . LYS B 1 58 ? 108.499 63.820 -13.526 1.00 34.10 26 LYS B O 1
ATOM 6074 N N . GLY B 1 59 ? 110.481 64.790 -13.949 1.00 33.82 27 GLY B N 1
ATOM 6075 C CA . GLY B 1 59 ? 110.261 64.811 -15.381 1.00 34.46 27 GLY B CA 1
ATOM 6076 C C . GLY B 1 59 ? 109.441 66.015 -15.800 1.00 35.73 27 GLY B C 1
ATOM 6077 O O . GLY B 1 59 ? 108.849 66.023 -16.882 1.00 36.12 27 GLY B O 1
ATOM 6078 N N . LYS B 1 60 ? 109.405 67.037 -14.947 1.00 34.70 28 LYS B N 1
ATOM 6079 C CA . LYS B 1 60 ? 108.650 68.252 -15.234 1.00 34.42 28 LYS B CA 1
ATOM 6080 C C . LYS B 1 60 ? 109.413 69.172 -16.179 1.00 34.01 28 LYS B C 1
ATOM 6081 O O . LYS B 1 60 ? 108.816 69.927 -16.945 1.00 34.69 28 LYS B O 1
ATOM 6083 N N . ILE B 1 61 ? 110.738 69.125 -16.119 1.00 32.76 29 ILE B N 1
ATOM 6084 C CA . ILE B 1 61 ? 111.545 69.948 -17.011 1.00 31.23 29 ILE B CA 1
ATOM 6085 C C . ILE B 1 61 ? 112.549 69.057 -17.725 1.00 31.92 29 ILE B C 1
ATOM 6086 O O . ILE B 1 61 ? 112.870 67.968 -17.250 1.00 31.86 29 ILE B O 1
ATOM 6091 N N . THR B 1 62 ? 113.029 69.515 -18.875 1.00 31.58 30 THR B N 1
ATOM 6092 C CA . THR B 1 62 ? 113.992 68.753 -19.658 1.00 32.96 30 THR B CA 1
ATOM 6093 C C . THR B 1 62 ? 115.391 68.912 -19.079 1.00 32.98 30 THR B C 1
ATOM 6094 O O . THR B 1 62 ? 115.610 69.715 -18.174 1.00 33.00 30 THR B O 1
ATOM 6098 N N . GLU B 1 63 ? 116.341 68.145 -19.600 1.00 32.94 31 GLU B N 1
ATOM 6099 C CA . GLU B 1 63 ? 117.709 68.250 -19.127 1.00 35.28 31 GLU B CA 1
ATOM 6100 C C . GLU B 1 63 ? 118.247 69.616 -19.544 1.00 35.49 31 GLU B C 1
ATOM 6101 O O . GLU B 1 63 ? 119.035 70.231 -18.825 1.00 34.67 31 GLU B O 1
ATOM 6107 N N . GLU B 1 64 ? 117.796 70.092 -20.704 1.00 35.12 32 GLU B N 1
ATOM 6108 C CA . GLU B 1 64 ? 118.210 71.392 -21.219 1.00 35.13 32 GLU B CA 1
ATOM 6109 C C . GLU B 1 64 ? 117.720 72.487 -20.273 1.00 33.36 32 GLU B C 1
ATOM 6110 O O . GLU B 1 64 ? 118.470 73.395 -19.905 1.00 32.83 32 GLU B O 1
ATOM 6116 N N . GLN B 1 65 ? 116.452 72.401 -19.887 1.00 31.78 33 GLN B N 1
ATOM 6117 C CA . GLN B 1 65 ? 115.875 73.375 -18.972 1.00 31.21 33 GLN B CA 1
ATOM 6118 C C . GLN B 1 65 ? 116.619 73.299 -17.639 1.00 30.15 33 GLN B C 1
ATOM 6119 O O . GLN B 1 65 ? 116.928 74.327 -17.033 1.00 29.24 33 GLN B O 1
ATOM 6125 N N . PHE B 1 66 ? 116.912 72.077 -17.192 1.00 28.04 34 PHE B N 1
ATOM 6126 C CA . PHE B 1 66 ? 117.648 71.884 -15.943 1.00 26.31 34 PHE B CA 1
ATOM 6127 C C . PHE B 1 66 ? 118.967 72.654 -16.031 1.00 26.18 34 PHE B C 1
ATOM 6128 O O . PHE B 1 66 ? 119.302 73.427 -15.136 1.00 24.92 34 PHE B O 1
ATOM 6136 N N . GLU B 1 67 ? 119.706 72.445 -17.118 1.00 26.40 35 GLU B N 1
ATOM 6137 C CA . GLU B 1 67 ? 120.985 73.125 -17.315 1.00 27.69 35 GLU B CA 1
ATOM 6138 C C . GLU B 1 67 ? 120.819 74.640 -17.297 1.00 27.17 35 GLU B C 1
ATOM 6139 O O . GLU B 1 67 ? 121.668 75.359 -16.773 1.00 25.97 35 GLU B O 1
ATOM 6145 N N . GLU B 1 68 ? 119.729 75.119 -17.890 1.00 27.19 36 GLU B N 1
ATOM 6146 C CA . GLU B 1 68 ? 119.447 76.547 -17.934 1.00 28.55 36 GLU B CA 1
ATOM 6147 C C . GLU B 1 68 ? 119.325 77.110 -16.525 1.00 26.61 36 GLU B C 1
ATOM 6148 O O . GLU B 1 68 ? 119.870 78.167 -16.224 1.00 24.50 36 GLU B O 1
ATOM 6154 N N . GLU B 1 69 ? 118.608 76.400 -15.660 1.00 26.52 37 GLU B N 1
ATOM 6155 C CA . GLU B 1 69 ? 118.444 76.855 -14.286 1.00 28.60 37 GLU B CA 1
ATOM 6156 C C . GLU B 1 69 ? 119.790 76.825 -13.562 1.00 26.60 37 GLU B C 1
ATOM 6157 O O . GLU B 1 69 ? 120.105 77.723 -12.775 1.00 26.36 37 GLU B O 1
ATOM 6163 N N . MET B 1 70 ? 120.580 75.789 -13.831 1.00 23.89 38 MET B N 1
ATOM 6164 C CA . MET B 1 70 ? 121.896 75.669 -13.217 1.00 23.73 38 MET B CA 1
ATOM 6165 C C . MET B 1 70 ? 122.773 76.846 -13.647 1.00 23.39 38 MET B C 1
ATOM 6166 O O . MET B 1 70 ? 123.532 77.390 -12.845 1.00 21.50 38 MET B O 1
ATOM 6171 N N . ASN B 1 71 ? 122.665 77.250 -14.909 1.00 23.55 39 ASN B N 1
ATOM 6172 C CA . ASN B 1 71 ? 123.470 78.366 -15.385 1.00 22.13 39 ASN B CA 1
ATOM 6173 C C . ASN B 1 71 ? 123.049 79.673 -14.738 1.00 22.14 39 ASN B C 1
ATOM 6174 O O . ASN B 1 71 ? 123.874 80.559 -14.523 1.00 23.55 39 ASN B O 1
ATOM 6179 N N . LYS B 1 72 ? 121.766 79.800 -14.428 1.00 23.03 40 LYS B N 1
ATOM 6180 C CA . LYS B 1 72 ? 121.279 81.002 -13.767 1.00 24.46 40 LYS B CA 1
ATOM 6181 C C . LYS B 1 72 ? 121.918 81.054 -12.381 1.00 24.15 40 LYS B C 1
ATOM 6182 O O . LYS B 1 72 ? 122.319 82.113 -11.908 1.00 23.62 40 LYS B O 1
ATOM 6188 N N . LEU B 1 73 ? 122.008 79.896 -11.736 1.00 23.64 41 LEU B N 1
ATOM 6189 C CA . LEU B 1 73 ? 122.597 79.813 -10.404 1.00 24.06 41 LEU B CA 1
ATOM 6190 C C . LEU B 1 73 ? 124.097 80.077 -10.446 1.00 23.15 41 LEU B C 1
ATOM 6191 O O . LEU B 1 73 ? 124.658 80.658 -9.510 1.00 23.62 41 LEU B O 1
ATOM 6196 N N . ARG B 1 74 ? 124.749 79.665 -11.531 1.00 22.36 42 ARG B N 1
ATOM 6197 C CA . ARG B 1 74 ? 126.181 79.908 -11.682 1.00 22.64 42 ARG B CA 1
ATOM 6198 C C . ARG B 1 74 ? 126.430 81.412 -11.757 1.00 22.90 42 ARG B C 1
ATOM 6199 O O . ARG B 1 74 ? 127.335 81.933 -11.109 1.00 22.35 42 ARG B O 1
ATOM 6207 N N . MET B 1 75 ? 125.626 82.108 -12.557 1.00 23.98 43 MET B N 1
ATOM 6208 C CA . MET B 1 75 ? 125.780 83.551 -12.711 1.00 24.35 43 MET B CA 1
ATOM 6209 C C . MET B 1 75 ? 125.541 84.287 -11.395 1.00 22.35 43 MET B C 1
ATOM 6210 O O . MET B 1 75 ? 126.246 85.243 -11.064 1.00 20.88 43 MET B O 1
ATOM 6215 N N . TYR B 1 76 ? 124.540 83.839 -10.648 1.00 21.98 44 TYR B N 1
ATOM 6216 C CA . TYR B 1 76 ? 124.214 84.448 -9.362 1.00 20.47 44 TYR B CA 1
ATOM 6217 C C . TYR B 1 76 ? 125.399 84.314 -8.406 1.00 21.23 44 TYR B C 1
ATOM 6218 O O . TYR B 1 76 ? 125.761 85.261 -7.701 1.00 19.87 44 TYR B O 1
ATOM 6227 N N . MET B 1 77 ? 126.006 83.132 -8.391 1.00 19.79 45 MET B N 1
ATOM 6228 C CA . MET B 1 77 ? 127.148 82.873 -7.522 1.00 21.25 45 MET B CA 1
ATOM 6229 C C . MET B 1 77 ? 128.332 83.751 -7.887 1.00 21.28 45 MET B C 1
ATOM 6230 O O . MET B 1 77 ? 128.880 84.454 -7.038 1.00 19.74 45 MET B O 1
ATOM 6235 N N . VAL B 1 78 ? 128.723 83.712 -9.155 1.00 22.44 46 VAL B N 1
ATOM 6236 C CA . VAL B 1 78 ? 129.855 84.502 -9.610 1.00 23.99 46 VAL B CA 1
ATOM 6237 C C . VAL B 1 78 ? 129.667 86.001 -9.416 1.00 23.46 46 VAL B C 1
ATOM 6238 O O . VAL B 1 78 ? 130.637 86.716 -9.151 1.00 23.06 46 VAL B O 1
ATOM 6242 N N . GLU B 1 79 ? 128.434 86.485 -9.536 1.00 24.05 47 GLU B N 1
ATOM 6243 C CA . GLU B 1 79 ? 128.190 87.912 -9.345 1.00 24.70 47 GLU B CA 1
ATOM 6244 C C . GLU B 1 79 ? 128.405 88.317 -7.889 1.00 23.42 47 GLU B C 1
ATOM 6245 O O . GLU B 1 79 ? 128.932 89.396 -7.611 1.00 22.25 47 GLU B O 1
ATOM 6251 N N . ASN B 1 80 ? 128.001 87.457 -6.957 1.00 21.81 48 ASN B N 1
ATOM 6252 C CA . ASN B 1 80 ? 128.193 87.772 -5.539 1.00 23.41 48 ASN B CA 1
ATOM 6253 C C . ASN B 1 80 ? 129.684 87.781 -5.211 1.00 21.28 48 ASN B C 1
ATOM 6254 O O . ASN B 1 80 ? 130.144 88.598 -4.413 1.00 20.01 48 ASN B O 1
ATOM 6259 N N . TYR B 1 81 ? 130.439 86.882 -5.842 1.00 20.41 49 TYR B N 1
ATOM 6260 C CA . TYR B 1 81 ? 131.885 86.829 -5.635 1.00 20.26 49 TYR B CA 1
ATOM 6261 C C . TYR B 1 81 ? 132.527 88.086 -6.233 1.00 21.18 49 TYR B C 1
ATOM 6262 O O . TYR B 1 81 ? 133.323 88.770 -5.584 1.00 17.82 49 TYR B O 1
ATOM 6271 N N . ARG B 1 82 ? 132.172 88.380 -7.479 1.00 21.38 50 ARG B N 1
ATOM 6272 C CA . ARG B 1 82 ? 132.711 89.540 -8.187 1.00 24.55 50 ARG B CA 1
ATOM 6273 C C . ARG B 1 82 ? 132.555 90.872 -7.456 1.00 23.38 50 ARG B C 1
ATOM 6274 O O . ARG B 1 82 ? 133.448 91.717 -7.491 1.00 22.99 50 ARG B O 1
ATOM 6282 N N . LYS B 1 83 ? 131.422 91.068 -6.799 1.00 24.45 51 LYS B N 1
ATOM 6283 C CA . LYS B 1 83 ? 131.190 92.326 -6.102 1.00 26.88 51 LYS B CA 1
ATOM 6284 C C . LYS B 1 83 ? 131.930 92.436 -4.779 1.00 26.04 51 LYS B C 1
ATOM 6285 O O . LYS B 1 83 ? 131.971 93.514 -4.175 1.00 25.39 51 LYS B O 1
ATOM 6291 N N . ASN B 1 84 ? 132.536 91.340 -4.334 1.00 22.62 52 ASN B N 1
ATOM 6292 C CA . ASN B 1 84 ? 133.212 91.366 -3.045 1.00 22.18 52 ASN B CA 1
ATOM 6293 C C . ASN B 1 84 ? 134.662 90.928 -2.956 1.00 22.20 52 ASN B C 1
ATOM 6294 O O . ASN B 1 84 ? 135.415 91.477 -2.151 1.00 23.10 52 ASN B O 1
ATOM 6299 N N . VAL B 1 85 ? 135.066 89.950 -3.759 1.00 20.81 53 VAL B N 1
ATOM 6300 C CA . VAL B 1 85 ? 136.442 89.477 -3.692 1.00 20.39 53 VAL B CA 1
ATOM 6301 C C . VAL B 1 85 ? 137.189 89.525 -5.021 1.00 21.90 53 VAL B C 1
ATOM 6302 O O . VAL B 1 85 ? 136.602 89.799 -6.072 1.00 20.90 53 VAL B O 1
ATOM 6306 N N . ASP B 1 86 ? 138.492 89.263 -4.962 1.00 21.00 54 ASP B N 1
ATOM 6307 C CA . ASP B 1 86 ? 139.347 89.293 -6.146 1.00 21.96 54 ASP B CA 1
ATOM 6308 C C . ASP B 1 86 ? 139.371 87.996 -6.952 1.00 21.87 54 ASP B C 1
ATOM 6309 O O . ASP B 1 86 ? 139.410 88.029 -8.180 1.00 21.92 54 ASP B O 1
ATOM 6314 N N . VAL B 1 87 ? 139.360 86.860 -6.262 1.00 18.38 55 VAL B N 1
ATOM 6315 C CA . VAL B 1 87 ? 139.413 85.564 -6.928 1.00 19.60 55 VAL B CA 1
ATOM 6316 C C . VAL B 1 87 ? 138.041 84.924 -6.989 1.00 18.84 55 VAL B C 1
ATOM 6317 O O . VAL B 1 87 ? 137.422 84.667 -5.953 1.00 19.45 55 VAL B O 1
ATOM 6321 N N . ILE B 1 88 ? 137.575 84.665 -8.207 1.00 18.09 56 ILE B N 1
ATOM 6322 C CA . ILE B 1 88 ? 136.263 84.068 -8.419 1.00 20.23 56 ILE B CA 1
ATOM 6323 C C . ILE B 1 88 ? 136.380 82.572 -8.680 1.00 19.20 56 ILE B C 1
ATOM 6324 O O . ILE B 1 88 ? 136.966 82.151 -9.682 1.00 16.68 56 ILE B O 1
ATOM 6329 N N . PRO B 1 89 ? 135.826 81.747 -7.776 1.00 18.18 57 PRO B N 1
ATOM 6330 C CA . PRO B 1 89 ? 135.902 80.299 -7.970 1.00 17.32 57 PRO B CA 1
ATOM 6331 C C . PRO B 1 89 ? 134.920 79.814 -9.018 1.00 16.53 57 PRO B C 1
ATOM 6332 O O . PRO B 1 89 ? 133.874 80.427 -9.230 1.00 18.28 57 PRO B O 1
ATOM 6336 N N . SER B 1 90 ? 135.264 78.706 -9.663 1.00 16.10 58 SER B N 1
ATOM 6337 C CA . SER B 1 90 ? 134.380 78.061 -10.623 1.00 17.84 58 SER B CA 1
ATOM 6338 C C . SER B 1 90 ? 134.395 76.583 -10.223 1.00 18.33 58 SER B C 1
ATOM 6339 O O . SER B 1 90 ? 135.122 76.200 -9.301 1.00 16.45 58 SER B O 1
ATOM 6342 N N . ASN B 1 91 ? 133.586 75.762 -10.888 1.00 18.91 59 ASN B N 1
ATOM 6343 C CA . ASN B 1 91 ? 133.509 74.332 -10.586 1.00 19.95 59 ASN B CA 1
ATOM 6344 C C . ASN B 1 91 ? 132.886 74.099 -9.207 1.00 21.06 59 ASN B C 1
ATOM 6345 O O . ASN B 1 91 ? 133.195 73.106 -8.550 1.00 20.06 59 ASN B O 1
ATOM 6350 N N . GLU B 1 92 ? 132.018 75.010 -8.768 1.00 20.24 60 GLU B N 1
ATOM 6351 C CA . GLU B 1 92 ? 131.383 74.880 -7.457 1.00 20.31 60 GLU B CA 1
ATOM 6352 C C . GLU B 1 92 ? 129.932 74.437 -7.502 1.00 21.54 60 GLU B C 1
ATOM 6353 O O . GLU B 1 92 ? 129.410 73.905 -6.520 1.00 20.69 60 GLU B O 1
ATOM 6359 N N . LEU B 1 93 ? 129.270 74.651 -8.632 1.00 20.37 61 LEU B N 1
ATOM 6360 C CA . LEU B 1 93 ? 127.876 74.259 -8.722 1.00 22.40 61 LEU B CA 1
ATOM 6361 C C . LEU B 1 93 ? 127.718 72.771 -9.041 1.00 23.39 61 LEU B C 1
ATOM 6362 O O . LEU B 1 93 ? 127.487 72.387 -10.188 1.00 24.25 61 LEU B O 1
ATOM 6367 N N . SER B 1 94 ? 127.847 71.940 -8.011 1.00 20.90 62 SER B N 1
ATOM 6368 C CA . SER B 1 94 ? 127.696 70.502 -8.156 1.00 18.68 62 SER B CA 1
ATOM 6369 C C . SER B 1 94 ? 126.218 70.173 -8.282 1.00 17.24 62 SER B C 1
ATOM 6370 O O . SER B 1 94 ? 125.390 70.735 -7.567 1.00 17.19 62 SER B O 1
ATOM 6373 N N . TYR B 1 95 ? 125.880 69.264 -9.189 1.00 17.18 63 TYR B N 1
ATOM 6374 C CA . TYR B 1 95 ? 124.486 68.888 -9.382 1.00 17.69 63 TYR B CA 1
ATOM 6375 C C . TYR B 1 95 ? 123.947 67.969 -8.292 1.00 20.00 63 TYR B C 1
ATOM 6376 O O . TYR B 1 95 ? 122.746 67.670 -8.251 1.00 20.15 63 TYR B O 1
ATOM 6385 N N . TYR B 1 96 ? 124.835 67.527 -7.403 1.00 17.55 64 TYR B N 1
ATOM 6386 C CA . TYR B 1 96 ? 124.428 66.704 -6.271 1.00 19.18 64 TYR B CA 1
ATOM 6387 C C . TYR B 1 96 ? 125.489 66.713 -5.178 1.00 18.00 64 TYR B C 1
ATOM 6388 O O . TYR B 1 96 ? 125.193 67.031 -4.030 1.00 22.21 64 TYR B O 1
ATOM 6397 N N . ASP B 1 97 ? 126.720 66.371 -5.534 1.00 17.15 65 ASP B N 1
ATOM 6398 C CA . ASP B 1 97 ? 127.820 66.357 -4.563 1.00 16.99 65 ASP B CA 1
ATOM 6399 C C . ASP B 1 97 ? 129.163 66.567 -5.253 1.00 15.67 65 ASP B C 1
ATOM 6400 O O . ASP B 1 97 ? 129.418 65.986 -6.309 1.00 15.47 65 ASP B O 1
ATOM 6405 N N . PHE B 1 98 ? 130.022 67.390 -4.651 1.00 15.46 66 PHE B N 1
ATOM 6406 C CA . PHE B 1 98 ? 131.326 67.659 -5.232 1.00 15.71 66 PHE B CA 1
ATOM 6407 C C . PHE B 1 98 ? 132.325 66.517 -5.076 1.00 15.68 66 PHE B C 1
ATOM 6408 O O . PHE B 1 98 ? 133.287 66.452 -5.836 1.00 16.24 66 PHE B O 1
ATOM 6416 N N . VAL B 1 99 ? 132.116 65.619 -4.111 1.00 13.83 67 VAL B N 1
ATOM 6417 C CA . VAL B 1 99 ? 133.048 64.502 -3.963 1.00 13.95 67 VAL B CA 1
ATOM 6418 C C . VAL B 1 99 ? 132.741 63.524 -5.096 1.00 15.39 67 VAL B C 1
ATOM 6419 O O . VAL B 1 99 ? 133.646 62.927 -5.679 1.00 14.90 67 VAL B O 1
ATOM 6423 N N . LEU B 1 100 ? 131.455 63.388 -5.410 1.00 16.51 68 LEU B N 1
ATOM 6424 C CA . LEU B 1 100 ? 131.005 62.534 -6.506 1.00 17.28 68 LEU B CA 1
ATOM 6425 C C . LEU B 1 100 ? 131.511 63.123 -7.830 1.00 18.61 68 LEU B C 1
ATOM 6426 O O . LEU B 1 100 ? 131.894 62.383 -8.740 1.00 17.95 68 LEU B O 1
ATOM 6431 N N . ASP B 1 101 ? 131.507 64.453 -7.942 1.00 19.57 69 ASP B N 1
ATOM 6432 C CA . ASP B 1 101 ? 132.005 65.103 -9.161 1.00 19.39 69 ASP B CA 1
ATOM 6433 C C . ASP B 1 101 ? 133.476 64.754 -9.337 1.00 19.08 69 ASP B C 1
ATOM 6434 O O . ASP B 1 101 ? 133.955 64.565 -10.457 1.00 18.82 69 ASP B O 1
ATOM 6439 N N . THR B 1 102 ? 134.195 64.683 -8.217 1.00 18.23 70 THR B N 1
ATOM 6440 C CA . THR B 1 102 ? 135.618 64.370 -8.242 1.00 17.64 70 THR B CA 1
ATOM 6441 C C . THR B 1 102 ? 135.835 62.936 -8.710 1.00 18.74 70 THR B C 1
ATOM 6442 O O . THR B 1 102 ? 136.738 62.663 -9.503 1.00 17.80 70 THR B O 1
ATOM 6446 N N . ALA B 1 103 ? 134.999 62.029 -8.207 1.00 17.70 71 ALA B N 1
ATOM 6447 C CA . ALA B 1 103 ? 135.069 60.619 -8.564 1.00 17.70 71 ALA B CA 1
ATOM 6448 C C . ALA B 1 103 ? 134.836 60.457 -10.061 1.00 17.92 71 ALA B C 1
ATOM 6449 O O . ALA B 1 103 ? 135.582 59.753 -10.740 1.00 16.13 71 ALA B O 1
ATOM 6451 N N . VAL B 1 104 ? 133.793 61.107 -10.566 1.00 19.55 72 VAL B N 1
ATOM 6452 C CA . VAL B 1 104 ? 133.474 61.037 -11.988 1.00 20.24 72 VAL B CA 1
ATOM 6453 C C . VAL B 1 104 ? 134.639 61.571 -12.817 1.00 19.93 72 VAL B C 1
ATOM 6454 O O . VAL B 1 104 ? 134.993 60.997 -13.850 1.00 20.71 72 VAL B O 1
ATOM 6458 N N . MET B 1 105 ? 135.245 62.657 -12.351 1.00 20.17 73 MET B N 1
ATOM 6459 C CA . MET B 1 105 ? 136.372 63.258 -13.057 1.00 20.55 73 MET B CA 1
ATOM 6460 C C . MET B 1 105 ? 137.507 62.269 -13.280 1.00 22.45 73 MET B C 1
ATOM 6461 O O . MET B 1 105 ? 138.080 62.202 -14.369 1.00 21.91 73 MET B O 1
ATOM 6466 N N . VAL B 1 106 ? 137.826 61.496 -12.250 1.00 21.64 74 VAL B N 1
ATOM 6467 C CA . VAL B 1 106 ? 138.915 60.533 -12.344 1.00 21.73 74 VAL B CA 1
ATOM 6468 C C . VAL B 1 106 ? 138.468 59.129 -12.744 1.00 21.85 74 VAL B C 1
ATOM 6469 O O . VAL B 1 106 ? 139.182 58.159 -12.511 1.00 22.90 74 VAL B O 1
ATOM 6473 N N . GLY B 1 107 ? 137.283 59.030 -13.340 1.00 22.27 75 GLY B N 1
ATOM 6474 C CA . GLY B 1 107 ? 136.770 57.746 -13.788 1.00 23.30 75 GLY B CA 1
ATOM 6475 C C . GLY B 1 107 ? 136.344 56.735 -12.738 1.00 23.58 75 GLY B C 1
ATOM 6476 O O . GLY B 1 107 ? 136.097 55.572 -13.070 1.00 23.45 75 GLY B O 1
ATOM 6477 N N . ALA B 1 108 ? 136.243 57.161 -11.481 1.00 22.54 76 ALA B N 1
ATOM 6478 C CA . ALA B 1 108 ? 135.839 56.263 -10.396 1.00 21.45 76 ALA B CA 1
ATOM 6479 C C . ALA B 1 108 ? 134.334 55.999 -10.397 1.00 22.62 76 ALA B C 1
ATOM 6480 O O . ALA B 1 108 ? 133.605 56.451 -9.509 1.00 19.21 76 ALA B O 1
ATOM 6482 N N . VAL B 1 109 ? 133.873 55.263 -11.404 1.00 24.71 77 VAL B N 1
ATOM 6483 C CA . VAL B 1 109 ? 132.458 54.924 -11.540 1.00 24.65 77 VAL B CA 1
ATOM 6484 C C . VAL B 1 109 ? 132.317 53.412 -11.379 1.00 25.86 77 VAL B C 1
ATOM 6485 O O . VAL B 1 109 ? 132.765 52.655 -12.239 1.00 26.80 77 VAL B O 1
ATOM 6489 N N . PRO B 1 110 ? 131.696 52.953 -10.275 1.00 24.64 78 PRO B N 1
ATOM 6490 C CA . PRO B 1 110 ? 131.532 51.510 -10.056 1.00 24.80 78 PRO B CA 1
ATOM 6491 C C . PRO B 1 110 ? 130.918 50.778 -11.255 1.00 26.09 78 PRO B C 1
ATOM 6492 O O . PRO B 1 110 ? 130.038 51.304 -11.945 1.00 24.80 78 PRO B O 1
ATOM 6496 N N . GLU B 1 111 ? 131.395 49.561 -11.491 1.00 26.55 79 GLU B N 1
ATOM 6497 C CA . GLU B 1 111 ? 130.937 48.746 -12.611 1.00 28.34 79 GLU B CA 1
ATOM 6498 C C . GLU B 1 111 ? 129.426 48.543 -12.693 1.00 28.99 79 GLU B C 1
ATOM 6499 O O . GLU B 1 111 ? 128.892 48.381 -13.786 1.00 30.08 79 GLU B O 1
ATOM 6501 N N . ARG B 1 112 ? 128.735 48.568 -11.556 1.00 28.07 80 ARG B N 1
ATOM 6502 C CA . ARG B 1 112 ? 127.289 48.356 -11.556 1.00 28.60 80 ARG B CA 1
ATOM 6503 C C . ARG B 1 112 ? 126.476 49.424 -12.276 1.00 28.81 80 ARG B C 1
ATOM 6504 O O . ARG B 1 112 ? 125.315 49.196 -12.603 1.00 27.52 80 ARG B O 1
ATOM 6512 N N . PHE B 1 113 ? 127.071 50.589 -12.512 1.00 28.64 81 PHE B N 1
ATOM 6513 C CA . PHE B 1 113 ? 126.355 51.658 -13.196 1.00 29.18 81 PHE B CA 1
ATOM 6514 C C . PHE B 1 113 ? 126.558 51.551 -14.698 1.00 31.12 81 PHE B C 1
ATOM 6515 O O . PHE B 1 113 ? 125.878 52.219 -15.477 1.00 31.92 81 PHE B O 1
ATOM 6523 N N . GLY B 1 114 ? 127.494 50.694 -15.094 1.00 31.50 82 GLY B N 1
ATOM 6524 C CA . GLY B 1 114 ? 127.772 50.501 -16.503 1.00 33.42 82 GLY B CA 1
ATOM 6525 C C . GLY B 1 114 ? 128.485 51.682 -17.126 1.00 33.96 82 GLY B C 1
ATOM 6526 O O . GLY B 1 114 ? 129.314 52.327 -16.488 1.00 35.58 82 GLY B O 1
ATOM 6527 N N . GLU B 1 115 ? 128.154 51.961 -18.380 1.00 34.51 83 GLU B N 1
ATOM 6528 C CA . GLU B 1 115 ? 128.749 53.059 -19.134 1.00 34.32 83 GLU B CA 1
ATOM 6529 C C . GLU B 1 115 ? 128.250 54.407 -18.605 1.00 31.49 83 GLU B C 1
ATOM 6530 O O . GLU B 1 115 ? 127.046 54.621 -18.494 1.00 31.64 83 GLU B O 1
ATOM 6536 N N . TYR B 1 116 ? 129.166 55.310 -18.271 1.00 30.23 84 TYR B N 1
ATOM 6537 C CA . TYR B 1 116 ? 128.764 56.624 -17.773 1.00 29.73 84 TYR B CA 1
ATOM 6538 C C . TYR B 1 116 ? 128.124 57.385 -18.933 1.00 30.60 84 TYR B C 1
ATOM 6539 O O . TYR B 1 116 ? 128.785 57.668 -19.935 1.00 31.13 84 TYR B O 1
ATOM 6548 N N . ARG B 1 117 ? 126.845 57.724 -18.792 1.00 30.69 85 ARG B N 1
ATOM 6549 C CA . ARG B 1 117 ? 126.114 58.421 -19.851 1.00 30.98 85 ARG B CA 1
ATOM 6550 C C . ARG B 1 117 ? 125.852 59.896 -19.560 1.00 31.99 85 ARG B C 1
ATOM 6551 O O . ARG B 1 117 ? 125.305 60.608 -20.404 1.00 34.30 85 ARG B O 1
ATOM 6559 N N . GLY B 1 118 ? 126.231 60.356 -18.372 1.00 29.57 86 GLY B N 1
ATOM 6560 C CA . GLY B 1 118 ? 126.010 61.750 -18.030 1.00 27.49 86 GLY B CA 1
ATOM 6561 C C . GLY B 1 118 ? 125.105 61.914 -16.823 1.00 27.43 86 GLY B C 1
ATOM 6562 O O . GLY B 1 118 ? 125.170 61.119 -15.887 1.00 27.91 86 GLY B O 1
ATOM 6563 N N . LEU B 1 119 ? 124.250 62.935 -16.844 1.00 26.33 87 LEU B N 1
ATOM 6564 C CA . LEU B 1 119 ? 123.351 63.185 -15.724 1.00 26.67 87 LEU B CA 1
ATOM 6565 C C . LEU B 1 119 ? 122.572 61.954 -15.294 1.00 25.72 87 LEU B C 1
ATOM 6566 O O . LEU B 1 119 ? 122.354 61.744 -14.104 1.00 25.92 87 LEU B O 1
ATOM 6571 N N . SER B 1 120 ? 122.149 61.142 -16.257 1.00 24.82 88 SER B N 1
ATOM 6572 C CA . SER B 1 120 ? 121.391 59.935 -15.938 1.00 25.10 88 SER B CA 1
ATOM 6573 C C . SER B 1 120 ? 122.182 59.050 -14.982 1.00 24.11 88 SER B C 1
ATOM 6574 O O . SER B 1 120 ? 121.692 58.668 -13.917 1.00 24.26 88 SER B O 1
ATOM 6577 N N . THR B 1 121 ? 123.408 58.726 -15.371 1.00 23.88 89 THR B N 1
ATOM 6578 C CA . THR B 1 121 ? 124.269 57.886 -14.552 1.00 25.01 89 THR B CA 1
ATOM 6579 C C . THR B 1 121 ? 124.613 58.598 -13.239 1.00 24.41 89 THR B C 1
ATOM 6580 O O . THR B 1 121 ? 124.558 58.000 -12.159 1.00 23.94 89 THR B O 1
ATOM 6584 N N . TYR B 1 122 ? 124.975 59.875 -13.350 1.00 23.40 90 TYR B N 1
ATOM 6585 C CA . TYR B 1 122 ? 125.333 60.705 -12.199 1.00 23.37 90 TYR B CA 1
ATOM 6586 C C . TYR B 1 122 ? 124.290 60.628 -11.090 1.00 23.28 90 TYR B C 1
ATOM 6587 O O . TYR B 1 122 ? 124.627 60.385 -9.932 1.00 22.29 90 TYR B O 1
ATOM 6596 N N . PHE B 1 123 ? 123.023 60.836 -11.437 1.00 23.65 91 PHE B N 1
ATOM 6597 C CA . PHE B 1 123 ? 121.966 60.778 -10.433 1.00 23.63 91 PHE B CA 1
ATOM 6598 C C . PHE B 1 123 ? 121.708 59.353 -9.941 1.00 23.16 91 PHE B C 1
ATOM 6599 O O . PHE B 1 123 ? 121.181 59.161 -8.846 1.00 22.83 91 PHE B O 1
ATOM 6607 N N . ASP B 1 124 ? 122.078 58.351 -10.738 1.00 23.97 92 ASP B N 1
ATOM 6608 C CA . ASP B 1 124 ? 121.894 56.969 -10.304 1.00 23.63 92 ASP B CA 1
ATOM 6609 C C . ASP B 1 124 ? 122.924 56.679 -9.217 1.00 23.00 92 ASP B C 1
ATOM 6610 O O . ASP B 1 124 ? 122.656 55.932 -8.279 1.00 23.52 92 ASP B O 1
ATOM 6615 N N . MET B 1 125 ? 124.104 57.276 -9.349 1.00 21.98 93 MET B N 1
ATOM 6616 C CA . MET B 1 125 ? 125.161 57.100 -8.356 1.00 22.47 93 MET B CA 1
ATOM 6617 C C . MET B 1 125 ? 124.798 57.858 -7.075 1.00 22.59 93 MET B C 1
ATOM 6618 O O . MET B 1 125 ? 125.210 57.478 -5.977 1.00 20.75 93 MET B O 1
ATOM 6623 N N . ALA B 1 126 ? 124.015 58.926 -7.229 1.00 23.68 94 ALA B N 1
ATOM 6624 C CA . ALA B 1 126 ? 123.610 59.774 -6.109 1.00 24.18 94 ALA B CA 1
ATOM 6625 C C . ALA B 1 126 ? 122.377 59.323 -5.331 1.00 26.77 94 ALA B C 1
ATOM 6626 O O . ALA B 1 126 ? 122.354 59.397 -4.104 1.00 24.88 94 ALA B O 1
ATOM 6628 N N . ARG B 1 127 ? 121.346 58.882 -6.040 1.00 27.09 95 ARG B N 1
ATOM 6629 C CA . ARG B 1 127 ? 120.120 58.450 -5.386 1.00 31.15 95 ARG B CA 1
ATOM 6630 C C . ARG B 1 127 ? 119.553 57.222 -6.086 1.00 32.43 95 ARG B C 1
ATOM 6631 O O . ARG B 1 127 ? 119.866 56.960 -7.247 1.00 33.17 95 ARG B O 1
ATOM 6639 N N . GLY B 1 128 ? 118.726 56.464 -5.377 1.00 33.81 96 GLY B N 1
ATOM 6640 C CA . GLY B 1 128 ? 118.155 55.272 -5.976 1.00 35.94 96 GLY B CA 1
ATOM 6641 C C . GLY B 1 128 ? 118.711 53.997 -5.374 1.00 35.95 96 GLY B C 1
ATOM 6642 O O . GLY B 1 128 ? 119.531 54.043 -4.455 1.00 36.81 96 GLY B O 1
ATOM 6643 N N . GLY B 1 129 ? 118.280 52.861 -5.919 1.00 35.38 97 GLY B N 1
ATOM 6644 C CA . GLY B 1 129 ? 118.692 51.560 -5.418 1.00 33.95 97 GLY B CA 1
ATOM 6645 C C . GLY B 1 129 ? 120.153 51.158 -5.431 1.00 32.88 97 GLY B C 1
ATOM 6646 O O . GLY B 1 129 ? 120.575 50.367 -4.591 1.00 35.16 97 GLY B O 1
ATOM 6647 N N . LYS B 1 130 ? 120.933 51.682 -6.365 1.00 31.48 98 LYS B N 1
ATOM 6648 C CA . LYS B 1 130 ? 122.342 51.317 -6.441 1.00 30.36 98 LYS B CA 1
ATOM 6649 C C . LYS B 1 130 ? 123.277 52.476 -6.102 1.00 28.29 98 LYS B C 1
ATOM 6650 O O . LYS B 1 130 ? 124.470 52.419 -6.392 1.00 26.70 98 LYS B O 1
ATOM 6652 N N . ALA B 1 131 ? 122.730 53.515 -5.477 1.00 26.95 99 ALA B N 1
ATOM 6653 C CA . ALA B 1 131 ? 123.497 54.705 -5.122 1.00 25.69 99 ALA B CA 1
ATOM 6654 C C . ALA B 1 131 ? 124.695 54.465 -4.211 1.00 25.34 99 ALA B C 1
ATOM 6655 O O . ALA B 1 131 ? 124.737 53.499 -3.453 1.00 23.29 99 ALA B O 1
ATOM 6657 N N . LEU B 1 132 ? 125.674 55.360 -4.298 1.00 24.40 100 LEU B N 1
ATOM 6658 C CA . LEU B 1 132 ? 126.854 55.271 -3.451 1.00 23.25 100 LEU B CA 1
ATOM 6659 C C . LEU B 1 132 ? 126.396 55.570 -2.031 1.00 22.87 100 LEU B C 1
ATOM 6660 O O . LEU B 1 132 ? 125.304 56.097 -1.822 1.00 22.40 100 LEU B O 1
ATOM 6665 N N . GLU B 1 133 ? 127.228 55.229 -1.058 1.00 22.28 101 GLU B N 1
ATOM 6666 C CA . GLU B 1 133 ? 126.902 55.485 0.335 1.00 22.28 101 GLU B CA 1
ATOM 6667 C C . GLU B 1 133 ? 126.987 56.985 0.588 1.00 21.64 101 GLU B C 1
ATOM 6668 O O . GLU B 1 133 ? 127.817 57.674 -0.004 1.00 21.75 101 GLU B O 1
ATOM 6674 N N . MET B 1 134 ? 126.114 57.489 1.451 1.00 21.03 102 MET B N 1
ATOM 6675 C CA . MET B 1 134 ? 126.117 58.903 1.810 1.00 22.14 102 MET B CA 1
ATOM 6676 C C . MET B 1 134 ? 126.565 59.003 3.266 1.00 20.85 102 MET B C 1
ATOM 6677 O O . MET B 1 134 ? 126.132 58.218 4.102 1.00 20.60 102 MET B O 1
ATOM 6682 N N . THR B 1 135 ? 127.440 59.956 3.567 1.00 19.88 103 THR B N 1
ATOM 6683 C CA . THR B 1 135 ? 127.925 60.125 4.934 1.00 19.88 103 THR B CA 1
ATOM 6684 C C . THR B 1 135 ? 128.296 61.588 5.197 1.00 19.46 103 THR B C 1
ATOM 6685 O O . THR B 1 135 ? 128.420 62.389 4.264 1.00 16.50 103 THR B O 1
ATOM 6689 N N . LYS B 1 136 ? 128.469 61.936 6.468 1.00 20.08 104 LYS B N 1
ATOM 6690 C CA . LYS B 1 136 ? 128.818 63.307 6.836 1.00 18.55 104 LYS B CA 1
ATOM 6691 C C . LYS B 1 136 ? 130.188 63.744 6.327 1.00 16.32 104 LYS B C 1
ATOM 6692 O O . LYS B 1 136 ? 131.142 62.968 6.327 1.00 15.44 104 LYS B O 1
ATOM 6698 N N . PHE B 1 137 ? 130.260 64.999 5.888 1.00 14.95 105 PHE B N 1
ATOM 6699 C CA . PHE B 1 137 ? 131.493 65.613 5.395 1.00 14.60 105 PHE B CA 1
ATOM 6700 C C . PHE B 1 137 ? 132.200 66.180 6.630 1.00 14.26 105 PHE B C 1
ATOM 6701 O O . PHE B 1 137 ? 131.804 67.216 7.171 1.00 13.83 105 PHE B O 1
ATOM 6709 N N . PHE B 1 138 ? 133.238 65.481 7.075 1.00 14.75 106 PHE B N 1
ATOM 6710 C CA . PHE B 1 138 ? 133.988 65.868 8.260 1.00 16.32 106 PHE B CA 1
ATOM 6711 C C . PHE B 1 138 ? 133.014 66.060 9.417 1.00 18.26 106 PHE B C 1
ATOM 6712 O O . PHE B 1 138 ? 132.115 65.237 9.600 1.00 18.35 106 PHE B O 1
ATOM 6720 N N . ASN B 1 139 ? 133.154 67.123 10.195 1.00 18.27 107 ASN B N 1
ATOM 6721 C CA . ASN B 1 139 ? 132.227 67.294 11.311 1.00 25.28 107 ASN B CA 1
ATOM 6722 C C . ASN B 1 139 ? 131.126 68.300 10.987 1.00 24.29 107 ASN B C 1
ATOM 6723 O O . ASN B 1 139 ? 130.766 69.132 11.821 1.00 26.10 107 ASN B O 1
ATOM 6728 N N . THR B 1 140 ? 130.577 68.214 9.782 1.00 20.73 108 THR B N 1
ATOM 6729 C CA . THR B 1 140 ? 129.538 69.153 9.390 1.00 19.74 108 THR B CA 1
ATOM 6730 C C . THR B 1 140 ? 128.218 68.474 9.082 1.00 19.58 108 THR B C 1
ATOM 6731 O O . THR B 1 140 ? 128.109 67.245 9.115 1.00 18.71 108 THR B O 1
ATOM 6735 N N . ASN B 1 141 ? 127.216 69.292 8.775 1.00 19.81 109 ASN B N 1
ATOM 6736 C CA . ASN B 1 141 ? 125.895 68.785 8.447 1.00 22.71 109 ASN B CA 1
ATOM 6737 C C . ASN B 1 141 ? 125.714 68.545 6.954 1.00 21.82 109 ASN B C 1
ATOM 6738 O O . ASN B 1 141 ? 124.621 68.210 6.500 1.00 22.17 109 ASN B O 1
ATOM 6743 N N . TYR B 1 142 ? 126.784 68.731 6.187 1.00 20.06 110 TYR B N 1
ATOM 6744 C CA . TYR B 1 142 ? 126.709 68.454 4.759 1.00 18.19 110 TYR B CA 1
ATOM 6745 C C . TYR B 1 142 ? 127.119 66.996 4.613 1.00 17.75 110 TYR B C 1
ATOM 6746 O O . TYR B 1 142 ? 128.021 66.521 5.317 1.00 15.91 110 TYR B O 1
ATOM 6755 N N . HIS B 1 143 ? 126.449 66.282 3.716 1.00 14.91 111 HIS B N 1
ATOM 6756 C CA . HIS B 1 143 ? 126.753 64.879 3.497 1.00 17.42 111 HIS B CA 1
ATOM 6757 C C . HIS B 1 143 ? 127.197 64.696 2.058 1.00 16.47 111 HIS B C 1
ATOM 6758 O O . HIS B 1 143 ? 126.541 65.183 1.136 1.00 17.25 111 HIS B O 1
ATOM 6765 N N . TYR B 1 144 ? 128.310 63.996 1.873 1.00 16.27 112 TYR B N 1
ATOM 6766 C CA . TYR B 1 144 ? 128.842 63.742 0.541 1.00 15.68 112 TYR B CA 1
ATOM 6767 C C . TYR B 1 144 ? 128.625 62.279 0.183 1.00 16.45 112 TYR B C 1
ATOM 6768 O O . TYR B 1 144 ? 128.152 61.491 1.010 1.00 17.05 112 TYR B O 1
ATOM 6777 N N . LEU B 1 145 ? 128.960 61.926 -1.055 1.00 15.33 113 LEU B N 1
ATOM 6778 C CA . LEU B 1 145 ? 128.810 60.552 -1.532 1.00 17.22 113 LEU B CA 1
ATOM 6779 C C . LEU B 1 145 ? 130.176 59.877 -1.530 1.00 15.51 113 LEU B C 1
ATOM 6780 O O . LEU B 1 145 ? 131.152 60.421 -2.049 1.00 15.08 113 LEU B O 1
ATOM 6785 N N . VAL B 1 146 ? 130.233 58.687 -0.942 1.00 15.72 114 VAL B N 1
ATOM 6786 C CA . VAL B 1 146 ? 131.478 57.937 -0.822 1.00 16.02 114 VAL B CA 1
ATOM 6787 C C . VAL B 1 146 ? 131.904 57.185 -2.076 1.00 16.74 114 VAL B C 1
ATOM 6788 O O . VAL B 1 146 ? 131.268 56.217 -2.474 1.00 16.90 114 VAL B O 1
ATOM 6792 N N . PRO B 1 147 ? 133.005 57.619 -2.708 1.00 17.92 115 PRO B N 1
ATOM 6793 C CA . PRO B 1 147 ? 133.466 56.929 -3.915 1.00 18.73 115 PRO B CA 1
ATOM 6794 C C . PRO B 1 147 ? 133.921 55.515 -3.551 1.00 20.61 115 PRO B C 1
ATOM 6795 O O . PRO B 1 147 ? 134.422 55.272 -2.446 1.00 19.25 115 PRO B O 1
ATOM 6799 N N . GLU B 1 148 ? 133.729 54.591 -4.484 1.00 21.76 116 GLU B N 1
ATOM 6800 C CA . GLU B 1 148 ? 134.113 53.198 -4.311 1.00 22.57 116 GLU B CA 1
ATOM 6801 C C . GLU B 1 148 ? 135.192 52.900 -5.345 1.00 23.32 116 GLU B C 1
ATOM 6802 O O . GLU B 1 148 ? 134.910 52.832 -6.541 1.00 22.94 116 GLU B O 1
ATOM 6808 N N . ILE B 1 149 ? 136.426 52.729 -4.884 1.00 23.26 117 ILE B N 1
ATOM 6809 C CA . ILE B 1 149 ? 137.543 52.461 -5.780 1.00 22.80 117 ILE B CA 1
ATOM 6810 C C . ILE B 1 149 ? 137.586 50.975 -6.125 1.00 25.17 117 ILE B C 1
ATOM 6811 O O . ILE B 1 149 ? 138.014 50.148 -5.314 1.00 24.79 117 ILE B O 1
ATOM 6816 N N . GLU B 1 150 ? 137.135 50.633 -7.327 1.00 25.20 118 GLU B N 1
ATOM 6817 C CA . GLU B 1 150 ? 137.129 49.236 -7.743 1.00 27.36 118 GLU B CA 1
ATOM 6818 C C . GLU B 1 150 ? 138.362 48.878 -8.563 1.00 29.19 118 GLU B C 1
ATOM 6819 O O . GLU B 1 150 ? 138.717 47.708 -8.678 1.00 29.98 118 GLU B O 1
ATOM 6825 N N . THR B 1 151 ? 139.012 49.885 -9.132 1.00 30.61 119 THR B N 1
ATOM 6826 C CA . THR B 1 151 ? 140.199 49.645 -9.943 1.00 33.47 119 THR B CA 1
ATOM 6827 C C . THR B 1 151 ? 141.400 50.448 -9.447 1.00 34.27 119 THR B C 1
ATOM 6828 O O . THR B 1 151 ? 141.250 51.542 -8.909 1.00 35.15 119 THR B O 1
ATOM 6832 N N . GLU B 1 152 ? 142.594 49.901 -9.648 1.00 34.93 120 GLU B N 1
ATOM 6833 C CA . GLU B 1 152 ? 143.824 50.547 -9.206 1.00 35.55 120 GLU B CA 1
ATOM 6834 C C . GLU B 1 152 ? 144.257 51.718 -10.078 1.00 35.60 120 GLU B C 1
ATOM 6835 O O . GLU B 1 152 ? 145.125 52.496 -9.683 1.00 35.37 120 GLU B O 1
ATOM 6837 N N . GLU B 1 153 ? 143.652 51.855 -11.256 1.00 33.90 121 GLU B N 1
ATOM 6838 C CA . GLU B 1 153 ? 144.025 52.934 -12.163 1.00 33.09 121 GLU B CA 1
ATOM 6839 C C . GLU B 1 153 ? 142.912 53.930 -12.449 1.00 30.78 121 GLU B C 1
ATOM 6840 O O . GLU B 1 153 ? 141.778 53.552 -12.724 1.00 32.31 121 GLU B O 1
ATOM 6842 N N . PHE B 1 154 ? 143.257 55.211 -12.390 1.00 29.07 122 PHE B N 1
ATOM 6843 C CA . PHE B 1 154 ? 142.310 56.283 -12.663 1.00 26.34 122 PHE B CA 1
ATOM 6844 C C . PHE B 1 154 ? 142.616 56.831 -14.050 1.00 26.08 122 PHE B C 1
ATOM 6845 O O . PHE B 1 154 ? 143.707 56.621 -14.578 1.00 25.98 122 PHE B O 1
ATOM 6853 N N . TYR B 1 155 ? 141.647 57.525 -14.633 1.00 25.63 123 TYR B N 1
ATOM 6854 C CA . TYR B 1 155 ? 141.817 58.128 -15.947 1.00 25.83 123 TYR B CA 1
ATOM 6855 C C . TYR B 1 155 ? 140.895 59.335 -16.008 1.00 25.51 123 TYR B C 1
ATOM 6856 O O . TYR B 1 155 ? 139.929 59.419 -15.252 1.00 22.94 123 TYR B O 1
ATOM 6865 N N . LEU B 1 156 ? 141.196 60.274 -16.896 1.00 25.65 124 LEU B N 1
ATOM 6866 C CA . LEU B 1 156 ? 140.363 61.461 -17.028 1.00 25.37 124 LEU B CA 1
ATOM 6867 C C . LEU B 1 156 ? 139.098 61.140 -17.822 1.00 26.47 124 LEU B C 1
ATOM 6868 O O . LEU B 1 156 ? 139.113 61.099 -19.055 1.00 25.68 124 LEU B O 1
ATOM 6873 N N . LEU B 1 157 ? 138.005 60.905 -17.103 1.00 24.17 125 LEU B N 1
ATOM 6874 C CA . LEU B 1 157 ? 136.726 60.586 -17.724 1.00 26.00 125 LEU B CA 1
ATOM 6875 C C . LEU B 1 157 ? 136.018 61.845 -18.205 1.00 28.01 125 LEU B C 1
ATOM 6876 O O . LEU B 1 157 ? 135.494 61.893 -19.317 1.00 28.46 125 LEU B O 1
ATOM 6881 N N . GLU B 1 158 ? 135.992 62.858 -17.352 1.00 27.99 126 GLU B N 1
ATOM 6882 C CA . GLU B 1 158 ? 135.348 64.116 -17.693 1.00 30.46 126 GLU B CA 1
ATOM 6883 C C . GLU B 1 158 ? 136.072 65.252 -16.989 1.00 28.82 126 GLU B C 1
ATOM 6884 O O . GLU B 1 158 ? 136.304 65.195 -15.783 1.00 28.21 126 GLU B O 1
ATOM 6890 N N . ASN B 1 159 ? 136.438 66.276 -17.749 1.00 28.92 127 ASN B N 1
ATOM 6891 C CA . ASN B 1 159 ? 137.141 67.421 -17.188 1.00 28.48 127 ASN B CA 1
ATOM 6892 C C . ASN B 1 159 ? 136.149 68.547 -16.895 1.00 28.79 127 ASN B C 1
ATOM 6893 O O . ASN B 1 159 ? 136.085 69.536 -17.628 1.00 26.29 127 ASN B O 1
ATOM 6898 N N . LYS B 1 160 ? 135.373 68.392 -15.827 1.00 27.82 128 LYS B N 1
ATOM 6899 C CA . LYS B 1 160 ? 134.400 69.413 -15.451 1.00 29.17 128 LYS B CA 1
ATOM 6900 C C . LYS B 1 160 ? 135.072 70.728 -15.059 1.00 26.94 128 LYS B C 1
ATOM 6901 O O . LYS B 1 160 ? 134.529 71.804 -15.307 1.00 27.55 128 LYS B O 1
ATOM 6907 N N . PRO B 1 161 ? 136.254 70.664 -14.425 1.00 25.62 129 PRO B N 1
ATOM 6908 C CA . PRO B 1 161 ? 136.882 71.937 -14.071 1.00 24.65 129 PRO B CA 1
ATOM 6909 C C . PRO B 1 161 ? 137.089 72.779 -15.338 1.00 24.37 129 PRO B C 1
ATOM 6910 O O . PRO B 1 161 ? 136.784 73.970 -15.362 1.00 21.41 129 PRO B O 1
ATOM 6914 N N . LEU B 1 162 ? 137.599 72.149 -16.392 1.00 24.87 130 LEU B N 1
ATOM 6915 C CA . LEU B 1 162 ? 137.827 72.856 -17.652 1.00 25.31 130 LEU B CA 1
ATOM 6916 C C . LEU B 1 162 ? 136.512 73.362 -18.218 1.00 25.88 130 LEU B C 1
ATOM 6917 O O . LEU B 1 162 ? 136.417 74.507 -18.657 1.00 27.64 130 LEU B O 1
ATOM 6922 N N . GLU B 1 163 ? 135.500 72.501 -18.214 1.00 26.66 131 GLU B N 1
ATOM 6923 C CA . GLU B 1 163 ? 134.183 72.864 -18.726 1.00 27.97 131 GLU B CA 1
ATOM 6924 C C . GLU B 1 163 ? 133.672 74.150 -18.089 1.00 27.64 131 GLU B C 1
ATOM 6925 O O . GLU B 1 163 ? 133.297 75.100 -18.786 1.00 25.60 131 GLU B O 1
ATOM 6931 N N . ASP B 1 164 ? 133.655 74.174 -16.759 1.00 26.30 132 ASP B N 1
ATOM 6932 C CA . ASP B 1 164 ? 133.161 75.338 -16.034 1.00 26.45 132 ASP B CA 1
ATOM 6933 C C . ASP B 1 164 ? 134.059 76.542 -16.253 1.00 25.01 132 ASP B C 1
ATOM 6934 O O . ASP B 1 164 ? 133.578 77.674 -16.371 1.00 25.48 132 ASP B O 1
ATOM 6939 N N . TYR B 1 165 ? 135.364 76.299 -16.310 1.00 24.02 133 TYR B N 1
ATOM 6940 C CA . TYR B 1 165 ? 136.317 77.376 -16.531 1.00 24.14 133 TYR B CA 1
ATOM 6941 C C . TYR B 1 165 ? 136.018 78.077 -17.855 1.00 24.82 133 TYR B C 1
ATOM 6942 O O . TYR B 1 165 ? 136.016 79.305 -17.932 1.00 24.98 133 TYR B O 1
ATOM 6951 N N . LEU B 1 166 ? 135.765 77.289 -18.895 1.00 25.76 134 LEU B N 1
ATOM 6952 C CA . LEU B 1 166 ? 135.476 77.843 -20.211 1.00 28.28 134 LEU B CA 1
ATOM 6953 C C . LEU B 1 166 ? 134.120 78.530 -20.242 1.00 28.92 134 LEU B C 1
ATOM 6954 O O . LEU B 1 166 ? 133.958 79.563 -20.894 1.00 30.42 134 LEU B O 1
ATOM 6959 N N . PHE B 1 167 ? 133.145 77.962 -19.539 1.00 28.57 135 PHE B N 1
ATOM 6960 C CA . PHE B 1 167 ? 131.820 78.561 -19.494 1.00 27.95 135 PHE B CA 1
ATOM 6961 C C . PHE B 1 167 ? 131.927 80.012 -19.026 1.00 27.36 135 PHE B C 1
ATOM 6962 O O . PHE B 1 167 ? 131.410 80.915 -19.673 1.00 27.34 135 PHE B O 1
ATOM 6970 N N . PHE B 1 168 ? 132.605 80.242 -17.907 1.00 26.65 136 PHE B N 1
ATOM 6971 C CA . PHE B 1 168 ? 132.751 81.603 -17.406 1.00 27.21 136 PHE B CA 1
ATOM 6972 C C . PHE B 1 168 ? 133.648 82.460 -18.300 1.00 28.13 136 PHE B C 1
ATOM 6973 O O . PHE B 1 168 ? 133.408 83.656 -18.469 1.00 28.51 136 PHE B O 1
ATOM 6981 N N . LYS B 1 169 ? 134.674 81.845 -18.879 1.00 28.83 137 LYS B N 1
ATOM 6982 C CA . LYS B 1 169 ? 135.574 82.555 -19.778 1.00 32.42 137 LYS B CA 1
ATOM 6983 C C . LYS B 1 169 ? 134.781 83.134 -20.957 1.00 33.32 137 LYS B C 1
ATOM 6984 O O . LYS B 1 169 ? 135.072 84.230 -21.432 1.00 33.33 137 LYS B O 1
ATOM 6990 N N . SER B 1 170 ? 133.779 82.390 -21.419 1.00 34.45 138 SER B N 1
ATOM 6991 C CA . SER B 1 170 ? 132.945 82.824 -22.538 1.00 36.04 138 SER B CA 1
ATOM 6992 C C . SER B 1 170 ? 131.990 83.940 -22.120 1.00 36.30 138 SER B C 1
ATOM 6993 O O . SER B 1 170 ? 131.284 84.511 -22.951 1.00 37.22 138 SER B O 1
ATOM 6996 N N . LYS B 1 171 ? 131.956 84.239 -20.828 1.00 34.93 139 LYS B N 1
ATOM 6997 C CA . LYS B 1 171 ? 131.093 85.301 -20.328 1.00 32.86 139 LYS B CA 1
ATOM 6998 C C . LYS B 1 171 ? 131.976 86.472 -19.919 1.00 31.44 139 LYS B C 1
ATOM 6999 O O . LYS B 1 171 ? 131.505 87.442 -19.322 1.00 30.30 139 LYS B O 1
ATOM 7001 N N . GLY B 1 172 ? 133.263 86.367 -20.250 1.00 30.04 140 GLY B N 1
ATOM 7002 C CA . GLY B 1 172 ? 134.214 87.410 -19.914 1.00 29.25 140 GLY B CA 1
ATOM 7003 C C . GLY B 1 172 ? 134.572 87.408 -18.440 1.00 30.75 140 GLY B C 1
ATOM 7004 O O . GLY B 1 172 ? 134.907 88.450 -17.872 1.00 31.76 140 GLY B O 1
ATOM 7005 N N . ILE B 1 173 ? 134.504 86.236 -17.815 1.00 30.59 141 ILE B N 1
ATOM 7006 C CA . ILE B 1 173 ? 134.814 86.112 -16.395 1.00 27.56 141 ILE B CA 1
ATOM 7007 C C . ILE B 1 173 ? 135.921 85.090 -16.145 1.00 26.81 141 ILE B C 1
ATOM 7008 O O . ILE B 1 173 ? 135.780 83.909 -16.467 1.00 24.46 141 ILE B O 1
ATOM 7013 N N . GLU B 1 174 ? 137.025 85.563 -15.575 1.00 27.22 142 GLU B N 1
ATOM 7014 C CA . GLU B 1 174 ? 138.172 84.713 -15.270 1.00 29.16 142 GLU B CA 1
ATOM 7015 C C . GLU B 1 174 ? 137.970 84.059 -13.900 1.00 26.44 142 GLU B C 1
ATOM 7016 O O . GLU B 1 174 ? 137.774 84.750 -12.903 1.00 25.23 142 GLU B O 1
ATOM 7022 N N . THR B 1 175 ? 138.025 82.731 -13.850 1.00 26.44 143 THR B N 1
ATOM 7023 C CA . THR B 1 175 ? 137.814 82.028 -12.586 1.00 22.66 143 THR B CA 1
ATOM 7024 C C . THR B 1 175 ? 138.905 81.032 -12.181 1.00 21.38 143 THR B C 1
ATOM 7025 O O . THR B 1 175 ? 139.714 80.596 -12.999 1.00 18.82 143 THR B O 1
ATOM 7029 N N . ALA B 1 176 ? 138.916 80.689 -10.896 1.00 20.07 144 ALA B N 1
ATOM 7030 C CA . ALA B 1 176 ? 139.873 79.737 -10.346 1.00 19.54 144 ALA B CA 1
ATOM 7031 C C . ALA B 1 176 ? 139.080 78.481 -9.984 1.00 18.05 144 ALA B C 1
ATOM 7032 O O . ALA B 1 176 ? 138.261 78.494 -9.066 1.00 17.92 144 ALA B O 1
ATOM 7034 N N . PRO B 1 177 ? 139.291 77.388 -10.726 1.00 17.16 145 PRO B N 1
ATOM 7035 C CA . PRO B 1 177 ? 138.570 76.143 -10.454 1.00 18.46 145 PRO B CA 1
ATOM 7036 C C . PRO B 1 177 ? 138.748 75.664 -9.015 1.00 18.24 145 PRO B C 1
ATOM 7037 O O . PRO B 1 177 ? 139.861 75.648 -8.494 1.00 18.59 145 PRO B O 1
ATOM 7041 N N . TRP B 1 178 ? 137.636 75.287 -8.390 1.00 18.49 146 TRP B N 1
ATOM 7042 C CA . TRP B 1 178 ? 137.616 74.801 -7.009 1.00 19.07 146 TRP B CA 1
ATOM 7043 C C . TRP B 1 178 ? 137.566 73.276 -7.085 1.00 19.13 146 TRP B C 1
ATOM 7044 O O . TRP B 1 178 ? 136.593 72.713 -7.574 1.00 19.94 146 TRP B O 1
ATOM 7055 N N . VAL B 1 179 ? 138.612 72.610 -6.610 1.00 19.58 147 VAL B N 1
ATOM 7056 C CA . VAL B 1 179 ? 138.656 71.153 -6.675 1.00 18.66 147 VAL B CA 1
ATOM 7057 C C . VAL B 1 179 ? 139.094 70.495 -5.368 1.00 18.27 147 VAL B C 1
ATOM 7058 O O . VAL B 1 179 ? 139.805 71.097 -4.554 1.00 18.24 147 VAL B O 1
ATOM 7062 N N . ILE B 1 180 ? 138.661 69.255 -5.174 1.00 16.61 148 ILE B N 1
ATOM 7063 C CA . ILE B 1 180 ? 139.046 68.495 -3.988 1.00 16.18 148 ILE B CA 1
ATOM 7064 C C . ILE B 1 180 ? 140.422 67.891 -4.290 1.00 15.55 148 ILE B C 1
ATOM 7065 O O . ILE B 1 180 ? 140.596 67.216 -5.304 1.00 17.74 148 ILE B O 1
ATOM 7070 N N . GLY B 1 181 ? 141.395 68.142 -3.420 1.00 16.08 149 GLY B N 1
ATOM 7071 C CA . GLY B 1 181 ? 142.736 67.616 -3.629 1.00 15.29 149 GLY B CA 1
ATOM 7072 C C . GLY B 1 181 ? 142.812 66.095 -3.646 1.00 16.92 149 GLY B C 1
ATOM 7073 O O . GLY B 1 181 ? 141.952 65.422 -3.074 1.00 14.37 149 GLY B O 1
ATOM 7074 N N . PRO B 1 182 ? 143.840 65.518 -4.291 1.00 16.40 150 PRO B N 1
ATOM 7075 C CA . PRO B 1 182 ? 143.991 64.059 -4.361 1.00 15.67 150 PRO B CA 1
ATOM 7076 C C . PRO B 1 182 ? 144.080 63.340 -3.012 1.00 14.14 150 PRO B C 1
ATOM 7077 O O . PRO B 1 182 ? 143.536 62.249 -2.859 1.00 13.80 150 PRO B O 1
ATOM 7081 N N . PHE B 1 183 ? 144.759 63.936 -2.035 1.00 12.91 151 PHE B N 1
ATOM 7082 C CA . PHE B 1 183 ? 144.881 63.279 -0.738 1.00 15.12 151 PHE B CA 1
ATOM 7083 C C . PHE B 1 183 ? 143.524 63.176 -0.058 1.00 15.20 151 PHE B C 1
ATOM 7084 O O . PHE B 1 183 ? 143.120 62.099 0.378 1.00 14.84 151 PHE B O 1
ATOM 7092 N N . THR B 1 184 ? 142.806 64.289 0.015 1.00 14.57 152 THR B N 1
ATOM 7093 C CA . THR B 1 184 ? 141.495 64.272 0.649 1.00 14.26 152 THR B CA 1
ATOM 7094 C C . THR B 1 184 ? 140.505 63.377 -0.110 1.00 15.18 152 THR B C 1
ATOM 7095 O O . THR B 1 184 ? 139.696 62.688 0.505 1.00 14.00 152 THR B O 1
ATOM 7099 N N . PHE B 1 185 ? 140.569 63.372 -1.440 1.00 15.14 153 PHE B N 1
ATOM 7100 C CA . PHE B 1 185 ? 139.649 62.536 -2.210 1.00 14.19 153 PHE B CA 1
ATOM 7101 C C . PHE B 1 185 ? 139.752 61.078 -1.761 1.00 16.86 153 PHE B C 1
ATOM 7102 O O . PHE B 1 185 ? 138.747 60.434 -1.430 1.00 16.92 153 PHE B O 1
ATOM 7110 N N . LEU B 1 186 ? 140.972 60.559 -1.754 1.00 16.20 154 LEU B N 1
ATOM 7111 C CA . LEU B 1 186 ? 141.204 59.183 -1.346 1.00 18.07 154 LEU B CA 1
ATOM 7112 C C . LEU B 1 186 ? 140.816 58.968 0.106 1.00 15.47 154 LEU B C 1
ATOM 7113 O O . LEU B 1 186 ? 140.271 57.931 0.457 1.00 16.57 154 LEU B O 1
ATOM 7118 N N . TYR B 1 187 ? 141.097 59.959 0.943 1.00 14.68 155 TYR B N 1
ATOM 7119 C CA . TYR B 1 187 ? 140.790 59.882 2.365 1.00 16.43 155 TYR B CA 1
ATOM 7120 C C . TYR B 1 187 ? 139.290 59.740 2.607 1.00 16.15 155 TYR B C 1
ATOM 7121 O O . TYR B 1 187 ? 138.873 59.137 3.596 1.00 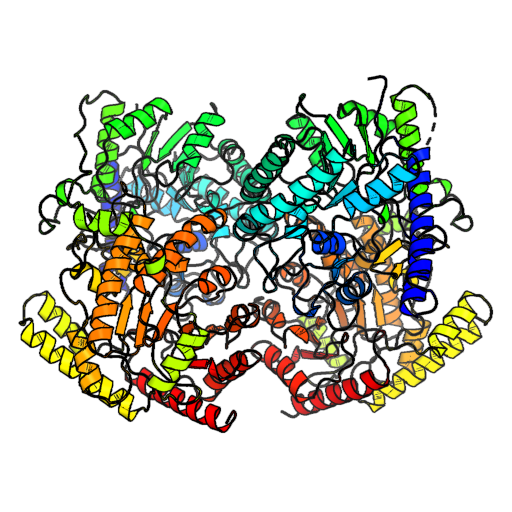15.79 155 TYR B O 1
ATOM 7130 N N . LEU B 1 188 ? 138.479 60.284 1.700 1.00 14.59 156 LEU B N 1
ATOM 7131 C CA . LEU B 1 188 ? 137.021 60.213 1.834 1.00 14.73 156 LEU B CA 1
ATOM 7132 C C . LEU B 1 188 ? 136.419 59.028 1.083 1.00 15.63 156 LEU B C 1
ATOM 7133 O O . LEU B 1 188 ? 135.203 58.843 1.074 1.00 16.19 156 LEU B O 1
ATOM 7138 N N . SER B 1 189 ? 137.266 58.223 0.453 1.00 16.86 157 SER B N 1
ATOM 7139 C CA . SER B 1 189 ? 136.777 57.084 -0.321 1.00 17.45 157 SER B CA 1
ATOM 7140 C C . SER B 1 189 ? 137.053 55.749 0.358 1.00 17.94 157 SER B C 1
ATOM 7141 O O . SER B 1 189 ? 137.687 55.694 1.403 1.00 15.98 157 SER B O 1
ATOM 7144 N N . LYS B 1 190 ? 136.550 54.672 -0.230 1.00 19.39 158 LYS B N 1
ATOM 7145 C CA . LYS B 1 190 ? 136.820 53.353 0.310 1.00 23.25 158 LYS B CA 1
ATOM 7146 C C . LYS B 1 190 ? 137.007 52.335 -0.799 1.00 23.42 158 LYS B C 1
ATOM 7147 O O . LYS B 1 190 ? 136.599 52.554 -1.946 1.00 22.35 158 LYS B O 1
ATOM 7153 N N . ARG B 1 191 ? 137.681 51.246 -0.456 1.00 24.84 159 ARG B N 1
ATOM 7154 C CA . ARG B 1 191 ? 137.930 50.164 -1.391 1.00 28.43 159 ARG B CA 1
ATOM 7155 C C . ARG B 1 191 ? 137.643 48.885 -0.631 1.00 31.02 159 ARG B C 1
ATOM 7156 O O . ARG B 1 191 ? 138.086 48.723 0.509 1.00 30.72 159 ARG B O 1
ATOM 7164 N N . ASN B 1 192 ? 136.894 47.985 -1.258 1.00 32.14 160 ASN B N 1
ATOM 7165 C CA . ASN B 1 192 ? 136.539 46.727 -0.621 1.00 33.55 160 ASN B CA 1
ATOM 7166 C C . ASN B 1 192 ? 135.849 47.013 0.712 1.00 33.16 160 ASN B C 1
ATOM 7167 O O . ASN B 1 192 ? 136.015 46.271 1.680 1.00 32.05 160 ASN B O 1
ATOM 7172 N N . GLY B 1 193 ? 135.096 48.112 0.752 1.00 33.71 161 GLY B N 1
ATOM 7173 C CA . GLY B 1 193 ? 134.360 48.488 1.950 1.00 31.95 161 GLY B CA 1
ATOM 7174 C C . GLY B 1 193 ? 135.115 49.156 3.088 1.00 30.46 161 GLY B C 1
ATOM 7175 O O . GLY B 1 193 ? 134.522 49.486 4.115 1.00 30.92 161 GLY B O 1
ATOM 7176 N N . GLU B 1 194 ? 136.413 49.368 2.922 1.00 29.43 162 GLU B N 1
ATOM 7177 C CA . GLU B 1 194 ? 137.208 49.990 3.973 1.00 27.18 162 GLU B CA 1
ATOM 7178 C C . GLU B 1 194 ? 137.752 51.344 3.535 1.00 26.23 162 GLU B C 1
ATOM 7179 O O . GLU B 1 194 ? 138.039 51.552 2.359 1.00 25.81 162 GLU B O 1
ATOM 7181 N N . TRP B 1 195 ? 137.889 52.261 4.488 1.00 24.28 163 TRP B N 1
ATOM 7182 C CA . TRP B 1 195 ? 138.420 53.585 4.192 1.00 23.69 163 TRP B CA 1
ATOM 7183 C C . TRP B 1 195 ? 139.838 53.446 3.648 1.00 23.01 163 TRP B C 1
ATOM 7184 O O . TRP B 1 195 ? 140.587 52.587 4.089 1.00 24.41 163 TRP B O 1
ATOM 7195 N N . ILE B 1 196 ? 140.200 54.294 2.691 1.00 22.25 164 ILE B N 1
ATOM 7196 C CA . ILE B 1 196 ? 141.547 54.284 2.123 1.00 23.10 164 ILE B CA 1
ATOM 7197 C C . ILE B 1 196 ? 142.273 55.380 2.897 1.00 23.37 164 ILE B C 1
ATOM 7198 O O . ILE B 1 196 ? 142.472 56.478 2.379 1.00 24.16 164 ILE B O 1
ATOM 7203 N N . ARG B 1 197 ? 142.655 55.097 4.140 1.00 22.13 165 ARG B N 1
ATOM 7204 C CA . ARG B 1 197 ? 143.304 56.125 4.940 1.00 21.86 165 ARG B CA 1
ATOM 7205 C C . ARG B 1 197 ? 144.714 55.860 5.426 1.00 22.73 165 ARG B C 1
ATOM 7206 O O . ARG B 1 197 ? 145.430 56.797 5.782 1.00 22.82 165 ARG B O 1
ATOM 7214 N N . ARG B 1 198 ? 145.124 54.600 5.449 1.00 22.60 166 ARG B N 1
ATOM 7215 C CA . ARG B 1 198 ? 146.481 54.291 5.874 1.00 23.35 166 ARG B CA 1
ATOM 7216 C C . ARG B 1 198 ? 147.410 54.571 4.700 1.00 21.19 166 ARG B C 1
ATOM 7217 O O . ARG B 1 198 ? 147.046 54.349 3.542 1.00 18.43 166 ARG B O 1
ATOM 7225 N N . PRO B 1 199 ? 148.617 55.085 4.982 1.00 20.47 167 PRO B N 1
ATOM 7226 C CA . PRO B 1 199 ? 149.593 55.396 3.936 1.00 20.53 167 PRO B CA 1
ATOM 7227 C C . PRO B 1 199 ? 149.814 54.265 2.926 1.00 21.67 167 PRO B C 1
ATOM 7228 O O . PRO B 1 199 ? 149.848 54.510 1.718 1.00 20.82 167 PRO B O 1
ATOM 7232 N N . ASN B 1 200 ? 149.950 53.031 3.414 1.00 20.70 168 ASN B N 1
ATOM 7233 C CA . ASN B 1 200 ? 150.182 51.901 2.516 1.00 21.20 168 ASN B CA 1
ATOM 7234 C C . ASN B 1 200 ? 148.979 51.636 1.624 1.00 21.89 168 ASN B C 1
ATOM 7235 O O . ASN B 1 200 ? 149.112 51.029 0.565 1.00 22.00 168 ASN B O 1
ATOM 7240 N N . GLN B 1 201 ? 147.805 52.082 2.060 1.00 21.78 169 GLN B N 1
ATOM 7241 C CA . GLN B 1 201 ? 146.581 51.912 1.275 1.00 22.22 169 GLN B CA 1
ATOM 7242 C C . GLN B 1 201 ? 146.515 52.975 0.177 1.00 23.27 169 GLN B C 1
ATOM 7243 O O . GLN B 1 201 ? 146.028 52.722 -0.928 1.00 22.70 169 GLN B O 1
ATOM 7249 N N . MET B 1 202 ? 147.013 54.165 0.494 1.00 23.52 170 MET B N 1
ATOM 7250 C CA . MET B 1 202 ? 146.982 55.290 -0.431 1.00 26.01 170 MET B CA 1
ATOM 7251 C C . MET B 1 202 ? 148.142 55.376 -1.422 1.00 27.02 170 MET B C 1
ATOM 7252 O O . MET B 1 202 ? 147.947 55.775 -2.568 1.00 25.88 170 MET B O 1
ATOM 7257 N N . GLU B 1 203 ? 149.340 55.001 -0.982 1.00 27.92 171 GLU B N 1
ATOM 7258 C CA . GLU B 1 203 ? 150.538 55.109 -1.814 1.00 30.13 171 GLU B CA 1
ATOM 7259 C C . GLU B 1 203 ? 150.411 54.799 -3.305 1.00 30.79 171 GLU B C 1
ATOM 7260 O O . GLU B 1 203 ? 150.568 55.694 -4.140 1.00 31.13 171 GLU B O 1
ATOM 7266 N N . LYS B 1 204 ? 150.135 53.544 -3.645 1.00 30.11 172 LYS B N 1
ATOM 7267 C CA . LYS B 1 204 ? 150.008 53.153 -5.047 1.00 29.87 172 LYS B CA 1
ATOM 7268 C C . LYS B 1 204 ? 148.912 53.924 -5.795 1.00 30.19 172 LYS B C 1
ATOM 7269 O O . LYS B 1 204 ? 149.148 54.451 -6.891 1.00 31.61 172 LYS B O 1
ATOM 7271 N N . LEU B 1 205 ? 147.720 53.996 -5.208 1.00 26.27 173 LEU B N 1
ATOM 7272 C CA . LEU B 1 205 ? 146.603 54.697 -5.836 1.00 26.78 173 LEU B CA 1
ATOM 7273 C C . LEU B 1 205 ? 146.909 56.160 -6.160 1.00 27.70 173 LEU B C 1
ATOM 7274 O O . LEU B 1 205 ? 146.470 56.679 -7.185 1.00 26.28 173 LEU B O 1
ATOM 7279 N N . LEU B 1 206 ? 147.663 56.818 -5.286 1.00 27.80 174 LEU B N 1
ATOM 7280 C CA . LEU B 1 206 ? 148.009 58.221 -5.475 1.00 29.38 174 LEU B CA 1
ATOM 7281 C C . LEU B 1 206 ? 148.820 58.506 -6.730 1.00 30.10 174 LEU B C 1
ATOM 7282 O O . LEU B 1 206 ? 148.637 59.546 -7.361 1.00 30.19 174 LEU B O 1
ATOM 7287 N N . GLU B 1 207 ? 149.717 57.595 -7.095 1.00 30.60 175 GLU B N 1
ATOM 7288 C CA . GLU B 1 207 ? 150.529 57.783 -8.293 1.00 31.29 175 GLU B CA 1
ATOM 7289 C C . GLU B 1 207 ? 149.620 57.883 -9.510 1.00 30.65 175 GLU B C 1
ATOM 7290 O O . GLU B 1 207 ? 149.768 58.777 -10.344 1.00 30.85 175 GLU B O 1
ATOM 7292 N N . SER B 1 208 ? 148.673 56.959 -9.608 1.00 28.53 176 SER B N 1
ATOM 7293 C CA . SER B 1 208 ? 147.735 56.955 -10.721 1.00 26.31 176 SER B CA 1
ATOM 7294 C C . SER B 1 208 ? 146.792 58.156 -10.641 1.00 25.31 176 SER B C 1
ATOM 7295 O O . SER B 1 208 ? 146.522 58.817 -11.645 1.00 24.09 176 SER B O 1
ATOM 7298 N N . LEU B 1 209 ? 146.304 58.438 -9.435 1.00 21.57 177 LEU B N 1
ATOM 7299 C CA . LEU B 1 209 ? 145.373 59.541 -9.221 1.00 22.86 177 LEU B CA 1
ATOM 7300 C C . LEU B 1 209 ? 145.968 60.897 -9.581 1.00 22.61 177 LEU B C 1
ATOM 7301 O O . LEU B 1 209 ? 145.355 61.672 -10.312 1.00 19.98 177 LEU B O 1
ATOM 7306 N N . VAL B 1 210 ? 147.158 61.177 -9.059 1.00 23.12 178 VAL B N 1
ATOM 7307 C CA . VAL B 1 210 ? 147.831 62.444 -9.317 1.00 26.27 178 VAL B CA 1
ATOM 7308 C C . VAL B 1 210 ? 148.057 62.663 -10.809 1.00 27.39 178 VAL B C 1
ATOM 7309 O O . VAL B 1 210 ? 148.031 63.796 -11.292 1.00 27.65 178 VAL B O 1
ATOM 7313 N N . SER B 1 211 ? 148.284 61.571 -11.529 1.00 27.50 179 SER B N 1
ATOM 7314 C CA . SER B 1 211 ? 148.498 61.621 -12.966 1.00 29.32 179 SER B CA 1
ATOM 7315 C C . SER B 1 211 ? 147.313 62.283 -13.670 1.00 28.37 179 SER B C 1
ATOM 7316 O O . SER B 1 211 ? 147.495 63.080 -14.591 1.00 28.69 179 SER B O 1
ATOM 7319 N N . VAL B 1 212 ? 146.101 61.948 -13.235 1.00 26.78 180 VAL B N 1
ATOM 7320 C CA . VAL B 1 212 ? 144.893 62.519 -13.821 1.00 25.89 180 VAL B CA 1
ATOM 7321 C C . VAL B 1 212 ? 144.774 64.004 -13.460 1.00 24.65 180 VAL B C 1
ATOM 7322 O O . VAL B 1 212 ? 144.427 64.830 -14.304 1.00 23.60 180 VAL B O 1
ATOM 7326 N N . TYR B 1 213 ? 145.060 64.341 -12.205 1.00 22.29 181 TYR B N 1
ATOM 7327 C CA . TYR B 1 213 ? 145.007 65.736 -11.772 1.00 19.86 181 TYR B CA 1
ATOM 7328 C C . TYR B 1 213 ? 145.966 66.555 -12.644 1.00 21.56 181 TYR B C 1
ATOM 7329 O O . TYR B 1 213 ? 145.660 67.685 -13.034 1.00 19.36 181 TYR B O 1
ATOM 7338 N N . LYS B 1 214 ? 147.124 65.974 -12.950 1.00 22.42 182 LYS B N 1
ATOM 7339 C CA . LYS B 1 214 ? 148.119 66.651 -13.777 1.00 25.28 182 LYS B CA 1
ATOM 7340 C C . LYS B 1 214 ? 147.521 67.004 -15.129 1.00 25.59 182 LYS B C 1
ATOM 7341 O O . LYS B 1 214 ? 147.655 68.133 -15.594 1.00 26.10 182 LYS B O 1
ATOM 7347 N N . GLU B 1 215 ? 146.860 66.033 -15.753 1.00 25.63 183 GLU B N 1
ATOM 7348 C CA . GLU B 1 215 ? 146.230 66.254 -17.051 1.00 27.38 183 GLU B CA 1
ATOM 7349 C C . GLU B 1 215 ? 145.217 67.383 -16.940 1.00 26.16 183 GLU B C 1
ATOM 7350 O O . GLU B 1 215 ? 145.213 68.310 -17.752 1.00 26.34 183 GLU B O 1
ATOM 7356 N N . VAL B 1 216 ? 144.352 67.289 -15.934 1.00 23.71 184 VAL B N 1
ATOM 7357 C CA . VAL B 1 216 ? 143.328 68.298 -15.698 1.00 20.97 184 VAL B CA 1
ATOM 7358 C C . VAL B 1 216 ? 143.944 69.688 -15.542 1.00 20.15 184 VAL B C 1
ATOM 7359 O O . VAL B 1 216 ? 143.502 70.652 -16.171 1.00 22.86 184 VAL B O 1
ATOM 7363 N N . PHE B 1 217 ? 144.964 69.791 -14.701 1.00 19.93 185 PHE B N 1
ATOM 7364 C CA . PHE B 1 217 ? 145.620 71.068 -14.467 1.00 21.76 185 PHE B CA 1
ATOM 7365 C C . PHE B 1 217 ? 146.313 71.561 -15.731 1.00 23.33 185 PHE B C 1
ATOM 7366 O O . PHE B 1 217 ? 146.287 72.754 -16.027 1.00 23.28 185 PHE B O 1
ATOM 7374 N N . GLU B 1 218 ? 146.917 70.642 -16.478 1.00 23.84 186 GLU B N 1
ATOM 7375 C CA . GLU B 1 218 ? 147.609 71.003 -17.713 1.00 25.30 186 GLU B CA 1
ATOM 7376 C C . GLU B 1 218 ? 146.639 71.639 -18.707 1.00 24.46 186 GLU B C 1
ATOM 7377 O O . GLU B 1 218 ? 146.955 72.647 -19.337 1.00 25.71 186 GLU B O 1
ATOM 7379 N N . LYS B 1 219 ? 145.456 71.049 -18.837 1.00 24.66 187 LYS B N 1
ATOM 7380 C CA . LYS B 1 219 ? 144.437 71.557 -19.745 1.00 26.63 187 LYS B CA 1
ATOM 7381 C C . LYS B 1 219 ? 143.939 72.933 -19.316 1.00 28.19 187 LYS B C 1
ATOM 7382 O O . LYS B 1 219 ? 143.692 73.806 -20.155 1.00 27.57 187 LYS B O 1
ATOM 7388 N N . LEU B 1 220 ? 143.790 73.125 -18.009 1.00 26.30 188 LEU B N 1
ATOM 7389 C CA . LEU B 1 220 ? 143.326 74.402 -17.484 1.00 24.41 188 LEU B CA 1
ATOM 7390 C C . LEU B 1 220 ? 144.319 75.501 -17.842 1.00 25.03 188 LEU B C 1
ATOM 7391 O O . LEU B 1 220 ? 143.941 76.541 -18.382 1.00 23.43 188 LEU B O 1
ATOM 7396 N N . VAL B 1 221 ? 145.592 75.257 -17.547 1.00 25.12 189 VAL B N 1
ATOM 7397 C CA . VAL B 1 221 ? 146.639 76.229 -17.828 1.00 26.58 189 VAL B CA 1
ATOM 7398 C C . VAL B 1 221 ? 146.773 76.513 -19.323 1.00 27.68 189 VAL B C 1
ATOM 7399 O O . VAL B 1 221 ? 147.060 77.644 -19.720 1.00 26.68 189 VAL B O 1
ATOM 7403 N N . GLU B 1 222 ? 146.572 75.487 -20.145 1.00 27.93 190 GLU B N 1
ATOM 7404 C CA . GLU B 1 222 ? 146.659 75.657 -21.589 1.00 30.76 190 GLU B CA 1
ATOM 7405 C C . GLU B 1 222 ? 145.556 76.597 -22.061 1.00 31.33 190 GLU B C 1
ATOM 7406 O O . GLU B 1 222 ? 145.706 77.296 -23.065 1.00 31.38 190 GLU B O 1
ATOM 7412 N N . ASN B 1 223 ? 144.444 76.619 -21.334 1.00 29.05 191 ASN B N 1
ATOM 7413 C CA . ASN B 1 223 ? 143.342 77.488 -21.710 1.00 28.31 191 ASN B CA 1
ATOM 7414 C C . ASN B 1 223 ? 143.354 78.831 -21.000 1.00 26.94 191 ASN B C 1
ATOM 7415 O O . ASN B 1 223 ? 142.368 79.561 -21.034 1.00 28.18 191 ASN B O 1
ATOM 7420 N N . GLY B 1 224 ? 144.472 79.153 -20.354 1.00 27.03 192 GLY B N 1
ATOM 7421 C CA . GLY B 1 224 ? 144.596 80.439 -19.689 1.00 27.07 192 GLY B CA 1
ATOM 7422 C C . GLY B 1 224 ? 144.402 80.520 -18.183 1.00 26.27 192 GLY B C 1
ATOM 7423 O O . GLY B 1 224 ? 144.624 81.579 -17.595 1.00 24.36 192 GLY B O 1
ATOM 7424 N N . CYS B 1 225 ? 144.009 79.420 -17.551 1.00 24.49 193 CYS B N 1
ATOM 7425 C CA . CYS B 1 225 ? 143.778 79.432 -16.110 1.00 23.19 193 CYS B CA 1
ATOM 7426 C C . CYS B 1 225 ? 144.981 79.938 -15.315 1.00 23.47 193 CYS B C 1
ATOM 7427 O O . CYS B 1 225 ? 146.082 79.387 -15.400 1.00 23.51 193 CYS B O 1
ATOM 7430 N N . LYS B 1 226 ? 144.759 80.985 -14.524 1.00 22.93 194 LYS B N 1
ATOM 7431 C CA . LYS B 1 226 ? 145.826 81.579 -13.724 1.00 23.06 194 LYS B CA 1
ATOM 7432 C C . LYS B 1 226 ? 145.951 81.044 -12.298 1.00 22.11 194 LYS B C 1
ATOM 7433 O O . LYS B 1 226 ? 146.990 81.219 -11.663 1.00 22.72 194 LYS B O 1
ATOM 7435 N N . GLU B 1 227 ? 144.909 80.403 -11.782 1.00 21.51 195 GLU B N 1
ATOM 7436 C CA . GLU B 1 227 ? 144.972 79.888 -10.416 1.00 20.66 195 GLU B CA 1
ATOM 7437 C C . GLU B 1 227 ? 143.941 78.792 -10.182 1.00 19.70 195 GLU B C 1
ATOM 7438 O O . GLU B 1 227 ? 142.827 78.855 -10.700 1.00 20.76 195 GLU B O 1
ATOM 7444 N N . ILE B 1 228 ? 144.330 77.788 -9.400 1.00 18.76 196 ILE B N 1
ATOM 7445 C CA . ILE B 1 228 ? 143.470 76.654 -9.085 1.00 17.08 196 ILE B CA 1
ATOM 7446 C C . ILE B 1 228 ? 143.366 76.497 -7.565 1.00 17.38 196 ILE B C 1
ATOM 7447 O O . ILE B 1 228 ? 144.376 76.449 -6.869 1.00 15.88 196 ILE B O 1
ATOM 7452 N N . LEU B 1 229 ? 142.138 76.422 -7.059 1.00 19.39 197 LEU B N 1
ATOM 7453 C CA . LEU B 1 229 ? 141.907 76.292 -5.624 1.00 18.72 197 LEU B CA 1
ATOM 7454 C C . LEU B 1 229 ? 141.777 74.820 -5.249 1.00 17.37 197 LEU B C 1
ATOM 7455 O O . LEU B 1 229 ? 140.759 74.186 -5.531 1.00 17.09 197 LEU B O 1
ATOM 7460 N N . VAL B 1 230 ? 142.816 74.281 -4.617 1.00 18.37 198 VAL B N 1
ATOM 7461 C CA . VAL B 1 230 ? 142.822 72.878 -4.213 1.00 16.23 198 VAL B CA 1
ATOM 7462 C C . VAL B 1 230 ? 142.485 72.747 -2.733 1.00 15.97 198 VAL B C 1
ATOM 7463 O O . VAL B 1 230 ? 143.157 73.315 -1.869 1.00 15.63 198 VAL B O 1
ATOM 7467 N N . ASN B 1 231 ? 141.432 71.988 -2.456 1.00 17.31 199 ASN B N 1
ATOM 7468 C CA . ASN B 1 231 ? 140.938 71.796 -1.096 1.00 17.47 199 ASN B CA 1
ATOM 7469 C C . ASN B 1 231 ? 141.431 70.509 -0.455 1.00 15.89 199 ASN B C 1
ATOM 7470 O O . ASN B 1 231 ? 141.115 69.408 -0.917 1.00 16.08 199 ASN B O 1
ATOM 7475 N N . GLU B 1 232 ? 142.203 70.653 0.615 1.00 15.11 200 GLU B N 1
ATOM 7476 C CA . GLU B 1 232 ? 142.748 69.497 1.323 1.00 14.87 200 GLU B CA 1
ATOM 7477 C C . GLU B 1 232 ? 142.384 69.489 2.810 1.00 14.26 200 GLU B C 1
ATOM 7478 O O . GLU B 1 232 ? 143.261 69.473 3.680 1.00 15.99 200 GLU B O 1
ATOM 7484 N N . PRO B 1 233 ? 141.083 69.482 3.127 1.00 14.28 201 PRO B N 1
ATOM 7485 C CA . PRO B 1 233 ? 140.698 69.476 4.542 1.00 12.54 201 PRO B CA 1
ATOM 7486 C C . PRO B 1 233 ? 141.175 68.257 5.350 1.00 14.11 201 PRO B C 1
ATOM 7487 O O . PRO B 1 233 ? 141.335 68.358 6.562 1.00 12.48 201 PRO B O 1
ATOM 7491 N N . ALA B 1 234 ? 141.416 67.121 4.688 1.00 13.19 202 ALA B N 1
ATOM 7492 C CA . ALA B 1 234 ? 141.880 65.914 5.390 1.00 15.19 202 ALA B CA 1
ATOM 7493 C C . ALA B 1 234 ? 143.220 66.154 6.095 1.00 15.18 202 ALA B C 1
ATOM 7494 O O . ALA B 1 234 ? 143.619 65.391 6.988 1.00 13.66 202 ALA B O 1
ATOM 7496 N N . PHE B 1 235 ? 143.917 67.210 5.682 1.00 14.91 203 PHE B N 1
ATOM 7497 C CA . PHE B 1 235 ? 145.191 67.576 6.295 1.00 14.23 203 PHE B CA 1
ATOM 7498 C C . PHE B 1 235 ? 144.978 67.906 7.770 1.00 16.50 203 PHE B C 1
ATOM 7499 O O . PHE B 1 235 ? 145.941 67.913 8.539 1.00 15.86 203 PHE B O 1
ATOM 7507 N N . VAL B 1 236 ? 143.733 68.205 8.166 1.00 16.36 204 VAL B N 1
ATOM 7508 C CA . VAL B 1 236 ? 143.460 68.548 9.569 1.00 15.42 204 VAL B CA 1
ATOM 7509 C C . VAL B 1 236 ? 143.106 67.345 10.453 1.00 16.66 204 VAL B C 1
ATOM 7510 O O . VAL B 1 236 ? 142.864 67.505 11.648 1.00 14.22 204 VAL B O 1
ATOM 7514 N N . CYS B 1 237 ? 143.069 66.149 9.866 1.00 16.09 205 CYS B N 1
ATOM 7515 C CA . CYS B 1 237 ? 142.798 64.930 10.634 1.00 14.72 205 CYS B CA 1
ATOM 7516 C C . CYS B 1 237 ? 144.086 64.573 11.386 1.00 14.76 205 CYS B C 1
ATOM 7517 O O . CYS B 1 237 ? 145.137 65.141 11.099 1.00 12.89 205 CYS B O 1
ATOM 7520 N N . ASP B 1 238 ? 144.009 63.643 12.341 1.00 13.11 206 ASP B N 1
ATOM 7521 C CA . ASP B 1 238 ? 145.198 63.220 13.085 1.00 16.73 206 ASP B CA 1
ATOM 7522 C C . ASP B 1 238 ? 146.057 62.358 12.155 1.00 18.26 206 ASP B C 1
ATOM 7523 O O . ASP B 1 238 ? 146.034 61.128 12.242 1.00 20.00 206 ASP B O 1
ATOM 7528 N N . LEU B 1 239 ? 146.813 62.994 11.267 1.00 16.05 207 LEU B N 1
ATOM 7529 C CA . LEU B 1 239 ? 147.640 62.244 10.328 1.00 15.24 207 LEU B CA 1
ATOM 7530 C C . LEU B 1 239 ? 148.969 61.788 10.923 1.00 15.46 207 LEU B C 1
ATOM 7531 O O . LEU B 1 239 ? 149.433 62.314 11.934 1.00 14.07 207 LEU B O 1
ATOM 7536 N N . GLU B 1 240 ? 149.569 60.793 10.277 1.00 14.48 208 GLU B N 1
ATOM 7537 C CA . GLU B 1 240 ? 150.858 60.256 10.696 1.00 15.45 208 GLU B CA 1
ATOM 7538 C C . GLU B 1 240 ? 151.920 60.979 9.892 1.00 15.39 208 GLU B C 1
ATOM 7539 O O . GLU B 1 240 ? 151.624 61.541 8.842 1.00 13.68 208 GLU B O 1
ATOM 7545 N N . LYS B 1 241 ? 153.152 60.978 10.382 1.00 15.13 209 LYS B N 1
ATOM 7546 C CA . LYS B 1 241 ? 154.234 61.611 9.641 1.00 17.58 209 LYS B CA 1
ATOM 7547 C C . LYS B 1 241 ? 154.327 60.933 8.269 1.00 17.36 209 LYS B C 1
ATOM 7548 O O . LYS B 1 241 ? 154.717 61.558 7.275 1.00 16.10 209 LYS B O 1
ATOM 7554 N N . ALA B 1 242 ? 153.948 59.656 8.212 1.00 17.79 210 ALA B N 1
ATOM 7555 C CA . ALA B 1 242 ? 154.006 58.898 6.958 1.00 17.66 210 ALA B CA 1
ATOM 7556 C C . ALA B 1 242 ? 153.013 59.428 5.931 1.00 17.85 210 ALA B C 1
ATOM 7557 O O . ALA B 1 242 ? 153.224 59.278 4.725 1.00 16.98 210 ALA B O 1
ATOM 7559 N N . HIS B 1 243 ? 151.926 60.033 6.403 1.00 15.87 211 HIS B N 1
ATOM 7560 C CA . HIS B 1 243 ? 150.947 60.607 5.485 1.00 14.83 211 HIS B CA 1
ATOM 7561 C C . HIS B 1 243 ? 151.593 61.813 4.823 1.00 13.61 211 HIS B C 1
ATOM 7562 O O . HIS B 1 243 ? 151.480 62.011 3.616 1.00 17.01 211 HIS B O 1
ATOM 7569 N N . TRP B 1 244 ? 152.265 62.625 5.628 1.00 15.72 212 TRP B N 1
ATOM 7570 C CA . TRP B 1 244 ? 152.916 63.818 5.111 1.00 16.87 212 TRP B CA 1
ATOM 7571 C C . TRP B 1 244 ? 154.026 63.506 4.108 1.00 18.79 212 TRP B C 1
ATOM 7572 O O . TRP B 1 244 ? 154.241 64.274 3.165 1.00 19.38 212 TRP B O 1
ATOM 7583 N N . ASP B 1 245 ? 154.727 62.390 4.295 1.00 19.23 213 ASP B N 1
ATOM 7584 C CA . ASP B 1 245 ? 155.772 62.008 3.344 1.00 20.73 213 ASP B CA 1
ATOM 7585 C C . ASP B 1 245 ? 155.095 61.803 1.982 1.00 20.10 213 ASP B C 1
ATOM 7586 O O . ASP B 1 245 ? 155.616 62.208 0.941 1.00 21.06 213 ASP B O 1
ATOM 7591 N N . LEU B 1 246 ? 153.928 61.164 2.006 1.00 20.63 214 LEU B N 1
ATOM 7592 C CA . LEU B 1 246 ? 153.151 60.907 0.794 1.00 20.77 214 LEU B CA 1
ATOM 7593 C C . LEU B 1 246 ? 152.640 62.224 0.206 1.00 19.51 214 LEU B C 1
ATOM 7594 O O . LEU B 1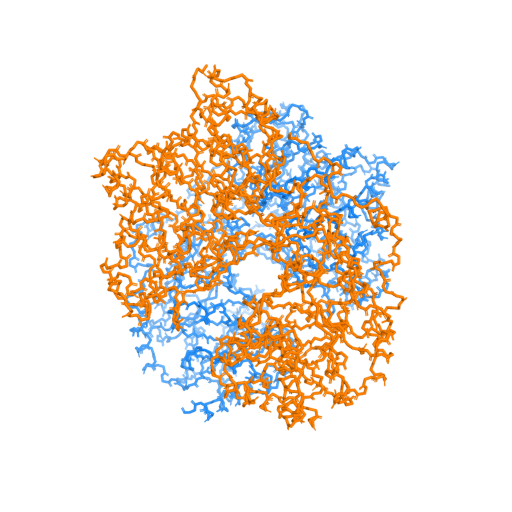 246 ? 152.720 62.466 -1.009 1.00 18.34 214 LEU B O 1
ATOM 7599 N N . ILE B 1 247 ? 152.104 63.070 1.077 1.00 17.85 215 ILE B N 1
ATOM 7600 C CA . ILE B 1 247 ? 151.578 64.362 0.654 1.00 18.92 215 ILE B CA 1
ATOM 7601 C C . ILE B 1 247 ? 152.668 65.205 -0.015 1.00 18.90 215 ILE B C 1
ATOM 7602 O O . ILE B 1 247 ? 152.410 65.880 -1.008 1.00 18.56 215 ILE B O 1
ATOM 7607 N N . LEU B 1 248 ? 153.886 65.153 0.517 1.00 20.39 216 LEU B N 1
ATOM 7608 C CA . LEU B 1 248 ? 154.988 65.907 -0.073 1.00 23.14 216 LEU B CA 1
ATOM 7609 C C . LEU B 1 248 ? 155.286 65.399 -1.486 1.00 24.83 216 LEU B C 1
ATOM 7610 O O . LEU B 1 248 ? 155.497 66.191 -2.410 1.00 23.58 216 LEU B O 1
ATOM 7615 N N . ASN B 1 249 ? 155.301 64.081 -1.659 1.00 25.22 217 ASN B N 1
ATOM 7616 C CA . ASN B 1 249 ? 155.560 63.518 -2.981 1.00 26.61 217 ASN B CA 1
ATOM 7617 C C . ASN B 1 249 ? 154.471 63.902 -3.968 1.00 24.85 217 ASN B C 1
ATOM 7618 O O . ASN B 1 249 ? 154.753 64.230 -5.111 1.00 24.51 217 ASN B O 1
ATOM 7623 N N . VAL B 1 250 ? 153.222 63.857 -3.523 1.00 25.75 218 VAL B N 1
ATOM 7624 C CA . VAL B 1 250 ? 152.102 64.214 -4.383 1.00 23.84 218 VAL B CA 1
ATOM 7625 C C . VAL B 1 250 ? 152.248 65.641 -4.908 1.00 22.94 218 VAL B C 1
ATOM 7626 O O . VAL B 1 250 ? 152.161 65.886 -6.113 1.00 21.76 218 VAL B O 1
ATOM 7630 N N . TYR B 1 251 ? 152.478 66.584 -4.005 1.00 20.55 219 TYR B N 1
ATOM 7631 C CA . TYR B 1 251 ? 152.594 67.967 -4.425 1.00 22.30 219 TYR B CA 1
ATOM 7632 C C . TYR B 1 251 ? 153.880 68.333 -5.149 1.00 23.97 219 TYR B C 1
ATOM 7633 O O . TYR B 1 251 ? 153.945 69.376 -5.796 1.00 24.47 219 TYR B O 1
ATOM 7642 N N . ARG B 1 252 ? 154.893 67.474 -5.068 1.00 25.18 220 ARG B N 1
ATOM 7643 C CA . ARG B 1 252 ? 156.130 67.727 -5.810 1.00 25.92 220 ARG B CA 1
ATOM 7644 C C . ARG B 1 252 ? 155.769 67.501 -7.277 1.00 25.22 220 ARG B C 1
ATOM 7645 O O . ARG B 1 252 ? 156.222 68.225 -8.161 1.00 25.05 220 ARG B O 1
ATOM 7653 N N . GLU B 1 253 ? 154.945 66.484 -7.521 1.00 25.13 221 GLU B N 1
ATOM 7654 C CA . GLU B 1 253 ? 154.504 66.144 -8.871 1.00 26.23 221 GLU B CA 1
ATOM 7655 C C . GLU B 1 253 ? 153.597 67.220 -9.465 1.00 26.37 221 GLU B C 1
ATOM 7656 O O . GLU B 1 253 ? 153.412 67.286 -10.685 1.00 26.02 221 GLU B O 1
ATOM 7662 N N . LEU B 1 254 ? 153.024 68.058 -8.609 1.00 23.06 222 LEU B N 1
ATOM 7663 C CA . LEU B 1 254 ? 152.119 69.102 -9.077 1.00 23.32 222 LEU B CA 1
ATOM 7664 C C . LEU B 1 254 ? 152.691 70.506 -8.938 1.00 22.69 222 LEU B C 1
ATOM 7665 O O . LEU B 1 254 ? 151.981 71.487 -9.155 1.00 23.56 222 LEU B O 1
ATOM 7670 N N . SER B 1 255 ? 153.966 70.600 -8.578 1.00 21.28 223 SER B N 1
ATOM 7671 C CA . SER B 1 255 ? 154.617 71.887 -8.367 1.00 23.26 223 SER B CA 1
ATOM 7672 C C . SER B 1 255 ? 154.617 72.850 -9.559 1.00 23.85 223 SER B C 1
ATOM 7673 O O . SER B 1 255 ? 154.712 74.063 -9.372 1.00 24.99 223 SER B O 1
ATOM 7676 N N . GLU B 1 256 ? 154.506 72.325 -10.773 1.00 24.20 224 GLU B N 1
ATOM 7677 C CA . GLU B 1 256 ? 154.512 73.183 -11.962 1.00 26.92 224 GLU B CA 1
ATOM 7678 C C . GLU B 1 256 ? 153.210 73.969 -12.160 1.00 27.37 224 GLU B C 1
ATOM 7679 O O . GLU B 1 256 ? 153.173 74.932 -12.927 1.00 27.85 224 GLU B O 1
ATOM 7681 N N . PHE B 1 257 ? 152.149 73.576 -11.461 1.00 27.27 225 PHE B N 1
ATOM 7682 C CA . PHE B 1 257 ? 150.862 74.248 -11.612 1.00 26.11 225 PHE B CA 1
ATOM 7683 C C . PHE B 1 257 ? 150.605 75.354 -10.584 1.00 24.70 225 PHE B C 1
ATOM 7684 O O . PHE B 1 257 ? 151.163 75.341 -9.485 1.00 23.20 225 PHE B O 1
ATOM 7692 N N . PRO B 1 258 ? 149.759 76.339 -10.945 1.00 22.10 226 PRO B N 1
ATOM 7693 C CA . PRO B 1 258 ? 149.412 77.474 -10.081 1.00 21.34 226 PRO B CA 1
ATOM 7694 C C . PRO B 1 258 ? 148.362 77.095 -9.051 1.00 21.04 226 PRO B C 1
ATOM 7695 O O . PRO B 1 258 ? 147.214 77.533 -9.124 1.00 20.10 226 PRO B O 1
ATOM 7699 N N . LEU B 1 259 ? 148.765 76.289 -8.080 1.00 20.93 227 LEU B N 1
ATOM 7700 C CA . LEU B 1 259 ? 147.831 75.836 -7.067 1.00 21.22 227 LEU B CA 1
ATOM 7701 C C . LEU B 1 259 ? 147.877 76.639 -5.777 1.00 20.38 227 LEU B C 1
ATOM 7702 O O . LEU B 1 259 ? 148.915 77.179 -5.395 1.00 21.36 227 LEU B O 1
ATOM 7707 N N . THR B 1 260 ? 146.720 76.719 -5.129 1.00 20.02 228 THR B N 1
ATOM 7708 C CA . THR B 1 260 ? 146.565 77.387 -3.849 1.00 17.94 228 THR B CA 1
ATOM 7709 C C . THR B 1 260 ? 145.829 76.333 -3.034 1.00 16.94 228 THR B C 1
ATOM 7710 O O . THR B 1 260 ? 144.699 75.968 -3.364 1.00 16.77 228 THR B O 1
ATOM 7714 N N . VAL B 1 261 ? 146.477 75.833 -1.987 1.00 16.73 229 VAL B N 1
ATOM 7715 C CA . VAL B 1 261 ? 145.885 74.792 -1.154 1.00 15.26 229 VAL B CA 1
ATOM 7716 C C . VAL B 1 261 ? 145.201 75.354 0.077 1.00 15.30 229 VAL B C 1
ATOM 7717 O O . VAL B 1 261 ? 145.768 76.176 0.808 1.00 15.34 229 VAL B O 1
ATOM 7721 N N . PHE B 1 262 ? 143.975 74.887 0.296 1.00 16.16 230 PHE B N 1
ATOM 7722 C CA . PHE B 1 262 ? 143.153 75.312 1.421 1.00 14.47 230 PHE B CA 1
ATOM 7723 C C . PHE B 1 262 ? 142.967 74.178 2.420 1.00 14.71 230 PHE B C 1
ATOM 7724 O O . PHE B 1 262 ? 142.839 73.020 2.037 1.00 13.27 230 PHE B O 1
ATOM 7732 N N . THR B 1 263 ? 142.959 74.519 3.702 1.00 15.11 231 THR B N 1
ATOM 7733 C CA . THR B 1 263 ? 142.747 73.536 4.755 1.00 16.07 231 THR B CA 1
ATOM 7734 C C . THR B 1 263 ? 141.801 74.210 5.723 1.00 15.99 231 THR B C 1
ATOM 7735 O O . THR B 1 263 ? 141.906 75.416 5.947 1.00 16.63 231 THR B O 1
ATOM 7739 N N . TYR B 1 264 ? 140.887 73.441 6.304 1.00 14.35 232 TYR B N 1
ATOM 7740 C CA . TYR B 1 264 ? 139.917 74.027 7.212 1.00 13.94 232 TYR B CA 1
ATOM 7741 C C . TYR B 1 264 ? 139.166 73.007 8.050 1.00 14.72 232 TYR B C 1
ATOM 7742 O O . TYR B 1 264 ? 139.238 71.802 7.793 1.00 12.92 232 TYR B O 1
ATOM 7751 N N . TYR B 1 265 ? 138.443 73.537 9.040 1.00 14.72 233 TYR B N 1
ATOM 7752 C CA . TYR B 1 265 ? 137.634 72.803 10.011 1.00 14.90 233 TYR B CA 1
ATOM 7753 C C . TYR B 1 265 ? 138.420 72.589 11.300 1.00 14.53 233 TYR B C 1
ATOM 7754 O O . TYR B 1 265 ? 137.832 72.390 12.358 1.00 15.27 233 TYR B O 1
ATOM 7763 N N . ASP B 1 266 ? 139.747 72.628 11.204 1.00 15.24 234 ASP B N 1
ATOM 7764 C CA . ASP B 1 266 ? 140.622 72.476 12.375 1.00 17.69 234 ASP B CA 1
ATOM 7765 C C . ASP B 1 266 ? 142.051 72.842 11.953 1.00 16.88 234 ASP B C 1
ATOM 7766 O O . ASP B 1 266 ? 142.291 73.186 10.797 1.00 17.25 234 ASP B O 1
ATOM 7771 N N . SER B 1 267 ? 142.996 72.790 12.882 1.00 16.38 235 SER B N 1
ATOM 7772 C CA . SER B 1 267 ? 144.387 73.117 12.564 1.00 16.94 235 SER B CA 1
ATOM 7773 C C . SER B 1 267 ? 145.039 71.991 11.764 1.00 16.44 235 SER B C 1
ATOM 7774 O O . SER B 1 267 ? 144.620 70.834 11.864 1.00 15.10 235 SER B O 1
ATOM 7777 N N . VAL B 1 268 ? 146.057 72.318 10.969 1.00 16.57 236 VAL B N 1
ATOM 7778 C CA . VAL B 1 268 ? 146.736 71.285 10.191 1.00 18.84 236 VAL B CA 1
ATOM 7779 C C . VAL B 1 268 ? 147.547 70.425 11.152 1.00 19.40 236 VAL B C 1
ATOM 7780 O O . VAL B 1 268 ? 148.179 70.939 12.076 1.00 15.36 236 VAL B O 1
ATOM 7784 N N . SER B 1 269 ? 147.518 69.114 10.926 1.00 20.51 237 SER B N 1
ATOM 7785 C CA . SER B 1 269 ? 148.192 68.148 11.798 1.00 22.37 237 SER B CA 1
ATOM 7786 C C . SER B 1 269 ? 149.712 68.263 11.943 1.00 21.58 237 SER B C 1
ATOM 7787 O O . SER B 1 269 ? 150.260 67.908 12.986 1.00 25.11 237 SER B O 1
ATOM 7790 N N . ASP B 1 270 ? 150.398 68.736 10.910 1.00 20.25 238 ASP B N 1
ATOM 7791 C CA . ASP B 1 270 ? 151.854 68.897 10.982 1.00 18.25 238 ASP B CA 1
ATOM 7792 C C . ASP B 1 270 ? 152.157 70.208 10.275 1.00 17.07 238 ASP B C 1
ATOM 7793 O O . ASP B 1 270 ? 152.306 70.243 9.055 1.00 16.09 238 ASP B O 1
ATOM 7798 N N . TYR B 1 271 ? 152.242 71.281 11.056 1.00 17.15 239 TYR B N 1
ATOM 7799 C CA . TYR B 1 271 ? 152.475 72.609 10.515 1.00 19.46 239 TYR B CA 1
ATOM 7800 C C . TYR B 1 271 ? 153.742 72.764 9.683 1.00 18.98 239 TYR B C 1
ATOM 7801 O O . TYR B 1 271 ? 153.693 73.273 8.564 1.00 17.49 239 TYR B O 1
ATOM 7810 N N . GLU B 1 272 ? 154.874 72.332 10.220 1.00 18.83 240 GLU B N 1
ATOM 7811 C CA . GLU B 1 272 ? 156.121 72.470 9.490 1.00 21.48 240 GLU B CA 1
ATOM 7812 C C . GLU B 1 272 ? 156.115 71.680 8.190 1.00 20.08 240 GLU B C 1
ATOM 7813 O O . GLU B 1 272 ? 156.594 72.166 7.172 1.00 20.82 240 GLU B O 1
ATOM 7819 N N . ALA B 1 273 ? 155.567 70.467 8.214 1.00 19.13 241 ALA B N 1
ATOM 7820 C CA . ALA B 1 273 ? 155.513 69.661 6.998 1.00 18.88 241 ALA B CA 1
ATOM 7821 C C . ALA B 1 273 ? 154.633 70.359 5.966 1.00 18.55 241 ALA B C 1
ATOM 7822 O O . ALA B 1 273 ? 154.994 70.471 4.794 1.00 17.07 241 ALA B O 1
ATOM 7824 N N . CYS B 1 274 ? 153.470 70.829 6.410 1.00 18.64 242 CYS B N 1
ATOM 7825 C CA . CYS B 1 274 ? 152.543 71.494 5.504 1.00 18.79 242 CYS B CA 1
ATOM 7826 C C . CYS B 1 274 ? 153.150 72.744 4.856 1.00 18.60 242 CYS B C 1
ATOM 7827 O O . CYS B 1 274 ? 153.047 72.918 3.647 1.00 17.09 242 CYS B O 1
ATOM 7830 N N . VAL B 1 275 ? 153.785 73.608 5.645 1.00 19.42 243 VAL B N 1
ATOM 7831 C CA . VAL B 1 275 ? 154.373 74.825 5.075 1.00 20.64 243 VAL B CA 1
ATOM 7832 C C . VAL B 1 275 ? 155.614 74.555 4.220 1.00 23.28 243 VAL B C 1
ATOM 7833 O O . VAL B 1 275 ? 156.138 75.463 3.569 1.00 23.54 243 VAL B O 1
ATOM 7837 N N . SER B 1 276 ? 156.079 73.309 4.210 1.00 23.04 244 SER B N 1
ATOM 7838 C CA . SER B 1 276 ? 157.248 72.951 3.413 1.00 24.94 244 SER B CA 1
ATOM 7839 C C . SER B 1 276 ? 156.832 72.383 2.063 1.00 25.29 244 SER B C 1
ATOM 7840 O O . SER B 1 276 ? 157.668 72.112 1.213 1.00 25.07 244 SER B O 1
ATOM 7843 N N . LEU B 1 277 ? 155.531 72.201 1.879 1.00 23.74 245 LEU B N 1
ATOM 7844 C CA . LEU B 1 277 ? 155.000 71.682 0.630 1.00 23.80 245 LEU B CA 1
ATOM 7845 C C . LEU B 1 277 ? 155.384 72.628 -0.506 1.00 23.74 245 LEU B C 1
ATOM 7846 O O . LEU B 1 277 ? 155.427 73.847 -0.322 1.00 22.13 245 LEU B O 1
ATOM 7851 N N . PRO B 1 278 ? 155.686 72.079 -1.691 1.00 22.99 246 PRO B N 1
ATOM 7852 C CA . PRO B 1 278 ? 156.057 72.928 -2.829 1.00 23.52 246 PRO B CA 1
ATOM 7853 C C . PRO B 1 278 ? 154.850 73.575 -3.511 1.00 22.37 246 PRO B C 1
ATOM 7854 O O . PRO B 1 278 ? 154.528 73.269 -4.659 1.00 21.15 246 PRO B O 1
ATOM 7858 N N . VAL B 1 279 ? 154.177 74.459 -2.783 1.00 23.45 247 VAL B N 1
ATOM 7859 C CA . VAL B 1 279 ? 153.018 75.178 -3.302 1.00 23.44 247 VAL B CA 1
ATOM 7860 C C . VAL B 1 279 ? 153.303 76.655 -3.048 1.00 23.75 247 VAL B C 1
ATOM 7861 O O . VAL B 1 279 ? 153.804 77.014 -1.985 1.00 24.12 247 VAL B O 1
ATOM 7865 N N . LYS B 1 280 ? 152.994 77.505 -4.022 1.00 24.34 248 LYS B N 1
ATOM 7866 C CA . LYS B 1 280 ? 153.259 78.940 -3.908 1.00 23.95 248 LYS B CA 1
ATOM 7867 C C . LYS B 1 280 ? 152.409 79.684 -2.879 1.00 25.65 248 LYS B C 1
ATOM 7868 O O . LYS B 1 280 ? 152.837 80.705 -2.327 1.00 26.20 248 LYS B O 1
ATOM 7870 N N . ARG B 1 281 ? 151.203 79.189 -2.624 1.00 23.00 249 ARG B N 1
ATOM 7871 C CA . ARG B 1 281 ? 150.334 79.838 -1.659 1.00 22.81 249 ARG B CA 1
ATOM 7872 C C . ARG B 1 281 ? 149.516 78.822 -0.871 1.00 21.03 249 ARG B C 1
ATOM 7873 O O . ARG B 1 281 ? 149.000 77.847 -1.425 1.00 19.48 249 ARG B O 1
ATOM 7881 N N . LEU B 1 282 ? 149.422 79.064 0.432 1.00 19.06 250 LEU B N 1
ATOM 7882 C CA . LEU B 1 282 ? 148.706 78.194 1.357 1.00 18.24 250 LEU B CA 1
ATOM 7883 C C . LEU B 1 282 ? 147.687 78.948 2.187 1.00 16.94 250 LEU B C 1
ATOM 7884 O O . LEU B 1 282 ? 147.980 80.009 2.722 1.00 17.75 250 LEU B O 1
ATOM 7889 N N . HIS B 1 283 ? 146.508 78.361 2.321 1.00 17.71 251 HIS B N 1
ATOM 7890 C CA . HIS B 1 283 ? 145.429 78.936 3.112 1.00 17.24 251 HIS B CA 1
ATOM 7891 C C . HIS B 1 283 ? 145.327 78.120 4.393 1.00 17.28 251 HIS B C 1
ATOM 7892 O O . HIS B 1 283 ? 145.524 76.904 4.370 1.00 15.65 251 HIS B O 1
ATOM 7899 N N . PHE B 1 284 ? 145.034 78.787 5.504 1.00 15.89 252 PHE B N 1
ATOM 7900 C CA . PHE B 1 284 ? 144.849 78.109 6.786 1.00 16.47 252 PHE B CA 1
ATOM 7901 C C . PHE B 1 284 ? 143.606 78.664 7.458 1.00 17.16 252 PHE B C 1
ATOM 7902 O O . PHE B 1 284 ? 143.265 79.842 7.295 1.00 14.92 252 PHE B O 1
ATOM 7910 N N . ASP B 1 285 ? 142.955 77.805 8.231 1.00 16.14 253 ASP B N 1
ATOM 7911 C CA . ASP B 1 285 ? 141.763 78.158 8.985 1.00 16.52 253 ASP B CA 1
ATOM 7912 C C . ASP B 1 285 ? 142.249 78.714 10.330 1.00 16.80 253 ASP B C 1
ATOM 7913 O O . ASP B 1 285 ? 142.789 77.975 11.157 1.00 18.31 253 ASP B O 1
ATOM 7918 N N . PHE B 1 286 ? 142.080 80.017 10.537 1.00 18.16 254 PHE B N 1
ATOM 7919 C CA . PHE B 1 286 ? 142.504 80.655 11.782 1.00 17.90 254 PHE B CA 1
ATOM 7920 C C . PHE B 1 286 ? 141.308 80.955 12.672 1.00 18.76 254 PHE B C 1
ATOM 7921 O O . PHE B 1 286 ? 141.407 81.710 13.638 1.00 18.34 254 PHE B O 1
ATOM 7929 N N . VAL B 1 287 ? 140.179 80.333 12.355 1.00 18.92 255 VAL B N 1
ATOM 7930 C CA . VAL B 1 287 ? 138.954 80.547 13.110 1.00 18.75 255 VAL B CA 1
ATOM 7931 C C . VAL B 1 287 ? 138.530 79.397 14.016 1.00 18.72 255 VAL B C 1
ATOM 7932 O O . VAL B 1 287 ? 138.215 79.608 15.186 1.00 17.52 255 VAL B O 1
ATOM 7936 N N . SER B 1 288 ? 138.515 78.186 13.465 1.00 18.80 256 SER B N 1
ATOM 7937 C CA . SER B 1 288 ? 138.077 76.998 14.190 1.00 17.67 256 SER B CA 1
ATOM 7938 C C . SER B 1 288 ? 139.061 76.451 15.214 1.00 20.12 256 SER B C 1
ATOM 7939 O O . SER B 1 288 ? 138.738 75.516 15.945 1.00 17.91 256 SER B O 1
ATOM 7942 N N . ASN B 1 289 ? 140.250 77.032 15.278 1.00 19.08 257 ASN B N 1
ATOM 7943 C CA . ASN B 1 289 ? 141.272 76.516 16.181 1.00 19.72 257 ASN B CA 1
ATOM 7944 C C . ASN B 1 289 ? 142.268 77.594 16.531 1.00 20.06 257 ASN B C 1
ATOM 7945 O O . ASN B 1 289 ? 142.332 78.632 15.874 1.00 21.63 257 ASN B O 1
ATOM 7950 N N . GLU B 1 290 ? 143.067 77.317 17.552 1.00 21.93 258 GLU B N 1
ATOM 7951 C CA . GLU B 1 290 ? 144.099 78.238 17.996 1.00 21.76 258 GLU B CA 1
ATOM 7952 C C . GLU B 1 290 ? 145.478 77.679 17.635 1.00 22.05 258 GLU B C 1
ATOM 7953 O O . GLU B 1 290 ? 146.464 78.411 17.645 1.00 23.01 258 GLU B O 1
ATOM 7955 N N . GLU B 1 291 ? 145.549 76.391 17.294 1.00 21.71 259 GLU B N 1
ATOM 7956 C CA . GLU B 1 291 ? 146.838 75.778 16.963 1.00 22.57 259 GLU B CA 1
ATOM 7957 C C . GLU B 1 291 ? 147.556 76.334 15.738 1.00 20.31 259 GLU B C 1
ATOM 7958 O O . GLU B 1 291 ? 148.776 76.489 15.767 1.00 19.01 259 GLU B O 1
ATOM 7964 N N . ASN B 1 292 ? 146.832 76.626 14.661 1.00 17.79 260 ASN B N 1
ATOM 7965 C CA . ASN B 1 292 ? 147.499 77.168 13.481 1.00 18.16 260 ASN B CA 1
ATOM 7966 C C . ASN B 1 292 ? 148.260 78.449 13.825 1.00 18.48 260 ASN B C 1
ATOM 7967 O O . ASN B 1 292 ? 149.424 78.605 13.452 1.00 18.81 260 ASN B O 1
ATOM 7972 N N . LEU B 1 293 ? 147.611 79.364 14.540 1.00 18.55 261 LEU B N 1
ATOM 7973 C CA . LEU B 1 293 ? 148.263 80.618 14.919 1.00 18.84 261 LEU B CA 1
ATOM 7974 C C . LEU B 1 293 ? 149.483 80.370 15.803 1.00 19.74 261 LEU B C 1
ATOM 7975 O O . LEU B 1 293 ? 150.561 80.923 15.570 1.00 19.99 261 LEU B O 1
ATOM 7980 N N . LYS B 1 294 ? 149.303 79.540 16.824 1.00 19.43 262 LYS B N 1
ATOM 7981 C CA . LYS B 1 294 ? 150.388 79.222 17.749 1.00 21.72 262 LYS B CA 1
ATOM 7982 C C . LYS B 1 294 ? 151.582 78.622 17.004 1.00 22.93 262 LYS B C 1
ATOM 7983 O O . LYS B 1 294 ? 152.738 78.986 17.262 1.00 21.21 262 LYS B O 1
ATOM 7985 N N . ASN B 1 295 ? 151.310 77.706 16.075 1.00 22.44 263 ASN B N 1
ATOM 7986 C CA . ASN B 1 295 ? 152.389 77.086 15.312 1.00 23.43 263 ASN B CA 1
ATOM 7987 C C . ASN B 1 295 ? 153.087 78.097 14.414 1.00 23.89 263 ASN B C 1
ATOM 7988 O O . ASN B 1 295 ? 154.313 78.073 14.276 1.00 24.43 263 ASN B O 1
ATOM 7993 N N . LEU B 1 296 ? 152.316 78.994 13.809 1.00 24.19 264 LEU B N 1
ATOM 7994 C CA . LEU B 1 296 ? 152.897 80.003 12.936 1.00 23.03 264 LEU B CA 1
ATOM 7995 C C . LEU B 1 296 ? 153.774 80.960 13.738 1.00 25.49 264 LEU B C 1
ATOM 7996 O O . LEU B 1 296 ? 154.846 81.355 13.280 1.00 23.75 264 LEU B O 1
ATOM 8001 N N . GLU B 1 297 ? 153.320 81.316 14.938 1.00 25.30 265 GLU B N 1
ATOM 8002 C CA . GLU B 1 297 ? 154.066 82.216 15.809 1.00 28.94 265 GLU B CA 1
ATOM 8003 C C . GLU B 1 297 ? 155.341 81.554 16.319 1.00 29.85 265 GLU B C 1
ATOM 8004 O O . GLU B 1 297 ? 156.337 82.223 16.580 1.00 28.63 265 GLU B O 1
ATOM 8010 N N . LYS B 1 298 ? 155.302 80.234 16.455 1.00 29.55 266 LYS B N 1
ATOM 8011 C CA . LYS B 1 298 ? 156.447 79.488 16.958 1.00 30.74 266 LYS B CA 1
ATOM 8012 C C . LYS B 1 298 ? 157.432 79.115 15.866 1.00 28.99 266 LYS B C 1
ATOM 8013 O O . LYS B 1 298 ? 158.637 79.122 16.088 1.00 29.78 266 LYS B O 1
ATOM 8019 N N . HIS B 1 299 ? 156.924 78.795 14.683 1.00 28.37 267 HIS B N 1
ATOM 8020 C CA . HIS B 1 299 ? 157.794 78.391 13.589 1.00 28.20 267 HIS B CA 1
ATOM 8021 C C . HIS B 1 299 ? 157.881 79.374 12.432 1.00 28.26 267 HIS B C 1
ATOM 8022 O O . HIS B 1 299 ? 158.717 79.208 11.541 1.00 29.35 267 HIS B O 1
ATOM 8029 N N . GLY B 1 300 ? 157.026 80.390 12.434 1.00 28.09 268 GLY B N 1
ATOM 8030 C CA . GLY B 1 300 ? 157.037 81.357 11.348 1.00 25.62 268 GLY B CA 1
ATOM 8031 C C . GLY B 1 300 ? 156.406 80.782 10.092 1.00 26.00 268 GLY B C 1
ATOM 8032 O O . GLY B 1 300 ? 155.944 79.643 10.093 1.00 26.03 268 GLY B O 1
ATOM 8033 N N . PHE B 1 301 ? 156.375 81.574 9.024 1.00 24.83 269 PHE B N 1
ATOM 8034 C CA . PHE B 1 301 ? 155.808 81.151 7.747 1.00 24.74 269 PHE B CA 1
ATOM 8035 C C . PHE B 1 301 ? 156.854 81.469 6.677 1.00 26.96 269 PHE B C 1
ATOM 8036 O O . PHE B 1 301 ? 157.373 82.584 6.621 1.00 28.68 269 PHE B O 1
ATOM 8044 N N . PRO B 1 302 ? 157.184 80.487 5.823 1.00 27.87 270 PRO B N 1
ATOM 8045 C CA . PRO B 1 302 ? 158.175 80.624 4.750 1.00 29.96 270 PRO B CA 1
ATOM 8046 C C . PRO B 1 302 ? 158.040 81.879 3.886 1.00 32.59 270 PRO B C 1
ATOM 8047 O O . PRO B 1 302 ? 156.992 82.123 3.280 1.00 31.35 270 PRO B O 1
ATOM 8051 N N . GLU B 1 303 ? 159.116 82.662 3.823 1.00 33.29 271 GLU B N 1
ATOM 8052 C CA . GLU B 1 303 ? 159.131 83.884 3.029 1.00 34.98 271 GLU B CA 1
ATOM 8053 C C . GLU B 1 303 ? 159.007 83.563 1.541 1.00 35.64 271 GLU B C 1
ATOM 8054 O O . GLU B 1 303 ? 158.767 84.448 0.726 1.00 38.27 271 GLU B O 1
ATOM 8056 N N . ASP B 1 304 ? 159.159 82.293 1.189 1.00 37.20 272 ASP B N 1
ATOM 8057 C CA . ASP B 1 304 ? 159.061 81.878 -0.207 1.00 38.26 272 ASP B CA 1
ATOM 8058 C C . ASP B 1 304 ? 157.630 81.526 -0.624 1.00 36.71 272 ASP B C 1
ATOM 8059 O O . ASP B 1 304 ? 157.394 81.086 -1.752 1.00 36.66 272 ASP B O 1
ATOM 8064 N N . LYS B 1 305 ? 156.679 81.720 0.284 1.00 33.86 273 LYS B N 1
ATOM 8065 C CA . LYS B 1 305 ? 155.283 81.421 -0.011 1.00 32.11 273 LYS B CA 1
ATOM 8066 C C . LYS B 1 305 ? 154.406 82.563 0.464 1.00 29.97 273 LYS B C 1
ATOM 8067 O O . LYS B 1 305 ? 154.860 83.452 1.179 1.00 30.04 273 LYS B O 1
ATOM 8073 N N . LYS B 1 306 ? 153.145 82.532 0.056 1.00 28.05 274 LYS B N 1
ATOM 8074 C CA . LYS B 1 306 ? 152.189 83.550 0.459 1.00 27.03 274 LYS B CA 1
ATOM 8075 C C . LYS B 1 306 ? 151.096 82.911 1.311 1.00 23.96 274 LYS B C 1
ATOM 8076 O O . LYS B 1 306 ? 150.547 81.872 0.956 1.00 25.14 274 LYS B O 1
ATOM 8082 N N . LEU B 1 307 ? 150.799 83.525 2.448 1.00 22.26 275 LEU B N 1
ATOM 8083 C CA . LEU B 1 307 ? 149.768 83.007 3.333 1.00 21.03 275 LEU B CA 1
ATOM 8084 C C . LEU B 1 307 ? 148.398 83.592 3.012 1.00 21.39 275 LEU B C 1
ATOM 8085 O O . LEU B 1 307 ? 148.255 84.801 2.815 1.00 20.32 275 LEU B O 1
ATOM 8090 N N . VAL B 1 308 ? 147.394 82.726 2.942 1.00 20.02 276 VAL B N 1
ATOM 8091 C CA . VAL B 1 308 ? 146.028 83.175 2.717 1.00 20.80 276 VAL B CA 1
ATOM 8092 C C . VAL B 1 308 ? 145.370 82.943 4.069 1.00 19.36 276 VAL B C 1
ATOM 8093 O O . VAL B 1 308 ? 145.212 81.804 4.512 1.00 16.20 276 VAL B O 1
ATOM 8097 N N . ALA B 1 309 ? 145.006 84.030 4.738 1.00 18.56 277 ALA B N 1
ATOM 8098 C CA . ALA B 1 309 ? 144.418 83.923 6.059 1.00 18.10 277 ALA B CA 1
ATOM 8099 C C . ALA B 1 309 ? 142.910 83.696 6.093 1.00 17.61 277 ALA B C 1
ATOM 8100 O O . ALA B 1 309 ? 142.129 84.582 5.736 1.00 18.61 277 ALA B O 1
ATOM 8102 N N . GLY B 1 310 ? 142.512 82.500 6.526 1.00 18.40 278 GLY B N 1
ATOM 8103 C CA . GLY B 1 310 ? 141.097 82.170 6.644 1.00 16.11 278 GLY B CA 1
ATOM 8104 C C . GLY B 1 310 ? 140.665 82.769 7.971 1.00 18.30 278 GLY B C 1
ATOM 8105 O O . GLY B 1 310 ? 140.824 82.137 9.023 1.00 18.70 278 GLY B O 1
ATOM 8106 N N . VAL B 1 311 ? 140.122 83.987 7.925 1.00 17.20 279 VAL B N 1
ATOM 8107 C CA . VAL B 1 311 ? 139.736 84.705 9.137 1.00 17.60 279 VAL B CA 1
ATOM 8108 C C . VAL B 1 311 ? 138.255 85.056 9.342 1.00 18.34 279 VAL B C 1
ATOM 8109 O O . VAL B 1 311 ? 137.885 85.597 10.383 1.00 18.68 279 VAL B O 1
ATOM 8113 N N . ILE B 1 312 ? 137.415 84.764 8.357 1.00 19.72 280 ILE B N 1
ATOM 8114 C CA . ILE B 1 312 ? 135.980 85.023 8.476 1.00 19.24 280 ILE B CA 1
ATOM 8115 C C . ILE B 1 312 ? 135.294 83.660 8.544 1.00 19.88 280 ILE B C 1
ATOM 8116 O O . ILE B 1 312 ? 135.359 82.871 7.598 1.00 18.99 280 ILE B O 1
ATOM 8121 N N . ASN B 1 313 ? 134.643 83.393 9.673 1.00 19.39 281 ASN B N 1
ATOM 8122 C CA . ASN B 1 313 ? 133.982 82.114 9.915 1.00 19.98 281 ASN B CA 1
ATOM 8123 C C . ASN B 1 313 ? 132.913 81.729 8.894 1.00 19.51 281 ASN B C 1
ATOM 8124 O O . ASN B 1 313 ? 132.019 82.516 8.572 1.00 18.47 281 ASN B O 1
ATOM 8129 N N . GLY B 1 314 ? 133.014 80.506 8.389 1.00 17.57 282 GLY B N 1
ATOM 8130 C CA . GLY B 1 314 ? 132.042 80.032 7.423 1.00 18.51 282 GLY B CA 1
ATOM 8131 C C . GLY B 1 314 ? 131.005 79.121 8.052 1.00 19.87 282 GLY B C 1
ATOM 8132 O O . GLY B 1 314 ? 130.053 78.699 7.382 1.00 19.43 282 GLY B O 1
ATOM 8133 N N . ARG B 1 315 ? 131.172 78.829 9.342 1.00 19.87 283 ARG B N 1
ATOM 8134 C CA . ARG B 1 315 ? 130.252 77.938 10.048 1.00 21.11 283 ARG B CA 1
ATOM 8135 C C . ARG B 1 315 ? 129.335 78.581 11.071 1.00 18.59 283 ARG B C 1
ATOM 8136 O O . ARG B 1 315 ? 128.440 77.911 11.581 1.00 17.30 283 ARG B O 1
ATOM 8144 N N . GLN B 1 316 ? 129.571 79.846 11.411 1.00 16.69 284 GLN B N 1
ATOM 8145 C CA . GLN B 1 316 ? 128.704 80.536 12.376 1.00 17.30 284 GLN B CA 1
ATOM 8146 C C . GLN B 1 316 ? 128.246 81.836 11.731 1.00 15.45 284 GLN B C 1
ATOM 8147 O O . GLN B 1 316 ? 128.960 82.415 10.918 1.00 17.36 284 GLN B O 1
ATOM 8153 N N . PRO B 1 317 ? 127.056 82.323 12.105 1.00 15.83 285 PRO B N 1
ATOM 8154 C CA . PRO B 1 317 ? 126.483 83.548 11.540 1.00 17.04 285 PRO B CA 1
ATOM 8155 C C . PRO B 1 317 ? 126.680 84.879 12.244 1.00 20.09 285 PRO B C 1
ATOM 8156 O O . PRO B 1 317 ? 125.917 85.817 12.003 1.00 21.37 285 PRO B O 1
ATOM 8160 N N . TRP B 1 318 ? 127.700 84.995 13.080 1.00 19.61 286 TRP B N 1
ATOM 8161 C CA . TRP B 1 318 ? 127.880 86.243 13.806 1.00 19.81 286 TRP B CA 1
ATOM 8162 C C . TRP B 1 318 ? 128.752 87.278 13.132 1.00 19.53 286 TRP B C 1
ATOM 8163 O O . TRP B 1 318 ? 129.779 86.954 12.538 1.00 18.80 286 TRP B O 1
ATOM 8174 N N . LYS B 1 319 ? 128.318 88.532 13.208 1.00 20.09 287 LYS B N 1
ATOM 8175 C CA . LYS B 1 319 ? 129.107 89.631 12.666 1.00 23.91 287 LYS B CA 1
ATOM 8176 C C . LYS B 1 319 ? 130.311 89.660 13.597 1.00 23.79 287 LYS B C 1
ATOM 8177 O O . LYS B 1 319 ? 130.192 89.301 14.763 1.00 24.08 287 LYS B O 1
ATOM 8183 N N . VAL B 1 320 ? 131.467 90.066 13.099 1.00 26.95 288 VAL B N 1
ATOM 8184 C CA . VAL B 1 320 ? 132.643 90.126 13.959 1.00 28.76 288 VAL B CA 1
ATOM 8185 C C . VAL B 1 320 ? 133.260 91.510 13.926 1.00 28.73 288 VAL B C 1
ATOM 8186 O O . VAL B 1 320 ? 132.982 92.303 13.029 1.00 28.22 288 VAL B O 1
ATOM 8190 N N . ASP B 1 321 ? 134.089 91.797 14.919 1.00 30.66 289 ASP B N 1
ATOM 8191 C CA . ASP B 1 321 ? 134.767 93.081 14.999 1.00 32.62 289 ASP B CA 1
ATOM 8192 C C . ASP B 1 321 ? 135.891 93.030 13.977 1.00 30.72 289 ASP B C 1
ATOM 8193 O O . ASP B 1 321 ? 136.945 92.465 14.247 1.00 33.08 289 ASP B O 1
ATOM 8198 N N . LEU B 1 322 ? 135.662 93.608 12.803 1.00 30.07 290 LEU B N 1
ATOM 8199 C CA . LEU B 1 322 ? 136.665 93.601 11.746 1.00 29.97 290 LEU B CA 1
ATOM 8200 C C . LEU B 1 322 ? 137.963 94.297 12.127 1.00 29.86 290 LEU B C 1
ATOM 8201 O O . LEU B 1 322 ? 138.974 94.157 11.436 1.00 28.49 290 LEU B O 1
ATOM 8206 N N . ARG B 1 323 ? 137.936 95.060 13.212 1.00 29.63 291 ARG B N 1
ATOM 8207 C CA . ARG B 1 323 ? 139.137 95.740 13.672 1.00 29.58 291 ARG B CA 1
ATOM 8208 C C . ARG B 1 323 ? 140.072 94.675 14.237 1.00 28.15 291 ARG B C 1
ATOM 8209 O O . ARG B 1 323 ? 141.274 94.686 13.970 1.00 26.07 291 ARG B O 1
ATOM 8217 N N . LYS B 1 324 ? 139.507 93.751 15.011 1.00 26.37 292 LYS B N 1
ATOM 8218 C CA . LYS B 1 324 ? 140.290 92.670 15.596 1.00 26.90 292 LYS B CA 1
ATOM 8219 C C . LYS B 1 324 ? 140.795 91.744 14.491 1.00 25.64 292 LYS B C 1
ATOM 8220 O O . LYS B 1 324 ? 141.940 91.292 14.522 1.00 23.45 292 LYS B O 1
ATOM 8226 N N . VAL B 1 325 ? 139.935 91.463 13.516 1.00 22.47 293 VAL B N 1
ATOM 8227 C CA . VAL B 1 325 ? 140.314 90.592 12.409 1.00 21.56 293 VAL B CA 1
ATOM 8228 C C . VAL B 1 325 ? 141.459 91.227 11.621 1.00 20.67 293 VAL B C 1
ATOM 8229 O O . VAL B 1 325 ? 142.406 90.550 11.218 1.00 19.77 293 VAL B O 1
ATOM 8233 N N . ALA B 1 326 ? 141.369 92.532 11.396 1.00 20.92 294 ALA B N 1
ATOM 8234 C CA . ALA B 1 326 ? 142.408 93.237 10.661 1.00 20.53 294 ALA B CA 1
ATOM 8235 C C . ALA B 1 326 ? 143.753 93.141 11.388 1.00 21.32 294 ALA B C 1
ATOM 8236 O O . ALA B 1 326 ? 144.788 92.888 10.770 1.00 22.18 294 ALA B O 1
ATOM 8238 N N . SER B 1 327 ? 143.744 93.336 12.701 1.00 20.31 295 SER B N 1
ATOM 8239 C CA . SER B 1 327 ? 144.983 93.265 13.461 1.00 21.11 295 SER B CA 1
ATOM 8240 C C . SER B 1 327 ? 145.566 91.843 13.401 1.00 21.74 295 SER B C 1
ATOM 8241 O O . SER B 1 327 ? 146.784 91.660 13.398 1.00 19.32 295 SER B O 1
ATOM 8244 N N . LEU B 1 328 ? 144.694 90.837 13.351 1.00 21.62 296 LEU B N 1
ATOM 8245 C CA . LEU B 1 328 ? 145.152 89.452 13.258 1.00 20.13 296 LEU B CA 1
ATOM 8246 C C . LEU B 1 328 ? 145.840 89.249 11.908 1.00 19.66 296 LEU B C 1
ATOM 8247 O O . LEU B 1 328 ? 146.926 88.675 11.833 1.00 20.21 296 LEU B O 1
ATOM 8252 N N . VAL B 1 329 ? 145.209 89.726 10.841 1.00 19.39 297 VAL B N 1
ATOM 8253 C CA . VAL B 1 329 ? 145.774 89.588 9.503 1.00 19.95 297 VAL B CA 1
ATOM 8254 C C . VAL B 1 329 ? 147.180 90.181 9.466 1.00 22.92 297 VAL B C 1
ATOM 8255 O O . VAL B 1 329 ? 148.113 89.595 8.903 1.00 21.90 297 VAL B O 1
ATOM 8259 N N . GLU B 1 330 ? 147.325 91.351 10.074 1.00 24.99 298 GLU B N 1
ATOM 8260 C CA . GLU B 1 330 ? 148.611 92.024 10.128 1.00 28.25 298 GLU B CA 1
ATOM 8261 C C . GLU B 1 330 ? 149.609 91.189 10.908 1.00 26.81 298 GLU B C 1
ATOM 8262 O O . GLU B 1 330 ? 150.748 91.011 10.477 1.00 26.04 298 GLU B O 1
ATOM 8268 N N . LYS B 1 331 ? 149.174 90.675 12.055 1.00 26.98 299 LYS B N 1
ATOM 8269 C CA . LYS B 1 331 ? 150.040 89.856 12.889 1.00 26.66 299 LYS B CA 1
ATOM 8270 C C . LYS B 1 331 ? 150.491 88.610 12.134 1.00 26.38 299 LYS B C 1
ATOM 8271 O O . LYS B 1 331 ? 151.626 88.160 12.290 1.00 25.16 299 LYS B O 1
ATOM 8277 N N . LEU B 1 332 ? 149.600 88.058 11.315 1.00 24.54 300 LEU B N 1
ATOM 8278 C CA . LEU B 1 332 ? 149.906 86.868 10.528 1.00 24.93 300 LEU B CA 1
ATOM 8279 C C . LEU B 1 332 ? 150.904 87.162 9.412 1.00 26.22 300 LEU B C 1
ATOM 8280 O O . LEU B 1 332 ? 151.552 86.251 8.894 1.00 26.97 300 LEU B O 1
ATOM 8285 N N . GLY B 1 333 ? 151.024 88.433 9.046 1.00 25.49 301 GLY B N 1
ATOM 8286 C CA . GLY B 1 333 ? 151.934 88.815 7.986 1.00 27.48 301 GLY B CA 1
ATOM 8287 C C . GLY B 1 333 ? 151.368 88.465 6.625 1.00 28.89 301 GLY B C 1
ATOM 8288 O O . GLY B 1 333 ? 152.069 88.527 5.613 1.00 29.38 301 GLY B O 1
ATOM 8289 N N . ALA B 1 334 ? 150.089 88.100 6.598 1.00 29.12 302 ALA B N 1
ATOM 8290 C CA . ALA B 1 334 ? 149.422 87.723 5.356 1.00 27.93 302 ALA B CA 1
ATOM 8291 C C . ALA B 1 334 ? 149.019 88.924 4.520 1.00 27.83 302 ALA B C 1
ATOM 8292 O O . ALA B 1 334 ? 148.680 89.982 5.054 1.00 29.36 302 ALA B O 1
ATOM 8294 N N . SER B 1 335 ? 149.057 88.750 3.204 1.00 28.27 303 SER B N 1
ATOM 8295 C CA . SER B 1 335 ? 148.654 89.801 2.275 1.00 27.89 303 SER B CA 1
ATOM 8296 C C . SER B 1 335 ? 147.434 89.308 1.490 1.00 26.62 303 SER B C 1
ATOM 8297 O O . SER B 1 335 ? 147.087 89.864 0.448 1.00 25.51 303 SER B O 1
ATOM 8299 N N . ALA B 1 336 ? 146.795 88.252 1.997 1.00 24.02 304 ALA B N 1
ATOM 8300 C CA . ALA B 1 336 ? 145.601 87.683 1.370 1.00 20.97 304 ALA B CA 1
ATOM 8301 C C . ALA B 1 336 ? 144.637 87.199 2.450 1.00 20.55 304 ALA B C 1
ATOM 8302 O O . ALA B 1 336 ? 145.059 86.709 3.500 1.00 21.21 304 ALA B O 1
ATOM 8304 N N . ILE B 1 337 ? 143.340 87.326 2.188 1.00 19.93 305 ILE B N 1
ATOM 8305 C CA . ILE B 1 337 ? 142.331 86.919 3.159 1.00 18.20 305 ILE B CA 1
ATOM 8306 C C . ILE B 1 337 ? 141.238 86.086 2.509 1.00 16.93 305 ILE B C 1
ATOM 8307 O O . ILE B 1 337 ? 141.155 86.011 1.289 1.00 17.41 305 ILE B O 1
ATOM 8312 N N . SER B 1 338 ? 140.406 85.454 3.335 1.00 17.68 306 SER B N 1
ATOM 8313 C CA . SER B 1 338 ? 139.290 84.654 2.836 1.00 18.12 306 SER B CA 1
ATOM 8314 C C . SER B 1 338 ? 138.490 84.084 3.997 1.00 16.01 306 SER B C 1
ATOM 8315 O O . SER B 1 338 ? 138.878 84.236 5.151 1.00 16.44 306 SER B O 1
ATOM 8318 N N . ASN B 1 339 ? 137.360 83.450 3.697 1.00 15.78 307 ASN B N 1
ATOM 8319 C CA . ASN B 1 339 ? 136.585 82.823 4.756 1.00 16.62 307 ASN B CA 1
ATOM 8320 C C . ASN B 1 339 ? 137.441 81.657 5.261 1.00 16.71 307 ASN B C 1
ATOM 8321 O O . ASN B 1 339 ? 138.309 81.151 4.541 1.00 15.99 307 ASN B O 1
ATOM 8326 N N . SER B 1 340 ? 137.212 81.248 6.503 1.00 17.26 308 SER B N 1
ATOM 8327 C CA . SER B 1 340 ? 137.987 80.171 7.116 1.00 17.61 308 SER B CA 1
ATOM 8328 C C . SER B 1 340 ? 137.654 78.792 6.546 1.00 17.61 308 SER B C 1
ATOM 8329 O O . SER B 1 340 ? 138.544 77.978 6.308 1.00 19.03 308 SER B O 1
ATOM 8332 N N . CYS B 1 341 ? 136.369 78.535 6.348 1.00 17.38 309 CYS B N 1
ATOM 8333 C CA . CYS B 1 341 ? 135.903 77.264 5.812 1.00 15.89 309 CYS B CA 1
ATOM 8334 C C . CYS B 1 341 ? 134.758 77.570 4.850 1.00 17.38 309 CYS B C 1
ATOM 8335 O O . CYS B 1 341 ? 134.277 78.699 4.801 1.00 17.94 309 CYS B O 1
ATOM 8338 N N . PRO B 1 342 ? 134.306 76.570 4.075 1.00 16.70 310 PRO B N 1
ATOM 8339 C CA . PRO B 1 342 ? 133.218 76.770 3.115 1.00 16.72 310 PRO B CA 1
ATOM 8340 C C . PRO B 1 342 ? 132.004 77.529 3.644 1.00 16.22 310 PRO B C 1
ATOM 8341 O O . PRO B 1 342 ? 131.471 77.229 4.715 1.00 12.87 310 PRO B O 1
ATOM 8345 N N . LEU B 1 343 ? 131.569 78.513 2.871 1.00 15.22 311 LEU B N 1
ATOM 8346 C CA . LEU B 1 343 ? 130.416 79.313 3.250 1.00 15.78 311 LEU B CA 1
ATOM 8347 C C . LEU B 1 343 ? 129.105 78.552 3.114 1.00 15.12 311 LEU B C 1
ATOM 8348 O O . LEU B 1 343 ? 128.073 79.016 3.601 1.00 12.37 311 LEU B O 1
ATOM 8353 N N . PHE B 1 344 ? 129.129 77.385 2.470 1.00 14.51 312 PHE B N 1
ATOM 8354 C CA . PHE B 1 344 ? 127.875 76.675 2.285 1.00 14.50 312 PHE B CA 1
ATOM 8355 C C . PHE B 1 344 ? 127.245 76.094 3.545 1.00 14.99 312 PHE B C 1
ATOM 8356 O O . PHE B 1 344 ? 126.168 75.505 3.488 1.00 16.06 312 PHE B O 1
ATOM 8364 N N . HIS B 1 345 ? 127.910 76.277 4.683 1.00 14.46 313 HIS B N 1
ATOM 8365 C CA . HIS B 1 345 ? 127.377 75.818 5.964 1.00 12.55 313 HIS B CA 1
ATOM 8366 C C . HIS B 1 345 ? 126.489 76.946 6.522 1.00 13.93 313 HIS B C 1
ATOM 8367 O O . HIS B 1 345 ? 125.942 76.851 7.620 1.00 13.31 313 HIS B O 1
ATOM 8374 N N . LEU B 1 346 ? 126.349 78.017 5.747 1.00 14.36 314 LEU B N 1
ATOM 8375 C CA . LEU B 1 346 ? 125.522 79.157 6.144 1.00 14.96 314 LEU B CA 1
ATOM 8376 C C . LEU B 1 346 ? 124.402 79.391 5.138 1.00 16.30 314 LEU B C 1
ATOM 8377 O O . LEU B 1 346 ? 124.472 78.917 3.996 1.00 15.96 314 LEU B O 1
ATOM 8382 N N . PRO B 1 347 ? 123.349 80.119 5.549 1.00 14.55 315 PRO B N 1
ATOM 8383 C CA . PRO B 1 347 ? 122.239 80.398 4.630 1.00 14.95 315 PRO B CA 1
ATOM 8384 C C . PRO B 1 347 ? 122.751 81.409 3.606 1.00 15.26 315 PRO B C 1
ATOM 8385 O O . PRO B 1 347 ? 123.777 82.052 3.828 1.00 15.06 315 PRO B O 1
ATOM 8389 N N . VAL B 1 348 ? 122.036 81.560 2.497 1.00 15.61 316 VAL B N 1
ATOM 8390 C CA . VAL B 1 348 ? 122.456 82.492 1.458 1.00 16.92 316 VAL B CA 1
ATOM 8391 C C . VAL B 1 348 ? 122.534 83.950 1.905 1.00 17.65 316 VAL B C 1
ATOM 8392 O O . VAL B 1 348 ? 123.576 84.589 1.750 1.00 18.45 316 VAL B O 1
ATOM 8396 N N . THR B 1 349 ? 121.446 84.491 2.447 1.00 18.27 317 THR B N 1
ATOM 8397 C CA . THR B 1 349 ? 121.480 85.891 2.849 1.00 18.15 317 THR B CA 1
ATOM 8398 C C . THR B 1 349 ? 120.495 86.289 3.945 1.00 18.86 317 THR B C 1
ATOM 8399 O O . THR B 1 349 ? 119.383 85.768 4.047 1.00 18.31 317 THR B O 1
ATOM 8403 N N . LEU B 1 350 ? 120.937 87.235 4.761 1.00 20.81 318 LEU B N 1
ATOM 8404 C CA . LEU B 1 350 ? 120.174 87.748 5.891 1.00 23.64 318 LEU B CA 1
ATOM 8405 C C . LEU B 1 350 ? 119.229 88.891 5.524 1.00 24.62 318 LEU B C 1
ATOM 8406 O O . LEU B 1 350 ? 118.310 89.208 6.274 1.00 25.51 318 LEU B O 1
ATOM 8411 N N . GLU B 1 351 ? 119.457 89.494 4.364 1.00 27.65 319 GLU B N 1
ATOM 8412 C CA . GLU B 1 351 ? 118.679 90.642 3.910 1.00 30.69 319 GLU B CA 1
ATOM 8413 C C . GLU B 1 351 ? 117.173 90.657 4.185 1.00 30.85 319 GLU B C 1
ATOM 8414 O O . GLU B 1 351 ? 116.640 91.687 4.603 1.00 32.03 319 GLU B O 1
ATOM 8420 N N . LEU B 1 352 ? 116.484 89.540 3.970 1.00 29.27 320 LEU B N 1
ATOM 8421 C CA . LEU B 1 352 ? 115.038 89.508 4.198 1.00 27.86 320 LEU B CA 1
ATOM 8422 C C . LEU B 1 352 ? 114.561 88.887 5.517 1.00 27.02 320 LEU B C 1
ATOM 8423 O O . LEU B 1 352 ? 113.379 88.574 5.662 1.00 24.93 320 LEU B O 1
ATOM 8428 N N . GLU B 1 353 ? 115.466 88.709 6.476 1.00 25.02 321 GLU B N 1
ATOM 8429 C CA . GLU B 1 353 ? 115.078 88.145 7.766 1.00 23.62 321 GLU B CA 1
ATOM 8430 C C . GLU B 1 353 ? 114.657 89.286 8.687 1.00 23.80 321 GLU B C 1
ATOM 8431 O O . GLU B 1 353 ? 115.423 89.722 9.551 1.00 23.68 321 GLU B O 1
ATOM 8437 N N . ASN B 1 354 ? 113.430 89.764 8.509 1.00 22.88 322 ASN B N 1
ATOM 8438 C CA . ASN B 1 354 ? 112.949 90.875 9.307 1.00 23.38 322 ASN B CA 1
ATOM 8439 C C . ASN B 1 354 ? 111.938 90.537 10.398 1.00 24.60 322 ASN B C 1
ATOM 8440 O O . ASN B 1 354 ? 111.304 91.434 10.959 1.00 24.36 322 ASN B O 1
ATOM 8445 N N . ASN B 1 355 ? 111.780 89.255 10.718 1.00 23.38 323 ASN B N 1
ATOM 8446 C CA . ASN B 1 355 ? 110.842 88.886 11.772 1.00 24.31 323 ASN B CA 1
ATOM 8447 C C . ASN B 1 355 ? 111.582 88.230 12.943 1.00 22.18 323 ASN B C 1
ATOM 8448 O O . ASN B 1 355 ? 110.974 87.544 13.753 1.00 22.17 323 ASN B O 1
ATOM 8453 N N . LEU B 1 356 ? 112.893 88.459 13.014 1.00 22.31 324 LEU B N 1
ATOM 8454 C CA . LEU B 1 356 ? 113.747 87.904 14.072 1.00 23.60 324 LEU B CA 1
ATOM 8455 C C . LEU B 1 356 ? 113.564 88.675 15.376 1.00 25.26 324 LEU B C 1
ATOM 8456 O O . LEU B 1 356 ? 113.123 89.821 15.362 1.00 23.65 324 LEU B O 1
ATOM 8461 N N . PRO B 1 357 ? 113.896 88.050 16.517 1.00 26.52 325 PRO B N 1
ATOM 8462 C CA . PRO B 1 357 ? 113.757 88.724 17.813 1.00 27.11 325 PRO B CA 1
ATOM 8463 C C . PRO B 1 357 ? 114.465 90.071 17.764 1.00 27.30 325 PRO B C 1
ATOM 8464 O O . PRO B 1 357 ? 115.510 90.203 17.127 1.00 26.54 325 PRO B O 1
ATOM 8468 N N . GLY B 1 358 ? 113.901 91.070 18.437 1.00 27.75 326 GLY B N 1
ATOM 8469 C CA . GLY B 1 358 ? 114.501 92.395 18.438 1.00 28.37 326 GLY B CA 1
ATOM 8470 C C . GLY B 1 358 ? 115.985 92.435 18.764 1.00 28.61 326 GLY B C 1
ATOM 8471 O O . GLY B 1 358 ? 116.431 91.869 19.763 1.00 30.18 326 GLY B O 1
ATOM 8472 N N . GLY B 1 359 ? 116.748 93.111 17.913 1.00 27.33 327 GLY B N 1
ATOM 8473 C CA . GLY B 1 359 ? 118.179 93.231 18.123 1.00 27.57 327 GLY B CA 1
ATOM 8474 C C . GLY B 1 359 ? 119.046 92.110 17.566 1.00 26.90 327 GLY B C 1
ATOM 8475 O O . GLY B 1 359 ? 120.270 92.236 17.531 1.00 27.12 327 GLY B O 1
ATOM 8476 N N . LEU B 1 360 ? 118.435 91.018 17.117 1.00 25.62 328 LEU B N 1
ATOM 8477 C CA . LEU B 1 360 ? 119.219 89.902 16.592 1.00 24.85 328 LEU B CA 1
ATOM 8478 C C . LEU B 1 360 ? 119.786 90.111 15.185 1.00 24.67 328 LEU B C 1
ATOM 8479 O O . LEU B 1 360 ? 120.979 89.903 14.965 1.00 23.68 328 LEU B O 1
ATOM 8484 N N . LYS B 1 361 ? 118.947 90.532 14.240 1.00 23.73 329 LYS B N 1
ATOM 8485 C CA . LYS B 1 361 ? 119.408 90.721 12.869 1.00 23.41 329 LYS B CA 1
ATOM 8486 C C . LYS B 1 361 ? 120.690 91.537 12.800 1.00 24.48 329 LYS B C 1
ATOM 8487 O O . LYS B 1 361 ? 121.598 91.234 12.020 1.00 23.23 329 LYS B O 1
ATOM 8493 N N . GLU B 1 362 ? 120.760 92.572 13.628 1.00 24.99 330 GLU B N 1
ATOM 8494 C CA . GLU B 1 362 ? 121.917 93.453 13.672 1.00 24.46 330 GLU B CA 1
ATOM 8495 C C . GLU B 1 362 ? 123.225 92.755 14.075 1.00 22.72 330 GLU B C 1
ATOM 8496 O O . GLU B 1 362 ? 124.314 93.286 13.864 1.00 22.13 330 GLU B O 1
ATOM 8502 N N . LYS B 1 363 ? 123.131 91.569 14.655 1.00 21.88 331 LYS B N 1
ATOM 8503 C CA . LYS B 1 363 ? 124.339 90.874 15.075 1.00 21.69 331 LYS B CA 1
ATOM 8504 C C . LYS B 1 363 ? 124.680 89.693 14.188 1.00 21.40 331 LYS B C 1
ATOM 8505 O O . LYS B 1 363 ? 125.684 89.015 14.409 1.00 19.35 331 LYS B O 1
ATOM 8511 N N . LEU B 1 364 ? 123.854 89.470 13.170 1.00 19.71 332 LEU B N 1
ATOM 8512 C CA . LEU B 1 364 ? 124.042 88.349 12.261 1.00 19.02 332 LEU B CA 1
ATOM 8513 C C . LEU B 1 364 ? 124.647 88.699 10.911 1.00 19.85 332 LEU B C 1
ATOM 8514 O O . LEU B 1 364 ? 124.705 89.862 10.507 1.00 17.03 332 LEU B O 1
ATOM 8519 N N . ALA B 1 365 ? 125.092 87.656 10.217 1.00 18.85 333 ALA B N 1
ATOM 8520 C CA . ALA B 1 365 ? 125.679 87.778 8.895 1.00 17.36 333 ALA B CA 1
ATOM 8521 C C . ALA B 1 365 ? 125.666 86.392 8.265 1.00 16.79 333 ALA B C 1
ATOM 8522 O O . ALA B 1 365 ? 126.255 85.452 8.803 1.00 14.21 333 ALA B O 1
ATOM 8524 N N . PHE B 1 366 ? 124.970 86.255 7.144 1.00 15.96 334 PHE B N 1
ATOM 8525 C CA . PHE B 1 366 ? 124.932 84.976 6.460 1.00 15.11 334 PHE B CA 1
ATOM 8526 C C . PHE B 1 366 ? 125.975 84.995 5.347 1.00 15.21 334 PHE B C 1
ATOM 8527 O O . PHE B 1 366 ? 126.800 85.907 5.297 1.00 16.01 334 PHE B O 1
ATOM 8535 N N . ALA B 1 367 ? 125.944 84.003 4.462 1.00 16.02 335 ALA B N 1
ATOM 8536 C CA . ALA B 1 367 ? 126.940 83.891 3.395 1.00 18.34 335 ALA B CA 1
ATOM 8537 C C . ALA B 1 367 ? 127.223 85.170 2.615 1.00 19.07 335 ALA B C 1
ATOM 8538 O O . ALA B 1 367 ? 128.380 85.581 2.483 1.00 16.99 335 ALA B O 1
ATOM 8540 N N . LYS B 1 368 ? 126.175 85.793 2.089 1.00 18.24 336 LYS B N 1
ATOM 8541 C CA . LYS B 1 368 ? 126.342 87.015 1.311 1.00 20.28 336 LYS B CA 1
ATOM 8542 C C . LYS B 1 368 ? 126.990 88.119 2.159 1.00 20.30 336 LYS B C 1
ATOM 8543 O O . LYS B 1 368 ? 127.858 88.856 1.688 1.00 19.72 336 LYS B O 1
ATOM 8549 N N . GLU B 1 369 ? 126.573 88.220 3.416 1.00 20.66 337 GLU B N 1
ATOM 8550 C CA . GLU B 1 369 ? 127.131 89.224 4.313 1.00 20.26 337 GLU B CA 1
ATOM 8551 C C . GLU B 1 369 ? 128.584 88.891 4.693 1.00 20.80 337 GLU B C 1
ATOM 8552 O O . GLU B 1 369 ? 129.379 89.791 4.986 1.00 19.39 337 GLU B O 1
ATOM 8558 N N . LYS B 1 370 ? 128.927 87.603 4.704 1.00 19.24 338 LYS B N 1
ATOM 8559 C CA . LYS B 1 370 ? 130.296 87.189 5.022 1.00 19.42 338 LYS B CA 1
ATOM 8560 C C . LYS B 1 370 ? 131.188 87.683 3.879 1.00 19.88 338 LYS B C 1
ATOM 8561 O O . LYS B 1 370 ? 132.313 88.145 4.094 1.00 20.42 338 LYS B O 1
ATOM 8567 N N . LEU B 1 371 ? 130.663 87.591 2.662 1.00 18.87 339 LEU B N 1
ATOM 8568 C CA . LEU B 1 371 ? 131.369 88.037 1.467 1.00 18.43 339 LEU B CA 1
ATOM 8569 C C . LEU B 1 371 ? 131.611 89.554 1.563 1.00 20.41 339 LEU B C 1
ATOM 8570 O O . LEU B 1 371 ? 132.678 90.063 1.200 1.00 17.38 339 LEU B O 1
ATOM 8575 N N . GLU B 1 372 ? 130.606 90.273 2.049 1.00 19.87 340 GLU B N 1
ATOM 8576 C CA . GLU B 1 372 ? 130.718 91.715 2.199 1.00 20.16 340 GLU B CA 1
ATOM 8577 C C . GLU B 1 372 ? 131.710 92.063 3.308 1.00 20.70 340 GLU B C 1
ATOM 8578 O O . GLU B 1 372 ? 132.376 93.096 3.246 1.00 19.77 340 GLU B O 1
ATOM 8584 N N . GLU B 1 373 ? 131.824 91.198 4.314 1.00 18.40 341 GLU B N 1
ATOM 8585 C CA . GLU B 1 373 ? 132.786 91.441 5.387 1.00 20.22 341 GLU B CA 1
ATOM 8586 C C . GLU B 1 373 ? 134.209 91.352 4.831 1.00 18.94 341 GLU B C 1
ATOM 8587 O O . GLU B 1 373 ? 135.086 92.129 5.217 1.00 16.83 341 GLU B O 1
ATOM 8593 N N . LEU B 1 374 ? 134.435 90.408 3.919 1.00 18.66 342 LEU B N 1
ATOM 8594 C CA . LEU B 1 374 ? 135.757 90.246 3.318 1.00 18.25 342 LEU B CA 1
ATOM 8595 C C . LEU B 1 374 ? 136.102 91.485 2.489 1.00 19.73 342 LEU B C 1
ATOM 8596 O O . LEU B 1 374 ? 137.260 91.904 2.437 1.00 19.30 342 LEU B O 1
ATOM 8601 N N . LYS B 1 375 ? 135.096 92.072 1.844 1.00 18.59 343 LYS B N 1
ATOM 8602 C CA . LYS B 1 375 ? 135.325 93.269 1.034 1.00 19.76 343 LYS B CA 1
ATOM 8603 C C . LYS B 1 375 ? 135.704 94.434 1.941 1.00 20.38 343 LYS B C 1
ATOM 8604 O O . LYS B 1 375 ? 136.594 95.229 1.617 1.00 20.06 343 LYS B O 1
ATOM 8610 N N . MET B 1 376 ? 135.017 94.535 3.076 1.00 21.66 344 MET B N 1
ATOM 8611 C CA . MET B 1 376 ? 135.293 95.602 4.032 1.00 23.19 344 MET B CA 1
ATOM 8612 C C . MET B 1 376 ? 136.702 95.425 4.589 1.00 23.82 344 MET B C 1
ATOM 8613 O O . MET B 1 376 ? 137.467 96.383 4.664 1.00 21.53 344 MET B O 1
ATOM 8618 N N . LEU B 1 377 ? 137.046 94.197 4.971 1.00 23.27 345 LEU B N 1
ATOM 8619 C CA . LEU B 1 377 ? 138.375 93.925 5.505 1.00 22.89 345 LEU B CA 1
ATOM 8620 C C . LEU B 1 377 ? 139.423 94.304 4.460 1.00 21.68 345 LEU B C 1
ATOM 8621 O O . LEU B 1 377 ? 140.423 94.949 4.774 1.00 21.93 345 LEU B O 1
ATOM 8626 N N . LYS B 1 378 ? 139.184 93.896 3.218 1.00 20.65 346 LYS B N 1
ATOM 8627 C CA . LYS B 1 378 ? 140.093 94.204 2.117 1.00 20.68 346 LYS B CA 1
ATOM 8628 C C . LYS B 1 378 ? 140.272 95.719 2.009 1.00 22.18 346 LYS B C 1
ATOM 8629 O O . LYS B 1 378 ? 141.398 96.232 2.016 1.00 21.21 346 LYS B O 1
ATOM 8635 N N . ASP B 1 379 ? 139.154 96.427 1.897 1.00 21.11 347 ASP B N 1
ATOM 8636 C CA . ASP B 1 379 ? 139.189 97.879 1.784 1.00 24.09 347 ASP B CA 1
ATOM 8637 C C . ASP B 1 379 ? 139.932 98.528 2.949 1.00 21.91 347 ASP B C 1
ATOM 8638 O O . ASP B 1 379 ? 140.751 99.417 2.746 1.00 22.42 347 ASP B O 1
ATOM 8643 N N . PHE B 1 380 ? 139.642 98.093 4.167 1.00 22.13 348 PHE B N 1
ATOM 8644 C CA . PHE B 1 380 ? 140.309 98.657 5.334 1.00 23.38 348 PHE B CA 1
ATOM 8645 C C . PHE B 1 380 ? 141.824 98.433 5.250 1.00 25.01 348 PHE B C 1
ATOM 8646 O O . PHE B 1 380 ? 142.608 99.380 5.336 1.00 24.47 348 PHE B O 1
ATOM 8654 N N . LEU B 1 381 ? 142.228 97.176 5.077 1.00 23.39 349 LEU B N 1
ATOM 8655 C CA . LEU B 1 381 ? 143.645 96.821 4.992 1.00 23.81 349 LEU B CA 1
ATOM 8656 C C . LEU B 1 381 ? 144.384 97.565 3.886 1.00 24.68 349 LEU B C 1
ATOM 8657 O O . LEU B 1 381 ? 145.585 97.800 3.995 1.00 26.19 349 LEU B O 1
ATOM 8662 N N . GLU B 1 382 ? 143.678 97.925 2.819 1.00 25.59 350 GLU B N 1
ATOM 8663 C CA . GLU B 1 382 ? 144.308 98.652 1.720 1.00 27.76 350 GLU B CA 1
ATOM 8664 C C . GLU B 1 382 ? 144.249 100.158 1.961 1.00 29.30 350 GLU B C 1
ATOM 8665 O O . GLU B 1 382 ? 144.758 100.939 1.163 1.00 29.77 350 GLU B O 1
ATOM 8671 N N . GLY B 1 383 ? 143.613 100.563 3.054 1.00 29.99 351 GLY B N 1
ATOM 8672 C CA . GLY B 1 383 ? 143.519 101.978 3.362 1.00 31.46 351 GLY B CA 1
ATOM 8673 C C . GLY B 1 383 ? 142.519 102.724 2.499 1.00 33.19 351 GLY B C 1
ATOM 8674 O O . GLY B 1 383 ? 142.615 103.940 2.339 1.00 32.62 351 GLY B O 1
ATOM 8675 N N . LYS B 1 384 ? 141.562 102.000 1.931 1.00 33.57 352 LYS B N 1
ATOM 8676 C CA . LYS B 1 384 ? 140.540 102.617 1.097 1.00 35.27 352 LYS B CA 1
ATOM 8677 C C . LYS B 1 384 ? 139.453 103.191 1.997 1.00 35.38 352 LYS B C 1
ATOM 8678 O O . LYS B 1 384 ? 138.706 104.082 1.597 1.00 35.32 352 LYS B O 1
ATOM 8684 N N . THR B 1 385 ? 139.373 102.665 3.214 1.00 34.37 353 THR B N 1
ATOM 8685 C CA . THR B 1 385 ? 138.399 103.125 4.195 1.00 35.74 353 THR B CA 1
ATOM 8686 C C . THR B 1 385 ? 139.095 103.239 5.547 1.00 37.31 353 THR B C 1
ATOM 8687 O O . THR B 1 385 ? 140.163 102.668 5.754 1.00 37.41 353 THR B O 1
ATOM 8691 N N . PHE B 1 386 ? 138.502 103.993 6.460 1.00 39.50 354 PHE B N 1
ATOM 8692 C CA . PHE B 1 386 ? 139.075 104.158 7.786 1.00 44.59 354 PHE B CA 1
ATOM 8693 C C . PHE B 1 386 ? 138.069 103.650 8.810 1.00 47.18 354 PHE B C 1
ATOM 8694 O O . PHE B 1 386 ? 138.444 103.180 9.885 1.00 50.00 354 PHE B O 1
ATOM 8696 N N . ASP B 1 387 ? 136.787 103.736 8.457 1.00 48.60 355 ASP B N 1
ATOM 8697 C CA . ASP B 1 387 ? 135.709 103.285 9.331 1.00 49.81 355 ASP B CA 1
ATOM 8698 C C . ASP B 1 387 ? 135.487 101.781 9.191 1.00 50.17 355 ASP B C 1
ATOM 8699 O O . ASP B 1 387 ? 135.863 101.001 10.069 1.00 51.09 355 ASP B O 1
ATOM 8701 N N . VAL B 1 391 ? 129.797 96.414 17.185 1.00 67.26 359 VAL B N 1
ATOM 8702 C CA . VAL B 1 391 ? 130.108 94.990 17.175 1.00 67.49 359 VAL B CA 1
ATOM 8703 C C . VAL B 1 391 ? 130.588 94.524 18.548 1.00 67.50 359 VAL B C 1
ATOM 8704 O O . VAL B 1 391 ? 131.784 94.313 18.755 1.00 67.51 359 VAL B O 1
ATOM 8706 N N . SER B 1 392 ? 129.651 94.357 19.479 1.00 67.75 360 SER B N 1
ATOM 8707 C CA . SER B 1 392 ? 129.983 93.921 20.835 1.00 67.85 360 SER B CA 1
ATOM 8708 C C . SER B 1 392 ? 129.022 92.853 21.364 1.00 67.61 360 SER B C 1
ATOM 8709 O O . SER B 1 392 ? 129.411 91.705 21.584 1.00 67.72 360 SER B O 1
ATOM 8711 N N . PHE B 1 393 ? 127.768 93.250 21.560 1.00 67.41 361 PHE B N 1
ATOM 8712 C CA . PHE B 1 393 ? 126.704 92.383 22.070 1.00 66.92 361 PHE B CA 1
ATOM 8713 C C . PHE B 1 393 ? 127.106 91.279 23.046 1.00 66.39 361 PHE B C 1
ATOM 8714 O O . PHE B 1 393 ? 126.700 90.127 22.894 1.00 66.63 361 PHE B O 1
ATOM 8722 N N . GLU B 1 394 ? 127.879 91.634 24.066 1.00 65.63 362 GLU B N 1
ATOM 8723 C CA . GLU B 1 394 ? 128.307 90.652 25.055 1.00 63.96 362 GLU B CA 1
ATOM 8724 C C . GLU B 1 394 ? 127.150 90.292 25.988 1.00 62.90 362 GLU B C 1
ATOM 8725 O O . GLU B 1 394 ? 126.832 89.116 26.172 1.00 62.74 362 GLU B O 1
ATOM 8727 N N . ASP B 1 395 ? 126.519 91.310 26.564 1.00 60.76 363 ASP B N 1
ATOM 8728 C CA . ASP B 1 395 ? 125.408 91.104 27.486 1.00 58.73 363 ASP B CA 1
ATOM 8729 C C . ASP B 1 395 ? 124.063 90.996 26.771 1.00 57.21 363 ASP B C 1
ATOM 8730 O O . ASP B 1 395 ? 123.011 91.189 27.382 1.00 57.66 363 ASP B O 1
ATOM 8732 N N . PHE B 1 396 ? 124.097 90.677 25.481 1.00 54.41 364 PHE B N 1
ATOM 8733 C CA . PHE B 1 396 ? 122.875 90.558 24.691 1.00 51.60 364 PHE B CA 1
ATOM 8734 C C . PHE B 1 396 ? 122.119 89.248 24.932 1.00 49.78 364 PHE B C 1
ATOM 8735 O O . PHE B 1 396 ? 122.712 88.169 24.963 1.00 49.35 364 PHE B O 1
ATOM 8743 N N . ALA B 1 397 ? 120.805 89.359 25.106 1.00 47.12 365 ALA B N 1
ATOM 8744 C CA . ALA B 1 397 ? 119.943 88.203 25.335 1.00 45.91 365 ALA B CA 1
ATOM 8745 C C . ALA B 1 397 ? 120.461 87.268 26.426 1.00 45.64 365 ALA B C 1
ATOM 8746 O O . ALA B 1 397 ? 120.347 86.046 26.314 1.00 44.39 365 ALA B O 1
ATOM 8748 N N . VAL B 1 398 ? 121.022 87.843 27.484 1.00 45.67 366 VAL B N 1
ATOM 8749 C CA . VAL B 1 398 ? 121.550 87.046 28.585 1.00 45.75 366 VAL B CA 1
ATOM 8750 C C . VAL B 1 398 ? 120.593 87.045 29.770 1.00 45.76 366 VAL B C 1
ATOM 8751 O O . VAL B 1 398 ? 120.138 88.101 30.210 1.00 45.71 366 VAL B O 1
ATOM 8753 N N . ASP B 1 399 ? 120.277 85.855 30.274 1.00 44.87 367 ASP B N 1
ATOM 8754 C CA . ASP B 1 399 ? 119.386 85.720 31.421 1.00 44.58 367 ASP B CA 1
ATOM 8755 C C . ASP B 1 399 ? 120.235 85.374 32.641 1.00 43.99 367 ASP B C 1
ATOM 8756 O O . ASP B 1 399 ? 120.610 84.218 32.838 1.00 43.29 367 ASP B O 1
ATOM 8761 N N . LEU B 1 400 ? 120.533 86.381 33.455 1.00 43.05 368 LEU B N 1
ATOM 8762 C CA . LEU B 1 400 ? 121.357 86.193 34.640 1.00 43.40 368 LEU B CA 1
ATOM 8763 C C . LEU B 1 400 ? 120.971 85.028 35.539 1.00 43.05 368 LEU B C 1
ATOM 8764 O O . LEU B 1 400 ? 121.810 84.183 35.858 1.00 44.21 368 LEU B O 1
ATOM 8769 N N . GLN B 1 401 ? 119.711 84.979 35.954 1.00 42.13 369 GLN B N 1
ATOM 8770 C CA . GLN B 1 401 ? 119.256 83.906 36.828 1.00 41.67 369 GLN B CA 1
ATOM 8771 C C . GLN B 1 401 ? 119.545 82.535 36.224 1.00 40.45 369 GLN B C 1
ATOM 8772 O O . GLN B 1 401 ? 120.123 81.672 36.878 1.00 41.53 369 GLN B O 1
ATOM 8774 N N . ALA B 1 402 ? 119.147 82.344 34.971 1.00 39.35 370 ALA B N 1
ATOM 8775 C CA . ALA B 1 402 ? 119.354 81.072 34.286 1.00 37.01 370 ALA B CA 1
ATOM 8776 C C . ALA B 1 402 ? 120.827 80.680 34.179 1.00 35.90 370 ALA B C 1
ATOM 8777 O O . ALA B 1 402 ? 121.185 79.525 34.412 1.00 34.56 370 ALA B O 1
ATOM 8779 N N . VAL B 1 403 ? 121.676 81.640 33.818 1.00 35.51 371 VAL B N 1
ATOM 8780 C CA . VAL B 1 403 ? 123.105 81.389 33.679 1.00 35.35 371 VAL B CA 1
ATOM 8781 C C . VAL B 1 403 ? 123.728 80.946 34.995 1.00 37.12 371 VAL B C 1
ATOM 8782 O O . VAL B 1 403 ? 124.358 79.890 35.066 1.00 37.14 371 VAL B O 1
ATOM 8786 N N . GLU B 1 404 ? 123.556 81.763 36.031 1.00 38.30 372 GLU B N 1
ATOM 8787 C CA . GLU B 1 404 ? 124.107 81.458 37.345 1.00 39.19 372 GLU B CA 1
ATOM 8788 C C . GLU B 1 404 ? 123.580 80.109 37.807 1.00 39.58 372 GLU B C 1
ATOM 8789 O O . GLU B 1 404 ? 124.319 79.305 38.374 1.00 38.87 372 GLU B O 1
ATOM 8791 N N . ARG B 1 405 ? 122.298 79.868 37.552 1.00 40.95 373 ARG B N 1
ATOM 8792 C CA . ARG B 1 405 ? 121.660 78.616 37.937 1.00 42.48 373 ARG B CA 1
ATOM 8793 C C . ARG B 1 405 ? 122.413 77.435 37.342 1.00 42.45 373 ARG B C 1
ATOM 8794 O O . ARG B 1 405 ? 122.550 76.389 37.975 1.00 42.24 373 ARG B O 1
ATOM 8796 N N . VAL B 1 406 ? 122.907 77.611 36.122 1.00 43.38 374 VAL B N 1
ATOM 8797 C CA . VAL B 1 406 ? 123.644 76.557 35.442 1.00 44.42 374 VAL B CA 1
ATOM 8798 C C . VAL B 1 406 ? 125.063 76.457 35.981 1.00 45.53 374 VAL B C 1
ATOM 8799 O O . VAL B 1 406 ? 125.605 75.363 36.130 1.00 46.38 374 VAL B O 1
ATOM 8803 N N . ARG B 1 407 ? 125.657 77.604 36.283 1.00 46.32 375 ARG B N 1
ATOM 8804 C CA . ARG B 1 407 ? 127.019 77.637 36.798 1.00 48.13 375 ARG B CA 1
ATOM 8805 C C . ARG B 1 407 ? 127.141 77.042 38.201 1.00 48.60 375 ARG B C 1
ATOM 8806 O O . ARG B 1 407 ? 128.166 76.450 38.537 1.00 48.33 375 ARG B O 1
ATOM 8808 N N . ASN B 1 408 ? 126.102 77.193 39.018 1.00 49.85 376 ASN B N 1
ATOM 8809 C CA . ASN B 1 408 ? 126.133 76.669 40.383 1.00 51.02 376 ASN B CA 1
ATOM 8810 C C . ASN B 1 408 ? 125.932 75.159 40.428 1.00 52.15 376 ASN B C 1
ATOM 8811 O O . ASN B 1 408 ? 126.395 74.492 41.356 1.00 51.86 376 ASN B O 1
ATOM 8816 N N . LEU B 1 409 ? 125.241 74.636 39.417 1.00 52.81 377 LEU B N 1
ATOM 8817 C CA . LEU B 1 409 ? 124.942 73.209 39.297 1.00 53.18 377 LEU B CA 1
ATOM 8818 C C . LEU B 1 409 ? 125.885 72.266 40.051 1.00 52.86 377 LEU B C 1
ATOM 8819 O O . LEU B 1 409 ? 127.082 72.194 39.758 1.00 52.72 377 LEU B O 1
ATOM 8821 N N . PRO B 1 410 ? 125.347 71.534 41.042 1.00 52.21 378 PRO B N 1
ATOM 8822 C CA . PRO B 1 410 ? 126.119 70.582 41.849 1.00 51.80 378 PRO B CA 1
ATOM 8823 C C . PRO B 1 410 ? 126.301 69.259 41.092 1.00 51.87 378 PRO B C 1
ATOM 8824 O O . PRO B 1 410 ? 125.575 68.979 40.131 1.00 52.30 378 PRO B O 1
ATOM 8828 N N . GLU B 1 411 ? 127.264 68.452 41.528 1.00 50.98 379 GLU B N 1
ATOM 8829 C CA . GLU B 1 411 ? 127.549 67.165 40.895 1.00 50.15 379 GLU B CA 1
ATOM 8830 C C . GLU B 1 411 ? 126.325 66.271 40.714 1.00 47.22 379 GLU B C 1
ATOM 8831 O O . GLU B 1 411 ? 126.151 65.652 39.667 1.00 47.08 379 GLU B O 1
ATOM 8837 N N . ASP B 1 412 ? 125.487 66.199 41.740 1.00 44.71 380 ASP B N 1
ATOM 8838 C CA . ASP B 1 412 ? 124.298 65.358 41.701 1.00 42.20 380 ASP B CA 1
ATOM 8839 C C . ASP B 1 412 ? 123.380 65.625 40.516 1.00 40.42 380 ASP B C 1
ATOM 8840 O O . ASP B 1 412 ? 122.535 64.794 40.185 1.00 39.87 380 ASP B O 1
ATOM 8845 N N . SER B 1 413 ? 123.538 66.783 39.884 1.00 38.56 381 SER B N 1
ATOM 8846 C CA . SER B 1 413 ? 122.714 67.127 38.729 1.00 36.34 381 SER B CA 1
ATOM 8847 C C . SER B 1 413 ? 123.146 66.309 37.515 1.00 33.28 381 SER B C 1
ATOM 8848 O O . SER B 1 413 ? 122.400 66.188 36.547 1.00 33.62 381 SER B O 1
ATOM 8850 N N . PHE B 1 414 ? 124.349 65.747 37.586 1.00 30.48 382 PHE B N 1
ATOM 8851 C CA . PHE B 1 414 ? 124.911 64.947 36.498 1.00 31.33 382 PHE B CA 1
ATOM 8852 C C . PHE B 1 414 ? 124.913 63.451 36.802 1.00 29.71 382 PHE B C 1
ATOM 8853 O O . PHE B 1 414 ? 125.312 62.638 35.970 1.00 28.82 382 PHE B O 1
ATOM 8861 N N . ARG B 1 415 ? 124.460 63.085 37.992 1.00 28.75 383 ARG B N 1
ATOM 8862 C CA . ARG B 1 415 ? 124.468 61.687 38.397 1.00 28.69 383 ARG B CA 1
ATOM 8863 C C . ARG B 1 415 ? 123.143 61.299 39.040 1.00 26.39 383 ARG B C 1
ATOM 8864 O O . ARG B 1 415 ? 122.708 61.931 39.996 1.00 23.60 383 ARG B O 1
ATOM 8872 N N . ARG B 1 416 ? 122.498 60.264 38.510 1.00 25.33 384 ARG B N 1
ATOM 8873 C CA . ARG B 1 416 ? 121.218 59.823 39.060 1.00 25.95 384 ARG B CA 1
ATOM 8874 C C . ARG B 1 416 ? 121.385 59.230 40.462 1.00 27.55 384 ARG B C 1
ATOM 8875 O O . ARG B 1 416 ? 122.417 58.632 40.782 1.00 26.42 384 ARG B O 1
ATOM 8883 N N . GLU B 1 417 ? 120.360 59.418 41.289 1.00 26.74 385 GLU B N 1
ATOM 8884 C CA . GLU B 1 417 ? 120.347 58.955 42.673 1.00 30.02 385 GLU B CA 1
ATOM 8885 C C . GLU B 1 417 ? 120.856 57.545 42.923 1.00 29.59 385 GLU B C 1
ATOM 8886 O O . GLU B 1 417 ? 121.658 57.323 43.834 1.00 30.33 385 GLU B O 1
ATOM 8892 N N . LYS B 1 418 ? 120.380 56.592 42.130 1.00 26.56 386 LYS B N 1
ATOM 8893 C CA . LYS B 1 418 ? 120.768 55.198 42.301 1.00 25.36 386 LYS B CA 1
ATOM 8894 C C . LYS B 1 418 ? 121.477 54.626 41.078 1.00 24.12 386 LYS B C 1
ATOM 8895 O O . LYS B 1 418 ? 121.205 55.026 39.944 1.00 22.41 386 LYS B O 1
ATOM 8901 N N . GLU B 1 419 ? 122.394 53.696 41.314 1.00 22.27 387 GLU B N 1
ATOM 8902 C CA . GLU B 1 419 ? 123.128 53.087 40.219 1.00 24.47 387 GLU B CA 1
ATOM 8903 C C . GLU B 1 419 ? 122.184 52.184 39.443 1.00 22.52 387 GLU B C 1
ATOM 8904 O O . GLU B 1 419 ? 121.124 51.802 39.936 1.00 21.84 387 GLU B O 1
ATOM 8910 N N . TYR B 1 420 ? 122.586 51.843 38.228 1.00 21.05 388 TYR B N 1
ATOM 8911 C CA . TYR B 1 420 ? 121.778 51.015 37.349 1.00 20.71 388 TYR B CA 1
ATOM 8912 C C . TYR B 1 420 ? 121.126 49.771 37.955 1.00 20.58 388 TYR B C 1
ATOM 8913 O O . TYR B 1 420 ? 119.919 49.594 37.821 1.00 19.49 388 TYR B O 1
ATOM 8922 N N . THR B 1 421 ? 121.906 48.906 38.602 1.00 20.61 389 THR B N 1
ATOM 8923 C CA . THR B 1 421 ? 121.339 47.680 39.171 1.00 23.44 389 THR B CA 1
ATOM 8924 C C . THR B 1 421 ? 120.129 47.958 40.058 1.00 23.10 389 THR B C 1
ATOM 8925 O O . THR B 1 421 ? 119.145 47.218 40.023 1.00 22.86 389 THR B O 1
ATOM 8929 N N . GLU B 1 422 ? 120.202 49.027 40.844 1.00 21.84 390 GLU B N 1
ATOM 8930 C CA . GLU B 1 422 ? 119.098 49.398 41.720 1.00 23.94 390 GLU B CA 1
ATOM 8931 C C . GLU B 1 422 ? 117.917 49.927 40.901 1.00 24.36 390 GLU B C 1
ATOM 8932 O O . GLU B 1 422 ? 116.767 49.532 41.124 1.00 23.67 390 GLU B O 1
ATOM 8934 N N . ARG B 1 423 ? 118.203 50.821 39.955 1.00 22.69 391 ARG B N 1
ATOM 8935 C CA . ARG B 1 423 ? 117.164 51.397 39.103 1.00 23.64 391 ARG B CA 1
ATOM 8936 C C . ARG B 1 423 ? 116.449 50.304 38.306 1.00 24.07 391 ARG B C 1
ATOM 8937 O O . ARG B 1 423 ? 115.222 50.307 38.178 1.00 24.77 391 ARG B O 1
ATOM 8945 N N . ASP B 1 424 ? 117.231 49.375 37.772 1.00 23.30 392 ASP B N 1
ATOM 8946 C CA . ASP B 1 424 ? 116.701 48.283 36.968 1.00 23.86 392 ASP B CA 1
ATOM 8947 C C . ASP B 1 424 ? 115.642 47.497 37.742 1.00 25.06 392 ASP B C 1
ATOM 8948 O O . ASP B 1 424 ? 114.550 47.238 37.230 1.00 25.07 392 ASP B O 1
ATOM 8953 N N . ARG B 1 425 ? 115.969 47.116 38.972 1.00 23.98 393 ARG B N 1
ATOM 8954 C CA . ARG B 1 425 ? 115.037 46.356 39.800 1.00 26.05 393 ARG B CA 1
ATOM 8955 C C . ARG B 1 425 ? 113.723 47.117 39.965 1.00 26.43 393 ARG B C 1
ATOM 8956 O O . ARG B 1 425 ? 112.640 46.552 39.796 1.00 28.94 393 ARG B O 1
ATOM 8958 N N . ILE B 1 426 ? 113.826 48.401 40.293 1.00 25.69 394 ILE B N 1
ATOM 8959 C CA . IL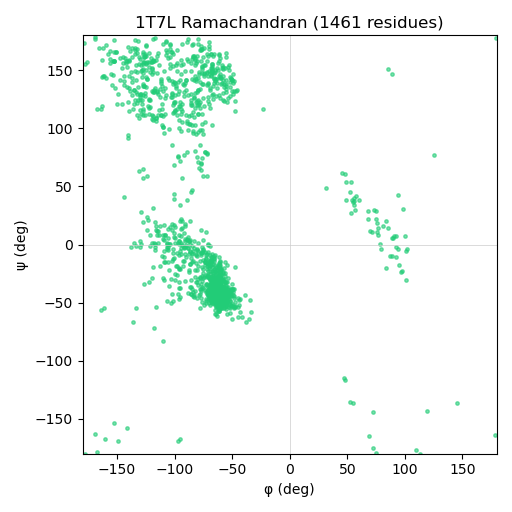E B 1 426 ? 112.654 49.246 40.483 1.00 25.95 394 ILE B CA 1
ATOM 8960 C C . ILE B 1 426 ? 111.837 49.383 39.195 1.00 27.11 394 ILE B C 1
ATOM 8961 O O . ILE B 1 426 ? 110.608 49.266 39.208 1.00 24.99 394 ILE B O 1
ATOM 8966 N N . GLN B 1 427 ? 112.524 49.639 38.085 1.00 25.77 395 GLN B N 1
ATOM 8967 C CA . GLN B 1 427 ? 111.861 49.797 36.795 1.00 25.81 395 GLN B CA 1
ATOM 8968 C C . GLN B 1 427 ? 111.179 48.513 36.317 1.00 25.42 395 GLN B C 1
ATOM 8969 O O . GLN B 1 427 ? 110.028 48.545 35.891 1.00 25.98 395 GLN B O 1
ATOM 8975 N N . ARG B 1 428 ? 111.876 47.385 36.388 1.00 27.72 396 ARG B N 1
ATOM 8976 C CA . ARG B 1 428 ? 111.288 46.129 35.933 1.00 29.86 396 ARG B CA 1
ATOM 8977 C C . ARG B 1 428 ? 110.029 45.758 36.711 1.00 31.95 396 ARG B C 1
ATOM 8978 O O . ARG B 1 428 ? 109.118 45.141 36.162 1.00 30.96 396 ARG B O 1
ATOM 8986 N N . GLU B 1 429 ? 109.978 46.138 37.984 1.00 32.93 397 GLU B N 1
ATOM 8987 C CA . GLU B 1 429 ? 108.814 45.846 38.808 1.00 34.51 397 GLU B CA 1
ATOM 8988 C C . GLU B 1 429 ? 107.643 46.743 38.411 1.00 35.57 397 GLU B C 1
ATOM 8989 O O . GLU B 1 429 ? 106.497 46.297 38.367 1.00 37.83 397 GLU B O 1
ATOM 8991 N N . ARG B 1 430 ? 107.933 48.005 38.108 1.00 35.37 398 ARG B N 1
ATOM 8992 C CA . ARG B 1 430 ? 106.888 48.954 37.733 1.00 36.37 398 ARG B CA 1
ATOM 8993 C C . ARG B 1 430 ? 106.356 48.749 36.319 1.00 36.49 398 ARG B C 1
ATOM 8994 O O . ARG B 1 430 ? 105.198 49.050 36.038 1.00 37.20 398 ARG B O 1
ATOM 9002 N N . LEU B 1 431 ? 107.202 48.234 35.434 1.00 36.34 399 LEU B N 1
ATOM 9003 C CA . LEU B 1 431 ? 106.820 48.027 34.043 1.00 36.08 399 LEU B CA 1
ATOM 9004 C C . LEU B 1 431 ? 106.232 46.661 33.727 1.00 36.27 399 LEU B C 1
ATOM 9005 O O . LEU B 1 431 ? 105.394 46.545 32.837 1.00 37.05 399 LEU B O 1
ATOM 9010 N N . ASN B 1 432 ? 106.668 45.631 34.444 1.00 36.32 400 ASN B N 1
ATOM 9011 C CA . ASN B 1 432 ? 106.164 44.281 34.213 1.00 37.61 400 ASN B CA 1
ATOM 9012 C C . ASN B 1 432 ? 106.194 43.913 32.734 1.00 37.57 400 ASN B C 1
ATOM 9013 O O . ASN B 1 432 ? 105.174 43.515 32.169 1.00 37.88 400 ASN B O 1
ATOM 9018 N N . LEU B 1 433 ? 107.359 44.045 32.110 1.00 35.29 401 LEU B N 1
ATOM 9019 C CA . LEU B 1 433 ? 107.498 43.719 30.697 1.00 33.96 401 LEU B CA 1
ATOM 9020 C C . LEU B 1 433 ? 107.902 42.271 30.509 1.00 32.07 401 LEU B C 1
ATOM 9021 O O . LEU B 1 433 ? 108.588 41.691 31.348 1.00 28.55 401 LEU B O 1
ATOM 9026 N N . PRO B 1 434 ? 107.480 41.662 29.394 1.00 32.49 402 PRO B N 1
ATOM 9027 C CA . PRO B 1 434 ? 107.834 40.268 29.137 1.00 32.06 402 PRO B CA 1
ATOM 9028 C C . PRO B 1 434 ? 109.274 40.157 28.667 1.00 32.52 402 PRO B C 1
ATOM 9029 O O . PRO B 1 434 ? 109.930 41.168 28.388 1.00 32.54 402 PRO B O 1
ATOM 9033 N N . LEU B 1 435 ? 109.766 38.926 28.588 1.00 32.07 403 LEU B N 1
ATOM 9034 C CA . LEU B 1 435 ? 111.115 38.690 28.109 1.00 32.62 403 LEU B CA 1
ATOM 9035 C C . LEU B 1 435 ? 111.071 39.214 26.675 1.00 32.61 403 LEU B C 1
ATOM 9036 O O . LEU B 1 435 ? 110.017 39.179 26.034 1.00 32.26 403 LEU B O 1
ATOM 9041 N N . PHE B 1 436 ? 112.203 39.703 26.181 1.00 31.77 404 PHE B N 1
ATOM 9042 C CA . PHE B 1 436 ? 112.284 40.239 24.827 1.00 30.29 404 PHE B CA 1
ATOM 9043 C C . PHE B 1 436 ? 111.121 41.162 24.511 1.00 28.69 404 PHE B C 1
ATOM 9044 O O . PHE B 1 436 ? 110.329 40.881 23.615 1.00 30.62 404 PHE B O 1
ATOM 9052 N N . PRO B 1 437 ? 110.986 42.269 25.254 1.00 27.59 405 PRO B N 1
ATOM 9053 C CA . PRO B 1 437 ? 109.883 43.191 24.977 1.00 25.77 405 PRO B CA 1
ATOM 9054 C C . PRO B 1 437 ? 110.119 43.849 23.619 1.00 27.12 405 PRO B C 1
ATOM 9055 O O . PRO B 1 437 ? 111.264 43.966 23.177 1.00 26.91 405 PRO B O 1
ATOM 9059 N N . THR B 1 438 ? 109.042 44.269 22.961 1.00 26.61 406 THR B N 1
ATOM 9060 C CA . THR B 1 438 ? 109.141 44.908 21.651 1.00 25.39 406 THR B CA 1
ATOM 9061 C C . THR B 1 438 ? 108.710 46.361 21.747 1.00 23.34 406 THR B C 1
ATOM 9062 O O . THR B 1 438 ? 107.925 46.727 22.618 1.00 23.34 406 THR B O 1
ATOM 9066 N N . THR B 1 439 ? 109.220 47.185 20.838 1.00 23.83 407 THR B N 1
ATOM 9067 C CA . THR B 1 439 ? 108.879 48.598 20.812 1.00 22.47 407 THR B CA 1
ATOM 9068 C C . THR B 1 439 ? 109.404 49.206 19.514 1.00 22.04 407 THR B C 1
ATOM 9069 O O . THR B 1 439 ? 110.037 48.524 18.714 1.00 23.56 407 THR B O 1
ATOM 9073 N N . THR B 1 440 ? 109.119 50.483 19.306 1.00 23.18 408 THR B N 1
ATOM 9074 C CA . THR B 1 440 ? 109.607 51.196 18.130 1.00 24.89 408 THR B CA 1
ATOM 9075 C C . THR B 1 440 ? 110.437 52.347 18.697 1.00 26.55 408 THR B C 1
ATOM 9076 O O . THR B 1 440 ? 110.226 52.760 19.843 1.00 25.87 408 THR B O 1
ATOM 9080 N N . ILE B 1 441 ? 111.369 52.870 17.909 1.00 27.56 409 ILE B N 1
ATOM 9081 C CA . ILE B 1 441 ? 112.255 53.916 18.403 1.00 30.74 409 ILE B CA 1
ATOM 9082 C C . ILE B 1 441 ? 112.218 55.263 17.694 1.00 32.91 409 ILE B C 1
ATOM 9083 O O . ILE B 1 441 ? 113.236 55.962 17.634 1.00 32.98 409 ILE B O 1
ATOM 9088 N N . GLY B 1 442 ? 111.058 55.638 17.168 1.00 32.91 410 GLY B N 1
ATOM 9089 C CA . GLY B 1 442 ? 110.964 56.911 16.485 1.00 32.64 410 GLY B CA 1
ATOM 9090 C C . GLY B 1 442 ? 109.596 57.197 15.900 1.00 33.84 410 GLY B C 1
ATOM 9091 O O . GLY B 1 442 ? 108.598 56.560 16.243 1.00 32.53 410 GLY B O 1
ATOM 9092 N N . SER B 1 443 ? 109.566 58.167 14.998 1.00 32.07 411 SER B N 1
ATOM 9093 C CA . SER B 1 443 ? 108.343 58.589 14.344 1.00 32.91 411 SER B CA 1
ATOM 9094 C C . SER B 1 443 ? 107.762 57.537 13.403 1.00 31.76 411 SER B C 1
ATOM 9095 O O . SER B 1 443 ? 108.469 56.667 12.891 1.00 30.99 411 SER B O 1
ATOM 9098 N N . PHE B 1 444 ? 106.457 57.628 13.188 1.00 31.41 412 PHE B N 1
ATOM 9099 C CA . PHE B 1 444 ? 105.755 56.715 12.299 1.00 29.92 412 PHE B CA 1
ATOM 9100 C C . PHE B 1 444 ? 105.606 57.422 10.958 1.00 30.59 412 PHE B C 1
ATOM 9101 O O . PHE B 1 444 ? 105.842 58.624 10.858 1.00 28.11 412 PHE B O 1
ATOM 9109 N N . PRO B 1 445 ? 105.222 56.683 9.906 1.00 31.27 413 PRO B N 1
ATOM 9110 C CA . PRO B 1 445 ? 105.057 57.313 8.593 1.00 31.77 413 PRO B CA 1
ATOM 9111 C C . PRO B 1 445 ? 104.028 58.435 8.646 1.00 32.26 413 PRO B C 1
ATOM 9112 O O . PRO B 1 445 ? 103.113 58.415 9.472 1.00 32.19 413 PRO B O 1
ATOM 9116 N N . GLN B 1 446 ? 104.191 59.421 7.774 1.00 32.08 414 GLN B N 1
ATOM 9117 C CA . GLN B 1 446 ? 103.260 60.534 7.713 1.00 32.56 414 GLN B CA 1
ATOM 9118 C C . GLN B 1 446 ? 102.621 60.553 6.326 1.00 34.43 414 GLN B C 1
ATOM 9119 O O . GLN B 1 446 ? 103.286 60.836 5.323 1.00 31.53 414 GLN B O 1
ATOM 9125 N N . THR B 1 447 ? 101.332 60.230 6.277 1.00 35.42 415 THR B N 1
ATOM 9126 C CA . THR B 1 447 ? 100.589 60.206 5.020 1.00 37.01 415 THR B CA 1
ATOM 9127 C C . THR B 1 447 ? 100.445 61.624 4.483 1.00 36.49 415 THR B C 1
ATOM 9128 O O . THR B 1 447 ? 100.646 62.596 5.210 1.00 36.25 415 THR B O 1
ATOM 9132 N N . PRO B 1 448 ? 100.089 61.760 3.196 1.00 37.80 416 PRO B N 1
ATOM 9133 C CA . PRO B 1 448 ? 99.925 63.095 2.615 1.00 37.41 416 PRO B CA 1
ATOM 9134 C C . PRO B 1 448 ? 98.933 63.935 3.421 1.00 36.64 416 PRO B C 1
ATOM 9135 O O . PRO B 1 448 ? 99.068 65.157 3.512 1.00 37.03 416 PRO B O 1
ATOM 9139 N N . GLU B 1 449 ? 97.941 63.273 4.012 1.00 37.32 417 GLU B N 1
ATOM 9140 C CA . GLU B 1 449 ? 96.939 63.964 4.817 1.00 37.37 417 GLU B CA 1
ATOM 9141 C C . GLU B 1 449 ? 97.605 64.632 6.017 1.00 37.49 417 GLU B C 1
ATOM 9142 O O . GLU B 1 449 ? 97.329 65.793 6.328 1.00 36.51 417 GLU B O 1
ATOM 9144 N N . VAL B 1 450 ? 98.485 63.892 6.688 1.00 37.77 418 VAL B N 1
ATOM 9145 C CA . VAL B 1 450 ? 99.202 64.418 7.848 1.00 38.39 418 VAL B CA 1
ATOM 9146 C C . VAL B 1 450 ? 100.049 65.623 7.447 1.00 39.60 418 VAL B C 1
ATOM 9147 O O . VAL B 1 450 ? 100.027 66.664 8.109 1.00 38.44 418 VAL B O 1
ATOM 9151 N N . ARG B 1 451 ? 100.797 65.470 6.359 1.00 41.17 419 ARG B N 1
ATOM 9152 C CA . ARG B 1 451 ? 101.660 66.537 5.867 1.00 43.74 419 ARG B CA 1
ATOM 9153 C C . ARG B 1 451 ? 100.851 67.750 5.410 1.00 44.97 419 ARG B C 1
ATOM 9154 O O . ARG B 1 451 ? 101.317 68.889 5.502 1.00 44.86 419 ARG B O 1
ATOM 9162 N N . LYS B 1 452 ? 99.638 67.502 4.925 1.00 46.22 420 LYS B N 1
ATOM 9163 C CA . LYS B 1 452 ? 98.767 68.577 4.463 1.00 47.22 420 LYS B CA 1
ATOM 9164 C C . LYS B 1 452 ? 98.252 69.399 5.641 1.00 48.12 420 LYS B C 1
ATOM 9165 O O . LYS B 1 452 ? 98.215 70.631 5.583 1.00 47.71 420 LYS B O 1
ATOM 9167 N N . MET B 1 453 ? 97.855 68.714 6.710 1.00 48.82 421 MET B N 1
ATOM 9168 C CA . MET B 1 453 ? 97.346 69.388 7.898 1.00 49.45 421 MET B CA 1
ATOM 9169 C C . MET B 1 453 ? 98.406 70.282 8.535 1.00 50.16 421 MET B C 1
ATOM 9170 O O . MET B 1 453 ? 98.098 71.372 9.022 1.00 49.26 421 MET B O 1
ATOM 9175 N N . ARG B 1 454 ? 99.652 69.819 8.535 1.00 50.73 422 ARG B N 1
ATOM 9176 C CA . ARG B 1 454 ? 100.743 70.599 9.104 1.00 51.71 422 ARG B CA 1
ATOM 9177 C C . ARG B 1 454 ? 100.883 71.893 8.311 1.00 52.11 422 ARG B C 1
ATOM 9178 O O . ARG B 1 454 ? 101.049 72.973 8.882 1.00 51.79 422 ARG B O 1
ATOM 9180 N N . SER B 1 455 ? 100.807 71.775 6.990 1.00 52.96 423 SER B N 1
ATOM 9181 C CA . SER B 1 455 ? 100.924 72.935 6.114 1.00 55.22 423 SER B CA 1
ATOM 9182 C C . SER B 1 455 ? 99.776 73.913 6.340 1.00 56.30 423 SER B C 1
ATOM 9183 O O . SER B 1 455 ? 100.000 75.072 6.695 1.00 56.11 423 SER B O 1
ATOM 9185 N N . LYS B 1 456 ? 98.547 73.445 6.137 1.00 57.37 424 LYS B N 1
ATOM 9186 C CA . LYS B 1 456 ? 97.378 74.295 6.324 1.00 58.77 424 LYS B CA 1
ATOM 9187 C C . LYS B 1 456 ? 97.453 75.040 7.661 1.00 59.96 424 LYS B C 1
ATOM 9188 O O . LYS B 1 456 ? 97.080 76.210 7.737 1.00 60.38 424 LYS B O 1
ATOM 9190 N N . TYR B 1 457 ? 97.949 74.368 8.702 1.00 61.33 425 TYR B N 1
ATOM 9191 C CA . TYR B 1 457 ? 98.072 74.977 10.032 1.00 62.16 425 TYR B CA 1
ATOM 9192 C C . TYR B 1 457 ? 99.183 76.017 10.128 1.00 62.66 425 TYR B C 1
ATOM 9193 O O . TYR B 1 457 ? 98.963 77.124 10.621 1.00 62.59 425 TYR B O 1
ATOM 9202 N N . ARG B 1 458 ? 100.380 75.650 9.677 1.00 62.99 426 ARG B N 1
ATOM 9203 C CA . ARG B 1 458 ? 101.522 76.556 9.714 1.00 63.33 426 ARG B CA 1
ATOM 9204 C C . ARG B 1 458 ? 101.219 77.801 8.884 1.00 64.09 426 ARG B C 1
ATOM 9205 O O . ARG B 1 458 ? 101.717 78.892 9.171 1.00 63.95 426 ARG B O 1
ATOM 9207 N N . LYS B 1 459 ? 100.392 77.624 7.857 1.00 64.26 427 LYS B N 1
ATOM 9208 C CA . LYS B 1 459 ? 100.006 78.715 6.971 1.00 65.22 427 LYS B CA 1
ATOM 9209 C C . LYS B 1 459 ? 98.877 79.541 7.581 1.00 65.76 427 LYS B C 1
ATOM 9210 O O . LYS B 1 459 ? 98.603 80.658 7.139 1.00 65.79 427 LYS B O 1
ATOM 9212 N N . GLY B 1 460 ? 98.225 78.982 8.596 1.00 65.85 428 GLY B N 1
ATOM 9213 C CA . GLY B 1 460 ? 97.138 79.682 9.253 1.00 65.51 428 GLY B CA 1
ATOM 9214 C C . GLY B 1 460 ? 95.781 79.362 8.658 1.00 65.47 428 GLY B C 1
ATOM 9215 O O . GLY B 1 460 ? 94.779 79.981 9.014 1.00 66.41 428 GLY B O 1
ATOM 9216 N N . GLU B 1 461 ? 95.742 78.396 7.747 1.00 64.58 429 GLU B N 1
ATOM 9217 C CA . GLU B 1 461 ? 94.489 78.006 7.115 1.00 63.77 429 GLU B CA 1
ATOM 9218 C C . GLU B 1 461 ? 93.603 77.251 8.103 1.00 63.31 429 GLU B C 1
ATOM 9219 O O . GLU B 1 461 ? 92.377 77.269 7.988 1.00 63.34 429 GLU B O 1
ATOM 9221 N N . ILE B 1 462 ? 94.228 76.592 9.076 1.00 62.54 430 ILE B N 1
ATOM 9222 C CA . ILE B 1 462 ? 93.493 75.833 10.081 1.00 61.02 430 ILE B CA 1
ATOM 9223 C C . ILE B 1 462 ? 93.740 76.391 11.474 1.00 60.63 430 ILE B C 1
ATOM 9224 O O . ILE B 1 462 ? 94.744 77.062 11.718 1.00 59.92 430 ILE B O 1
ATOM 9226 N N . SER B 1 463 ? 92.815 76.107 12.384 1.00 60.47 431 SER B N 1
ATOM 9227 C CA . SER B 1 463 ? 92.918 76.575 13.761 1.00 60.47 431 SER B CA 1
ATOM 9228 C C . SER B 1 463 ? 93.826 75.669 14.578 1.00 59.51 431 SER B C 1
ATOM 9229 O O . SER B 1 463 ? 93.992 74.492 14.259 1.00 59.20 431 SER B O 1
ATOM 9232 N N . LYS B 1 464 ? 94.410 76.226 15.635 1.00 59.05 432 LYS B N 1
ATOM 9233 C CA . LYS B 1 464 ? 95.289 75.460 16.511 1.00 57.23 432 LYS B CA 1
ATOM 9234 C C . LYS B 1 464 ? 94.494 74.277 17.040 1.00 56.37 432 LYS B C 1
ATOM 9235 O O . LYS B 1 464 ? 94.931 73.127 16.953 1.00 55.90 432 LYS B O 1
ATOM 9237 N N . GLU B 1 465 ? 93.315 74.575 17.578 1.00 54.97 433 GLU B N 1
ATOM 9238 C CA . GLU B 1 465 ? 92.436 73.552 18.123 1.00 53.70 433 GLU B CA 1
ATOM 9239 C C . GLU B 1 465 ? 92.096 72.530 17.049 1.00 52.50 433 GLU B C 1
ATOM 9240 O O . GLU B 1 465 ? 91.980 71.339 17.329 1.00 53.37 433 GLU B O 1
ATOM 9242 N N . GLU B 1 466 ? 91.941 73.001 15.815 1.00 51.36 434 GLU B N 1
ATOM 9243 C CA . GLU B 1 466 ? 91.613 72.122 14.700 1.00 49.73 434 GLU B CA 1
ATOM 9244 C C . GLU B 1 466 ? 92.761 71.164 14.401 1.00 48.56 434 GLU B C 1
ATOM 9245 O O . GLU B 1 466 ? 92.549 69.961 14.227 1.00 48.55 434 GLU B O 1
ATOM 9247 N N . TYR B 1 467 ? 93.977 71.702 14.340 1.00 47.67 435 TYR B N 1
ATOM 9248 C CA . TYR B 1 467 ? 95.161 70.892 14.062 1.00 46.20 435 TYR B CA 1
ATOM 9249 C C . TYR B 1 467 ? 95.421 69.920 15.214 1.00 45.48 435 TYR B C 1
ATOM 9250 O O . TYR B 1 467 ? 95.647 68.728 14.998 1.00 45.10 435 TYR B O 1
ATOM 9259 N N . GLU B 1 468 ? 95.391 70.435 16.437 1.00 45.26 436 GLU B N 1
ATOM 9260 C CA . GLU B 1 468 ? 95.623 69.598 17.607 1.00 46.23 436 GLU B CA 1
ATOM 9261 C C . GLU B 1 468 ? 94.583 68.491 17.690 1.00 45.10 436 GLU B C 1
ATOM 9262 O O . GLU B 1 468 ? 94.864 67.394 18.180 1.00 45.02 436 GLU B O 1
ATOM 9268 N N . ALA B 1 469 ? 93.384 68.780 17.195 1.00 44.13 437 ALA B N 1
ATOM 9269 C CA . ALA B 1 469 ? 92.310 67.801 17.199 1.00 42.32 437 ALA B CA 1
ATOM 9270 C C . ALA B 1 469 ? 92.674 66.693 16.221 1.00 42.17 437 ALA B C 1
ATOM 9271 O O . ALA B 1 469 ? 92.411 65.515 16.471 1.00 42.68 437 ALA B O 1
ATOM 9273 N N . PHE B 1 470 ? 93.286 67.083 15.106 1.00 41.46 438 PHE B N 1
ATOM 9274 C CA . PHE B 1 470 ? 93.706 66.136 14.077 1.00 40.38 438 PHE B CA 1
ATOM 9275 C C . PHE B 1 470 ? 94.840 65.256 14.600 1.00 39.80 438 PHE B C 1
ATOM 9276 O O . PHE B 1 470 ? 94.878 64.047 14.352 1.00 38.73 438 PHE B O 1
ATOM 9284 N N . ILE B 1 471 ? 95.769 65.876 15.319 1.00 39.33 439 ILE B N 1
ATOM 9285 C CA . ILE B 1 471 ? 96.907 65.160 15.880 1.00 38.01 439 ILE B CA 1
ATOM 9286 C C . ILE B 1 471 ? 96.436 64.055 16.826 1.00 36.85 439 ILE B C 1
ATOM 9287 O O . ILE B 1 471 ? 96.857 62.901 16.709 1.00 35.09 439 ILE B O 1
ATOM 9292 N N . LYS B 1 472 ? 95.548 64.405 17.751 1.00 37.87 440 LYS B N 1
ATOM 9293 C CA . LYS B 1 472 ? 95.040 63.422 18.700 1.00 38.51 440 LYS B CA 1
ATOM 9294 C C . LYS B 1 472 ? 94.335 62.282 17.977 1.00 37.70 440 LYS B C 1
ATOM 9295 O O . LYS B 1 472 ? 94.363 61.139 18.431 1.00 36.75 440 LYS B O 1
ATOM 9301 N N . GLU B 1 473 ? 93.714 62.594 16.842 1.00 37.78 441 GLU B N 1
ATOM 9302 C CA . GLU B 1 473 ? 93.027 61.578 16.058 1.00 36.73 441 GLU B CA 1
ATOM 9303 C C . GLU B 1 473 ? 94.074 60.644 15.470 1.00 37.07 441 GLU B C 1
ATOM 9304 O O . GLU B 1 473 ? 93.899 59.422 15.453 1.00 37.62 441 GLU B O 1
ATOM 9306 N N . GLN B 1 474 ? 95.169 61.224 14.985 1.00 36.07 442 GLN B N 1
ATOM 9307 C CA . GLN B 1 474 ? 96.253 60.433 14.410 1.00 35.28 442 GLN B CA 1
ATOM 9308 C C . GLN B 1 474 ? 96.930 59.607 15.502 1.00 34.62 442 GLN B C 1
ATOM 9309 O O . GLN B 1 474 ? 97.290 58.449 15.286 1.00 33.73 442 GLN B O 1
ATOM 9315 N N . ILE B 1 475 ? 97.100 60.210 16.675 1.00 35.17 443 ILE B N 1
ATOM 9316 C CA . ILE B 1 475 ? 97.723 59.522 17.801 1.00 35.94 443 ILE B CA 1
ATOM 9317 C C . ILE B 1 475 ? 96.834 58.361 18.230 1.00 36.66 443 ILE B C 1
ATOM 9318 O O . ILE B 1 475 ? 97.315 57.247 18.454 1.00 36.08 443 ILE B O 1
ATOM 9323 N N . LYS B 1 476 ? 95.534 58.627 18.327 1.00 37.56 444 LYS B N 1
ATOM 9324 C CA . LYS B 1 476 ? 94.567 57.608 18.722 1.00 37.83 444 LYS B CA 1
ATOM 9325 C C . LYS B 1 476 ? 94.680 56.364 17.848 1.00 36.87 444 LYS B C 1
ATOM 9326 O O . LYS B 1 476 ? 94.760 55.247 18.359 1.00 37.86 444 LYS B O 1
ATOM 9328 N N . LYS B 1 477 ? 94.697 56.561 16.530 1.00 35.46 445 LYS B N 1
ATOM 9329 C CA . LYS B 1 477 ? 94.799 55.451 15.590 1.00 33.61 445 LYS B CA 1
ATOM 9330 C C . LYS B 1 477 ? 96.143 54.745 15.720 1.00 32.68 445 LYS B C 1
ATOM 9331 O O . LYS B 1 477 ? 96.238 53.529 15.537 1.00 32.52 445 LYS B O 1
ATOM 9333 N N . ALA B 1 478 ? 97.182 55.517 16.023 1.00 31.60 446 ALA B N 1
ATOM 9334 C CA . ALA B 1 478 ? 98.523 54.965 16.191 1.00 31.51 446 ALA B CA 1
ATOM 9335 C C . ALA B 1 478 ? 98.536 54.035 17.399 1.00 29.88 446 ALA B C 1
ATOM 9336 O O . ALA B 1 478 ? 99.007 52.900 17.322 1.00 30.56 446 ALA B O 1
ATOM 9338 N N . ILE B 1 479 ? 98.010 54.524 18.516 1.00 32.14 447 ILE B N 1
ATOM 9339 C CA . ILE B 1 479 ? 97.961 53.728 19.739 1.00 34.11 447 ILE B CA 1
ATOM 9340 C C . ILE B 1 479 ? 97.215 52.412 19.497 1.00 35.03 447 ILE B C 1
ATOM 9341 O O . ILE B 1 479 ? 97.674 51.345 19.906 1.00 33.71 447 ILE B O 1
ATOM 9346 N N . GLU B 1 480 ? 96.073 52.488 18.817 1.00 36.79 448 GLU B N 1
ATOM 9347 C CA . GLU B 1 480 ? 95.286 51.292 18.535 1.00 37.41 448 GLU B CA 1
ATOM 9348 C C . GLU B 1 480 ? 96.011 50.315 17.620 1.00 36.77 448 GLU B C 1
ATOM 9349 O O . GLU B 1 480 ? 95.981 49.104 17.847 1.00 36.84 448 GLU B O 1
ATOM 9355 N N . LEU B 1 481 ? 96.661 50.835 16.585 1.00 35.33 449 LEU B N 1
ATOM 9356 C CA . LEU B 1 481 ? 97.391 49.981 15.658 1.00 34.60 449 LEU B CA 1
ATOM 9357 C C . LEU B 1 481 ? 98.468 49.184 16.378 1.00 34.08 449 LEU B C 1
ATOM 9358 O O . LEU B 1 481 ? 98.679 47.999 16.100 1.00 35.04 449 LEU B O 1
ATOM 9363 N N . GLN B 1 482 ? 99.154 49.842 17.305 1.00 34.06 450 GLN B N 1
ATOM 9364 C CA . GLN B 1 482 ? 100.227 49.194 18.039 1.00 33.98 450 GLN B CA 1
ATOM 9365 C C . GLN B 1 482 ? 99.707 48.082 18.933 1.00 34.17 450 GLN B C 1
ATOM 9366 O O . GLN B 1 482 ? 100.287 46.995 18.988 1.00 35.49 450 GLN B O 1
ATOM 9372 N N . GLU B 1 483 ? 98.601 48.340 19.616 1.00 34.83 451 GLU B N 1
ATOM 9373 C CA . GLU B 1 483 ? 98.023 47.328 20.489 1.00 36.81 451 GLU B CA 1
ATOM 9374 C C . GLU B 1 483 ? 97.602 46.100 19.687 1.00 37.38 451 GLU B C 1
ATOM 9375 O O . GLU B 1 483 ? 97.799 44.968 20.124 1.00 37.68 451 GLU B O 1
ATOM 9381 N N . GLU B 1 484 ? 97.044 46.326 18.501 1.00 38.45 452 GLU B N 1
ATOM 9382 C CA . GLU B 1 484 ? 96.601 45.226 17.656 1.00 38.29 452 GLU B CA 1
ATOM 9383 C C . GLU B 1 484 ? 97.762 44.356 17.200 1.00 39.65 452 GLU B C 1
ATOM 9384 O O . GLU B 1 484 ? 97.653 43.129 17.181 1.00 40.29 452 GLU B O 1
ATOM 9390 N N . ILE B 1 485 ? 98.870 44.984 16.819 1.00 39.06 453 ILE B N 1
ATOM 9391 C CA . ILE B 1 485 ? 100.037 44.230 16.374 1.00 38.48 453 ILE B CA 1
ATOM 9392 C C . ILE B 1 485 ? 100.673 43.539 17.577 1.00 37.60 453 ILE B C 1
ATOM 9393 O O . ILE B 1 485 ? 101.319 42.501 17.442 1.00 37.73 453 ILE B O 1
ATOM 9398 N N . GLY B 1 486 ? 100.478 44.120 18.754 1.00 37.45 454 GLY B N 1
ATOM 9399 C CA . GLY B 1 486 ? 101.022 43.535 19.967 1.00 37.74 454 GLY B CA 1
ATOM 9400 C C . GLY B 1 486 ? 102.377 44.051 20.422 1.00 36.68 454 GLY B C 1
ATOM 9401 O O . GLY B 1 486 ? 103.229 43.262 20.819 1.00 37.88 454 GLY B O 1
ATOM 9402 N N . LEU B 1 487 ? 102.589 45.363 20.361 1.00 35.47 455 LEU B N 1
ATOM 9403 C CA . LEU B 1 487 ? 103.858 45.939 20.802 1.00 33.50 455 LEU B CA 1
ATOM 9404 C C . LEU B 1 487 ? 103.791 46.155 22.313 1.00 32.65 455 LEU B C 1
ATOM 9405 O O . LEU B 1 487 ? 102.745 46.526 22.848 1.00 32.60 455 LEU B O 1
ATOM 9410 N N . ASP B 1 488 ? 104.906 45.924 23.001 1.00 31.80 456 ASP B N 1
ATOM 9411 C CA . ASP B 1 488 ? 104.949 46.074 24.452 1.00 29.26 456 ASP B CA 1
ATOM 9412 C C . ASP B 1 488 ? 105.032 47.522 24.918 1.00 28.95 456 ASP B C 1
ATOM 9413 O O . ASP B 1 488 ? 104.302 47.926 25.823 1.00 28.15 456 ASP B O 1
ATOM 9418 N N . VAL B 1 489 ? 105.912 48.308 24.304 1.00 25.93 457 VAL B N 1
ATOM 9419 C CA . VAL B 1 489 ? 106.041 49.716 24.663 1.00 24.61 457 VAL B CA 1
ATOM 9420 C C . VAL B 1 489 ? 105.684 50.538 23.434 1.00 24.36 457 VAL B C 1
ATOM 9421 O O . VAL B 1 489 ? 106.196 50.294 22.338 1.00 23.50 457 VAL B O 1
ATOM 9425 N N . LEU B 1 490 ? 104.814 51.522 23.624 1.00 25.18 458 LEU B N 1
ATOM 9426 C CA . LEU B 1 490 ? 104.340 52.326 22.508 1.00 28.26 458 LEU B CA 1
ATOM 9427 C C . LEU B 1 490 ? 104.864 53.751 22.441 1.00 28.55 458 LEU B C 1
ATOM 9428 O O . LEU B 1 490 ? 105.384 54.291 23.419 1.00 29.29 458 LEU B O 1
ATOM 9433 N N . VAL B 1 491 ? 104.706 54.344 21.261 1.00 27.89 459 VAL B N 1
ATOM 9434 C CA . VAL B 1 491 ? 105.116 55.715 20.989 1.00 28.94 459 VAL B CA 1
ATOM 9435 C C . VAL B 1 491 ? 103.881 56.437 20.453 1.00 28.97 459 VAL B C 1
ATOM 9436 O O . VAL B 1 491 ? 102.977 55.793 19.921 1.00 29.17 459 VAL B O 1
ATOM 9440 N N . HIS B 1 492 ? 103.833 57.760 20.579 1.00 29.11 460 HIS B N 1
ATOM 9441 C CA . HIS B 1 492 ? 102.673 58.491 20.089 1.00 31.20 460 HIS B CA 1
ATOM 9442 C C . HIS B 1 492 ? 102.703 58.763 18.584 1.00 32.97 460 HIS B C 1
ATOM 9443 O O . HIS B 1 492 ? 101.719 59.245 18.022 1.00 33.03 460 HIS B O 1
ATOM 9450 N N . GLY B 1 493 ? 103.823 58.458 17.934 1.00 30.90 461 GLY B N 1
ATOM 9451 C CA . GLY B 1 493 ? 103.911 58.655 16.494 1.00 30.75 461 GLY B CA 1
ATOM 9452 C C . GLY B 1 493 ? 104.650 59.885 15.996 1.00 29.28 461 GLY B C 1
ATOM 9453 O O . GLY B 1 493 ? 105.228 59.858 14.910 1.00 28.58 461 GLY B O 1
ATOM 9454 N N . GLU B 1 494 ? 104.623 60.961 16.776 1.00 28.73 462 GLU B N 1
ATOM 9455 C CA . GLU B 1 494 ? 105.296 62.209 16.411 1.00 29.96 462 GLU B CA 1
ATOM 9456 C C . GLU B 1 494 ? 104.785 62.802 15.099 1.00 30.13 462 GLU B C 1
ATOM 9457 O O . GLU B 1 494 ? 105.559 63.339 14.305 1.00 26.70 462 GLU B O 1
ATOM 9463 N N . PHE B 1 495 ? 103.477 62.709 14.881 1.00 29.81 463 PHE B N 1
ATOM 9464 C CA . PHE B 1 495 ? 102.868 63.242 13.666 1.00 29.65 463 PHE B CA 1
ATOM 9465 C C . PHE B 1 495 ? 102.877 64.765 13.717 1.00 30.25 463 PHE B C 1
ATOM 9466 O O . PHE B 1 495 ? 102.740 65.437 12.694 1.00 31.40 463 PHE B O 1
ATOM 9474 N N . GLU B 1 496 ? 103.053 65.305 14.917 1.00 29.74 464 GLU B N 1
ATOM 9475 C CA . GLU B 1 496 ? 103.069 66.748 15.098 1.00 30.25 464 GLU B CA 1
ATOM 9476 C C . GLU B 1 496 ? 104.451 67.345 14.846 1.00 30.13 464 GLU B C 1
ATOM 9477 O O . GLU B 1 496 ? 104.631 68.561 14.931 1.00 28.70 464 GLU B O 1
ATOM 9483 N N . ARG B 1 497 ? 105.419 66.491 14.527 1.00 30.90 465 ARG B N 1
ATOM 9484 C CA . ARG B 1 497 ? 106.786 66.951 14.302 1.00 33.27 465 ARG B CA 1
ATOM 9485 C C . ARG B 1 497 ? 107.307 66.652 12.901 1.00 33.40 465 ARG B C 1
ATOM 9486 O O . ARG B 1 497 ? 106.961 65.635 12.298 1.00 34.62 465 ARG B O 1
ATOM 9494 N N . THR B 1 498 ? 108.146 67.547 12.397 1.00 34.13 466 THR B N 1
ATOM 9495 C CA . THR B 1 498 ? 108.771 67.373 11.092 1.00 35.20 466 THR B CA 1
ATOM 9496 C C . THR B 1 498 ? 110.274 67.301 11.362 1.00 36.09 466 THR B C 1
ATOM 9497 O O . THR B 1 498 ? 110.881 66.233 11.277 1.00 37.92 466 THR B O 1
ATOM 9501 N N . ASP B 1 499 ? 110.861 68.440 11.708 1.00 34.50 467 ASP B N 1
ATOM 9502 C CA . ASP B 1 499 ? 112.283 68.516 12.019 1.00 34.04 467 ASP B CA 1
ATOM 9503 C C . ASP B 1 499 ? 112.394 68.466 13.544 1.00 32.89 467 ASP B C 1
ATOM 9504 O O . ASP B 1 499 ? 111.983 69.406 14.227 1.00 32.38 467 ASP B O 1
ATOM 9509 N N . MET B 1 500 ? 112.932 67.371 14.078 1.00 30.03 468 MET B N 1
ATOM 9510 C CA . MET B 1 500 ? 113.064 67.223 15.524 1.00 31.08 468 MET B CA 1
ATOM 9511 C C . MET B 1 500 ? 113.604 68.469 16.216 1.00 29.71 468 MET B C 1
ATOM 9512 O O . MET B 1 500 ? 112.923 69.072 17.054 1.00 29.80 468 MET B O 1
ATOM 9517 N N . VAL B 1 501 ? 114.826 68.856 15.862 1.00 26.53 469 VAL B N 1
ATOM 9518 C CA . VAL B 1 501 ? 115.457 70.020 16.465 1.00 24.67 469 VAL B CA 1
ATOM 9519 C C . VAL B 1 501 ? 114.629 71.299 16.330 1.00 25.11 469 VAL B C 1
ATOM 9520 O O . VAL B 1 501 ? 114.566 72.100 17.266 1.00 24.84 469 VAL B O 1
ATOM 9524 N N . GLU B 1 502 ? 113.992 71.502 15.181 1.00 23.80 470 GLU B N 1
ATOM 9525 C CA . GLU B 1 502 ? 113.199 72.710 15.005 1.00 25.09 470 GLU B CA 1
ATOM 9526 C C . GLU B 1 502 ? 111.992 72.690 15.935 1.00 24.03 470 GLU B C 1
ATOM 9527 O O . GLU B 1 502 ? 111.599 73.724 16.469 1.00 25.29 470 GLU B O 1
ATOM 9533 N N . PHE B 1 503 ? 111.411 71.508 16.122 1.00 24.35 471 PHE B N 1
ATOM 9534 C CA . PHE B 1 503 ? 110.243 71.345 16.989 1.00 24.17 471 PHE B CA 1
ATOM 9535 C C . PHE B 1 503 ? 110.549 71.901 18.376 1.00 24.43 471 PHE B C 1
ATOM 9536 O O . PHE B 1 503 ? 109.764 72.668 18.942 1.00 24.77 471 PHE B O 1
ATOM 9544 N N . PHE B 1 504 ? 111.703 71.527 18.919 1.00 21.38 472 PHE B N 1
ATOM 9545 C CA . PHE B 1 504 ? 112.078 71.999 20.238 1.00 22.02 472 PHE B CA 1
ATOM 9546 C C . PHE B 1 504 ? 112.600 73.430 20.248 1.00 21.82 472 PHE B C 1
ATOM 9547 O O . PHE B 1 504 ? 112.289 74.193 21.161 1.00 23.60 472 PHE B O 1
ATOM 9555 N N . ALA B 1 505 ? 113.370 73.807 19.231 1.00 22.98 473 ALA B N 1
ATOM 9556 C CA . ALA B 1 505 ? 113.909 75.167 19.154 1.00 23.82 473 ALA B CA 1
ATOM 9557 C C . ALA B 1 505 ? 112.800 76.207 19.248 1.00 24.31 473 ALA B C 1
ATOM 9558 O O . ALA B 1 505 ? 112.955 77.230 19.909 1.00 23.47 473 ALA B O 1
ATOM 9560 N N . GLU B 1 506 ? 111.681 75.939 18.583 1.00 26.29 474 GLU B N 1
ATOM 9561 C CA . GLU B 1 506 ? 110.551 76.865 18.582 1.00 28.92 474 GLU B CA 1
ATOM 9562 C C . GLU B 1 506 ? 109.840 76.965 19.925 1.00 29.90 474 GLU B C 1
ATOM 9563 O O . GLU B 1 506 ? 108.972 77.822 20.102 1.00 31.21 474 GLU B O 1
ATOM 9569 N N . LYS B 1 507 ? 110.195 76.089 20.862 1.00 29.03 475 LYS B N 1
ATOM 9570 C CA . LYS B 1 507 ? 109.582 76.098 22.187 1.00 28.17 475 LYS B CA 1
ATOM 9571 C C . LYS B 1 507 ? 110.606 76.464 23.264 1.00 29.28 475 LYS B C 1
ATOM 9572 O O . LYS B 1 507 ? 110.344 76.312 24.456 1.00 30.84 475 LYS B O 1
ATOM 9578 N N . LEU B 1 508 ? 111.772 76.943 22.843 1.00 26.70 476 LEU B N 1
ATOM 9579 C CA . LEU B 1 508 ? 112.829 77.308 23.778 1.00 25.07 476 LEU B CA 1
ATOM 9580 C C . LEU B 1 508 ? 113.217 78.778 23.681 1.00 26.35 476 LEU B C 1
ATOM 9581 O O . LEU B 1 508 ? 113.437 79.300 22.587 1.00 26.88 476 LEU B O 1
ATOM 9586 N N . ASN B 1 509 ? 113.306 79.443 24.829 1.00 26.71 477 ASN B N 1
ATOM 9587 C CA . ASN B 1 509 ? 113.712 80.842 24.862 1.00 26.72 477 ASN B CA 1
ATOM 9588 C C . ASN B 1 509 ? 115.217 80.902 24.651 1.00 24.75 477 ASN B C 1
ATOM 9589 O O . ASN B 1 509 ? 115.941 80.005 25.073 1.00 22.10 477 ASN B O 1
ATOM 9594 N N . GLY B 1 510 ? 115.683 81.966 24.005 1.00 22.93 478 GLY B N 1
ATOM 9595 C CA . GLY B 1 510 ? 117.099 82.106 23.734 1.00 21.70 478 GLY B CA 1
ATOM 9596 C C . GLY B 1 510 ? 117.434 81.527 22.368 1.00 22.29 478 GLY B C 1
ATOM 9597 O O . GLY B 1 510 ? 118.579 81.560 21.922 1.00 21.53 478 GLY B O 1
ATOM 9598 N N . ILE B 1 511 ? 116.429 80.979 21.697 1.00 22.87 479 ILE B N 1
ATOM 9599 C CA . ILE B 1 511 ? 116.648 80.408 20.376 1.00 22.66 479 ILE B CA 1
ATOM 9600 C C . ILE B 1 511 ? 115.652 81.012 19.391 1.00 22.97 479 ILE B C 1
ATOM 9601 O O . ILE B 1 511 ? 114.476 81.180 19.708 1.00 24.39 479 ILE B O 1
ATOM 9606 N N . ALA B 1 512 ? 116.131 81.360 18.204 1.00 22.36 480 ALA B N 1
ATOM 9607 C CA . ALA B 1 512 ? 115.265 81.936 17.184 1.00 22.39 480 ALA B CA 1
ATOM 9608 C C . ALA B 1 512 ? 115.295 81.089 15.915 1.00 22.46 480 ALA B C 1
ATOM 9609 O O . ALA B 1 512 ? 116.234 80.325 15.682 1.00 21.10 480 ALA B O 1
ATOM 9611 N N . THR B 1 513 ? 114.252 81.202 15.103 1.00 22.25 481 THR B N 1
ATOM 9612 C CA . THR B 1 513 ? 114.209 80.463 13.854 1.00 22.87 481 THR B CA 1
ATOM 9613 C C . THR B 1 513 ? 114.002 81.483 12.750 1.00 23.64 481 THR B C 1
ATOM 9614 O O . THR B 1 513 ? 113.291 82.474 12.935 1.00 23.05 481 THR B O 1
ATOM 9618 N N . THR B 1 514 ? 114.647 81.253 11.615 1.00 21.76 482 THR B N 1
ATOM 9619 C CA . THR B 1 514 ? 114.543 82.159 10.480 1.00 19.85 482 THR B CA 1
ATOM 9620 C C . THR B 1 514 ? 113.378 81.767 9.594 1.00 21.58 482 THR B C 1
ATOM 9621 O O . THR B 1 514 ? 112.739 80.734 9.797 1.00 21.17 482 THR B O 1
ATOM 9625 N N . GLN B 1 515 ? 113.125 82.602 8.595 1.00 23.52 483 GLN B N 1
ATOM 9626 C CA . GLN B 1 515 ? 112.066 82.363 7.631 1.00 24.13 483 GLN B CA 1
ATOM 9627 C C . GLN B 1 515 ? 112.663 81.709 6.386 1.00 23.92 483 GLN B C 1
ATOM 9628 O O . GLN B 1 515 ? 112.093 80.762 5.838 1.00 24.82 483 GLN B O 1
ATOM 9634 N N . ASN B 1 516 ? 113.819 82.207 5.953 1.00 23.98 484 ASN B N 1
ATOM 9635 C CA . ASN B 1 516 ? 114.460 81.695 4.737 1.00 24.63 484 ASN B CA 1
ATOM 9636 C C . ASN B 1 516 ? 115.901 81.192 4.897 1.00 22.74 484 ASN B C 1
ATOM 9637 O O . ASN B 1 516 ? 116.586 80.961 3.897 1.00 20.09 484 ASN B O 1
ATOM 9642 N N . GLY B 1 517 ? 116.358 81.019 6.135 1.00 20.52 485 GLY B N 1
ATOM 9643 C CA . GLY B 1 517 ? 117.731 80.579 6.359 1.00 19.04 485 GLY B CA 1
ATOM 9644 C C . GLY B 1 517 ? 118.015 79.129 6.017 1.00 18.00 485 GLY B C 1
ATOM 9645 O O . GLY B 1 517 ? 118.452 78.363 6.878 1.00 17.92 485 GLY B O 1
ATOM 9646 N N . TRP B 1 518 ? 117.790 78.755 4.759 1.00 16.80 486 TRP B N 1
ATOM 9647 C CA . TRP B 1 518 ? 118.008 77.381 4.318 1.00 18.04 486 TRP B CA 1
ATOM 9648 C C . TRP B 1 518 ? 119.464 77.018 4.063 1.00 16.04 486 TRP B C 1
ATOM 9649 O O . TRP B 1 518 ? 120.240 77.810 3.524 1.00 16.72 486 TRP B O 1
ATOM 9660 N N . VAL B 1 519 ? 119.825 75.806 4.463 1.00 15.85 487 VAL B N 1
ATOM 9661 C CA . VAL B 1 519 ? 121.183 75.315 4.286 1.00 15.67 487 VAL B CA 1
ATOM 9662 C C . VAL B 1 519 ? 121.157 73.920 3.677 1.00 16.20 487 VAL B C 1
ATOM 9663 O O . VAL B 1 519 ? 120.367 73.072 4.082 1.00 17.07 487 VAL B O 1
ATOM 9667 N N . LEU B 1 520 ? 122.020 73.690 2.695 1.00 15.45 488 LEU B N 1
ATOM 9668 C CA . LEU B 1 520 ? 122.084 72.396 2.021 1.00 16.37 488 LEU B CA 1
ATOM 9669 C C . LEU B 1 520 ? 122.574 71.293 2.947 1.00 17.14 488 LEU B C 1
ATOM 9670 O O . LEU B 1 520 ? 123.609 71.440 3.597 1.00 15.82 488 LEU B O 1
ATOM 9675 N N . SER B 1 521 ? 121.835 70.191 3.003 1.00 16.94 489 SER B N 1
ATOM 9676 C CA . SER B 1 521 ? 122.255 69.053 3.806 1.00 18.82 489 SER B CA 1
ATOM 9677 C C . SER B 1 521 ? 122.865 68.038 2.828 1.00 19.59 489 SER B C 1
ATOM 9678 O O . SER B 1 521 ? 123.964 67.525 3.046 1.00 18.74 489 SER B O 1
ATOM 9681 N N . TYR B 1 522 ? 122.142 67.768 1.744 1.00 19.08 490 TYR B N 1
ATOM 9682 C CA . TYR B 1 522 ? 122.604 66.856 0.694 1.00 20.80 490 TYR B CA 1
ATOM 9683 C C . TYR B 1 522 ? 121.571 66.847 -0.436 1.00 19.41 490 TYR B C 1
ATOM 9684 O O . TYR B 1 522 ? 120.409 67.170 -0.212 1.00 20.70 490 TYR B O 1
ATOM 9693 N N . GLY B 1 523 ? 121.999 66.483 -1.644 1.00 18.37 491 GLY B N 1
ATOM 9694 C CA . GLY B 1 523 ? 121.079 66.437 -2.770 1.00 18.93 491 GLY B CA 1
ATOM 9695 C C . GLY B 1 523 ? 120.226 67.687 -2.898 1.00 18.50 491 GLY B C 1
ATOM 9696 O O . GLY B 1 523 ? 120.743 68.774 -3.136 1.00 16.91 491 GLY B O 1
ATOM 9697 N N . SER B 1 524 ? 118.914 67.528 -2.752 1.00 19.98 492 SER B N 1
ATOM 9698 C CA . SER B 1 524 ? 117.990 68.656 -2.826 1.00 20.32 492 SER B CA 1
ATOM 9699 C C . SER B 1 524 ? 117.414 68.944 -1.441 1.00 20.12 492 SER B C 1
ATOM 9700 O O . SER B 1 524 ? 116.556 69.819 -1.279 1.00 19.58 492 SER B O 1
ATOM 9703 N N . ARG B 1 525 ? 117.896 68.220 -0.437 1.00 19.71 493 ARG B N 1
ATOM 9704 C CA . ARG B 1 525 ? 117.399 68.391 0.928 1.00 22.45 493 ARG B CA 1
ATOM 9705 C C . ARG B 1 525 ? 118.116 69.505 1.692 1.00 22.65 493 ARG B C 1
ATOM 9706 O O . ARG B 1 525 ? 119.336 69.483 1.853 1.00 21.27 493 ARG B O 1
ATOM 9714 N N . CYS B 1 526 ? 117.341 70.478 2.158 1.00 22.54 494 CYS B N 1
ATOM 9715 C CA . CYS B 1 526 ? 117.881 71.607 2.912 1.00 23.30 494 CYS B CA 1
ATOM 9716 C C . CYS B 1 526 ? 117.217 71.681 4.282 1.00 23.55 494 CYS B C 1
ATOM 9717 O O . CYS B 1 526 ? 116.079 71.238 4.453 1.00 25.01 494 CYS B O 1
ATOM 9720 N N . TYR B 1 527 ? 117.927 72.237 5.257 1.00 23.16 495 TYR B N 1
ATOM 9721 C CA . TYR B 1 527 ? 117.373 72.407 6.593 1.00 23.64 495 TYR B CA 1
ATOM 9722 C C . TYR B 1 527 ? 117.547 73.870 6.994 1.00 22.96 495 TYR B C 1
ATOM 9723 O O . TYR B 1 527 ? 118.418 74.571 6.480 1.00 21.43 495 TYR B O 1
ATOM 9732 N N . ARG B 1 528 ? 116.700 74.330 7.902 1.00 22.17 496 ARG B N 1
ATOM 9733 C CA . ARG B 1 528 ? 116.753 75.702 8.374 1.00 21.63 496 ARG B CA 1
ATOM 9734 C C . ARG B 1 528 ? 117.262 75.654 9.818 1.00 20.29 496 ARG B C 1
ATOM 9735 O O . ARG B 1 528 ? 116.492 75.431 10.748 1.00 19.39 496 ARG B O 1
ATOM 9743 N N . PRO B 1 529 ? 118.578 75.844 10.013 1.00 19.60 497 PRO B N 1
ATOM 9744 C CA . PRO B 1 529 ? 119.216 75.822 11.335 1.00 19.61 497 PRO B CA 1
ATOM 9745 C C . PRO B 1 529 ? 118.712 76.898 12.295 1.00 19.68 497 PRO B C 1
ATOM 9746 O O . PRO B 1 529 ? 118.664 78.074 11.938 1.00 17.85 497 PRO B O 1
ATOM 9750 N N . PRO B 1 530 ? 118.318 76.503 13.518 1.00 18.25 498 PRO B N 1
ATOM 9751 C CA . PRO B 1 530 ? 117.847 77.504 14.480 1.00 18.53 498 PRO B CA 1
ATOM 9752 C C . PRO B 1 530 ? 119.072 78.315 14.886 1.00 18.10 498 PRO B C 1
ATOM 9753 O O . PRO B 1 530 ? 120.204 77.949 14.551 1.00 17.37 498 PRO B O 1
ATOM 9757 N N . ILE B 1 531 ? 118.860 79.407 15.608 1.00 17.71 499 ILE B N 1
ATOM 9758 C CA . ILE B 1 531 ? 119.975 80.231 16.059 1.00 18.45 499 ILE B CA 1
ATOM 9759 C C . ILE B 1 531 ? 119.864 80.439 17.564 1.00 19.35 499 ILE B C 1
ATOM 9760 O O . ILE B 1 531 ? 118.949 81.113 18.038 1.00 19.59 499 ILE B O 1
ATOM 9765 N N . ILE B 1 532 ? 120.786 79.845 18.311 1.00 20.53 500 ILE B N 1
ATOM 9766 C CA . ILE B 1 532 ? 120.801 79.983 19.765 1.00 21.39 500 ILE B CA 1
ATOM 9767 C C . ILE B 1 532 ? 121.545 81.289 20.033 1.00 21.82 500 ILE B C 1
ATOM 9768 O O . ILE B 1 532 ? 122.773 81.330 20.023 1.00 21.07 500 ILE B O 1
ATOM 9773 N N . TYR B 1 533 ? 120.792 82.361 20.256 1.00 22.01 501 TYR B N 1
ATOM 9774 C CA . TYR B 1 533 ? 121.394 83.674 20.463 1.00 22.66 501 TYR B CA 1
ATOM 9775 C C . TYR B 1 533 ? 121.503 84.146 21.906 1.00 23.76 501 TYR B C 1
ATOM 9776 O O . TYR B 1 533 ? 122.174 85.143 22.179 1.00 24.95 501 TYR B O 1
ATOM 9785 N N . GLY B 1 534 ? 120.837 83.454 22.825 1.00 23.63 502 GLY B N 1
ATOM 9786 C CA . GLY B 1 534 ? 120.898 83.855 24.220 1.00 23.70 502 GLY B CA 1
ATOM 9787 C C . GLY B 1 534 ? 120.762 82.688 25.175 1.00 23.57 502 GLY B C 1
ATOM 9788 O O . GLY B 1 534 ? 120.800 81.533 24.758 1.00 24.25 502 GLY B O 1
ATOM 9789 N N . THR B 1 535 ? 120.590 82.986 26.458 1.00 24.37 503 THR B N 1
ATOM 9790 C CA . THR B 1 535 ? 120.454 81.942 27.465 1.00 23.69 503 THR B CA 1
ATOM 9791 C C . THR B 1 535 ? 119.231 81.095 27.151 1.00 24.49 503 THR B C 1
ATOM 9792 O O . THR B 1 535 ? 118.127 81.614 27.000 1.00 23.01 503 THR B O 1
ATOM 9796 N N . VAL B 1 536 ? 119.431 79.786 27.053 1.00 23.02 504 VAL B N 1
ATOM 9797 C CA . VAL B 1 536 ? 118.334 78.889 26.742 1.00 23.39 504 VAL B CA 1
ATOM 9798 C C . VAL B 1 536 ? 117.574 78.470 27.988 1.00 23.59 504 VAL B C 1
ATOM 9799 O O . VAL B 1 536 ? 118.171 78.048 28.975 1.00 24.18 504 VAL B O 1
ATOM 9803 N N . THR B 1 537 ? 116.254 78.612 27.937 1.00 23.95 505 THR B N 1
ATOM 9804 C CA . THR B 1 537 ? 115.377 78.214 29.034 1.00 24.26 505 THR B CA 1
ATOM 9805 C C . THR B 1 537 ? 114.084 77.687 28.415 1.00 24.22 505 THR B C 1
ATOM 9806 O O . THR B 1 537 ? 113.760 78.023 27.275 1.00 23.98 505 THR B O 1
ATOM 9810 N N . ARG B 1 538 ? 113.365 76.851 29.156 1.00 24.78 506 ARG B N 1
ATOM 9811 C CA . ARG B 1 538 ? 112.105 76.291 28.683 1.00 28.65 506 ARG B CA 1
ATOM 9812 C C . ARG B 1 538 ? 110.956 76.895 29.492 1.00 32.14 506 ARG B C 1
ATOM 9813 O O . ARG B 1 538 ? 110.694 76.474 30.620 1.00 32.54 506 ARG B O 1
ATOM 9821 N N . PRO B 1 539 ? 110.247 77.881 28.916 1.00 34.15 507 PRO B N 1
ATOM 9822 C CA . PRO B 1 539 ? 109.122 78.568 29.562 1.00 35.59 507 PRO B CA 1
ATOM 9823 C C . PRO B 1 539 ? 107.867 77.744 29.850 1.00 36.00 507 PRO B C 1
ATOM 9824 O O . PRO B 1 539 ? 107.062 78.125 30.698 1.00 37.28 507 PRO B O 1
ATOM 9828 N N . GLU B 1 540 ? 107.689 76.627 29.151 1.00 36.10 508 GLU B N 1
ATOM 9829 C CA . GLU B 1 540 ? 106.508 75.797 29.370 1.00 35.23 508 GLU B CA 1
ATOM 9830 C C . GLU B 1 540 ? 106.696 74.395 28.801 1.00 35.76 508 GLU B C 1
ATOM 9831 O O . GLU B 1 540 ? 107.546 74.182 27.936 1.00 35.13 508 GLU B O 1
ATOM 9833 N N . PRO B 1 541 ? 105.911 73.416 29.288 1.00 35.59 509 PRO B N 1
ATOM 9834 C CA . PRO B 1 541 ? 106.025 72.041 28.790 1.00 34.68 509 PRO B CA 1
ATOM 9835 C C . PRO B 1 541 ? 105.990 72.008 27.264 1.00 34.54 509 PRO B C 1
ATOM 9836 O O . PRO B 1 541 ? 105.240 72.753 26.631 1.00 33.28 509 PRO B O 1
ATOM 9840 N N . MET B 1 542 ? 106.805 71.139 26.679 1.00 32.20 510 MET B N 1
ATOM 9841 C CA . MET B 1 542 ? 106.908 71.055 25.230 1.00 31.65 510 MET B CA 1
ATOM 9842 C C . MET B 1 542 ? 106.198 69.881 24.572 1.00 30.81 510 MET B C 1
ATOM 9843 O O . MET B 1 542 ? 105.762 69.981 23.427 1.00 29.84 510 MET B O 1
ATOM 9848 N N . THR B 1 543 ? 106.082 68.771 25.288 1.00 29.12 511 THR B N 1
ATOM 9849 C CA . THR B 1 543 ? 105.476 67.580 24.713 1.00 28.60 511 THR B CA 1
ATOM 9850 C C . THR B 1 543 ? 104.397 66.943 25.574 1.00 28.30 511 THR B C 1
ATOM 9851 O O . THR B 1 543 ? 103.802 65.947 25.174 1.00 27.53 511 THR B O 1
ATOM 9855 N N . LEU B 1 544 ? 104.160 67.498 26.755 1.00 30.25 512 LEU B N 1
ATOM 9856 C CA . LEU B 1 544 ? 103.159 66.944 27.657 1.00 33.57 512 LEU B CA 1
ATOM 9857 C C . LEU B 1 544 ? 101.810 66.657 26.991 1.00 34.91 512 LEU B C 1
ATOM 9858 O O . LEU B 1 544 ? 101.315 65.528 27.051 1.00 34.62 512 LEU B O 1
ATOM 9863 N N . LYS B 1 545 ? 101.227 67.668 26.352 1.00 36.26 513 LYS B N 1
ATOM 9864 C CA . LYS B 1 545 ? 99.931 67.516 25.692 1.00 37.09 513 LYS B CA 1
ATOM 9865 C C . LYS B 1 545 ? 99.789 66.192 24.937 1.00 37.67 513 LYS B C 1
ATOM 9866 O O . LYS B 1 545 ? 98.933 65.368 25.272 1.00 37.29 513 LYS B O 1
ATOM 9868 N N . GLU B 1 546 ? 100.630 65.977 23.929 1.00 36.86 514 GLU B N 1
ATOM 9869 C CA . GLU B 1 546 ? 100.554 64.749 23.147 1.00 35.10 514 GLU B CA 1
ATOM 9870 C C . GLU B 1 546 ? 100.974 63.483 23.891 1.00 33.87 514 GLU B C 1
ATOM 9871 O O . GLU B 1 546 ? 100.384 62.417 23.685 1.00 33.39 514 GLU B O 1
ATOM 9877 N N . ILE B 1 547 ? 101.985 63.585 24.750 1.00 32.33 515 ILE B N 1
ATOM 9878 C CA . ILE B 1 547 ? 102.443 62.418 25.503 1.00 31.07 515 ILE B CA 1
ATOM 9879 C C . ILE B 1 547 ? 101.370 61.975 26.499 1.00 30.42 515 ILE B C 1
ATOM 9880 O O . ILE B 1 547 ? 101.031 60.797 26.579 1.00 30.04 515 ILE B O 1
ATOM 9885 N N . THR B 1 548 ? 100.850 62.934 27.257 1.00 32.07 516 THR B N 1
ATOM 9886 C CA . THR B 1 548 ? 99.810 62.671 28.250 1.00 34.48 516 THR B CA 1
ATOM 9887 C C . THR B 1 548 ? 98.581 62.060 27.580 1.00 34.93 516 THR B C 1
ATOM 9888 O O . THR B 1 548 ? 98.073 61.025 28.018 1.00 34.85 516 THR B O 1
ATOM 9892 N N . TYR B 1 549 ? 98.113 62.699 26.511 1.00 34.44 517 TYR B N 1
ATOM 9893 C CA . TYR B 1 549 ? 96.940 62.215 25.794 1.00 34.49 517 TYR B CA 1
ATOM 9894 C C . TYR B 1 549 ? 97.108 60.777 25.328 1.00 33.54 517 TYR B C 1
ATOM 9895 O O . TYR B 1 549 ? 96.234 59.946 25.546 1.00 33.96 517 TYR B O 1
ATOM 9904 N N . ALA B 1 550 ? 98.233 60.485 24.684 1.00 33.08 518 ALA B N 1
ATOM 9905 C CA . ALA B 1 550 ? 98.496 59.140 24.180 1.00 32.70 518 ALA B CA 1
ATOM 9906 C C . ALA B 1 550 ? 98.474 58.103 25.296 1.00 32.74 518 ALA B C 1
ATOM 9907 O O . ALA B 1 550 ? 97.956 56.997 25.118 1.00 31.94 518 ALA B O 1
ATOM 9909 N N . GLN B 1 551 ? 99.044 58.460 26.444 1.00 32.85 519 GLN B N 1
ATOM 9910 C CA . GLN B 1 551 ? 99.082 57.547 27.579 1.00 33.53 519 GLN B CA 1
ATOM 9911 C C . GLN B 1 551 ? 97.674 57.355 28.132 1.00 34.44 519 GLN B C 1
ATOM 9912 O O . GLN B 1 551 ? 97.325 56.266 28.579 1.00 34.95 519 GLN B O 1
ATOM 9918 N N . SER B 1 552 ? 96.864 58.410 28.087 1.00 36.48 520 SER B N 1
ATOM 9919 C CA . SER B 1 552 ? 95.495 58.340 28.600 1.00 36.97 520 SER B CA 1
ATOM 9920 C C . SER B 1 552 ? 94.640 57.378 27.784 1.00 37.34 520 SER B C 1
ATOM 9921 O O . SER B 1 552 ? 93.520 57.057 28.172 1.00 39.84 520 SER B O 1
ATOM 9924 N N . LEU B 1 553 ? 95.176 56.916 26.660 1.00 36.54 521 LEU B N 1
ATOM 9925 C CA . LEU B 1 553 ? 94.458 55.999 25.781 1.00 34.60 521 LEU B CA 1
ATOM 9926 C C . LEU B 1 553 ? 94.813 54.533 25.971 1.00 34.14 521 LEU B C 1
ATOM 9927 O O . LEU B 1 553 ? 94.182 53.663 25.373 1.00 33.98 521 LEU B O 1
ATOM 9932 N N . THR B 1 554 ? 95.821 54.248 26.788 1.00 33.98 522 THR B N 1
ATOM 9933 C CA . THR B 1 554 ? 96.234 52.860 26.992 1.00 33.78 522 THR B CA 1
ATOM 9934 C C . THR B 1 554 ? 96.836 52.632 28.373 1.00 34.42 522 THR B C 1
ATOM 9935 O O . THR B 1 554 ? 97.172 53.583 29.079 1.00 33.86 522 THR B O 1
ATOM 9939 N N . GLU B 1 555 ? 96.960 51.366 28.759 1.00 35.01 523 GLU B N 1
ATOM 9940 C CA . GLU B 1 555 ? 97.549 51.037 30.048 1.00 36.89 523 GLU B CA 1
ATOM 9941 C C . GLU B 1 555 ? 99.001 50.656 29.795 1.00 36.75 523 GLU B C 1
ATOM 9942 O O . GLU B 1 555 ? 99.823 50.667 30.709 1.00 37.60 523 GLU B O 1
ATOM 9948 N N . LYS B 1 556 ? 99.310 50.321 28.545 1.00 37.05 524 LYS B N 1
ATOM 9949 C CA . LYS B 1 556 ? 100.679 49.969 28.180 1.00 36.57 524 LYS B CA 1
ATOM 9950 C C . LYS B 1 556 ? 101.529 51.225 28.311 1.00 34.39 524 LYS B C 1
ATOM 9951 O O . LYS B 1 556 ? 101.026 52.344 28.176 1.00 34.69 524 LYS B O 1
ATOM 9957 N N . PRO B 1 557 ? 102.830 51.062 28.592 1.00 33.30 525 PRO B N 1
ATOM 9958 C CA . PRO B 1 557 ? 103.675 52.248 28.728 1.00 31.01 525 PRO B CA 1
ATOM 9959 C C . PRO B 1 557 ? 103.909 52.975 27.406 1.00 29.70 525 PRO B C 1
ATOM 9960 O O . PRO B 1 557 ? 104.208 52.358 26.390 1.00 26.28 525 PRO B O 1
ATOM 9964 N N . VAL B 1 558 ? 103.740 54.292 27.439 1.00 31.04 526 VAL B N 1
ATOM 9965 C CA . VAL B 1 558 ? 103.962 55.143 26.277 1.00 32.56 526 VAL B CA 1
ATOM 9966 C C . VAL B 1 558 ? 105.206 55.954 26.623 1.00 32.63 526 VAL B C 1
ATOM 9967 O O . VAL B 1 558 ? 105.230 56.686 27.617 1.00 32.47 526 VAL B O 1
ATOM 9971 N N . LYS B 1 559 ? 106.242 55.824 25.807 1.00 32.12 527 LYS B N 1
ATOM 9972 C CA . LYS B 1 559 ? 107.485 56.523 26.089 1.00 32.33 527 LYS B CA 1
ATOM 9973 C C . LYS B 1 559 ? 107.508 57.979 25.652 1.00 30.70 527 LYS B C 1
ATOM 9974 O O . LYS B 1 559 ? 106.930 58.347 24.629 1.00 31.80 527 LYS B O 1
ATOM 9980 N N . GLY B 1 560 ? 108.149 58.815 26.464 1.00 29.14 528 GLY B N 1
ATOM 9981 C CA . GLY B 1 560 ? 108.285 60.215 26.118 1.00 26.37 528 GLY B CA 1
ATOM 9982 C C . GLY B 1 560 ? 109.333 60.232 25.014 1.00 25.78 528 GLY B C 1
ATOM 9983 O O . GLY B 1 560 ? 110.155 59.316 24.946 1.00 24.01 528 GLY B O 1
ATOM 9984 N N . MET B 1 561 ? 109.309 61.242 24.149 1.00 25.30 529 MET B N 1
ATOM 9985 C CA . MET B 1 561 ? 110.267 61.326 23.044 1.00 25.05 529 MET B CA 1
ATOM 9986 C C . MET B 1 561 ? 110.902 62.704 22.986 1.00 24.09 529 MET B C 1
ATOM 9987 O O . MET B 1 561 ? 110.249 63.683 22.614 1.00 23.05 529 MET B O 1
ATOM 9992 N N . LEU B 1 562 ? 112.183 62.773 23.339 1.00 21.73 530 LEU B N 1
ATOM 9993 C CA . LEU B 1 562 ? 112.910 64.039 23.354 1.00 20.75 530 LEU B CA 1
ATOM 9994 C C . LEU B 1 562 ? 114.208 63.970 22.550 1.00 19.33 530 LEU B C 1
ATOM 9995 O O . LEU B 1 562 ? 114.679 62.892 22.193 1.00 21.28 530 LEU B O 1
ATOM 10000 N N . THR B 1 563 ? 114.776 65.133 22.263 1.00 19.12 531 THR B N 1
ATOM 10001 C CA . THR B 1 563 ? 116.034 65.213 21.527 1.00 17.79 531 THR B CA 1
ATOM 10002 C C . THR B 1 563 ? 117.067 65.762 22.498 1.00 18.50 531 THR B C 1
ATOM 10003 O O . THR B 1 563 ? 116.796 66.733 23.212 1.00 17.48 531 THR B O 1
ATOM 10007 N N . GLY B 1 564 ? 118.234 65.121 22.528 1.00 17.73 532 GLY B N 1
ATOM 10008 C CA . GLY B 1 564 ? 119.305 65.516 23.430 1.00 16.28 532 GLY B CA 1
ATOM 10009 C C . GLY B 1 564 ? 119.845 66.917 23.228 1.00 16.58 532 GLY B C 1
ATOM 10010 O O . GLY B 1 564 ? 119.645 67.520 22.172 1.00 18.57 532 GLY B O 1
ATOM 10011 N N . PRO B 1 565 ? 120.568 67.454 24.225 1.00 14.51 533 PRO B N 1
ATOM 10012 C CA . PRO B 1 565 ? 121.143 68.798 24.170 1.00 14.64 533 PRO B CA 1
ATOM 10013 C C . PRO B 1 565 ? 122.249 69.016 23.142 1.00 15.31 533 PRO B C 1
ATOM 10014 O O . PRO B 1 565 ? 122.303 70.067 22.517 1.00 16.12 533 PRO B O 1
ATOM 10018 N N . VAL B 1 566 ? 123.126 68.033 22.968 1.00 13.79 534 VAL B N 1
ATOM 10019 C CA . VAL B 1 566 ? 124.214 68.162 22.004 1.00 15.40 534 VAL B CA 1
ATOM 10020 C C . VAL B 1 566 ? 123.663 68.170 20.573 1.00 15.51 534 VAL B C 1
ATOM 10021 O O . VAL B 1 566 ? 124.187 68.868 19.692 1.00 15.05 534 VAL B O 1
ATOM 10025 N N . THR B 1 567 ? 122.599 67.406 20.345 1.00 16.37 535 THR B N 1
ATOM 10026 C CA . THR B 1 567 ? 121.988 67.343 19.019 1.00 16.57 535 THR B CA 1
ATOM 10027 C C . THR B 1 567 ? 121.308 68.663 18.666 1.00 16.40 535 THR B C 1
ATOM 10028 O O . THR B 1 567 ? 121.380 69.121 17.519 1.00 15.91 535 THR B O 1
ATOM 10032 N N . ILE B 1 568 ? 120.647 69.282 19.640 1.00 16.26 536 ILE B N 1
ATOM 10033 C CA . ILE B 1 568 ? 120.003 70.568 19.392 1.00 16.13 536 ILE B CA 1
ATOM 10034 C C . ILE B 1 568 ? 121.086 71.584 19.025 1.00 18.25 536 ILE B C 1
ATOM 10035 O O . ILE B 1 568 ? 120.903 72.411 18.122 1.00 17.77 536 ILE B O 1
ATOM 10040 N N . MET B 1 569 ? 122.223 71.520 19.717 1.00 18.07 537 MET B N 1
ATOM 10041 C CA . MET B 1 569 ? 123.339 72.425 19.421 1.00 20.06 537 MET B CA 1
ATOM 10042 C C . MET B 1 569 ? 123.927 72.147 18.048 1.00 19.36 537 MET B C 1
ATOM 10043 O O . MET B 1 569 ? 124.159 73.060 17.259 1.00 21.38 537 MET B O 1
ATOM 10048 N N . SER B 1 570 ? 124.187 70.872 17.789 1.00 18.30 538 SER B N 1
ATOM 10049 C CA . SER B 1 570 ? 124.784 70.427 16.536 1.00 22.17 538 SER B CA 1
ATOM 10050 C C . SER B 1 570 ? 124.049 70.875 15.274 1.00 21.73 538 SER B C 1
ATOM 10051 O O . SER B 1 570 ? 124.670 71.084 14.235 1.00 21.74 538 SER B O 1
ATOM 10054 N N . TRP B 1 571 ? 122.731 71.010 15.360 1.00 19.64 539 TRP B N 1
ATOM 10055 C CA . TRP B 1 571 ? 121.944 71.421 14.205 1.00 20.60 539 TRP B CA 1
ATOM 10056 C C . TRP B 1 571 ? 121.558 72.899 14.230 1.00 19.88 539 TRP B C 1
ATOM 10057 O O . TRP B 1 571 ? 120.760 73.357 13.414 1.00 20.42 539 TRP B O 1
ATOM 10068 N N . SER B 1 572 ? 122.137 73.649 15.155 1.00 18.57 540 SER B N 1
ATOM 10069 C CA . SER B 1 572 ? 121.822 75.064 15.263 1.00 20.70 540 SER B CA 1
ATOM 10070 C C . SER B 1 572 ? 123.096 75.875 15.302 1.00 21.78 540 SER B C 1
ATOM 10071 O O . SER B 1 572 ? 124.175 75.348 15.585 1.00 23.45 540 SER B O 1
ATOM 10074 N N . TYR B 1 573 ? 122.976 77.156 14.988 1.00 18.38 541 TYR B N 1
ATOM 10075 C CA . TYR B 1 573 ? 124.122 78.037 15.088 1.00 19.07 541 TYR B CA 1
ATOM 10076 C C . TYR B 1 573 ? 124.047 78.453 16.553 1.00 18.19 541 TYR B C 1
ATOM 10077 O O . TYR B 1 573 ? 122.976 78.386 17.160 1.00 17.82 541 TYR B O 1
ATOM 10086 N N . TYR B 1 574 ? 125.168 78.863 17.130 1.00 19.59 542 TYR B N 1
ATOM 10087 C CA . TYR B 1 574 ? 125.164 79.280 18.526 1.00 20.17 542 TYR B CA 1
ATOM 10088 C C . TYR B 1 574 ? 126.275 80.282 18.782 1.00 20.92 542 TYR B C 1
ATOM 10089 O O . TYR B 1 574 ? 127.243 80.360 18.029 1.00 20.54 542 TYR B O 1
ATOM 10098 N N . ARG B 1 575 ? 126.118 81.064 19.841 1.00 25.48 543 ARG B N 1
ATOM 10099 C CA . ARG B 1 575 ? 127.094 82.083 20.179 1.00 28.83 543 ARG B CA 1
ATOM 10100 C C . ARG B 1 575 ? 128.463 81.511 20.485 1.00 30.73 543 ARG B C 1
ATOM 10101 O O . ARG B 1 575 ? 128.589 80.421 21.041 1.00 28.85 543 ARG B O 1
ATOM 10109 N N . GLU B 1 576 ? 129.491 82.260 20.104 1.00 32.34 544 GLU B N 1
ATOM 10110 C CA . GLU B 1 576 ? 130.863 81.836 20.316 1.00 36.38 544 GLU B CA 1
ATOM 10111 C C . GLU B 1 576 ? 131.493 82.613 21.461 1.00 37.00 544 GLU B C 1
ATOM 10112 O O . GLU B 1 576 ? 132.656 82.403 21.792 1.00 39.02 544 GLU B O 1
ATOM 10118 N N . ASP B 1 577 ? 130.725 83.510 22.064 1.00 38.87 545 ASP B N 1
ATOM 10119 C CA . ASP B 1 577 ? 131.238 84.313 23.164 1.00 41.26 545 ASP B CA 1
ATOM 10120 C C . ASP B 1 577 ? 131.222 83.558 24.496 1.00 40.86 545 ASP B C 1
ATOM 10121 O O . ASP B 1 577 ? 131.697 84.070 25.509 1.00 40.41 545 ASP B O 1
ATOM 10126 N N . ILE B 1 578 ? 130.674 82.346 24.499 1.00 39.03 546 ILE B N 1
ATOM 10127 C CA . ILE B 1 578 ? 130.649 81.543 25.719 1.00 38.53 546 ILE B CA 1
ATOM 10128 C C . ILE B 1 578 ? 130.990 80.085 25.415 1.00 36.35 546 ILE B C 1
ATOM 10129 O O . ILE B 1 578 ? 130.688 79.581 24.330 1.00 35.14 546 ILE B O 1
ATOM 10134 N N . PRO B 1 579 ? 131.629 79.389 26.372 1.00 34.44 547 PRO B N 1
ATOM 10135 C CA . PRO B 1 579 ? 131.994 77.984 26.153 1.00 32.30 547 PRO B CA 1
ATOM 10136 C C . PRO B 1 579 ? 130.806 77.159 25.684 1.00 30.75 547 PRO B C 1
ATOM 10137 O O . PRO B 1 579 ? 129.702 77.278 26.219 1.00 28.43 547 PRO B O 1
ATOM 10141 N N . GLU B 1 580 ? 131.026 76.326 24.675 1.00 29.98 548 GLU B N 1
ATOM 10142 C CA . GLU B 1 580 ? 129.935 75.523 24.170 1.00 28.99 548 GLU B CA 1
ATOM 10143 C C . GLU B 1 580 ? 129.366 74.564 25.211 1.00 26.66 548 GLU B C 1
ATOM 10144 O O . GLU B 1 580 ? 128.184 74.245 25.157 1.00 25.70 548 GLU B O 1
ATOM 10150 N N . ARG B 1 581 ? 130.170 74.118 26.176 1.00 24.66 549 ARG B N 1
ATOM 10151 C CA . ARG B 1 581 ? 129.615 73.213 27.184 1.00 24.30 549 ARG B CA 1
ATOM 10152 C C . ARG B 1 581 ? 128.582 73.947 28.032 1.00 21.47 549 ARG B C 1
ATOM 10153 O O . ARG B 1 581 ? 127.639 73.345 28.536 1.00 20.68 549 ARG B O 1
ATOM 10161 N N . GLU B 1 582 ? 128.758 75.255 28.181 1.00 21.40 550 GLU B N 1
ATOM 10162 C CA . GLU B 1 582 ? 127.817 76.043 28.963 1.00 22.88 550 GLU B CA 1
ATOM 10163 C C . GLU B 1 582 ? 126.482 76.079 28.229 1.00 21.99 550 GLU B C 1
ATOM 10164 O O . GLU B 1 582 ? 125.418 75.939 28.831 1.00 21.67 550 GLU B O 1
ATOM 10170 N N . ILE B 1 583 ? 126.547 76.260 26.917 1.00 20.70 551 ILE B N 1
ATOM 10171 C CA . ILE B 1 583 ? 125.340 76.293 26.105 1.00 18.60 551 ILE B CA 1
ATOM 10172 C C . ILE B 1 583 ? 124.669 74.931 26.184 1.00 16.40 551 ILE B C 1
ATOM 10173 O O . ILE B 1 583 ? 123.454 74.831 26.362 1.00 16.39 551 ILE B O 1
ATOM 10178 N N . ALA B 1 584 ? 125.475 73.881 26.066 1.00 16.19 552 ALA B N 1
ATOM 10179 C CA . ALA B 1 584 ? 124.962 72.519 26.133 1.00 17.21 552 ALA B CA 1
ATOM 10180 C C . ALA B 1 584 ? 124.259 72.248 27.462 1.00 16.72 552 ALA B C 1
ATOM 10181 O O . ALA B 1 584 ? 123.214 71.596 27.490 1.00 18.07 552 ALA B O 1
ATOM 10183 N N . TYR B 1 585 ? 124.828 72.738 28.563 1.00 16.56 553 TYR B N 1
ATOM 10184 C CA . TYR B 1 585 ? 124.219 72.524 29.875 1.00 17.56 553 TYR B CA 1
ATOM 10185 C C . TYR B 1 585 ? 122.912 73.294 30.025 1.00 18.06 553 TYR B C 1
ATOM 10186 O O . TYR B 1 585 ? 121.958 72.801 30.632 1.00 19.63 553 TYR B O 1
ATOM 10195 N N . GLN B 1 586 ? 122.865 74.507 29.482 1.00 19.24 554 GLN B N 1
ATOM 10196 C CA . GLN B 1 586 ? 121.648 75.305 29.557 1.00 20.72 554 GLN B CA 1
ATOM 10197 C C . GLN B 1 586 ? 120.523 74.534 28.883 1.00 20.62 554 GLN B C 1
ATOM 10198 O O . GLN B 1 586 ? 119.419 74.416 29.421 1.00 20.50 554 GLN B O 1
ATOM 10204 N N . ILE B 1 587 ? 120.814 74.005 27.700 1.00 20.07 555 ILE B N 1
ATOM 10205 C CA . ILE B 1 587 ? 119.837 73.231 26.951 1.00 18.80 555 ILE B CA 1
ATOM 10206 C C . ILE B 1 587 ? 119.478 71.954 27.707 1.00 18.94 555 ILE B C 1
ATOM 10207 O O . ILE B 1 587 ? 118.305 71.591 27.802 1.00 20.34 555 ILE B O 1
ATOM 10212 N N . ALA B 1 588 ? 120.491 71.277 28.245 1.00 18.32 556 ALA B N 1
ATOM 10213 C CA . ALA B 1 588 ? 120.281 70.042 28.992 1.00 17.88 556 ALA B CA 1
ATOM 10214 C C . ALA B 1 588 ? 119.383 70.298 30.200 1.00 20.22 556 ALA B C 1
ATOM 10215 O O . ALA B 1 588 ? 118.530 69.476 30.536 1.00 19.48 556 ALA B O 1
ATOM 10217 N N . LEU B 1 589 ? 119.585 71.439 30.852 1.00 22.30 557 LEU B N 1
ATOM 10218 C CA . LEU B 1 589 ? 118.787 71.805 32.014 1.00 24.86 557 LEU B CA 1
ATOM 10219 C C . LEU B 1 589 ? 117.334 71.944 31.570 1.00 24.79 557 LEU B C 1
ATOM 10220 O O . LEU B 1 589 ? 116.421 71.432 32.216 1.00 25.78 557 LEU B O 1
ATOM 10225 N N . ALA B 1 590 ? 117.132 72.637 30.454 1.00 23.21 558 ALA B N 1
ATOM 10226 C CA . ALA B 1 590 ? 115.799 72.840 29.906 1.00 20.67 558 ALA B CA 1
ATOM 10227 C C . ALA B 1 590 ? 115.136 71.502 29.587 1.00 21.41 558 ALA B C 1
ATOM 10228 O O . ALA B 1 590 ? 113.956 71.301 29.881 1.00 21.18 558 ALA B O 1
ATOM 10230 N N . ILE B 1 591 ? 115.895 70.582 28.996 1.00 20.97 559 ILE B N 1
ATOM 10231 C CA . ILE B 1 591 ? 115.361 69.264 28.661 1.00 21.32 559 ILE B CA 1
ATOM 10232 C C . ILE B 1 591 ? 115.042 68.475 29.931 1.00 22.24 559 ILE B C 1
ATOM 10233 O O . ILE B 1 591 ? 114.090 67.690 29.962 1.00 21.52 559 ILE B O 1
ATOM 10238 N N . ASN B 1 592 ? 115.837 68.671 30.979 1.00 22.87 560 ASN B N 1
ATOM 10239 C CA . ASN B 1 592 ? 115.589 67.951 32.219 1.00 24.66 560 ASN B CA 1
ATOM 10240 C C . ASN B 1 592 ? 114.279 68.408 32.850 1.00 24.31 560 ASN B C 1
ATOM 10241 O O . ASN B 1 592 ? 113.568 67.606 33.446 1.00 25.16 560 ASN B O 1
ATOM 10246 N N . GLU B 1 593 ? 113.961 69.693 32.723 1.00 26.41 561 GLU B N 1
ATOM 10247 C CA . GLU B 1 593 ? 112.713 70.204 33.284 1.00 29.03 561 GLU B CA 1
ATOM 10248 C C . GLU B 1 593 ? 111.552 69.485 32.609 1.00 28.94 561 GLU B C 1
ATOM 10249 O O . GLU B 1 593 ? 110.535 69.179 33.241 1.00 29.60 561 GLU B O 1
ATOM 10255 N N . GLU B 1 594 ? 111.716 69.201 31.319 1.00 27.18 562 GLU B N 1
ATOM 10256 C CA . GLU B 1 594 ? 110.693 68.503 30.557 1.00 24.85 562 GLU B CA 1
ATOM 10257 C C . GLU B 1 594 ? 110.587 67.063 31.063 1.00 24.27 562 GLU B C 1
ATOM 10258 O O . GLU B 1 594 ? 109.489 66.523 31.195 1.00 23.34 562 GLU B O 1
ATOM 10264 N N . VAL B 1 595 ? 111.732 66.448 31.354 1.00 23.90 563 VAL B N 1
ATOM 10265 C CA . VAL B 1 595 ? 111.754 65.076 31.850 1.00 23.69 563 VAL B CA 1
ATOM 10266 C C . VAL B 1 595 ? 110.991 64.968 33.174 1.00 25.76 563 VAL B C 1
ATOM 10267 O O . VAL B 1 595 ? 110.270 63.993 33.397 1.00 27.57 563 VAL B O 1
ATOM 10271 N N . LYS B 1 596 ? 111.155 65.964 34.045 1.00 25.85 564 LYS B N 1
ATOM 10272 C CA . LYS B 1 596 ? 110.473 65.969 35.336 1.00 27.66 564 LYS B CA 1
ATOM 10273 C C . LYS B 1 596 ? 108.967 66.182 35.178 1.00 26.80 564 LYS B C 1
ATOM 10274 O O . LYS B 1 596 ? 108.178 65.614 35.932 1.00 24.83 564 LYS B O 1
ATOM 10280 N N . ASP B 1 597 ? 108.564 66.997 34.207 1.00 28.25 565 ASP B N 1
ATOM 10281 C CA . ASP B 1 597 ? 107.138 67.219 33.979 1.00 28.20 565 ASP B CA 1
ATOM 10282 C C . ASP B 1 597 ? 106.513 65.923 33.484 1.00 29.45 565 ASP B C 1
ATOM 10283 O O . ASP B 1 597 ? 105.385 65.590 33.847 1.00 30.36 565 ASP B O 1
ATOM 10288 N N . LEU B 1 598 ? 107.250 65.186 32.655 1.00 28.11 566 LEU B N 1
ATOM 10289 C CA . LEU B 1 598 ? 106.761 63.917 32.135 1.00 28.94 566 LEU B CA 1
ATOM 10290 C C . LEU B 1 598 ? 106.624 62.901 33.271 1.00 29.66 566 LEU B C 1
ATOM 10291 O O . LEU B 1 598 ? 105.658 62.136 33.321 1.00 29.81 566 LEU B O 1
ATOM 10296 N N . GLU B 1 599 ? 107.592 62.897 34.181 1.00 27.86 567 GLU B N 1
ATOM 10297 C CA . GLU B 1 599 ? 107.563 61.973 35.310 1.00 29.43 567 GLU B CA 1
ATOM 10298 C C . GLU B 1 599 ? 106.334 62.251 36.170 1.00 30.00 567 GLU B C 1
ATOM 10299 O O . GLU B 1 599 ? 105.583 61.338 36.512 1.00 29.92 567 GLU B O 1
ATOM 10305 N N . GLU B 1 600 ? 106.138 63.520 36.507 1.00 31.64 568 GLU B N 1
ATOM 10306 C CA . GLU B 1 600 ? 105.004 63.945 37.319 1.00 35.26 568 GLU B CA 1
ATOM 10307 C C . GLU B 1 600 ? 103.684 63.585 36.646 1.00 35.08 568 GLU B C 1
ATOM 10308 O O . GLU B 1 600 ? 102.711 63.229 37.309 1.00 35.04 568 GLU B O 1
ATOM 10314 N N . ALA B 1 601 ? 103.657 63.684 35.323 1.00 34.19 569 ALA B N 1
ATOM 10315 C CA . ALA B 1 601 ? 102.462 63.365 34.560 1.00 33.11 569 ALA B CA 1
ATOM 10316 C C . ALA B 1 601 ? 102.224 61.863 34.549 1.00 32.41 569 ALA B C 1
ATOM 10317 O O . ALA B 1 601 ? 101.189 61.396 34.081 1.00 34.46 569 ALA B O 1
ATOM 10319 N N . GLY B 1 602 ? 103.191 61.104 35.053 1.00 31.79 570 GLY B N 1
ATOM 10320 C CA . GLY B 1 602 ? 103.042 59.662 35.085 1.00 30.19 570 GLY B CA 1
ATOM 10321 C C . GLY B 1 602 ? 103.737 58.860 33.996 1.00 31.56 570 GLY B C 1
ATOM 10322 O O . GLY B 1 602 ? 103.519 57.650 33.897 1.00 32.33 570 GLY B O 1
ATOM 10323 N N . ILE B 1 603 ? 104.565 59.500 33.172 1.00 30.02 571 ILE B N 1
ATOM 10324 C CA . ILE B 1 603 ? 105.263 58.766 32.117 1.00 29.26 571 ILE B CA 1
ATOM 10325 C C . ILE B 1 603 ? 106.406 57.965 32.741 1.00 27.85 571 ILE B C 1
ATOM 10326 O O . ILE B 1 603 ? 107.259 58.519 33.435 1.00 28.31 571 ILE B O 1
ATOM 10331 N N . LYS B 1 604 ? 106.413 56.662 32.474 1.00 25.87 572 LYS B N 1
ATOM 10332 C CA . LYS B 1 604 ? 107.394 55.731 33.028 1.00 27.79 572 LYS B CA 1
ATOM 10333 C C . LYS B 1 604 ? 108.647 55.480 32.190 1.00 26.80 572 LYS B C 1
ATOM 10334 O O . LYS B 1 604 ? 109.617 54.904 32.682 1.00 24.38 572 LYS B O 1
ATOM 10340 N N . ILE B 1 605 ? 108.619 55.889 30.927 1.00 25.95 573 ILE B N 1
ATOM 10341 C CA . ILE B 1 605 ? 109.752 55.680 30.035 1.00 24.18 573 ILE B CA 1
ATOM 10342 C C . ILE B 1 605 ? 109.959 56.927 29.186 1.00 26.51 573 ILE B C 1
ATOM 10343 O O . ILE B 1 605 ? 109.003 57.467 28.622 1.00 27.58 573 ILE B O 1
ATOM 10348 N N . VAL B 1 606 ? 111.202 57.394 29.113 1.00 23.51 574 VAL B N 1
ATOM 10349 C CA . VAL B 1 606 ? 111.523 58.567 28.314 1.00 23.19 574 VAL B CA 1
ATOM 10350 C C . VAL B 1 606 ? 112.735 58.276 27.440 1.00 23.18 574 VAL B C 1
ATOM 10351 O O . VAL B 1 606 ? 113.800 57.876 27.929 1.00 19.56 574 VAL B O 1
ATOM 10355 N N . GLN B 1 607 ? 112.556 58.463 26.139 1.00 21.74 575 GLN B N 1
ATOM 10356 C CA . GLN B 1 607 ? 113.631 58.234 25.191 1.00 21.19 575 GLN B CA 1
ATOM 10357 C C . GLN B 1 607 ? 114.288 59.559 24.840 1.00 20.50 575 GLN B C 1
ATOM 10358 O O . GLN B 1 607 ? 113.608 60.551 24.567 1.00 19.07 575 GLN B O 1
ATOM 10364 N N . ILE B 1 608 ? 115.614 59.569 24.843 1.00 19.74 576 ILE B N 1
ATOM 10365 C CA . ILE B 1 608 ? 116.348 60.777 24.503 1.00 20.58 576 ILE B CA 1
ATOM 10366 C C . ILE B 1 608 ? 117.264 60.484 23.318 1.00 20.86 576 ILE B C 1
ATOM 10367 O O . ILE B 1 608 ? 118.219 59.718 23.442 1.00 22.38 576 ILE B O 1
ATOM 10372 N N . ASP B 1 609 ? 116.961 61.085 22.168 1.00 19.86 577 ASP B N 1
ATOM 10373 C CA . ASP B 1 609 ? 117.766 60.879 20.960 1.00 20.27 577 ASP B CA 1
ATOM 10374 C C . ASP B 1 609 ? 118.939 61.845 20.929 1.00 16.17 577 ASP B C 1
ATOM 10375 O O . ASP B 1 609 ? 118.754 63.059 20.902 1.00 18.13 577 ASP B O 1
ATOM 10380 N N . GLU B 1 610 ? 120.145 61.301 20.902 1.00 17.99 578 GLU B N 1
ATOM 10381 C CA . GLU B 1 610 ? 121.344 62.124 20.882 1.00 18.99 578 GLU B CA 1
ATOM 10382 C C . GLU B 1 610 ? 122.275 61.650 19.773 1.00 19.29 578 GLU B C 1
ATOM 10383 O O . GLU B 1 610 ? 123.386 61.192 20.039 1.00 19.89 578 GLU B O 1
ATOM 10389 N N . PRO B 1 611 ? 121.826 61.741 18.510 1.00 19.64 579 PRO B N 1
ATOM 10390 C CA . PRO B 1 611 ? 122.660 61.311 17.383 1.00 20.15 579 PRO B CA 1
ATOM 10391 C C . PRO B 1 611 ? 123.962 62.111 17.293 1.00 20.20 579 PRO B C 1
ATOM 10392 O O . PRO B 1 611 ? 124.966 61.627 16.771 1.00 20.56 579 PRO B O 1
ATOM 10396 N N . ALA B 1 612 ? 123.943 63.330 17.821 1.00 18.39 580 ALA B N 1
ATOM 10397 C CA . ALA B 1 612 ? 125.119 64.192 17.791 1.00 19.23 580 ALA B CA 1
ATOM 10398 C C . ALA B 1 612 ? 126.233 63.764 18.753 1.00 18.11 580 ALA B C 1
ATOM 10399 O O . ALA B 1 612 ? 127.351 64.272 18.666 1.00 18.11 580 ALA B O 1
ATOM 10401 N N . PHE B 1 613 ? 125.930 62.843 19.668 1.00 17.65 581 PHE B N 1
ATOM 10402 C CA . PHE B 1 613 ? 126.922 62.369 20.630 1.00 15.53 581 PHE B CA 1
ATOM 10403 C C . PHE B 1 613 ? 128.238 62.121 19.903 1.00 16.91 581 PHE B C 1
ATOM 10404 O O . PHE B 1 613 ? 129.285 62.631 20.301 1.00 14.42 581 PHE B O 1
ATOM 10412 N N . ARG B 1 614 ? 128.182 61.344 18.829 1.00 16.82 582 ARG B N 1
ATOM 10413 C CA . ARG B 1 614 ? 129.385 61.056 18.066 1.00 19.30 582 ARG B CA 1
ATOM 10414 C C . ARG B 1 614 ? 129.539 61.989 16.865 1.00 20.20 582 ARG B C 1
ATOM 10415 O O . ARG B 1 614 ? 130.655 62.346 16.485 1.00 20.88 582 ARG B O 1
ATOM 10423 N N . GLU B 1 615 ? 128.420 62.404 16.281 1.00 19.71 583 GLU B N 1
ATOM 10424 C CA . GLU B 1 615 ? 128.467 63.262 15.103 1.00 19.68 583 GLU B CA 1
ATOM 10425 C C . GLU B 1 615 ? 129.024 64.658 15.306 1.00 18.10 583 GLU B C 1
ATOM 10426 O O . GLU B 1 615 ? 129.506 65.267 14.356 1.00 17.76 583 GLU B O 1
ATOM 10432 N N . LYS B 1 616 ? 128.956 65.178 16.524 1.00 17.30 584 LYS B N 1
ATOM 10433 C CA . LYS B 1 616 ? 129.495 66.506 16.774 1.00 16.91 584 LYS B CA 1
ATOM 10434 C C . LYS B 1 616 ? 130.918 66.427 17.336 1.00 17.57 584 LYS B C 1
ATOM 10435 O O . LYS B 1 616 ? 131.517 67.453 17.658 1.00 16.41 584 LYS B O 1
ATOM 10441 N N . ALA B 1 617 ? 131.462 65.216 17.458 1.00 16.80 585 ALA B N 1
ATOM 10442 C CA . ALA B 1 617 ? 132.823 65.070 17.974 1.00 16.97 585 ALA B CA 1
ATOM 10443 C C . ALA B 1 617 ? 133.807 65.714 17.005 1.00 15.69 585 ALA B C 1
ATOM 10444 O O . ALA B 1 617 ? 133.570 65.745 15.798 1.00 16.27 585 ALA B O 1
ATOM 10446 N N . PRO B 1 618 ? 134.920 66.249 17.528 1.00 15.98 586 PRO B N 1
ATOM 10447 C CA . PRO B 1 618 ? 135.965 66.896 16.725 1.00 15.91 586 PRO B CA 1
ATOM 10448 C C . PRO B 1 618 ? 136.511 65.981 15.634 1.00 15.45 586 PRO B C 1
ATOM 10449 O O . PRO B 1 618 ? 136.514 64.760 15.789 1.00 15.16 586 PRO B O 1
ATOM 10453 N N . ILE B 1 619 ? 136.993 66.575 14.544 1.00 16.11 587 ILE B N 1
ATOM 10454 C CA . ILE B 1 619 ? 137.570 65.807 13.443 1.00 17.01 587 ILE B CA 1
ATOM 10455 C C . ILE B 1 619 ? 138.781 65.042 13.962 1.00 17.33 587 ILE B C 1
ATOM 10456 O O . ILE B 1 619 ? 139.028 63.908 13.563 1.00 15.27 587 ILE B O 1
ATOM 10461 N N . LYS B 1 620 ? 139.537 65.670 14.858 1.00 16.23 588 LYS B N 1
ATOM 10462 C CA . LYS B 1 620 ? 140.707 65.023 15.435 1.00 17.25 588 LYS B CA 1
ATOM 10463 C C . LYS B 1 620 ? 140.272 64.155 16.606 1.00 18.39 588 LYS B C 1
ATOM 10464 O O . LYS B 1 620 ? 139.789 64.658 17.628 1.00 13.90 588 LYS B O 1
ATOM 10470 N N . LYS B 1 621 ? 140.436 62.848 16.467 1.00 16.09 589 LYS B N 1
ATOM 10471 C CA . LYS B 1 621 ? 140.058 61.973 17.558 1.00 20.27 589 LYS B CA 1
ATOM 10472 C C . LYS B 1 621 ? 140.930 62.303 18.774 1.00 18.57 589 LYS B C 1
ATOM 10473 O O . LYS B 1 621 ? 140.575 61.977 19.902 1.00 19.32 589 LYS B O 1
ATOM 10479 N N . SER B 1 622 ? 142.057 62.978 18.544 1.00 18.56 590 SER B N 1
ATOM 10480 C CA . SER B 1 622 ? 142.955 63.335 19.642 1.00 19.28 590 SER B CA 1
ATOM 10481 C C . SER B 1 622 ? 142.343 64.398 20.562 1.00 20.16 590 SER B C 1
ATOM 10482 O O . SER B 1 622 ? 142.785 64.577 21.701 1.00 20.15 590 SER B O 1
ATOM 10485 N N . LYS B 1 623 ? 141.328 65.104 20.064 1.00 18.17 591 LYS B N 1
ATOM 10486 C CA . LYS B 1 623 ? 140.644 66.118 20.861 1.00 18.50 591 LYS B CA 1
ATOM 10487 C C . LYS B 1 623 ? 139.340 65.545 21.438 1.00 17.99 591 LYS B C 1
ATOM 10488 O O . LYS B 1 623 ? 138.549 66.266 22.046 1.00 17.37 591 LYS B O 1
ATOM 10494 N N . TRP B 1 624 ? 139.115 64.250 21.241 1.00 16.82 592 TRP B N 1
ATOM 10495 C CA . TRP B 1 624 ? 137.903 63.614 21.751 1.00 16.82 592 TRP B CA 1
ATOM 10496 C C . TRP B 1 624 ? 137.760 63.605 23.270 1.00 16.36 592 TRP B C 1
ATOM 10497 O O . TRP B 1 624 ? 136.664 63.800 23.783 1.00 18.20 592 TRP B O 1
ATOM 10508 N N . PRO B 1 625 ? 138.854 63.373 24.015 1.00 19.35 593 PRO B N 1
ATOM 10509 C CA . PRO B 1 625 ? 138.734 63.357 25.480 1.00 19.23 593 PRO B CA 1
ATOM 10510 C C . PRO B 1 625 ? 137.996 64.558 26.070 1.00 19.10 593 PRO B C 1
ATOM 10511 O O . PRO B 1 625 ? 137.042 64.388 26.823 1.00 17.45 593 PRO B O 1
ATOM 10515 N N . GLU B 1 626 ? 138.428 65.767 25.720 1.00 18.33 594 GLU B N 1
ATOM 10516 C CA . GLU B 1 626 ? 137.800 66.982 26.237 1.00 18.58 594 GLU B CA 1
ATOM 10517 C C . GLU B 1 626 ? 136.361 67.130 25.755 1.00 19.96 594 GLU B C 1
ATOM 10518 O O . GLU B 1 626 ? 135.488 67.570 26.506 1.00 20.38 594 GLU B O 1
ATOM 10520 N N . TYR B 1 627 ? 136.110 66.758 24.504 1.00 17.77 595 TYR B N 1
ATOM 10521 C CA . TYR B 1 627 ? 134.769 66.873 23.953 1.00 16.57 595 TYR B CA 1
ATOM 10522 C C . TYR B 1 627 ? 133.778 65.960 24.672 1.00 16.33 595 TYR B C 1
ATOM 10523 O O . TYR B 1 627 ? 132.761 66.419 25.176 1.00 14.64 595 TYR B O 1
ATOM 10532 N N . PHE B 1 628 ? 134.071 64.665 24.707 1.00 15.24 596 PHE B N 1
ATOM 10533 C CA . PHE B 1 628 ? 133.168 63.724 25.350 1.00 17.01 596 PHE B CA 1
ATOM 10534 C C . PHE B 1 628 ? 132.933 64.028 26.820 1.00 18.82 596 PHE B C 1
ATOM 10535 O O . PHE B 1 628 ? 131.887 63.696 27.370 1.00 18.48 596 PHE B O 1
ATOM 10543 N N . GLU B 1 629 ? 133.893 64.687 27.455 1.00 20.97 597 GLU B N 1
ATOM 10544 C CA . GLU B 1 629 ? 133.719 65.035 28.849 1.00 21.75 597 GLU B CA 1
ATOM 10545 C C . GLU B 1 629 ? 132.442 65.870 29.017 1.00 21.75 597 GLU B C 1
ATOM 10546 O O . GLU B 1 629 ? 131.603 65.554 29.865 1.00 20.16 597 GLU B O 1
ATOM 10552 N N . TRP B 1 630 ? 132.270 66.919 28.210 1.00 18.59 598 TRP B N 1
ATOM 10553 C CA . TRP B 1 630 ? 131.059 67.722 28.353 1.00 18.42 598 TRP B CA 1
ATOM 10554 C C . TRP B 1 630 ? 129.851 67.134 27.624 1.00 16.12 598 TRP B C 1
ATOM 10555 O O . TRP B 1 630 ? 128.719 67.345 28.050 1.00 15.42 598 TRP B O 1
ATOM 10566 N N . ALA B 1 631 ? 130.084 66.388 26.544 1.00 14.70 599 ALA B N 1
ATOM 10567 C CA . ALA B 1 631 ? 128.977 65.763 25.813 1.00 14.67 599 ALA B CA 1
ATOM 10568 C C . ALA B 1 631 ? 128.308 64.768 26.763 1.00 14.67 599 ALA B C 1
ATOM 10569 O O . ALA B 1 631 ? 127.082 64.678 26.825 1.00 16.21 599 ALA B O 1
ATOM 10571 N N . ILE B 1 632 ? 129.125 64.017 27.498 1.00 12.62 600 ILE B N 1
ATOM 10572 C CA . ILE B 1 632 ? 128.615 63.044 28.466 1.00 12.62 600 ILE B CA 1
ATOM 10573 C C . ILE B 1 632 ? 127.835 63.764 29.573 1.00 12.92 600 ILE B C 1
ATOM 10574 O O . ILE B 1 632 ? 126.700 63.396 29.900 1.00 13.29 600 ILE B O 1
ATOM 10579 N N . ASN B 1 633 ? 128.448 64.794 30.146 1.00 12.33 601 ASN B N 1
ATOM 10580 C CA . ASN B 1 633 ? 127.819 65.580 31.203 1.00 15.99 601 ASN B CA 1
ATOM 10581 C C . ASN B 1 633 ? 126.485 66.164 30.736 1.00 17.30 601 ASN B C 1
ATOM 10582 O O . ASN B 1 633 ? 125.494 66.120 31.466 1.00 18.01 601 ASN B O 1
ATOM 10587 N N . ALA B 1 634 ? 126.466 66.717 29.523 1.00 16.58 602 ALA B N 1
ATOM 10588 C CA . ALA B 1 634 ? 125.249 67.322 28.979 1.00 16.97 602 ALA B CA 1
ATOM 10589 C C . ALA B 1 634 ? 124.130 66.291 28.879 1.00 17.17 602 ALA B C 1
ATOM 10590 O O . ALA B 1 634 ? 122.999 66.554 29.295 1.00 17.86 602 ALA B O 1
ATOM 10592 N N . PHE B 1 635 ? 124.436 65.113 28.340 1.00 16.13 603 PHE B N 1
ATOM 10593 C CA . PHE B 1 635 ? 123.413 64.079 28.227 1.00 15.93 603 PHE B CA 1
ATOM 10594 C C . PHE B 1 635 ? 122.909 63.689 29.613 1.00 17.35 603 PHE B C 1
ATOM 10595 O O . PHE B 1 635 ? 121.702 63.602 29.847 1.00 15.33 603 PHE B O 1
ATOM 10603 N N . ASN B 1 636 ? 123.837 63.457 30.537 1.00 17.36 604 ASN B N 1
ATOM 10604 C CA . ASN B 1 636 ? 123.451 63.053 31.878 1.00 17.89 604 ASN B CA 1
ATOM 10605 C C . ASN B 1 636 ? 122.650 64.102 32.627 1.00 17.48 604 ASN B C 1
ATOM 10606 O O . ASN B 1 636 ? 121.762 63.763 33.401 1.00 19.15 604 ASN B O 1
ATOM 10611 N N . LEU B 1 637 ? 122.943 65.375 32.397 1.00 19.28 605 LEU B N 1
ATOM 10612 C CA . LEU B 1 637 ? 122.192 66.426 33.068 1.00 20.54 605 LEU B CA 1
ATOM 10613 C C . LEU B 1 637 ? 120.752 66.381 32.563 1.00 21.50 605 LEU B C 1
ATOM 10614 O O . LEU B 1 637 ? 119.802 66.522 33.333 1.00 21.57 605 LEU B O 1
ATOM 10619 N N . ALA B 1 638 ? 120.594 66.159 31.261 1.00 20.88 606 ALA B N 1
ATOM 10620 C CA . ALA B 1 638 ? 119.271 66.082 30.664 1.00 19.87 606 ALA B CA 1
ATOM 10621 C C . ALA B 1 638 ? 118.521 64.826 31.113 1.00 19.40 606 ALA B C 1
ATOM 10622 O O . ALA B 1 638 ? 117.325 64.879 31.391 1.00 18.62 606 ALA B O 1
ATOM 10624 N N . ALA B 1 639 ? 119.228 63.703 31.191 1.00 17.62 607 ALA B N 1
ATOM 10625 C CA . ALA B 1 639 ? 118.622 62.428 31.572 1.00 19.93 607 ALA B CA 1
ATOM 10626 C C . ALA B 1 639 ? 118.661 62.127 33.070 1.00 19.27 607 ALA B C 1
ATOM 10627 O O . ALA B 1 639 ? 118.464 60.980 33.480 1.00 20.06 607 ALA B O 1
ATOM 10629 N N . ASN B 1 640 ? 118.926 63.145 33.877 1.00 20.15 608 ASN B N 1
ATOM 10630 C CA . ASN B 1 640 ? 118.981 62.975 35.325 1.00 20.18 608 ASN B CA 1
ATOM 10631 C C . ASN B 1 640 ? 117.551 62.761 35.831 1.00 20.64 608 ASN B C 1
ATOM 10632 O O . ASN B 1 640 ? 116.928 63.671 36.377 1.00 17.35 608 ASN B O 1
ATOM 10637 N N . ALA B 1 641 ? 117.047 61.545 35.639 1.00 20.56 609 ALA B N 1
ATOM 10638 C CA . ALA B 1 641 ? 115.688 61.192 36.024 1.00 21.68 609 ALA B CA 1
ATOM 10639 C C . ALA B 1 641 ? 115.616 60.310 37.270 1.00 23.37 609 ALA B C 1
ATOM 10640 O O . ALA B 1 641 ? 116.595 59.665 37.651 1.00 21.44 609 ALA B O 1
ATOM 10642 N N . ARG B 1 642 ? 114.440 60.286 37.891 1.00 24.62 610 ARG B N 1
ATOM 10643 C CA . ARG B 1 642 ? 114.209 59.480 39.086 1.00 26.17 610 ARG B CA 1
ATOM 10644 C C . ARG B 1 642 ? 114.490 58.017 38.793 1.00 23.88 610 ARG B C 1
ATOM 10645 O O . ARG B 1 642 ? 114.330 57.563 37.667 1.00 24.81 610 ARG B O 1
ATOM 10653 N N . PRO B 1 643 ? 114.911 57.256 39.814 1.00 22.95 611 PRO B N 1
ATOM 10654 C CA . PRO B 1 643 ? 115.218 55.829 39.670 1.00 22.42 611 PRO B CA 1
ATOM 10655 C C . PRO B 1 643 ? 114.139 55.011 38.955 1.00 23.53 611 PRO B C 1
ATOM 10656 O O . PRO B 1 643 ? 114.457 54.105 38.175 1.00 21.39 611 PRO B O 1
ATOM 10660 N N . GLU B 1 644 ? 112.871 55.330 39.217 1.00 22.11 612 GLU B N 1
ATOM 10661 C CA . GLU B 1 644 ? 111.749 54.604 38.615 1.00 25.44 612 GLU B CA 1
ATOM 10662 C C . GLU B 1 644 ? 111.456 54.954 37.149 1.00 24.68 612 GLU B C 1
ATOM 10663 O O . GLU B 1 644 ? 110.625 54.309 36.502 1.00 26.19 612 GLU B O 1
ATOM 10669 N N . THR B 1 645 ? 112.129 55.969 36.624 1.00 22.85 613 THR B N 1
ATOM 10670 C CA . THR B 1 645 ? 111.920 56.372 35.235 1.00 20.91 613 THR B CA 1
ATOM 10671 C C . THR B 1 645 ? 112.969 55.706 34.345 1.00 21.41 613 THR B C 1
ATOM 10672 O O . THR B 1 645 ? 114.169 55.916 34.532 1.00 20.76 613 THR B O 1
ATOM 10676 N N . GLN B 1 646 ? 112.517 54.897 33.390 1.00 21.78 614 GLN B N 1
ATOM 10677 C CA . GLN B 1 646 ? 113.429 54.205 32.489 1.00 21.41 614 GLN B CA 1
ATOM 10678 C C . GLN B 1 646 ? 113.871 55.136 31.365 1.00 21.80 614 GLN B C 1
ATOM 10679 O O . GLN B 1 646 ? 113.047 55.678 30.622 1.00 23.26 614 GLN B O 1
ATOM 10685 N N . ILE B 1 647 ? 115.177 55.319 31.239 1.00 19.08 615 ILE B N 1
ATOM 10686 C CA . ILE B 1 647 ? 115.709 56.201 30.209 1.00 18.52 615 ILE B CA 1
ATOM 10687 C C . ILE B 1 647 ? 116.277 55.388 29.059 1.00 17.00 615 ILE B C 1
ATOM 10688 O O . ILE B 1 647 ? 117.099 54.489 29.261 1.00 18.62 615 ILE B O 1
ATOM 10693 N N . HIS B 1 648 ? 115.812 55.697 27.856 1.00 15.83 616 HIS B N 1
ATOM 10694 C CA . HIS B 1 648 ? 116.279 55.032 26.650 1.00 15.62 616 HIS B CA 1
ATOM 10695 C C . HIS B 1 648 ? 117.152 55.997 25.854 1.00 15.54 616 HIS B C 1
ATOM 10696 O O . HIS B 1 648 ? 116.759 57.134 25.601 1.00 16.16 616 HIS B O 1
ATOM 10703 N N . ALA B 1 649 ? 118.343 55.546 25.480 1.00 17.94 617 ALA B N 1
ATOM 10704 C CA . ALA B 1 649 ? 119.245 56.364 24.676 1.00 19.81 617 ALA B CA 1
ATOM 10705 C C . ALA B 1 649 ? 119.053 55.832 23.263 1.00 22.05 617 ALA B C 1
ATOM 10706 O O . ALA B 1 649 ? 118.945 54.624 23.058 1.00 22.10 617 ALA B O 1
ATOM 10708 N N . HIS B 1 650 ? 118.997 56.727 22.290 1.00 24.30 618 HIS B N 1
ATOM 10709 C CA . HIS B 1 650 ? 118.800 56.295 20.921 1.00 28.96 618 HIS B CA 1
ATOM 10710 C C . HIS B 1 650 ? 119.855 56.862 19.979 1.00 30.37 618 HIS B C 1
ATOM 10711 O O . HIS B 1 650 ? 119.935 58.069 19.774 1.00 29.33 618 HIS B O 1
ATOM 10718 N N . MET B 1 651 ? 120.660 55.969 19.414 1.00 33.80 619 MET B N 1
ATOM 10719 C CA . MET B 1 651 ? 121.717 56.351 18.490 1.00 38.20 619 MET B CA 1
ATOM 10720 C C . MET B 1 651 ? 121.798 55.369 17.330 1.00 39.19 619 MET B C 1
ATOM 10721 O O . MET B 1 651 ? 122.120 54.192 17.516 1.00 39.10 619 MET B O 1
ATOM 10726 N N . CYS B 1 652 ? 121.499 55.855 16.131 1.00 39.87 620 CYS B N 1
ATOM 10727 C CA . CYS B 1 652 ? 121.545 55.005 14.956 1.00 41.21 620 CYS B CA 1
ATOM 10728 C C . CYS B 1 652 ? 122.930 55.097 14.311 1.00 40.41 620 CYS B C 1
ATOM 10729 O O . CYS B 1 652 ? 123.126 55.778 13.307 1.00 41.90 620 CYS B O 1
ATOM 10732 N N . TYR B 1 653 ? 123.889 54.412 14.934 1.00 37.49 621 TYR B N 1
ATOM 10733 C CA . TYR B 1 653 ? 125.278 54.357 14.477 1.00 36.92 621 TYR B CA 1
ATOM 10734 C C . TYR B 1 653 ? 125.562 52.954 13.935 1.00 37.31 621 TYR B C 1
ATOM 10735 O O . TYR B 1 653 ? 124.995 51.978 14.414 1.00 35.79 621 TYR B O 1
ATOM 10744 N N . SER B 1 654 ? 126.450 52.854 12.951 1.00 38.01 622 SER B N 1
ATOM 10745 C CA . SER B 1 654 ? 126.787 51.560 12.368 1.00 39.17 622 SER B CA 1
ATOM 10746 C C . SER B 1 654 ? 127.745 50.760 13.252 1.00 39.22 622 SER B C 1
ATOM 10747 O O . SER B 1 654 ? 127.733 49.529 13.226 1.00 39.50 622 SER B O 1
ATOM 10750 N N . ASP B 1 655 ? 128.566 51.459 14.033 1.00 38.29 623 ASP B N 1
ATOM 10751 C CA . ASP B 1 655 ? 129.528 50.800 14.915 1.00 37.50 623 ASP B CA 1
ATOM 10752 C C . ASP B 1 655 ? 129.735 51.587 16.211 1.00 34.76 623 ASP B C 1
ATOM 10753 O O . ASP B 1 655 ? 129.587 52.804 16.234 1.00 35.72 623 ASP B O 1
ATOM 10758 N N . PHE B 1 656 ? 130.091 50.887 17.284 1.00 31.63 624 PHE B N 1
ATOM 10759 C CA . PHE B 1 656 ? 130.311 51.526 18.581 1.00 28.76 624 PHE B CA 1
ATOM 10760 C C . PHE B 1 656 ? 131.710 51.319 19.144 1.00 27.67 624 PHE B C 1
ATOM 10761 O O . PHE B 1 656 ? 132.029 51.823 20.218 1.00 26.90 624 PHE B O 1
ATOM 10769 N N . ASN B 1 657 ? 132.546 50.582 18.426 1.00 28.14 625 ASN B N 1
ATOM 10770 C CA . ASN B 1 657 ? 133.894 50.299 18.900 1.00 29.29 625 ASN B CA 1
ATOM 10771 C C . ASN B 1 657 ? 134.745 51.488 19.342 1.00 28.54 625 ASN B C 1
ATOM 10772 O O . ASN B 1 657 ? 135.444 51.406 20.356 1.00 27.38 625 ASN B O 1
ATOM 10777 N N . GLU B 1 658 ? 134.683 52.598 18.616 1.00 26.50 626 GLU B N 1
ATOM 10778 C CA . GLU B 1 658 ? 135.496 53.753 18.986 1.00 26.76 626 GLU B CA 1
ATOM 10779 C C . GLU B 1 658 ? 134.902 54.680 20.044 1.00 24.08 626 GLU B C 1
ATOM 10780 O O . GLU B 1 658 ? 135.584 55.587 20.515 1.00 23.64 626 GLU B O 1
ATOM 10786 N N . ILE B 1 659 ? 133.651 54.455 20.434 1.00 21.78 627 ILE B N 1
ATOM 10787 C CA . ILE B 1 659 ? 133.012 55.318 21.431 1.00 19.09 627 ILE B CA 1
ATOM 10788 C C . ILE B 1 659 ? 132.332 54.568 22.583 1.00 19.21 627 ILE B C 1
ATOM 10789 O O . ILE B 1 659 ? 131.716 55.187 23.452 1.00 20.48 627 ILE B O 1
ATOM 10794 N N . ILE B 1 660 ? 132.443 53.245 22.588 1.00 18.82 628 ILE B N 1
ATOM 10795 C CA . ILE B 1 660 ? 131.820 52.425 23.625 1.00 19.55 628 ILE B CA 1
ATOM 10796 C C . ILE B 1 660 ? 132.266 52.862 25.029 1.00 20.15 628 ILE B C 1
ATOM 10797 O O . ILE B 1 660 ? 131.475 52.850 25.974 1.00 19.10 628 ILE B O 1
ATOM 10802 N N . GLU B 1 661 ? 133.524 53.268 25.171 1.00 20.34 629 GLU B N 1
ATOM 10803 C CA . GLU B 1 661 ? 134.008 53.713 26.474 1.00 20.44 629 GLU B CA 1
ATOM 10804 C C . GLU B 1 661 ? 133.264 54.981 26.922 1.00 19.62 629 GLU B C 1
ATOM 10805 O O . GLU B 1 661 ? 133.041 55.194 28.117 1.00 17.48 629 GLU B O 1
ATOM 10811 N N . TYR B 1 662 ? 132.865 55.815 25.964 1.00 15.62 630 TYR B N 1
ATOM 10812 C CA . TYR B 1 662 ? 132.140 57.047 26.290 1.00 16.32 630 TYR B CA 1
ATOM 10813 C C . TYR B 1 662 ? 130.664 56.738 26.485 1.00 15.90 630 TYR B C 1
ATOM 10814 O O . TYR B 1 662 ? 130.024 57.281 27.377 1.00 16.33 630 TYR B O 1
ATOM 10823 N N . ILE B 1 663 ? 130.133 55.859 25.640 1.00 16.85 631 ILE B N 1
ATOM 10824 C CA . ILE B 1 663 ? 128.735 55.434 25.727 1.00 15.70 631 ILE B CA 1
ATOM 10825 C C . ILE B 1 663 ? 128.484 54.878 27.131 1.00 16.20 631 ILE B C 1
ATOM 10826 O O . ILE B 1 663 ? 127.453 55.143 27.750 1.00 16.05 631 ILE B O 1
ATOM 10831 N N . HIS B 1 664 ? 129.440 54.095 27.617 1.00 16.11 632 HIS B N 1
ATOM 10832 C CA . HIS B 1 664 ? 129.348 53.475 28.930 1.00 19.51 632 HIS B CA 1
ATOM 10833 C C . HIS B 1 664 ? 129.127 54.469 30.079 1.00 20.04 632 HIS B C 1
ATOM 10834 O O . HIS B 1 664 ? 128.591 54.094 31.125 1.00 19.03 632 HIS B O 1
ATOM 10841 N N . GLN B 1 665 ? 129.526 55.726 29.886 1.00 17.86 633 GLN B N 1
ATOM 10842 C CA . GLN B 1 665 ? 129.376 56.740 30.929 1.00 17.37 633 GLN B CA 1
ATOM 10843 C C . GLN B 1 665 ? 128.023 57.453 30.933 1.00 17.65 633 GLN B C 1
ATOM 10844 O O . GLN B 1 665 ? 127.739 58.249 31.832 1.00 15.76 633 GLN B O 1
ATOM 10850 N N . LEU B 1 666 ? 127.193 57.167 29.931 1.00 17.84 634 LEU B N 1
ATOM 10851 C CA . LEU B 1 666 ? 125.866 57.774 29.827 1.00 16.94 634 LEU B CA 1
ATOM 10852 C C . LEU B 1 666 ? 124.929 57.033 30.772 1.00 16.36 634 LEU B C 1
ATOM 10853 O O . LEU B 1 666 ? 124.899 55.803 30.782 1.00 16.20 634 LEU B O 1
ATOM 10858 N N . GLU B 1 667 ? 124.156 57.772 31.557 1.00 16.10 635 GLU B N 1
ATOM 10859 C CA . GLU B 1 667 ? 123.269 57.126 32.517 1.00 18.36 635 GLU B CA 1
ATOM 10860 C C . GLU B 1 667 ? 121.891 56.682 32.011 1.00 18.51 635 GLU B C 1
ATOM 10861 O O . GLU B 1 667 ? 120.869 56.904 32.666 1.00 17.45 635 GLU B O 1
ATOM 10867 N N . PHE B 1 668 ? 121.866 56.043 30.843 1.00 17.44 636 PHE B N 1
ATOM 10868 C CA . PHE B 1 668 ? 120.605 55.534 30.313 1.00 18.16 636 PHE B CA 1
ATOM 10869 C C . PHE B 1 668 ? 120.403 54.173 30.969 1.00 16.86 636 PHE B C 1
ATOM 10870 O O . PHE B 1 668 ? 121.295 53.677 31.657 1.00 15.49 636 PHE B O 1
ATOM 10878 N N . ASP B 1 669 ? 119.233 53.579 30.756 1.00 14.80 637 ASP B N 1
ATOM 10879 C CA . ASP B 1 669 ? 118.936 52.267 31.297 1.00 16.79 637 ASP B CA 1
ATOM 10880 C C . ASP B 1 669 ? 118.905 51.266 30.141 1.00 18.27 637 ASP B C 1
ATOM 10881 O O . ASP B 1 669 ? 119.231 50.089 30.310 1.00 18.83 637 ASP B O 1
ATOM 10886 N N . VAL B 1 670 ? 118.513 51.740 28.961 1.00 18.27 638 VAL B N 1
ATOM 10887 C CA . VAL B 1 670 ? 118.528 50.898 27.770 1.00 17.66 638 VAL B CA 1
ATOM 10888 C C . VAL B 1 670 ? 119.023 51.760 26.600 1.00 17.68 638 VAL B C 1
ATOM 10889 O O . VAL B 1 670 ? 118.768 52.963 26.551 1.00 18.84 638 VAL B O 1
ATOM 10893 N N . ILE B 1 671 ? 119.760 51.156 25.680 1.00 18.58 639 ILE B N 1
ATOM 10894 C CA . ILE B 1 671 ? 120.245 51.888 24.513 1.00 19.23 639 ILE B CA 1
ATOM 10895 C C . ILE B 1 671 ? 119.899 51.082 23.264 1.00 19.32 639 ILE B C 1
ATOM 10896 O O . ILE B 1 671 ? 120.187 49.890 23.186 1.00 20.27 639 ILE B O 1
ATOM 10901 N N . SER B 1 672 ? 119.263 51.735 22.298 1.00 21.13 640 SER B N 1
ATOM 10902 C CA . SER B 1 672 ? 118.879 51.071 21.059 1.00 21.82 640 SER B CA 1
ATOM 10903 C C . SER B 1 672 ? 119.959 51.226 19.993 1.00 23.69 640 SER B C 1
ATOM 10904 O O . SER B 1 672 ? 120.520 52.312 19.821 1.00 23.84 640 SER B O 1
ATOM 10907 N N . ILE B 1 673 ? 120.244 50.136 19.283 1.00 21.74 641 ILE B N 1
ATOM 10908 C CA . ILE B 1 673 ? 121.264 50.138 18.237 1.00 24.20 641 ILE B CA 1
ATOM 10909 C C . ILE B 1 673 ? 120.734 49.515 16.945 1.00 26.47 641 ILE B C 1
ATOM 10910 O O . ILE B 1 673 ? 119.734 48.792 16.956 1.00 25.77 641 ILE B O 1
ATOM 10915 N N . GLU B 1 674 ? 121.411 49.802 15.838 1.00 26.63 642 GLU B N 1
ATOM 10916 C CA . GLU B 1 674 ? 121.028 49.277 14.533 1.00 29.50 642 GLU B CA 1
ATOM 10917 C C . GLU B 1 674 ? 121.849 48.031 14.235 1.00 28.74 642 GLU B C 1
ATOM 10918 O O . GLU B 1 674 ? 123.003 48.127 13.815 1.00 29.20 642 GLU B O 1
ATOM 10924 N N . ALA B 1 675 ? 121.244 46.863 14.435 1.00 27.65 643 ALA B N 1
ATOM 10925 C CA . ALA B 1 675 ? 121.941 45.600 14.223 1.00 27.99 643 ALA B CA 1
ATOM 10926 C C . ALA B 1 675 ? 121.614 44.896 12.905 1.00 27.40 643 ALA B C 1
ATOM 10927 O O . ALA B 1 675 ? 122.243 43.900 12.561 1.00 27.62 643 ALA B O 1
ATOM 10929 N N . SER B 1 676 ? 120.642 45.423 12.172 1.00 28.67 644 SER B N 1
ATOM 10930 C CA . SER B 1 676 ? 120.210 44.827 10.911 1.00 31.62 644 SER B CA 1
ATOM 10931 C C . SER B 1 676 ? 121.310 44.604 9.870 1.00 30.82 644 SER B C 1
ATOM 10932 O O . SER B 1 676 ? 121.552 43.474 9.450 1.00 31.42 644 SER B O 1
ATOM 10935 N N . ARG B 1 677 ? 121.975 45.676 9.453 1.00 30.71 645 ARG B N 1
ATOM 10936 C CA . ARG B 1 677 ? 123.024 45.578 8.438 1.00 30.41 645 ARG B CA 1
ATOM 10937 C C . ARG B 1 677 ? 124.121 44.568 8.763 1.00 30.34 645 ARG B C 1
ATOM 10938 O O . ARG B 1 677 ? 124.557 43.813 7.894 1.00 30.85 645 ARG B O 1
ATOM 10940 N N . SER B 1 678 ? 124.569 44.550 10.012 1.00 28.29 646 SER B N 1
ATOM 10941 C CA . SER B 1 678 ? 125.625 43.631 10.418 1.00 26.05 646 SER B CA 1
ATOM 10942 C C . SER B 1 678 ? 125.085 42.275 10.855 1.00 24.43 646 SER B C 1
ATOM 10943 O O . SER B 1 678 ? 125.848 41.419 11.291 1.00 23.29 646 SER B O 1
ATOM 10946 N N . LYS B 1 679 ? 123.776 42.080 10.748 1.00 25.11 647 LYS B N 1
ATOM 10947 C CA . LYS B 1 679 ? 123.179 40.818 11.170 1.00 26.82 647 LYS B CA 1
ATOM 10948 C C . LYS B 1 679 ? 123.570 40.560 12.631 1.00 26.48 647 LYS B C 1
ATOM 10949 O O . LYS B 1 679 ? 123.839 39.423 13.023 1.00 25.83 647 LYS B O 1
ATOM 10955 N N . GLY B 1 680 ? 123.623 41.629 13.423 1.00 26.02 648 GLY B N 1
ATOM 10956 C CA . GLY B 1 680 ? 123.964 41.493 14.830 1.00 27.16 648 GLY B CA 1
ATOM 10957 C C . GLY B 1 680 ? 125.436 41.555 15.214 1.00 27.62 648 GLY B C 1
ATOM 10958 O O . GLY B 1 680 ? 125.759 41.639 16.402 1.00 26.06 648 GLY B O 1
ATOM 10959 N N . GLU B 1 681 ? 126.335 41.526 14.234 1.00 27.21 649 GLU B N 1
ATOM 10960 C CA . GLU B 1 681 ? 127.762 41.564 14.541 1.00 26.33 649 GLU B CA 1
ATOM 10961 C C . GLU B 1 681 ? 128.178 42.833 15.275 1.00 25.47 649 GLU B C 1
ATOM 10962 O O . GLU B 1 681 ? 129.188 42.848 15.974 1.00 24.31 649 GLU B O 1
ATOM 10968 N N . ILE B 1 682 ? 127.395 43.894 15.118 1.00 24.42 650 ILE B N 1
ATOM 10969 C CA . ILE B 1 682 ? 127.690 45.158 15.781 1.00 25.39 650 ILE B CA 1
ATOM 10970 C C . ILE B 1 682 ? 127.674 44.976 17.302 1.00 25.15 650 ILE B C 1
ATOM 10971 O O . ILE B 1 682 ? 128.187 45.815 18.043 1.00 25.94 650 ILE B O 1
ATOM 10976 N N . ILE B 1 683 ? 127.098 43.871 17.765 1.00 24.48 651 ILE B N 1
ATOM 10977 C CA . ILE B 1 683 ? 127.024 43.602 19.196 1.00 24.23 651 ILE B CA 1
ATOM 10978 C C . ILE B 1 683 ? 128.404 43.300 19.786 1.00 24.83 651 ILE B C 1
ATOM 10979 O O . ILE B 1 683 ? 128.580 43.308 21.004 1.00 24.00 651 ILE B O 1
ATOM 10984 N N . SER B 1 684 ? 129.383 43.044 18.921 1.00 25.70 652 SER B N 1
ATOM 10985 C CA . SER B 1 684 ? 130.732 42.719 19.370 1.00 24.83 652 SER B CA 1
ATOM 10986 C C . SER B 1 684 ? 131.315 43.741 20.343 1.00 26.11 652 SER B C 1
ATOM 10987 O O . SER B 1 684 ? 131.947 43.366 21.331 1.00 24.38 652 SER B O 1
ATOM 10990 N N . ALA B 1 685 ? 131.114 45.025 20.062 1.00 24.45 653 ALA B N 1
ATOM 10991 C CA . ALA B 1 685 ? 131.638 46.081 20.929 1.00 25.99 653 ALA B CA 1
ATOM 10992 C C . ALA B 1 685 ? 131.112 45.927 22.357 1.00 25.79 653 ALA B C 1
ATOM 10993 O O . ALA B 1 685 ? 131.830 46.170 23.325 1.00 26.42 653 ALA B O 1
ATOM 10995 N N . PHE B 1 686 ? 129.854 45.521 22.476 1.00 24.43 654 PHE B N 1
ATOM 10996 C CA . PHE B 1 686 ? 129.231 45.340 23.780 1.00 25.31 654 PHE B CA 1
ATOM 10997 C C . PHE B 1 686 ? 129.683 44.038 24.442 1.00 26.06 654 PHE B C 1
ATOM 10998 O O . PHE B 1 686 ? 129.937 44.011 25.647 1.00 25.07 654 PHE B O 1
ATOM 11006 N N . GLU B 1 687 ? 129.806 42.970 23.656 1.00 26.78 655 GLU B N 1
ATOM 11007 C CA . GLU B 1 687 ? 130.238 41.674 24.188 1.00 28.60 655 GLU B CA 1
ATOM 11008 C C . GLU B 1 687 ? 131.625 41.746 24.803 1.00 29.35 655 GLU B C 1
ATOM 11009 O O . GLU B 1 687 ? 131.904 41.092 25.808 1.00 30.79 655 GLU B O 1
ATOM 11015 N N . ASN B 1 688 ? 132.501 42.527 24.182 1.00 28.86 656 ASN B N 1
ATOM 11016 C CA . ASN B 1 688 ? 133.870 42.647 24.656 1.00 29.84 656 ASN B CA 1
ATOM 11017 C C . ASN B 1 688 ? 134.090 43.757 25.678 1.00 29.46 656 ASN B C 1
ATOM 11018 O O . ASN B 1 688 ? 135.226 44.021 26.075 1.00 29.36 656 ASN B O 1
ATOM 11023 N N . PHE B 1 689 ? 133.013 44.413 26.098 1.00 27.04 657 PHE B N 1
ATOM 11024 C CA . PHE B 1 689 ? 133.148 45.471 27.085 1.00 26.46 657 PHE B CA 1
ATOM 11025 C C . PHE B 1 689 ? 132.904 44.859 28.458 1.00 25.73 657 PHE B C 1
ATOM 11026 O O . PHE B 1 689 ? 131.764 44.677 28.884 1.00 25.55 657 PHE B O 1
ATOM 11034 N N . LYS B 1 690 ? 133.992 44.534 29.140 1.00 25.87 658 LYS B N 1
ATOM 11035 C CA . LYS B 1 690 ? 133.911 43.916 30.452 1.00 26.30 658 LYS B CA 1
ATOM 11036 C C . LYS B 1 690 ? 133.020 44.713 31.389 1.00 25.09 658 LYS B C 1
ATOM 11037 O O . LYS B 1 690 ? 133.186 45.921 31.541 1.00 23.60 658 LYS B O 1
ATOM 11043 N N . GLY B 1 691 ? 132.059 44.032 32.002 1.00 23.60 659 GLY B N 1
ATOM 11044 C CA . GLY B 1 691 ? 131.170 44.702 32.930 1.00 25.65 659 GLY B CA 1
ATOM 11045 C C . GLY B 1 691 ? 129.920 45.317 32.326 1.00 24.45 659 GLY B C 1
ATOM 11046 O O . GLY B 1 691 ? 129.175 45.996 33.031 1.00 26.12 659 GLY B O 1
ATOM 11047 N N . TRP B 1 692 ? 129.678 45.107 31.036 1.00 23.32 660 TRP B N 1
ATOM 11048 C CA . TRP B 1 692 ? 128.474 45.670 30.433 1.00 21.75 660 TRP B CA 1
ATOM 11049 C C . TRP B 1 692 ? 127.267 44.959 31.030 1.00 21.17 660 TRP B C 1
ATOM 11050 O O . TRP B 1 692 ? 127.216 43.729 31.051 1.00 20.79 660 TRP B O 1
ATOM 11061 N N . ILE B 1 693 ? 126.299 45.730 31.515 1.00 20.94 661 ILE B N 1
ATOM 11062 C CA . ILE B 1 693 ? 125.108 45.146 32.123 1.00 21.23 661 ILE B CA 1
ATOM 11063 C C . ILE B 1 693 ? 123.798 45.822 31.739 1.00 19.76 661 ILE B C 1
ATOM 11064 O O . ILE B 1 693 ? 122.732 45.380 32.162 1.00 22.79 661 ILE B O 1
ATOM 11069 N N . LYS B 1 694 ? 123.852 46.883 30.944 1.00 17.44 662 LYS B N 1
ATOM 11070 C CA . LYS B 1 694 ? 122.614 47.564 30.589 1.00 15.76 662 LYS B CA 1
ATOM 11071 C C . LYS B 1 694 ? 121.881 46.929 29.418 1.00 15.60 662 LYS B C 1
ATOM 11072 O O . LYS B 1 694 ? 122.453 46.161 28.650 1.00 14.44 662 LYS B O 1
ATOM 11078 N N . GLN B 1 695 ? 120.605 47.261 29.296 1.00 17.07 663 GLN B N 1
ATOM 11079 C CA . GLN B 1 695 ? 119.760 46.714 28.240 1.00 18.51 663 GLN B CA 1
ATOM 11080 C C . GLN B 1 695 ? 120.046 47.302 26.867 1.00 19.05 663 GLN B C 1
ATOM 11081 O O . GLN B 1 695 ? 120.367 48.484 26.744 1.00 19.74 663 GLN B O 1
ATOM 11087 N N . ILE B 1 696 ? 119.909 46.466 25.840 1.00 18.66 664 ILE B N 1
ATOM 11088 C CA . ILE B 1 696 ? 120.156 46.862 24.459 1.00 19.60 664 ILE B CA 1
ATOM 11089 C C . ILE B 1 696 ? 118.927 46.648 23.566 1.00 22.10 664 ILE B C 1
ATOM 11090 O O . ILE B 1 696 ? 118.389 45.537 23.490 1.00 23.66 664 ILE B O 1
ATOM 11095 N N . GLY B 1 697 ? 118.484 47.714 22.905 1.00 19.45 665 GLY B N 1
ATOM 11096 C CA . GLY B 1 697 ? 117.349 47.606 22.006 1.00 21.12 665 GLY B CA 1
ATOM 11097 C C . GLY B 1 697 ? 117.901 47.227 20.646 1.00 21.19 665 GLY B C 1
ATOM 11098 O O . GLY B 1 697 ? 118.377 48.081 19.903 1.00 21.00 665 GLY B O 1
ATOM 11099 N N . VAL B 1 698 ? 117.840 45.940 20.323 1.00 22.72 666 VAL B N 1
ATOM 11100 C CA . VAL B 1 698 ? 118.376 45.427 19.065 1.00 24.42 666 VAL B CA 1
ATOM 11101 C C . VAL B 1 698 ? 117.510 45.673 17.833 1.00 24.21 666 VAL B C 1
ATOM 11102 O O . VAL B 1 698 ? 116.381 45.185 17.745 1.00 23.25 666 VAL B O 1
ATOM 11106 N N . GLY B 1 699 ? 118.058 46.429 16.883 1.00 23.86 667 GLY B N 1
ATOM 11107 C CA . GLY B 1 699 ? 117.341 46.719 15.652 1.00 23.54 667 GLY B CA 1
ATOM 11108 C C . GLY B 1 699 ? 117.491 45.509 14.755 1.00 23.10 667 GLY B C 1
ATOM 11109 O O . GLY B 1 699 ? 118.602 45.125 14.412 1.00 22.23 667 GLY B O 1
ATOM 11110 N N . VAL B 1 700 ? 116.372 44.900 14.376 1.00 25.82 668 VAL B N 1
ATOM 11111 C CA . VAL B 1 700 ? 116.404 43.700 13.544 1.00 27.46 668 VAL B CA 1
ATOM 11112 C C . VAL B 1 700 ? 115.830 43.908 12.151 1.00 29.51 668 VAL B C 1
ATOM 11113 O O . VAL B 1 700 ? 115.662 42.952 11.395 1.00 29.36 668 VAL B O 1
ATOM 11117 N N . TRP B 1 701 ? 115.533 45.157 11.815 1.00 31.18 669 TRP B N 1
ATOM 11118 C CA . TRP B 1 701 ? 114.950 45.473 10.524 1.00 33.09 669 TRP B CA 1
ATOM 11119 C C . TRP B 1 701 ? 115.515 46.758 9.916 1.00 35.52 669 TRP B C 1
ATOM 11120 O O . TRP B 1 701 ? 115.457 47.829 10.522 1.00 35.61 669 TRP B O 1
ATOM 11131 N N . ASP B 1 702 ? 116.072 46.632 8.715 1.00 37.89 670 ASP B N 1
ATOM 11132 C CA . ASP B 1 702 ? 116.655 47.763 7.998 1.00 40.57 670 ASP B CA 1
ATOM 11133 C C . ASP B 1 702 ? 115.553 48.737 7.598 1.00 40.70 670 ASP B C 1
ATOM 11134 O O . ASP B 1 702 ? 114.824 48.497 6.636 1.00 41.40 670 ASP B O 1
ATOM 11139 N N . ILE B 1 703 ? 115.439 49.837 8.334 1.00 41.47 671 ILE B N 1
ATOM 11140 C CA . ILE B 1 703 ? 114.412 50.835 8.064 1.00 42.83 671 ILE B CA 1
ATOM 11141 C C . ILE B 1 703 ? 114.665 51.638 6.791 1.00 44.40 671 ILE B C 1
ATOM 11142 O O . ILE B 1 703 ? 113.868 52.506 6.435 1.00 43.50 671 ILE B O 1
ATOM 11144 N N . HIS B 1 704 ? 115.768 51.355 6.105 1.00 46.43 672 HIS B N 1
ATOM 11145 C CA . HIS B 1 704 ? 116.086 52.074 4.874 1.00 48.34 672 HIS B CA 1
ATOM 11146 C C . HIS B 1 704 ? 115.735 51.278 3.626 1.00 48.92 672 HIS B C 1
ATOM 11147 O O . HIS B 1 704 ? 116.054 51.685 2.511 1.00 49.27 672 HIS B O 1
ATOM 11154 N N . SER B 1 705 ? 115.078 50.140 3.821 1.00 49.17 673 SER B N 1
ATOM 11155 C CA . SER B 1 705 ? 114.667 49.295 2.708 1.00 49.46 673 SER B CA 1
ATOM 11156 C C . SER B 1 705 ? 113.161 49.061 2.776 1.00 49.94 673 SER B C 1
ATOM 11157 O O . SER B 1 705 ? 112.592 48.926 3.859 1.00 50.54 673 SER B O 1
ATOM 11160 N N . PRO B 1 706 ? 112.495 49.020 1.614 1.00 49.76 674 PRO B N 1
ATOM 11161 C CA . PRO B 1 706 ? 111.048 48.799 1.555 1.00 49.67 674 PRO B CA 1
ATOM 11162 C C . PRO B 1 706 ? 110.680 47.353 1.883 1.00 48.62 674 PRO B C 1
ATOM 11163 O O . PRO B 1 706 ? 109.575 47.068 2.345 1.00 48.68 674 PRO B O 1
ATOM 11167 N N . ALA B 1 707 ? 111.624 46.449 1.640 1.00 47.93 675 ALA B N 1
ATOM 11168 C CA . ALA B 1 707 ? 111.418 45.028 1.881 1.00 46.83 675 ALA B CA 1
ATOM 11169 C C . ALA B 1 707 ? 111.043 44.706 3.322 1.00 46.44 675 ALA B C 1
ATOM 11170 O O . ALA B 1 707 ? 111.511 45.352 4.266 1.00 47.04 675 ALA B O 1
ATOM 11172 N N . VAL B 1 708 ? 110.184 43.704 3.478 1.00 44.08 676 VAL B N 1
ATOM 11173 C CA . VAL B 1 708 ? 109.744 43.257 4.792 1.00 41.49 676 VAL B CA 1
ATOM 11174 C C . VAL B 1 708 ? 110.700 42.147 5.210 1.00 39.61 676 VAL B C 1
ATOM 11175 O O . VAL B 1 708 ? 110.944 41.211 4.452 1.00 39.70 676 VAL B O 1
ATOM 11179 N N . PRO B 1 709 ? 111.280 42.249 6.413 1.00 38.24 677 PRO B N 1
ATOM 11180 C CA . PRO B 1 709 ? 112.202 41.190 6.831 1.00 37.35 677 PRO B CA 1
ATOM 11181 C C . PRO B 1 709 ? 111.409 39.951 7.216 1.00 36.20 677 PRO B C 1
ATOM 11182 O O . PRO B 1 709 ? 110.299 40.065 7.722 1.00 35.13 677 PRO B O 1
ATOM 11186 N N . SER B 1 710 ? 111.966 38.771 6.969 1.00 37.17 678 SER B N 1
ATOM 11187 C CA . SER B 1 710 ? 111.280 37.538 7.338 1.00 38.24 678 SER B CA 1
ATOM 11188 C C . SER B 1 710 ? 111.556 37.297 8.818 1.00 39.39 678 SER B C 1
ATOM 11189 O O . SER B 1 710 ? 112.525 37.830 9.364 1.00 39.48 678 SER B O 1
ATOM 11192 N N . ILE B 1 711 ? 110.709 36.509 9.472 1.00 39.33 679 ILE B N 1
ATOM 11193 C CA . ILE B 1 711 ? 110.912 36.229 10.885 1.00 39.67 679 ILE B CA 1
ATOM 11194 C C . ILE B 1 711 ? 112.251 35.526 11.050 1.00 39.63 679 ILE B C 1
ATOM 11195 O O . ILE B 1 711 ? 112.992 35.797 11.992 1.00 40.12 679 ILE B O 1
ATOM 11200 N N . ASN B 1 712 ? 112.563 34.630 10.122 1.00 40.00 680 ASN B N 1
ATOM 11201 C CA . ASN B 1 712 ? 113.823 33.899 10.171 1.00 42.00 680 ASN B CA 1
ATOM 11202 C C . ASN B 1 712 ? 115.018 34.837 10.091 1.00 42.04 680 ASN B C 1
ATOM 11203 O O . ASN B 1 712 ? 116.046 34.605 10.731 1.00 42.36 680 ASN B O 1
ATOM 11208 N N . GLU B 1 713 ? 114.883 35.895 9.300 1.00 40.62 681 GLU B N 1
ATOM 11209 C CA . GLU B 1 713 ? 115.967 36.850 9.139 1.00 40.99 681 GLU B CA 1
ATOM 11210 C C . GLU B 1 713 ? 116.192 37.612 10.439 1.00 38.63 681 GLU B C 1
ATOM 11211 O O . GLU B 1 713 ? 117.322 37.742 10.900 1.00 37.80 681 GLU B O 1
ATOM 11217 N N . MET B 1 714 ? 115.110 38.111 11.026 1.00 36.53 682 MET B N 1
ATOM 11218 C CA . MET B 1 714 ? 115.199 38.846 12.279 1.00 36.34 682 MET B CA 1
ATOM 11219 C C . MET B 1 714 ? 115.712 37.922 13.384 1.00 35.18 682 MET B C 1
ATOM 11220 O O . MET B 1 714 ? 116.408 38.357 14.304 1.00 32.21 682 MET B O 1
ATOM 11225 N N . ARG B 1 715 ? 115.371 36.640 13.280 1.00 33.85 683 ARG B N 1
ATOM 11226 C CA . ARG B 1 715 ? 115.793 35.650 14.264 1.00 33.45 683 ARG B CA 1
ATOM 11227 C C . ARG B 1 715 ? 117.310 35.485 14.295 1.00 31.78 683 ARG B C 1
ATOM 11228 O O . ARG B 1 715 ? 117.907 35.375 15.365 1.00 30.53 683 ARG B O 1
ATOM 11236 N N . GLU B 1 716 ? 117.935 35.465 13.122 1.00 29.35 684 GLU B N 1
ATOM 11237 C CA . GLU B 1 716 ? 119.382 35.312 13.051 1.00 28.82 684 GLU B CA 1
ATOM 11238 C C . GLU B 1 716 ? 120.075 36.440 13.808 1.00 28.22 684 GLU B C 1
ATOM 11239 O O . GLU B 1 716 ? 121.108 36.229 14.441 1.00 28.93 684 GLU B O 1
ATOM 11241 N N . ILE B 1 717 ? 119.501 37.636 13.732 1.00 27.49 685 ILE B N 1
ATOM 11242 C CA . ILE B 1 717 ? 120.067 38.800 14.399 1.00 27.29 685 ILE B CA 1
ATOM 11243 C C . ILE B 1 717 ? 119.984 38.660 15.918 1.00 27.21 685 ILE B C 1
ATOM 11244 O O . ILE B 1 717 ? 120.980 38.844 16.624 1.00 26.37 685 ILE B O 1
ATOM 11249 N N . VAL B 1 718 ? 118.800 38.324 16.419 1.00 26.58 686 VAL B N 1
ATOM 11250 C CA . VAL B 1 718 ? 118.615 38.172 17.854 1.00 27.15 686 VAL B CA 1
ATOM 11251 C C . VAL B 1 718 ? 119.466 37.037 18.405 1.00 27.68 686 VAL B C 1
ATOM 11252 O O . VAL B 1 718 ? 120.020 37.146 19.495 1.00 29.47 686 VAL B O 1
ATOM 11256 N N . GLU B 1 719 ? 119.580 35.950 17.652 1.00 27.45 687 GLU B N 1
ATOM 11257 C CA . GLU B 1 719 ? 120.379 34.828 18.110 1.00 28.87 687 GLU B CA 1
ATOM 11258 C C . GLU B 1 719 ? 121.850 35.216 18.183 1.00 27.91 687 GLU B C 1
ATOM 11259 O O . GLU B 1 719 ? 122.578 34.762 19.069 1.00 26.98 687 GLU B O 1
ATOM 11265 N N . ARG B 1 720 ? 122.292 36.061 17.257 1.00 26.25 688 ARG B N 1
ATOM 11266 C CA . ARG B 1 720 ? 123.686 36.501 17.267 1.00 25.82 688 ARG B CA 1
ATOM 11267 C C . ARG B 1 720 ? 123.958 37.319 18.531 1.00 23.63 688 ARG B C 1
ATOM 11268 O O . ARG B 1 720 ? 124.939 37.083 19.234 1.00 24.70 688 ARG B O 1
ATOM 11276 N N . VAL B 1 721 ? 123.082 38.273 18.823 1.00 25.79 689 VAL B N 1
ATOM 11277 C CA . VAL B 1 721 ? 123.259 39.116 20.001 1.00 28.53 689 VAL B CA 1
ATOM 11278 C C . VAL B 1 721 ? 123.123 38.328 21.309 1.00 29.42 689 VAL B C 1
ATOM 11279 O O . VAL B 1 721 ? 123.549 38.794 22.369 1.00 29.53 689 VAL B O 1
ATOM 11283 N N . LEU B 1 722 ? 122.550 37.130 21.228 1.00 30.64 690 LEU B N 1
ATOM 11284 C CA . LEU B 1 722 ? 122.366 36.285 22.411 1.00 30.32 690 LEU B CA 1
ATOM 11285 C C . LEU B 1 722 ? 123.482 35.281 22.667 1.00 30.71 690 LEU B C 1
ATOM 11286 O O . LEU B 1 722 ? 123.414 34.531 23.640 1.00 30.88 690 LEU B O 1
ATOM 11291 N N . ARG B 1 723 ? 124.508 35.243 21.823 1.00 31.43 691 ARG B N 1
ATOM 11292 C CA . ARG B 1 723 ? 125.567 34.267 22.054 1.00 34.84 691 ARG B CA 1
ATOM 11293 C C . ARG B 1 723 ? 126.405 34.557 23.300 1.00 35.97 691 ARG B C 1
ATOM 11294 O O . ARG B 1 723 ? 127.099 33.672 23.799 1.00 37.99 691 ARG B O 1
ATOM 11302 N N . VAL B 1 724 ? 126.341 35.782 23.813 1.00 36.39 692 VAL B N 1
ATOM 11303 C CA . VAL B 1 724 ? 127.115 36.126 25.005 1.00 36.34 692 VAL B CA 1
ATOM 11304 C C . VAL B 1 724 ? 126.297 36.881 26.048 1.00 35.66 692 VAL B C 1
ATOM 11305 O O . VAL B 1 724 ? 126.217 36.464 27.202 1.00 37.16 692 VAL B O 1
ATOM 11309 N N . LEU B 1 725 ? 125.686 37.986 25.640 1.00 33.98 693 LEU B N 1
ATOM 11310 C CA . LEU B 1 725 ? 124.889 38.800 26.546 1.00 32.63 693 LEU B CA 1
ATOM 11311 C C . LEU B 1 725 ? 123.618 38.103 27.043 1.00 31.85 693 LEU B C 1
ATOM 11312 O O . LEU B 1 725 ? 122.900 37.464 26.266 1.00 31.50 693 LEU B O 1
ATOM 11317 N N . PRO B 1 726 ? 123.325 38.222 28.353 1.00 30.11 694 PRO B N 1
ATOM 11318 C CA . PRO B 1 726 ? 122.147 37.621 28.993 1.00 27.94 694 PRO B CA 1
ATOM 11319 C C . PRO B 1 726 ? 120.863 37.979 28.255 1.00 27.14 694 PRO B C 1
ATOM 11320 O O . PRO B 1 726 ? 120.690 39.114 27.813 1.00 27.01 694 PRO B O 1
ATOM 11324 N N . LYS B 1 727 ? 119.956 37.016 28.134 1.00 26.87 695 LYS B N 1
ATOM 11325 C CA . LYS B 1 727 ? 118.709 37.254 27.422 1.00 26.05 695 LYS B CA 1
ATOM 11326 C C . LYS B 1 727 ? 117.860 38.397 27.973 1.00 25.58 695 LYS B C 1
ATOM 11327 O O . LYS B 1 727 ? 117.155 39.062 27.215 1.00 25.54 695 LYS B O 1
ATOM 11333 N N . GLU B 1 728 ? 117.927 38.643 29.280 1.00 24.50 696 GLU B N 1
ATOM 11334 C CA . GLU B 1 728 ? 117.124 39.716 29.867 1.00 23.50 696 GLU B CA 1
ATOM 11335 C C . GLU B 1 728 ? 117.515 41.148 29.481 1.00 21.27 696 GLU B C 1
ATOM 11336 O O . GLU B 1 728 ? 116.770 42.098 29.760 1.00 16.97 696 GLU B O 1
ATOM 11342 N N . LEU B 1 729 ? 118.662 41.312 28.829 1.00 19.97 697 LEU B N 1
ATOM 11343 C CA . LEU B 1 729 ? 119.094 42.647 28.411 1.00 22.14 697 LEU B CA 1
ATOM 11344 C C . LEU B 1 729 ? 118.510 43.027 27.050 1.00 23.29 697 LEU B C 1
ATOM 11345 O O . LEU B 1 729 ? 118.485 44.198 26.681 1.00 22.27 697 LEU B O 1
ATOM 11350 N N . ILE B 1 730 ? 118.030 42.029 26.317 1.00 24.97 698 ILE B N 1
ATOM 11351 C CA . ILE B 1 730 ? 117.513 42.232 24.963 1.00 25.78 698 ILE B CA 1
ATOM 11352 C C . ILE B 1 730 ? 116.088 42.720 24.724 1.00 25.66 698 ILE B C 1
ATOM 11353 O O . ILE B 1 730 ? 115.122 42.178 25.269 1.00 27.42 698 ILE B O 1
ATOM 11358 N N . TRP B 1 731 ? 115.979 43.748 23.885 1.00 24.29 699 TRP B N 1
ATOM 11359 C CA . TRP B 1 731 ? 114.704 44.329 23.468 1.00 23.35 699 TRP B CA 1
ATOM 11360 C C . TRP B 1 731 ? 114.661 44.166 21.945 1.00 24.59 699 TRP B C 1
ATOM 11361 O O . TRP B 1 731 ? 115.709 44.162 21.302 1.00 22.38 699 TRP B O 1
ATOM 11372 N N . ILE B 1 732 ? 113.467 44.046 21.367 1.00 25.64 700 ILE B N 1
ATOM 11373 C CA . ILE B 1 732 ? 113.347 43.911 19.910 1.00 25.21 700 ILE B CA 1
ATOM 11374 C C . ILE B 1 732 ? 112.675 45.148 19.322 1.00 23.48 700 ILE B C 1
ATOM 11375 O O . ILE B 1 732 ? 111.597 45.553 19.756 1.00 24.55 700 ILE B O 1
ATOM 11380 N N . ASN B 1 733 ? 113.319 45.750 18.329 1.00 24.86 701 ASN B N 1
ATOM 11381 C CA . ASN B 1 733 ? 112.789 46.949 17.693 1.00 24.69 701 ASN B CA 1
ATOM 11382 C C . ASN B 1 733 ? 113.393 47.160 16.302 1.00 24.36 701 ASN B C 1
ATOM 11383 O O . ASN B 1 733 ? 114.313 46.452 15.896 1.00 25.25 701 ASN B O 1
ATOM 11388 N N . PRO B 1 734 ? 112.857 48.126 15.542 1.00 25.63 702 PRO B N 1
ATOM 11389 C CA . PRO B 1 734 ? 113.398 48.387 14.205 1.00 26.17 702 PRO B CA 1
ATOM 11390 C C . PRO B 1 734 ? 114.733 49.120 14.337 1.00 27.42 702 PRO B C 1
ATOM 11391 O O . PRO B 1 734 ? 115.094 49.560 15.435 1.00 23.87 702 PRO B O 1
ATOM 11395 N N . ASP B 1 735 ? 115.466 49.246 13.233 1.00 27.46 703 ASP B N 1
ATOM 11396 C CA . ASP B 1 735 ? 116.761 49.923 13.263 1.00 31.15 703 ASP B CA 1
ATOM 11397 C C . ASP B 1 735 ? 116.689 51.372 13.722 1.00 33.33 703 ASP B C 1
ATOM 11398 O O . ASP B 1 735 ? 117.440 51.789 14.609 1.00 33.53 703 ASP B O 1
ATOM 11403 N N . CYS B 1 736 ? 115.792 52.142 13.120 1.00 35.90 704 CYS B N 1
ATOM 11404 C CA . CYS B 1 736 ? 115.676 53.548 13.477 1.00 39.45 704 CYS B CA 1
ATOM 11405 C C . CYS B 1 736 ? 114.255 54.066 13.225 1.00 39.44 704 CYS B C 1
ATOM 11406 O O . CYS B 1 736 ? 113.297 53.292 13.259 1.00 37.85 704 CYS B O 1
ATOM 11409 N N . GLY B 1 737 ? 114.126 55.371 12.989 1.00 39.60 705 GLY B N 1
ATOM 11410 C CA . GLY B 1 737 ? 112.824 55.967 12.728 1.00 38.90 705 GLY B CA 1
ATOM 11411 C C . GLY B 1 737 ? 112.100 55.306 11.564 1.00 37.76 705 GLY B C 1
ATOM 11412 O O . GLY B 1 737 ? 112.727 54.645 10.732 1.00 35.04 705 GLY B O 1
ATOM 11413 N N . LEU B 1 738 ? 110.783 55.497 11.491 1.00 37.59 706 LEU B N 1
ATOM 11414 C CA . LEU B 1 738 ? 109.977 54.879 10.435 1.00 36.98 706 LEU B CA 1
ATOM 11415 C C . LEU B 1 738 ? 109.333 55.844 9.443 1.00 37.24 706 LEU B C 1
ATOM 11416 O O . LEU B 1 738 ? 108.621 55.412 8.534 1.00 37.80 706 LEU B O 1
ATOM 11421 N N . LYS B 1 739 ? 109.579 57.138 9.609 1.00 36.18 707 LYS B N 1
ATOM 11422 C CA . LYS B 1 739 ? 108.984 58.138 8.732 1.00 37.69 707 LYS B CA 1
ATOM 11423 C C . LYS B 1 739 ? 109.327 58.014 7.240 1.00 37.45 707 LYS B C 1
ATOM 11424 O O . LYS B 1 739 ? 108.589 58.523 6.397 1.00 36.96 707 LYS B O 1
ATOM 11430 N N . THR B 1 740 ? 110.423 57.340 6.902 1.00 37.56 708 THR B N 1
ATOM 11431 C CA . THR B 1 740 ? 110.803 57.216 5.493 1.00 37.36 708 THR B CA 1
ATOM 11432 C C . THR B 1 740 ? 110.161 56.030 4.778 1.00 38.18 708 THR B C 1
ATOM 11433 O O . THR B 1 740 ? 110.285 55.903 3.560 1.00 37.59 708 THR B O 1
ATOM 11437 N N . ARG B 1 741 ? 109.484 55.163 5.526 1.00 36.92 709 ARG B N 1
ATOM 11438 C CA . ARG B 1 741 ? 108.841 53.998 4.930 1.00 36.64 709 ARG B CA 1
ATOM 11439 C C . ARG B 1 741 ? 107.329 54.185 4.823 1.00 35.96 709 ARG B C 1
ATOM 11440 O O . ARG B 1 741 ? 106.779 55.162 5.327 1.00 36.33 709 ARG B O 1
ATOM 11442 N N . ASN B 1 742 ? 106.663 53.248 4.153 1.00 36.58 710 ASN B N 1
ATOM 11443 C CA . ASN B 1 742 ? 105.215 53.306 3.986 1.00 36.63 710 ASN B CA 1
ATOM 11444 C C . ASN B 1 742 ? 104.501 52.430 5.012 1.00 36.38 710 ASN B C 1
ATOM 11445 O O . ASN B 1 742 ? 105.079 51.477 5.540 1.00 36.06 710 ASN B O 1
ATOM 11450 N N . TRP B 1 743 ? 103.242 52.756 5.287 1.00 35.82 711 TRP B N 1
ATOM 11451 C CA . TRP B 1 743 ? 102.453 52.004 6.255 1.00 37.17 711 TRP B CA 1
ATOM 11452 C C . TRP B 1 743 ? 102.287 50.525 5.919 1.00 38.76 711 TRP B C 1
ATOM 11453 O O . TRP B 1 743 ? 102.270 49.687 6.823 1.00 39.51 711 TRP B O 1
ATOM 11464 N N . ASP B 1 744 ? 102.169 50.190 4.635 1.00 39.06 712 ASP B N 1
ATOM 11465 C CA . ASP B 1 744 ? 102.001 48.789 4.257 1.00 39.15 712 ASP B CA 1
ATOM 11466 C C . ASP B 1 744 ? 103.325 48.036 4.257 1.00 40.35 712 ASP B C 1
ATOM 11467 O O . ASP B 1 744 ? 103.382 46.844 3.946 1.00 41.17 712 ASP B O 1
ATOM 11472 N N . GLU B 1 745 ? 104.394 48.741 4.611 1.00 40.09 713 GLU B N 1
ATOM 11473 C CA . GLU B 1 745 ? 105.714 48.131 4.693 1.00 39.76 713 GLU B CA 1
ATOM 11474 C C . GLU B 1 745 ? 105.997 47.957 6.181 1.00 38.65 713 GLU B C 1
ATOM 11475 O O . GLU B 1 745 ? 106.612 46.977 6.608 1.00 37.77 713 GLU B O 1
ATOM 11481 N N . VAL B 1 746 ? 105.525 48.929 6.955 1.00 37.84 714 VAL B N 1
ATOM 11482 C CA . VAL B 1 746 ? 105.697 48.953 8.401 1.00 37.53 714 VAL B CA 1
ATOM 11483 C C . VAL B 1 746 ? 104.819 47.926 9.109 1.00 37.66 714 VAL B C 1
ATOM 11484 O O . VAL B 1 746 ? 105.293 47.197 9.980 1.00 37.64 714 VAL B O 1
ATOM 11488 N N . ILE B 1 747 ? 103.544 47.872 8.732 1.00 37.75 715 ILE B N 1
ATOM 11489 C CA . ILE B 1 747 ? 102.603 46.936 9.341 1.00 37.47 715 ILE B CA 1
ATOM 11490 C C . ILE B 1 747 ? 103.133 45.504 9.368 1.00 36.47 715 ILE B C 1
ATOM 11491 O O . ILE B 1 747 ? 103.344 44.936 10.438 1.00 35.52 715 ILE B O 1
ATOM 11496 N N . PRO B 1 748 ? 103.354 44.898 8.190 1.00 36.36 716 PRO B N 1
ATOM 11497 C CA . PRO B 1 748 ? 103.858 43.524 8.168 1.00 36.29 716 PRO B CA 1
ATOM 11498 C C . PRO B 1 748 ? 105.181 43.337 8.902 1.00 36.90 716 PRO B C 1
ATOM 11499 O O . PRO B 1 748 ? 105.398 42.317 9.555 1.00 36.94 716 PRO B O 1
ATOM 11503 N N . SER B 1 749 ? 106.062 44.326 8.792 1.00 37.18 717 SER B N 1
ATOM 11504 C CA . SER B 1 749 ? 107.365 44.255 9.444 1.00 35.52 717 SER B CA 1
ATOM 11505 C C . SER B 1 749 ? 107.237 44.189 10.965 1.00 33.44 717 SER B C 1
ATOM 11506 O O . SER B 1 749 ? 107.910 43.388 11.617 1.00 33.19 717 SER B O 1
ATOM 11509 N N . LEU B 1 750 ? 106.375 45.030 11.527 1.00 31.84 718 LEU B N 1
ATOM 11510 C CA . LEU B 1 750 ? 106.156 45.045 12.967 1.00 33.07 718 LEU B CA 1
ATOM 11511 C C . LEU B 1 750 ? 105.539 43.715 13.396 1.00 34.55 718 LEU B C 1
ATOM 11512 O O . LEU B 1 750 ? 105.949 43.121 14.394 1.00 34.27 718 LEU B O 1
ATOM 11517 N N . ARG B 1 751 ? 104.555 43.255 12.628 1.00 34.50 719 ARG B N 1
ATOM 11518 C CA . ARG B 1 751 ? 103.880 41.994 12.906 1.00 34.71 719 ARG B CA 1
ATOM 11519 C C . ARG B 1 751 ? 104.919 40.897 13.070 1.00 34.78 719 ARG B C 1
ATOM 11520 O O . ARG B 1 751 ? 104.947 40.197 14.086 1.00 33.39 719 ARG B O 1
ATOM 11528 N N . ASN B 1 752 ? 105.771 40.757 12.058 1.00 33.27 720 ASN B N 1
ATOM 11529 C CA . ASN B 1 752 ? 106.825 39.753 12.069 1.00 34.67 720 ASN B CA 1
ATOM 11530 C C . ASN B 1 752 ? 107.730 39.950 13.276 1.00 34.70 720 ASN B C 1
ATOM 11531 O O . ASN B 1 752 ? 108.198 38.989 13.883 1.00 35.29 720 ASN B O 1
ATOM 11536 N N . MET B 1 753 ? 107.974 41.207 13.618 1.00 34.99 721 MET B N 1
ATOM 11537 C CA . MET B 1 753 ? 108.826 41.525 14.750 1.00 35.75 721 MET B CA 1
ATOM 11538 C C . MET B 1 753 ? 108.165 41.047 16.042 1.00 35.18 721 MET B C 1
ATOM 11539 O O . MET B 1 753 ? 108.797 40.377 16.860 1.00 35.54 721 MET B O 1
ATOM 11544 N N . VAL B 1 754 ? 106.891 41.380 16.219 1.00 34.52 722 VAL B N 1
ATOM 11545 C CA . VAL B 1 754 ? 106.168 40.962 17.411 1.00 36.57 722 VAL B CA 1
ATOM 11546 C C . VAL B 1 754 ? 106.077 39.440 17.459 1.00 37.87 722 VAL B C 1
ATOM 11547 O O . VAL B 1 754 ? 106.286 38.830 18.510 1.00 38.55 722 VAL B O 1
ATOM 11551 N N . ALA B 1 755 ? 105.774 38.832 16.315 1.00 37.49 723 ALA B N 1
ATOM 11552 C CA . ALA B 1 755 ? 105.664 37.381 16.225 1.00 37.49 723 ALA B CA 1
ATOM 11553 C C . ALA B 1 755 ? 106.975 36.720 16.634 1.00 37.29 723 ALA B C 1
ATOM 11554 O O . ALA B 1 755 ? 106.993 35.812 17.466 1.00 36.46 723 ALA B O 1
ATOM 11556 N N . LEU B 1 756 ? 108.072 37.179 16.040 1.00 36.40 724 LEU B N 1
ATOM 11557 C CA . LEU B 1 756 ? 109.388 36.633 16.337 1.00 37.04 724 LEU B CA 1
ATOM 11558 C C . LEU B 1 756 ? 109.691 36.722 17.833 1.00 36.67 724 LEU B C 1
ATOM 11559 O O . LEU B 1 756 ? 110.256 35.796 18.416 1.00 36.81 724 LEU B O 1
ATOM 11564 N N . ALA B 1 757 ? 109.311 37.833 18.451 1.00 36.19 725 ALA B N 1
ATOM 11565 C CA . ALA B 1 757 ? 109.548 38.015 19.878 1.00 37.22 725 ALA B CA 1
ATOM 11566 C C . ALA B 1 757 ? 108.814 36.925 20.649 1.00 38.09 725 ALA B C 1
ATOM 11567 O O . ALA B 1 757 ? 109.386 36.284 21.533 1.00 38.58 725 ALA B O 1
ATOM 11569 N N . LYS B 1 758 ? 107.545 36.716 20.307 1.00 38.58 726 LYS B N 1
ATOM 11570 C CA . LYS B 1 758 ? 106.730 35.695 20.959 1.00 38.46 726 LYS B CA 1
ATOM 11571 C C . LYS B 1 758 ? 107.402 34.327 20.869 1.00 39.46 726 LYS B C 1
ATOM 11572 O O . LYS B 1 758 ? 107.472 33.592 21.854 1.00 40.23 726 LYS B O 1
ATOM 11574 N N . GLU B 1 759 ? 107.905 33.990 19.688 1.00 39.29 727 GLU B N 1
ATOM 11575 C CA . GLU B 1 759 ? 108.567 32.708 19.488 1.00 40.04 727 GLU B CA 1
ATOM 11576 C C . GLU B 1 759 ? 109.832 32.611 20.335 1.00 42.05 727 GLU B C 1
ATOM 11577 O O . GLU B 1 759 ? 110.138 31.557 20.897 1.00 41.59 727 GLU B O 1
ATOM 11579 N N . MET B 1 760 ? 110.563 33.719 20.420 1.00 43.05 728 MET B N 1
ATOM 11580 C CA . MET B 1 760 ? 111.799 33.762 21.191 1.00 44.80 728 MET B CA 1
ATOM 11581 C C . MET B 1 760 ? 111.585 33.431 22.661 1.00 44.99 728 MET B C 1
ATOM 11582 O O . MET B 1 760 ? 112.233 32.532 23.191 1.00 44.31 728 MET B O 1
ATOM 11587 N N . ARG B 1 761 ? 110.686 34.152 23.327 1.00 46.67 729 ARG B N 1
ATOM 11588 C CA . ARG B 1 761 ? 110.457 33.881 24.738 1.00 49.38 729 ARG B CA 1
ATOM 11589 C C . ARG B 1 761 ? 109.847 32.510 24.985 1.00 50.69 729 ARG B C 1
ATOM 11590 O O . ARG B 1 761 ? 110.077 31.906 26.032 1.00 51.20 729 ARG B O 1
ATOM 11598 N N . GLU B 1 762 ? 109.085 32.007 24.021 1.00 52.62 730 GLU B N 1
ATOM 11599 C CA . GLU B 1 762 ? 108.482 30.688 24.171 1.00 54.04 730 GLU B CA 1
ATOM 11600 C C . GLU B 1 762 ? 109.584 29.640 24.216 1.00 54.73 730 GLU B C 1
ATOM 11601 O O . GLU B 1 762 ? 109.413 28.569 24.799 1.00 55.45 730 GLU B O 1
ATOM 11607 N N . LYS B 1 763 ? 110.718 29.957 23.601 1.00 55.08 731 LYS B N 1
ATOM 11608 C CA . LYS B 1 763 ? 111.852 29.042 23.576 1.00 55.47 731 LYS B CA 1
ATOM 11609 C C . LYS B 1 763 ? 112.584 29.064 24.915 1.00 56.12 731 LYS B C 1
ATOM 11610 O O . LYS B 1 763 ? 112.126 29.785 25.828 1.00 56.64 731 LYS B O 1
#

Nearest PDB structures (foldseek):
  1t7l-assembly1_A  TM=1.001E+00  e=0.000E+00  Thermotoga maritima
  1xr2-assembly2_B  TM=1.001E+00  e=0.000E+00  Thermotoga maritima
  1t7l-assembly2_B  TM=1.000E+00  e=0.000E+00  Thermotoga maritima
  1xpg-assembly1_A  TM=9.998E-01  e=0.000E+00  Thermotoga maritima
  3bq6-assembly2_B  TM=9.994E-01  e=0.000E+00  Thermotoga maritima

Foldseek 3Di:
DAAEDEFQAALCDLVSLLLCLLVCPVVVVDDPVVSVVSSVVSQCVQQVLLVVFGDAGEWQNSDLFAQLLVLCQQFVLQDPVLPDDDDPVSSVCCVDDDNHADWADDQLALAIHGAGEHADLATAGNDLVQQVGQVVVVVVVDHHAYEHEDLLQSQQRHYYPPHRQADLVSVQSSLVRSLVSVLVSQVVCVVVPRQEYEYEYQVQFAQDDVSSLVSVLVSQVVVLVGRYAYAYAPEFGNDQVSVLVRNHQHYEAQCDNYPVNVVVCVVVNHDPSHAYEYQQAELQFWFDDFLVVSLVVCVVNVHSYYYHRDNNLNWFNALVPFPPWPPPPSVGGHHSSRSSNSSRVSSCCNVVVDVDDDGHDDPPPQADVVLLVVLVVDDCLLQDAPDAQVVLVVLQCVVQVAAFQAAEAAAAAAADVVLVVLLVCVVVVVDDPVVSVVVLLVQQLVQLVLCVVLPHQEYESRPSNDDDQLVLVLVQKPQKAWTDSTWHHSTNSDIDTAIENRYQIAGPDQRCVVSQLSSCVNDPGAYEAEHEFLLQNPSRHHYDPVDDPLSSLQSSLQRLLVNVVVCVVSVHQEYEYEYQCLVSNAHSYVVCRVVVLVSSQSSQSSNVRDHSRHAYEYEYADPACQVPLVSVVSHRHQEYEYEQLVVLQPSCVSVLPPPPRDGAYEYAQADLVDLDADALVSSLSNVVSNVPRDPSNRYYYYHHHHNHVYDPVSVSNNSSSSVVSSVVVSVVVD/DLFFAEDEFQQAQLDLQRLLLVLLVCVVVVVDDVVVSVVSSVVSQVVQQVLLVVFGDAGEWQNSDSFAQLLVLCQQFPLQDCVLPDDPPPVSSVCCVDDDNHADWADDQLALAIHGAGERADLATAGNDLVQQVRQVVQVVVVHHHAYEHEDPLVSQQRYDYPPHRQNDLVSPQSSLVRSLVSVQVSQVSCVVVPHDEYEYEDQVQFAQDDVSSLVSVLVSQVSVLVGRYEYAYAPEFGNDQVSVLVRSHQEYEAQVDNYPVNVVVCVVPNHDPSHAYEYQQQELQFWFDADLVVSLVVCVVNVHSYYYHRDNNLNWFNFLVPFPPWPPPPSVGGTHSSRSSNSSRVSRCCNSVVDVDHDCPVPQEDVVLLVVLVVDDPLLLPAPDAQVLLVVLQCVVQVADQQAAEAFAAAAADVVLVVLLVCVVVPVDDPCRSVVVLLVQQLVQLVLCVVLPHQEYESRPSNDDDQLVLVQVQKRQKAWTDSTWHHSTNSDTDTAIERHYQIAGPDARCCSSQLSSCVNDVGAYEAEHEFLLVSPSRHHYDPSDDVLSNLQSSLQRLQVNVVVCVVSPHQEYEYEYQCLPSNAHSYVVCRVVVLVSSQSSQSSNVNDHSRRAYEYEYEDPACQSPVVSVVSHRGQEYEYEQQVVLQPNLVSVQPPPPRDGAYEYAQADLVDLAADALVSSLSNLVSNPPGDDSRRYYYYHSHYNRVYDPVSVSNNSSSRSVSSVVVSVD

Secondary structure (DSSP, 8-state):
--EE------SS-TT-HHHHHHHHHHHTSS-HHHHHHHHHHHHHHHHHHHHHH-SS-EES---SS-HHHHHHHHTT---GGG-S--SHHHHHHHHSSTTPPEEEE-TTSS-EEEE-B---S----S--HHHHHHHHHHTTT---EEEEE-HHHHHHT-EETTEE--SHHHHHHHHHHHHHHHHHHHHHHHHTT---EEEE-GGGGS--BHHHHHHHHHHHHTTTTS-EEEE--SS--S-HHHHHTSS-SEEEEE-SS-SHHHHHHHHH---TTSEEEEEEE-SS--B---HHHHHHHHHHHT-SEEEESS-GGGS-S-STT--SSSTTTGGGB--HHHHHHHHHHHHHHHTTS---------TTTT--HHHHHHHHT--GGGTS-SS-HHHHHHHHHHHH---SS-B---S-----HHHHHHHHHHHTTSS-HHHHHHHHHHHHHHHHHHHHHHT-SSB----TT-SSHHHHHHTTSEEEE--SS--EEEETTEEE---EEEEEEE--S-SSHHHHHHHHHT-SS-BEEEEE-HHHHHHTSEE-SSS-HHHHHHHHHHHHHHHHHHHHHTT--EEEEE-THHHHTS-SSGGGHHHHHHHHHHHHHHHT---TTSEEEEE---S--TTTHHHHTTS--SEEEEE-TTTTTGGGHHHHTSTT--SEEEEE-S-TTS-S---HHHHHHHHHHHTTTS-GGGEEEE-SS--TTS-HHHHHHHHHHHHHHHHHHHHHT-/----EE-------S-TT-HHHHHHHHHHHTSS-HHHHHHHHHHHHHHHHHHHHTT-S--EES---SS-HHHHHHHHTT---GGG-S--SHHHHHHHHSSTTPPEEEE-TTSS-EEEE-B--SS----S--HHHHHHHHHHTTT---EEEEE-HHHHHHT-EETTEE--SHHHHHHHHHHHHHHHHHHHHHHHHTT---EEEE-GGGGS--BHHHHHHHHHHHHHTTTS-EEEE--SS--S-HHHHHTSS-SEEEEE-SS-SHHHHHHHHH---TTSEEEEEEE-SS--B---HHHHHHHHHHHT-SEEEESS-GGGS-S-STT--SSSTTTGGGB--HHHHHHHHHHHHHHHTTS------SSTT--HHHHHHHHH--GGGSS-SS-HHHHHHHHHHHH-PPSS-BB--SPPP--HHHHHHHHHHHTTSS-HHHHHHHHHHHHHHHHHHHHHHT-SBB----TT-SSHHHHHHTTSEEEE--SS--EEEETTEEE---EEEEEEE--S-SSHHHHHHHHTT-SS-B-EEEE-HHHHHHTSEE-SSS-HHHHHHHHHHHHHHHHHHHHHTT--EEEEE-THHHHTS-SSGGGHHHHHHHHHHHHHHHT---TTSEEEEE---S--TTTHHHHTTS--SEEEEE-TTTTTGGGHHHHTSTT--SEEEEE-S-TTSSSPPPHHHHHHHHHHHTTTS-GGGEEEE-SS--TTS-HHHHHHHHHHHHHHHHHHHH-

Solvent-accessible surface area: 54178 Å² total; per-residue (Å²): 181,12,62,0,2,1,1,2,9,6,17,4,16,103,169,65,37,1,50,49,4,0,66,58,43,104,88,61,74,39,81,48,130,84,0,63,101,38,0,44,100,2,29,53,100,11,3,53,25,0,120,147,13,9,60,14,20,3,2,35,20,13,4,21,10,0,18,0,0,23,9,0,0,8,0,14,11,30,1,71,108,28,48,86,47,210,20,40,71,7,5,18,77,0,3,49,62,98,44,28,8,81,63,36,48,1,31,37,4,28,7,34,2,1,1,0,51,6,63,87,62,68,19,121,46,56,43,22,51,3,32,86,13,0,75,64,4,71,99,52,72,9,77,6,3,0,7,6,2,0,0,0,0,0,0,26,5,0,39,81,50,58,50,81,2,68,57,5,8,31,0,73,74,1,5,61,28,0,3,64,6,0,73,92,0,1,33,20,0,64,144,58,38,7,149,15,0,1,0,0,0,0,0,0,0,11,27,2,30,60,14,10,6,80,22,0,43,72,6,1,136,78,1,64,132,19,31,4,0,0,2,0,0,10,8,4,5,15,3,10,60,19,0,12,68,2,46,12,45,40,0,0,0,1,20,52,55,14,118,63,0,46,124,42,20,118,164,108,31,39,40,174,118,17,119,10,2,0,0,10,1,18,0,70,16,0,16,79,48,44,4,51,147,11,1,42,39,4,106,165,28,61,14,52,4,0,0,0,1,2,0,0,31,15,1,2,12,20,10,50,122,1,112,118,22,53,71,32,0,57,106,41,0,1,0,0,49,31,4,0,71,7,0,85,66,0,22,23,53,38,39,65,151,60,101,82,31,85,105,31,102,37,75,127,40,43,67,63,104,125,13,24,81,148,10,72,110,40,88,81,120,28,38,51,14,140,75,111,18,70,81,7,26,65,63,0,94,76,80,14,119,50,54,48,0,11,0,2,1,5,9,10,3,4,50,54,119,58,5,55,53,58,24,45,20,81,91,169,56,76,39,54,127,74,96,14,30,57,41,4,84,112,42,1,15,58,3,1,115,43,2,63,107,11,30,0,20,0,0,0,0,0,4,8,23,4,83,71,44,6,32,19,2,0,114,66,7,78,8,14,7,46,9,81,71,0,58,4,14,10,67,0,13,137,17,40,70,4,3,0,2,29,9,12,5,38,32,86,54,70,5,0,36,92,8,0,47,59,0,35,86,70,18,105,65,13,0,0,0,2,4,4,0,0,0,4,1,0,19,64,9,13,22,14,100,86,39,63,71,125,40,4,0,23,5,0,0,37,3,2,9,63,0,0,99,30,0,19,150,47,33,1,67,0,0,1,0,22,0,40,1,0,80,54,39,2,32,29,14,63,23,65,1,32,69,10,1,115,23,0,10,41,0,0,9,4,0,0,26,5,140,9,44,1,2,0,6,0,13,0,39,20,104,67,0,77,58,5,10,30,19,0,74,94,0,39,0,0,2,0,4,0,30,0,17,102,37,71,0,43,5,0,23,5,0,35,80,22,70,58,17,84,25,4,0,1,0,0,3,2,56,4,134,36,76,64,63,14,43,42,95,94,0,72,71,8,0,88,27,0,23,107,92,11,72,70,79,15,0,4,0,1,0,5,29,26,2,67,98,33,82,61,107,29,0,47,46,0,3,97,36,0,30,38,0,0,45,67,7,66,142,77,82,110,110,120,105,8,56,0,3,2,1,3,3,4,19,4,4,70,168,67,45,1,46,133,4,0,68,30,45,65,86,61,72,38,78,84,124,81,0,58,88,37,0,45,136,8,33,72,57,8,2,74,12,1,135,133,13,11,62,14,20,3,2,36,22,12,7,27,9,1,20,0,0,23,10,0,0,6,1,10,8,29,1,82,115,30,46,120,42,175,22,21,70,8,2,14,78,0,5,104,62,96,47,30,8,85,63,37,40,1,32,38,2,22,7,31,2,0,0,0,48,6,90,76,72,61,18,117,50,55,44,19,44,2,30,91,13,0,75,68,4,75,99,51,74,29,81,4,4,0,9,8,2,0,0,0,0,0,0,28,5,0,32,58,39,59,51,84,0,68,56,4,9,19,0,72,78,2,6,66,28,0,1,53,2,0,89,79,0,1,33,92,0,66,127,56,45,6,71,18,0,1,1,0,0,0,0,0,0,9,25,1,29,63,11,10,7,78,22,0,52,85,5,1,136,86,1,66,96,33,35,5,0,0,1,0,0,9,8,3,4,16,5,8,93,23,0,9,76,1,37,9,54,51,0,0,0,1,19,49,54,19,76,69,0,44,60,40,12,95,165,79,33,45,34,114,114,34,145,8,1,0,0,10,1,16,0,64,18,0,10,90,44,32,30,144,140,15,4,68,42,1,121,122,9,66,10,47,8,0,0,0,1,2,0,0,30,13,1,2,8,18,8,66,117,1,109,117,22,49,74,30,0,60,106,36,0,1,0,0,43,29,2,0,72,6,0,86,96,1,24,24,72,38,31,62,145,68,94,109,94,84,44,77,93,38,39,50,64,137,80,17,41,48,61,13,80,115,28,88,133,97,19,39,136,8,142,92,130,16,81,38,6,24,66,61,0,97,72,89,16,124,48,52,55,7,10,0,2,0,4,10,13,0,6,15,54,112,58,5,119,56,51,24,59,34,87,90,87,59,86,26,72,49,78,45,22,102,57,39,7,94,52,47,0,26,58,3,1,109,40,1,70,145,26,25,0,20,0,0,1,1,0,5,10,24,2,88,58,50,7,30,24,3,0,112,74,8,72,9,15,6,44,8,90,68,1,55,2,15,6,69,0,12,139,10,25,61,5,4,0,3,32,9,11,4,40,32,89,52,72,5,0,36,74,28,0,60,53,0,34,83,73,20,169,68,14,0,0,0,1,2,4,0,0,0,4,0,0,20,58,9,13,28,16,96,77,52,77,70,89,49,3,0,19,4,0,0,54,3,4,8,70,0,0,80,31,0,17,128,50,33,2,58,0,0,2,0,22,0,41,1,0,82,53,38,3,31,28,13,63,27,66,2,37,73,10,0,104,20,0,11,38,0,0,9,4,0,0,29,4,84,7,62,1,3,0,7,0,15,1,39,18,102,69,0,73,54,4,13,44,20,0,79,94,0,36,1,0,2,0,5,1,32,0,14,91,38,67,0,44,7,0,24,6,1,34,80,19,123,54,19,83,26,3,0,2,0,0,2,3,52,6,152,43,94,65,64,15,54,55,98,80,0,89,50,2,0,95,29,0,48,91,89,12,71,101,80,15,0,5,0,1,0,9,29,26,1,49,110,9,92,65,111,33,0,51,20,0,1,135,25,0,19,40,0,0,36,47,24,74,148,115

Organism: Thermotoga maritima (strain ATCC 43589 / DSM 3109 / JCM 10099 / NBRC 100826 / MSB8) (NCBI:txid243274)

Sequence (1465 aa):
FTKAYAFGFPKIGEKREFKKALEDFWKGKITEEQFEEEMNKLRMYMVENYRKNVDVIPSNELSYYDFVLDTAVMVGAVPERFGEYRGLSTYFDMARGGKALEMTKFFNTNYHYLVPEIETEEFYLLENKPLEDYLFFKSKGIETAPWVIGPFTFLYLSKRNGEWIRRPNQMEKLLESLVSVYKEVFEKLVENGCKEILVNEPAFVCDLEKAHWDLILNVYRELSEFPLTVFTYYDSVSDYEACVSLPVKRLHFDFVSNEENLKNLEKHGFPEDKKLVAGVINGRQPWKVDLRKVASLVEKLGASAISNSCPLFHLPVTLELENNLPGGLKEKLAFAKEKLEELKMLKDFLEGKTFDLPNVSFEDFAVDLQAVERVRNLPEDSFRREKEYTERDRIQRERLNLPLFPTTTIGSFPQTPEVRKMRSKYRKGEISKEEYEAFIKEQIKKAIELQEEIGLDVLVHGEFERTDMVEFFAEKLNGIATTQNGWVLSYGSRCYRPPIIYGTVTRPEPMTLKEITYAQSLTEKPVKGMLTGPVTIMSWSYYREDIPEREIAYQIALAINEEVKDLEEAGIKIVQIDEPAFREKAPIKKSKWPEYFEWAINAFNLAANARPETQIHAHMCYSDFNEIIEYIHQLEFDVISIEASRSKGEIISAFENFKGWIKQIGVGVWDIHSPAVPSINEMREIVERVLRVLPKELIWINPDCGLKTRNWDEVIPSLRNMVALAKEMREKFEDPFTKAYAFGFPKIGEKREFKKALEDFWKGKITEEQFEEEMNKLRMYMVENYRKNVDVIPSNELSYYDFVLDTAVMVGAVPERFGEYRGLSTYFDMARGGKALEMTKFFNTNYHYLVPEIETEEFYLLENKPLEDYLFFKSKGIETAPWVIGPFTFLYLSKRNGEWIRRPNQMEKLLESLVSVYKEVFEKLVENGCKEILVNEPAFVCDLEKAHWDLILNVYRELSEFPLTVFTYYDSVSDYEACVSLPVKRLHFDFVSNEENLKNLEKHGFPEDKKLVAGVINGRQPWKVDLRKVASLVEKLGASAISNSCPLFHLPVTLELENNLPGGLKEKLAFAKEKLEELKMLKDFLEGKTFDVSFEDFAVDLQAVERVRNLPEDSFRREKEYTERDRIQRERLNLPLFPTTTIGSFPQTPEVRKMRSKYRKGEISKEEYEAFIKEQIKKAIELQEEIGLDVLVHGEFERTDMVEFFAEKLNGIATTQNGWVLSYGSRCYRPPIIYGTVTRPEPMTLKEITYAQSLTEKPVKGMLTGPVTIMSWSYYREDIPEREIAYQIALAINEEVKDLEEAGIKIVQIDEPAFREKAPIKKSKWPEYFEWAINAFNLAANARPETQIHAHMCYSDFNEIIEYIHQLEFDVISIEASRSKGEIISAFENFKGWIKQIGVGVWDIHSPAVPSINEMREIVERVLRVLPKELIWINPDCGLKTRNWDEVIPSLRNMVALAKEMREK

Radius of gyration: 35.03 Å; Cα contacts (8 Å, |Δi|>4): 2816; chains: 2; bounding box: 104×102×70 Å